Protein AF-U1QNV5-F1 (afdb_monomer_lite)

pLDDT: mean 89.45, std 16.33, range [24.88, 98.81]

Foldseek 3Di:
DDDDPPPPDPDDDDDDDDDDDDDDDDDDDDPDDDPDPDFDLLLLLLLLLLLLLLLLLCLLLLCLLLVNLVLSLVSLVVSVCLQPLFDDDRGNQVLLCVQDVVLNVQLVVLSVQLSVCSVVSNSVSNVVSSVSNSVSSLVSSCSSHNPLLSLLLVLLSLLLQLQLLLLCLLSLVLVVSLVSLVVSLVVCVVSVVLVLLCVQPVPLSVLLNVLSVQLSVCSVVSNSVRNNVSSLSNSLSSLVSSPRRDDQLSSLLNLLSSLLNLLSSLLSSLQPQFAAVLLLLLLLLLLLLLLLVLLLVLLVLPCLVVSLVSLVVSLVVLVPDPSLVLLCVQPVPLNVQLNVLSVQLSVCSVVSPNVSNVVSSVSNNVSSLSSSCRSRPLLSLLSLLLSLLLLLVVLVLCLVVVNLVVSLVSLVVSVVCLVVCRSVNVVLLCVLDVVLNCQQPVVASVQCSVCSVVSPVVSVVVSSVSNNVSSLVSLLSGDLNSNLSSLLSNLLSLLSSLLSCLVSPNLVVSLVSLVVSLVCLVVCSSVNLVLLCLLPVVLSVQLNVLSVVLSVCSVVSHNSVVSSVSNNVSSSVSNVSSNQLGPPLVSSLVSLVSSVVSCVVDPSLVLLCVLDVVLSVQLNVLSVVCSVCSVSSHSARSQLNSLSSSLSSSSSSNHNVSRGDSCSRRPDDDDDDPDPDPADWAPQKDFADDPQAPEEWEDEALATVVQEEEEEAFHKYKYFDAYDAWWWKAWDQVFDDPPDQGDITNPDRHRVVVLVQVVSRYSIRGHRGIMGMDTHNDAAKIKIATNVNVVVVHIGIYGYD

Sequence (801 aa):
MAHSRRRLLQTTGTVLASAALAGCSGSTTQTDNSDEASIAAADLGVVAEWNAIRTRLRDPVILGHAEEYAAGASVVGDIFERFESVSGDNNAHERLEATDEEHYEGFETALSDLRSTLENDDLDGAHDAMKDADKHLRGAQTQLTSEETVKQLTALVMGVHIKDVDVLLATDALDDATFEYNQIGTKFQDKGLYDMIADADTEAADSVIDALDRAATAAEAGDKSKASDAGAEAFGAATQGLHAVAGANVAGAAHMAALQGLGWDAAALSTVGGPSTDYAHAAALNLYRARAYDAHWVAANGDSDTAATMASDVFAHFEGARAHEALEGADNEAYETFESGLGSLQTQIESGNASGIDDAVATIDENLRSGIDILAGGNAPLLQSGFFRARFEDAYERYQQGEAGAAATIAEGLFGRFEANELDFHETLEDTSESLYETFEEEHLGALITAYENDDTEAVDTHHQGVLGALLAFEAEHSAALAGGAEACYMAARGFDAAGVATLGNADRASTILSDAFAHFEAGAAGYHEAIEAADAERYESFEAALGTVQTAADDGGDVYAEAKPFNDEAVASMYAIAEAGGASDPAAAMMSDAFAHFEQAEVHEALEEADHDTYEGFESALESYQSGLESGSSDGPERYAAMARTGGFAVAGAADAAPSVDAAAADGDGEDTEETAYEGGPNIVEGVPDDADHVVEAQAVVFEPDELTVQQGDTVAWEYAAGDAHNVVAYEDEIPDDAEYWASGGFDSEAAAREGWENGKGALHRSDQVYVHTFETTGTHEYLCVPHEAAGMVGKIIVE

Radius of gyration: 32.43 Å; chains: 1; bounding box: 69×81×107 Å

Secondary structure (DSSP, 8-state):
-------SS----------------------------PPPHHHHHHHHHHHHHHHHTTHHHHHHHTT-HHHHHHHHHHHHHHHHH--STT-HHHHHHHH-HHHHHHHHHHHHHHHHHHHTT-HHHHHHHHHHHHHHHHHHHHHHS-HHHHHHHHHHHHHHHHHHHHHHHHTT-HHHHHHHHHHHHHHHHHTTHHHHHHTT-HHHHHHHHHHHHHHHHHHHTT-HHHHHHHHHHHHHHHHHHHHHHS-HHHHHHHHHHHHHHHHHHHHHHHTTTS--HHHHHHHHHHHHHHHHHHHHHHHHTT-HHHHHHHHHHHHHHHHTSTHHHHHHHH-HHHHHHHHHHHHHHHHHHHTT-HHHHHHHHHHHHHHHHHHHHHHHGGGHHHHHHHHHHHHHHHHHHHHHTT-HHHHHHHHHHHHHHHHTTGGGHHHHHHHH-HHHHIIIIIIIIHHHHHHHHHT-HHHHHHHHHHHHHHHHHHHTTS-HHHHHHHHHHHHHHHHHHHHHHHHTT-HHHHHHHHHHHHHHHHTTGGGHHHHHHHH-HHHHHHHHHHHHHHHHHHHHT--HHHHHHHHHHHHHHHHHHHHHT-S-HHHHHHHHHHHHHHHTTSHHHHHHHHH-HHHHHHHHHHHHHHHHHHHTT----HHHHHHHHHHHHHHHHT-GGGSPPSTTS---SS-------S-B--TTEEES--TT-SEEEEEETTEEESSEEEE-TT-EEEEEEEESS-B--EE-TTSS-TTSPP-BTT--SSHHHHHHHHHTTBS-B-STTEEEEEE--S-EEEEEE-TTTTTTT-EEEEEE-

Structure (mmCIF, N/CA/C/O backbone):
data_AF-U1QNV5-F1
#
_entry.id   AF-U1QNV5-F1
#
loop_
_atom_site.group_PDB
_atom_site.id
_atom_site.type_symbol
_atom_site.label_atom_id
_atom_site.label_alt_id
_atom_site.label_comp_id
_atom_site.label_asym_id
_atom_site.label_entity_id
_atom_site.label_seq_id
_atom_site.pdbx_PDB_ins_code
_atom_site.Cartn_x
_atom_site.Cartn_y
_atom_site.Cartn_z
_atom_site.occupancy
_atom_site.B_iso_or_equiv
_atom_site.auth_seq_id
_atom_site.auth_comp_id
_atom_site.auth_asym_id
_atom_site.auth_atom_id
_atom_site.pdbx_PDB_model_num
ATOM 1 N N . MET A 1 1 ? -18.152 13.795 -38.776 1.00 39.59 1 MET A N 1
ATOM 2 C CA . MET A 1 1 ? -18.161 13.291 -40.173 1.00 39.59 1 MET A CA 1
ATOM 3 C C . MET A 1 1 ? -17.185 14.109 -41.007 1.00 39.59 1 MET A C 1
ATOM 5 O O . MET A 1 1 ? -17.560 15.136 -41.563 1.00 39.59 1 MET A O 1
ATOM 9 N N . ALA A 1 2 ? -15.923 13.689 -41.028 1.00 28.06 2 ALA A N 1
ATOM 10 C CA . ALA A 1 2 ? -14.829 14.370 -41.710 1.00 28.06 2 ALA A CA 1
ATOM 11 C C . ALA A 1 2 ? -14.011 13.345 -42.510 1.00 28.06 2 ALA A C 1
ATOM 13 O O . ALA A 1 2 ? -13.894 12.186 -42.127 1.00 28.06 2 ALA A O 1
ATOM 14 N N . HIS A 1 3 ? -13.550 13.779 -43.678 1.00 31.34 3 HIS A N 1
ATOM 15 C CA . HIS A 1 3 ? -12.973 12.976 -44.750 1.00 31.34 3 HIS A CA 1
ATOM 16 C C . HIS A 1 3 ? -11.532 12.524 -44.464 1.00 31.34 3 HIS A C 1
ATOM 18 O O . HIS A 1 3 ? -10.686 13.361 -44.156 1.00 31.34 3 HIS A O 1
ATOM 24 N N . SER A 1 4 ? -11.229 11.237 -44.680 1.00 34.03 4 SER A N 1
ATOM 25 C CA . SER A 1 4 ? -9.863 10.703 -44.607 1.00 34.03 4 SER A CA 1
ATOM 26 C C . SER A 1 4 ? -9.058 10.990 -45.885 1.00 34.03 4 SER A C 1
ATOM 28 O O . SER A 1 4 ? -9.539 10.867 -47.016 1.00 34.03 4 SER A O 1
ATOM 30 N N . ARG A 1 5 ? -7.797 11.389 -45.690 1.00 33.34 5 ARG A N 1
ATOM 31 C CA . ARG A 1 5 ? -6.802 11.756 -46.713 1.00 33.34 5 ARG A CA 1
ATOM 32 C C . ARG A 1 5 ? -6.014 10.556 -47.273 1.00 33.34 5 ARG A C 1
ATOM 34 O O . ARG A 1 5 ? -4.911 10.739 -47.767 1.00 33.34 5 ARG A O 1
ATOM 41 N N . ARG A 1 6 ? -6.546 9.328 -47.266 1.00 34.22 6 ARG A N 1
ATOM 42 C CA . ARG A 1 6 ? -5.774 8.114 -47.636 1.00 34.22 6 ARG A CA 1
ATOM 43 C C . ARG A 1 6 ? -6.007 7.613 -49.071 1.00 34.22 6 ARG A C 1
ATOM 45 O O . ARG A 1 6 ? -6.056 6.415 -49.326 1.00 34.22 6 ARG A O 1
ATOM 52 N N . ARG A 1 7 ? -6.184 8.518 -50.045 1.00 32.69 7 ARG A N 1
ATOM 53 C CA . ARG A 1 7 ? -6.413 8.123 -51.452 1.00 32.69 7 ARG A CA 1
ATOM 54 C C . ARG A 1 7 ? -5.764 9.051 -52.471 1.00 32.69 7 ARG A C 1
ATOM 56 O O . ARG A 1 7 ? -6.436 9.607 -53.334 1.00 32.69 7 ARG A O 1
ATOM 63 N N . LEU A 1 8 ? -4.448 9.202 -52.392 1.00 30.19 8 LEU A N 1
ATOM 64 C CA . LEU A 1 8 ? -3.661 9.750 -53.491 1.00 30.19 8 LEU A CA 1
ATOM 65 C C . LEU A 1 8 ? -2.218 9.259 -53.345 1.00 30.19 8 LEU A C 1
ATOM 67 O O . LEU A 1 8 ? -1.449 9.928 -52.680 1.00 30.19 8 LEU A O 1
ATOM 71 N N . LEU A 1 9 ? -1.900 8.071 -53.886 1.00 33.03 9 LEU A N 1
ATOM 72 C CA . LEU A 1 9 ? -0.548 7.661 -54.341 1.00 33.03 9 LEU A CA 1
ATOM 73 C C . LEU A 1 9 ? -0.452 6.213 -54.882 1.00 33.03 9 LEU A C 1
ATOM 75 O O . LEU A 1 9 ? 0.622 5.785 -55.282 1.00 33.03 9 LEU A O 1
ATOM 79 N N . GLN A 1 10 ? -1.552 5.469 -55.037 1.00 33.34 10 GLN A N 1
ATOM 80 C CA . GLN A 1 10 ? -1.553 4.239 -55.843 1.00 33.34 10 GLN A CA 1
ATOM 81 C C . GLN A 1 10 ? -2.022 4.516 -57.275 1.00 33.34 10 GLN A C 1
ATOM 83 O O . GLN A 1 10 ? -3.200 4.364 -57.568 1.00 33.34 10 GLN A O 1
ATOM 88 N N . THR A 1 11 ? -1.111 4.910 -58.170 1.00 29.59 11 THR A N 1
ATOM 89 C CA . THR A 1 11 ? -1.211 4.636 -59.621 1.00 29.59 11 THR A CA 1
ATOM 90 C C . THR A 1 11 ? 0.048 5.118 -60.341 1.00 29.59 11 THR A C 1
ATOM 92 O O . THR A 1 11 ? 0.121 6.293 -60.684 1.00 29.59 11 THR A O 1
ATOM 95 N N . THR A 1 12 ? 1.015 4.237 -60.619 1.00 31.38 12 THR A N 1
ATOM 96 C CA . THR A 1 12 ? 1.603 3.979 -61.960 1.00 31.38 12 THR A CA 1
ATOM 97 C C . THR A 1 12 ? 2.830 3.068 -61.847 1.00 31.38 12 THR A C 1
ATOM 99 O O . THR A 1 12 ? 3.818 3.438 -61.230 1.00 31.38 12 THR A O 1
ATOM 102 N N . GLY A 1 13 ? 2.793 1.892 -62.485 1.00 27.22 13 GLY A N 1
ATOM 103 C CA . GLY A 1 13 ? 3.961 1.005 -62.554 1.00 27.22 13 GLY A CA 1
ATOM 104 C C . GLY A 1 13 ? 3.668 -0.417 -63.034 1.00 27.22 13 GLY A C 1
ATOM 105 O O . GLY A 1 13 ? 3.910 -1.381 -62.327 1.00 27.22 13 GLY A O 1
ATOM 106 N N . THR A 1 14 ? 3.090 -0.554 -64.223 1.00 28.70 14 THR A N 1
ATOM 107 C CA . THR A 1 14 ? 2.742 -1.821 -64.890 1.00 28.70 14 THR A CA 1
ATOM 108 C C . THR A 1 14 ? 3.924 -2.783 -65.109 1.00 28.70 14 THR A C 1
ATOM 110 O O . THR A 1 14 ? 4.886 -2.428 -65.780 1.00 28.70 14 THR A O 1
ATOM 113 N N . VAL A 1 15 ? 3.745 -4.024 -64.639 1.00 28.78 15 VAL A N 1
ATOM 114 C CA . VAL A 1 15 ? 3.948 -5.338 -65.298 1.00 28.78 15 VAL A CA 1
ATOM 115 C C . VAL A 1 15 ? 5.112 -5.499 -66.291 1.00 28.78 15 VAL A C 1
ATOM 117 O O . VAL A 1 15 ? 5.040 -5.034 -67.427 1.00 28.78 15 VAL A O 1
ATOM 120 N N . LEU A 1 16 ? 6.042 -6.399 -65.947 1.00 26.66 16 LEU A N 1
ATOM 121 C CA . LEU A 1 16 ? 6.635 -7.361 -66.886 1.00 26.66 16 LEU A CA 1
ATOM 122 C C . LEU A 1 16 ? 6.853 -8.705 -66.176 1.00 26.66 16 LEU A C 1
ATOM 124 O O . LEU A 1 16 ? 7.702 -8.845 -65.304 1.00 26.66 16 LEU A O 1
ATOM 128 N N . ALA A 1 17 ? 6.038 -9.686 -66.559 1.00 28.31 17 ALA A N 1
ATOM 129 C CA . ALA A 1 17 ? 6.127 -11.069 -66.123 1.00 28.31 17 ALA A CA 1
ATOM 130 C C . ALA A 1 17 ? 7.140 -11.849 -66.973 1.00 28.31 17 ALA A C 1
ATOM 132 O O . ALA A 1 17 ? 7.100 -11.770 -68.203 1.00 28.31 17 ALA A O 1
ATOM 133 N N . SER A 1 18 ? 7.944 -12.702 -66.335 1.00 27.25 18 SER A N 1
ATOM 134 C CA . SER A 1 18 ? 8.514 -13.883 -66.992 1.00 27.25 18 SER A CA 1
ATOM 135 C C . SER A 1 18 ? 8.925 -14.970 -65.992 1.00 27.25 18 SER A C 1
ATOM 137 O O . SER A 1 18 ? 9.951 -14.863 -65.338 1.00 27.25 18 SER A O 1
ATOM 139 N N . ALA A 1 19 ? 8.090 -16.014 -65.969 1.00 29.19 19 ALA A N 1
ATOM 140 C CA . ALA A 1 19 ? 8.393 -17.449 -65.935 1.00 29.19 19 ALA A CA 1
ATOM 141 C C . ALA A 1 19 ? 9.308 -18.044 -64.842 1.00 29.19 19 ALA A C 1
ATOM 143 O O . ALA A 1 19 ? 10.521 -17.867 -64.829 1.00 29.19 19 ALA A O 1
ATOM 144 N N . ALA A 1 20 ? 8.689 -18.928 -64.055 1.00 30.17 20 ALA A N 1
ATOM 145 C CA . ALA A 1 20 ? 9.311 -19.971 -63.252 1.00 30.17 20 ALA A CA 1
ATOM 146 C C . ALA A 1 20 ? 10.158 -20.949 -64.087 1.00 30.17 20 ALA A C 1
ATOM 148 O O . ALA A 1 20 ? 9.698 -21.433 -65.123 1.00 30.17 20 ALA A O 1
ATOM 149 N N . LEU A 1 21 ? 11.331 -21.324 -63.566 1.00 29.11 21 LEU A N 1
ATOM 150 C CA . LEU A 1 21 ? 12.020 -22.581 -63.867 1.00 29.11 21 LEU A CA 1
ATOM 151 C C . LEU A 1 21 ? 12.776 -23.059 -62.620 1.00 29.11 21 LEU A C 1
ATOM 153 O O . LEU A 1 21 ? 13.619 -22.354 -62.075 1.00 29.11 21 LEU A O 1
ATOM 157 N N . ALA A 1 22 ? 12.454 -24.277 -62.193 1.00 33.47 22 ALA A N 1
ATOM 158 C CA . ALA A 1 22 ? 13.129 -25.008 -61.135 1.00 33.47 22 ALA A CA 1
ATOM 159 C C . ALA A 1 22 ? 14.475 -25.594 -61.606 1.00 33.47 22 ALA A C 1
ATOM 161 O O . ALA A 1 22 ? 14.575 -26.085 -62.730 1.00 33.47 22 ALA A O 1
ATOM 162 N N . GLY A 1 23 ? 15.442 -25.643 -60.682 1.00 25.42 23 GLY A N 1
ATOM 163 C CA . GLY A 1 23 ? 16.469 -26.688 -60.590 1.00 25.42 23 GLY A CA 1
ATOM 164 C C . GLY A 1 23 ? 17.769 -26.494 -61.380 1.00 25.4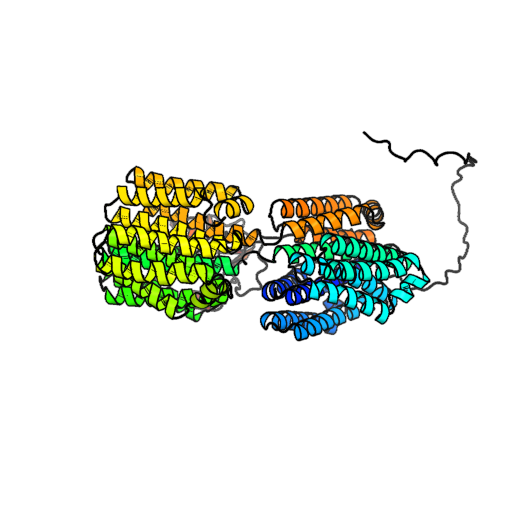2 23 GLY A C 1
ATOM 165 O O . GLY A 1 23 ? 17.804 -26.725 -62.584 1.00 25.42 23 GLY A O 1
ATOM 166 N N . CYS A 1 24 ? 18.860 -26.172 -60.668 1.00 25.83 24 CYS A N 1
ATOM 167 C CA . CYS A 1 24 ? 20.070 -27.008 -60.508 1.00 25.83 24 CYS A CA 1
ATOM 168 C C . CYS A 1 24 ? 21.326 -26.172 -60.181 1.00 25.83 24 CYS A C 1
ATOM 170 O O . CYS A 1 24 ? 21.776 -25.368 -60.989 1.00 25.83 24 CYS A O 1
ATOM 172 N N . SER A 1 25 ? 21.906 -26.458 -59.008 1.00 35.78 25 SER A N 1
ATOM 173 C CA . SER A 1 25 ? 23.334 -26.425 -58.634 1.00 35.78 25 SER A CA 1
ATOM 174 C C . SER A 1 25 ? 24.289 -25.524 -59.437 1.00 35.78 25 SER A C 1
ATOM 176 O O . SER A 1 25 ? 24.734 -25.886 -60.529 1.00 35.78 25 SER A O 1
ATOM 178 N N . GLY A 1 26 ? 24.741 -24.440 -58.806 1.00 24.88 26 GLY A N 1
ATOM 179 C CA . GLY A 1 26 ? 25.875 -23.641 -59.261 1.00 24.88 26 GLY A CA 1
ATOM 180 C C . GLY A 1 26 ? 26.571 -22.976 -58.081 1.00 24.88 26 GLY A C 1
ATOM 181 O O . GLY A 1 26 ? 26.124 -21.941 -57.604 1.00 24.88 26 GLY A O 1
ATOM 182 N N . SER A 1 27 ? 27.656 -23.597 -57.613 1.00 37.56 27 SER A N 1
ATOM 183 C CA . SER A 1 27 ? 28.615 -23.005 -56.680 1.00 37.56 27 SER A CA 1
ATOM 184 C C . SER A 1 27 ? 29.068 -21.644 -57.209 1.00 37.56 27 SER A C 1
ATOM 186 O O . SER A 1 27 ? 29.694 -21.567 -58.268 1.00 37.56 27 SER A O 1
ATOM 188 N N . THR A 1 28 ? 28.741 -20.589 -56.467 1.00 27.66 28 THR A N 1
ATOM 189 C CA . THR A 1 28 ? 29.336 -19.267 -56.642 1.00 27.66 28 THR A CA 1
ATOM 190 C C . THR A 1 28 ? 29.795 -18.825 -55.268 1.00 27.66 28 THR A C 1
ATOM 192 O O . THR A 1 28 ? 28.992 -18.606 -54.372 1.00 27.66 28 THR A O 1
ATOM 195 N N . THR A 1 29 ? 31.109 -18.820 -55.093 1.00 31.22 29 THR A N 1
ATOM 196 C CA . THR A 1 29 ? 31.810 -18.371 -53.898 1.00 31.22 29 THR A CA 1
ATOM 197 C C . THR A 1 29 ? 31.520 -16.887 -53.703 1.00 31.22 29 THR A C 1
ATOM 199 O O . THR A 1 29 ? 32.059 -16.050 -54.427 1.00 31.22 29 THR A O 1
ATOM 202 N N . GLN A 1 30 ? 30.628 -16.587 -52.765 1.00 28.48 30 GLN A N 1
ATOM 203 C CA . GLN A 1 30 ? 30.485 -15.267 -52.180 1.00 28.48 30 GLN A CA 1
ATOM 204 C C . GLN A 1 30 ? 31.603 -15.163 -51.141 1.00 28.48 30 GLN A C 1
ATOM 206 O O . GLN A 1 30 ? 31.724 -15.998 -50.250 1.00 28.48 30 GLN A O 1
ATOM 211 N N . THR A 1 31 ? 32.526 -14.236 -51.358 1.00 28.55 31 THR A N 1
ATOM 212 C CA . THR A 1 31 ? 33.455 -13.798 -50.319 1.00 28.55 31 THR A CA 1
ATOM 213 C C . THR A 1 31 ? 32.639 -13.030 -49.291 1.00 28.55 31 THR A C 1
ATOM 215 O O . THR A 1 31 ? 32.458 -11.824 -49.455 1.00 28.55 31 THR A O 1
ATOM 218 N N . ASP A 1 32 ? 32.126 -13.752 -48.296 1.00 27.73 32 ASP A N 1
ATOM 219 C CA . ASP A 1 32 ? 31.738 -13.183 -47.011 1.00 27.73 32 ASP A CA 1
ATOM 220 C C . ASP A 1 32 ? 33.002 -12.659 -46.346 1.00 27.73 32 ASP A C 1
ATOM 222 O O . ASP A 1 32 ? 34.001 -13.365 -46.196 1.00 27.73 32 ASP A O 1
ATOM 226 N N . ASN A 1 33 ? 32.981 -11.367 -46.065 1.00 33.25 33 ASN A N 1
ATOM 227 C CA . ASN A 1 33 ? 34.022 -10.683 -45.331 1.00 33.25 33 ASN A CA 1
ATOM 228 C C . ASN A 1 33 ? 33.323 -9.589 -44.517 1.00 33.25 33 ASN A C 1
ATOM 230 O O . ASN A 1 33 ? 33.370 -8.412 -44.869 1.00 33.25 33 ASN A O 1
ATOM 234 N N . SER A 1 34 ? 32.625 -10.035 -43.476 1.00 33.06 34 SER A N 1
ATOM 235 C CA . SER A 1 34 ? 32.180 -9.261 -42.317 1.00 33.06 34 SER A CA 1
ATOM 236 C C . SER A 1 34 ? 31.992 -10.260 -41.172 1.00 33.06 34 SER A C 1
ATOM 238 O O . SER A 1 34 ? 30.887 -10.721 -40.907 1.00 33.06 34 SER A O 1
ATOM 240 N N . ASP A 1 35 ? 33.109 -10.674 -40.571 1.00 34.19 35 ASP A N 1
ATOM 241 C CA . ASP A 1 35 ? 33.116 -11.375 -39.283 1.00 34.19 35 ASP A CA 1
ATOM 242 C C . ASP A 1 35 ? 32.802 -10.339 -38.187 1.00 34.19 35 ASP A C 1
ATOM 244 O O . ASP A 1 35 ? 33.703 -9.848 -37.508 1.00 34.19 35 ASP A O 1
ATOM 248 N N . GLU A 1 36 ? 31.533 -9.956 -38.069 1.00 41.53 36 GLU A N 1
ATOM 249 C CA . GLU A 1 36 ? 30.982 -9.340 -36.862 1.00 41.53 36 GLU A CA 1
ATOM 250 C C . GLU A 1 36 ? 30.257 -10.475 -36.135 1.00 41.53 36 GLU A C 1
ATOM 252 O O . GLU A 1 36 ? 29.405 -11.144 -36.723 1.00 41.53 36 GLU A O 1
ATOM 257 N N . ALA A 1 37 ? 30.685 -10.808 -34.918 1.00 44.69 37 ALA A N 1
ATOM 258 C CA . ALA A 1 37 ? 30.078 -11.901 -34.169 1.00 44.69 37 ALA A CA 1
ATOM 259 C C . ALA A 1 37 ? 28.624 -11.520 -33.848 1.00 44.69 37 ALA A C 1
ATOM 261 O O . ALA A 1 37 ? 28.385 -10.654 -33.015 1.00 44.69 37 ALA A O 1
ATOM 262 N N . SER A 1 38 ? 27.658 -12.127 -34.540 1.00 67.62 38 SER A N 1
ATOM 263 C CA . SER A 1 38 ? 26.240 -11.921 -34.254 1.00 67.62 38 SER A CA 1
ATOM 264 C C . SER A 1 38 ? 25.901 -12.558 -32.907 1.00 67.62 38 SER A C 1
ATOM 266 O O . SER A 1 38 ? 26.145 -13.755 -32.729 1.00 67.62 38 SER A O 1
ATOM 268 N N . ILE A 1 39 ? 25.326 -11.776 -31.995 1.00 85.50 39 ILE A N 1
ATOM 269 C CA . ILE A 1 39 ? 24.719 -12.258 -30.750 1.00 85.50 39 ILE A CA 1
ATOM 270 C C . ILE A 1 39 ? 23.723 -13.395 -31.032 1.00 85.50 39 ILE A C 1
ATOM 272 O O . ILE A 1 39 ? 23.010 -13.363 -32.041 1.00 85.50 39 ILE A O 1
ATOM 276 N N . ALA A 1 40 ? 23.684 -14.423 -30.180 1.00 93.12 40 ALA A N 1
ATOM 277 C CA . ALA A 1 40 ? 22.666 -15.462 -30.297 1.00 93.12 40 ALA A CA 1
ATOM 278 C C . ALA A 1 40 ? 21.287 -14.884 -29.946 1.00 93.12 40 ALA A C 1
ATOM 280 O O . ALA A 1 40 ? 21.167 -14.053 -29.057 1.00 93.12 40 ALA A O 1
ATOM 281 N N . ALA A 1 41 ? 20.234 -15.333 -30.629 1.00 94.94 41 ALA A N 1
ATOM 282 C CA . ALA A 1 41 ? 18.893 -14.767 -30.462 1.00 94.94 41 ALA A CA 1
ATOM 283 C C . ALA A 1 41 ? 18.364 -14.884 -29.015 1.00 94.94 41 ALA A C 1
ATOM 285 O O . ALA A 1 41 ? 17.810 -13.926 -28.492 1.00 94.94 41 ALA A O 1
ATOM 286 N N . ALA A 1 42 ? 18.607 -16.015 -28.344 1.00 95.44 42 ALA A N 1
ATOM 287 C CA . ALA A 1 42 ? 18.259 -16.194 -26.932 1.00 95.44 42 ALA A CA 1
ATOM 288 C C . ALA A 1 42 ? 19.075 -15.266 -26.011 1.00 95.44 42 ALA A C 1
ATOM 290 O O . ALA A 1 42 ? 18.509 -14.633 -25.126 1.00 95.44 42 ALA A O 1
ATOM 291 N N . ASP A 1 43 ? 20.379 -15.105 -26.274 1.00 96.38 43 ASP A N 1
ATOM 292 C CA . ASP A 1 43 ? 21.230 -14.170 -25.523 1.00 96.38 43 ASP A CA 1
ATOM 293 C C . ASP A 1 43 ? 20.774 -12.717 -25.711 1.00 96.38 43 ASP A C 1
ATOM 295 O O . ASP A 1 43 ? 20.874 -11.920 -24.785 1.00 96.38 43 ASP A O 1
ATOM 299 N N . LEU A 1 44 ? 20.241 -12.362 -26.886 1.00 97.06 44 LEU A N 1
ATOM 300 C CA . LEU A 1 44 ? 19.655 -11.043 -27.124 1.00 97.06 44 LEU A CA 1
ATOM 301 C C . LEU A 1 44 ? 18.375 -10.821 -26.313 1.00 97.06 44 LEU A C 1
ATOM 303 O O . LEU A 1 44 ? 18.198 -9.724 -25.791 1.00 97.06 44 LEU A O 1
ATOM 307 N N . GLY A 1 45 ? 17.523 -11.842 -26.179 1.00 96.94 45 GLY A N 1
ATOM 308 C CA . GLY A 1 45 ? 16.350 -11.796 -25.299 1.00 96.94 45 GLY A CA 1
ATOM 309 C C . GLY A 1 45 ? 16.738 -11.540 -23.840 1.00 96.94 45 GLY A C 1
ATOM 310 O O . GLY A 1 45 ? 16.224 -10.615 -23.220 1.00 96.94 45 GLY A O 1
ATOM 311 N N . VAL A 1 46 ? 17.736 -12.268 -23.330 1.00 97.19 46 VAL A N 1
ATOM 312 C CA . VAL A 1 46 ? 18.284 -12.075 -21.971 1.00 97.19 46 VAL A CA 1
ATOM 313 C C . VAL A 1 46 ? 18.886 -10.678 -21.794 1.00 97.19 46 VAL A C 1
ATOM 315 O O . VAL A 1 46 ? 18.638 -9.998 -20.804 1.00 97.19 46 VAL A O 1
ATOM 318 N N . VAL A 1 47 ? 19.671 -10.216 -22.768 1.00 97.62 47 VAL A N 1
ATOM 319 C CA . VAL A 1 47 ? 20.291 -8.884 -22.731 1.00 97.62 47 VAL A CA 1
ATOM 320 C C . VAL A 1 47 ? 19.245 -7.772 -22.745 1.00 97.62 47 VAL A C 1
ATOM 322 O O . VAL A 1 47 ? 19.470 -6.739 -22.109 1.00 97.62 47 VAL A O 1
ATOM 325 N N . ALA A 1 48 ? 18.138 -7.967 -23.465 1.00 97.38 48 ALA A N 1
ATOM 326 C CA . ALA A 1 48 ? 17.003 -7.056 -23.463 1.00 97.38 48 ALA A CA 1
ATOM 327 C C . ALA A 1 48 ? 16.303 -7.045 -22.097 1.00 97.38 48 ALA A C 1
ATOM 329 O O . ALA A 1 48 ? 16.066 -5.960 -21.581 1.00 97.38 48 ALA A O 1
ATOM 330 N N . GLU A 1 49 ? 16.092 -8.201 -21.464 1.00 97.06 49 GLU A N 1
ATOM 331 C CA . GLU A 1 49 ? 15.528 -8.278 -20.107 1.00 97.06 49 GLU A CA 1
ATOM 332 C C . GLU A 1 49 ? 16.414 -7.564 -19.075 1.00 97.06 49 GLU A C 1
ATOM 334 O O . GLU A 1 49 ? 15.945 -6.699 -18.339 1.00 97.06 49 GLU A O 1
ATOM 339 N N . TRP A 1 50 ? 17.733 -7.795 -19.090 1.00 97.94 50 TRP A N 1
ATOM 340 C CA . TRP A 1 50 ? 18.652 -6.998 -18.266 1.00 97.94 50 TRP A CA 1
ATOM 341 C C . TRP A 1 50 ? 18.586 -5.510 -18.600 1.00 97.94 50 TRP A C 1
ATOM 343 O O . TRP A 1 50 ? 18.849 -4.675 -17.740 1.00 97.94 50 TRP A O 1
ATOM 353 N N . ASN A 1 51 ? 18.261 -5.143 -19.841 1.00 97.31 51 ASN A N 1
ATOM 354 C CA . ASN A 1 51 ? 18.079 -3.745 -20.201 1.00 97.31 51 ASN A CA 1
ATOM 355 C C . ASN A 1 51 ? 16.778 -3.159 -19.643 1.00 97.31 51 ASN A C 1
ATOM 357 O O . ASN A 1 51 ? 16.800 -1.982 -19.302 1.00 97.31 51 ASN A O 1
ATOM 361 N N . ALA A 1 52 ? 15.707 -3.950 -19.523 1.00 97.56 52 ALA A N 1
ATOM 362 C CA . ALA A 1 52 ? 14.481 -3.559 -18.830 1.00 97.56 52 ALA A CA 1
ATOM 363 C C . ALA A 1 52 ? 14.774 -3.335 -17.340 1.00 97.56 52 ALA A C 1
ATOM 365 O O . ALA A 1 52 ? 14.475 -2.277 -16.800 1.00 97.56 52 ALA A O 1
ATOM 366 N N . ILE A 1 53 ? 15.469 -4.268 -16.677 1.00 97.50 53 ILE A N 1
ATOM 367 C CA . ILE A 1 53 ? 15.856 -4.107 -15.262 1.00 97.50 53 ILE A CA 1
ATOM 368 C C . ILE A 1 53 ? 16.703 -2.837 -15.079 1.00 97.50 53 ILE A C 1
ATOM 370 O O . ILE A 1 53 ? 16.508 -2.074 -14.138 1.00 97.50 53 ILE A O 1
ATOM 374 N N . ARG A 1 54 ? 17.606 -2.540 -16.025 1.00 97.56 54 ARG A N 1
ATOM 375 C CA . ARG A 1 54 ? 18.385 -1.290 -16.014 1.00 97.56 54 ARG A CA 1
ATOM 376 C C . ARG A 1 54 ? 17.535 -0.022 -16.118 1.00 97.56 54 ARG A C 1
ATOM 378 O O . ARG A 1 54 ? 18.010 1.007 -15.645 1.00 97.56 54 ARG A O 1
ATOM 385 N N . THR A 1 55 ? 16.356 -0.052 -16.744 1.00 95.62 55 THR A N 1
ATOM 386 C CA . THR A 1 55 ? 15.442 1.104 -16.712 1.00 95.62 55 THR A CA 1
ATOM 387 C C . THR A 1 55 ? 14.815 1.226 -15.330 1.00 95.62 55 THR A C 1
ATOM 389 O O . THR A 1 55 ? 14.972 2.264 -14.698 1.00 95.62 55 THR A O 1
ATOM 392 N N . ARG A 1 56 ? 14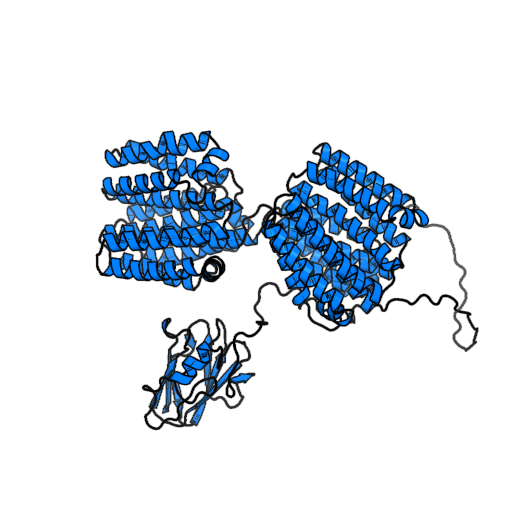.279 0.113 -14.818 1.00 95.62 56 ARG A N 1
ATOM 393 C CA . ARG A 1 56 ? 13.588 0.001 -13.526 1.00 95.62 56 ARG A CA 1
ATOM 394 C C . ARG A 1 56 ? 14.424 0.411 -12.312 1.00 95.62 56 ARG A C 1
ATOM 396 O O . ARG A 1 56 ? 13.884 0.896 -11.328 1.00 95.62 56 ARG A O 1
ATOM 403 N N . LEU A 1 57 ? 15.752 0.262 -12.368 1.00 97.25 57 LEU A N 1
ATOM 404 C CA . LEU A 1 57 ? 16.649 0.702 -11.287 1.00 97.25 57 LEU A CA 1
ATOM 405 C C . LEU A 1 57 ? 16.506 2.198 -10.942 1.00 97.25 57 LEU A C 1
ATOM 407 O O . LEU A 1 57 ? 16.902 2.603 -9.850 1.00 97.25 57 LEU A O 1
ATOM 411 N N . ARG A 1 58 ? 15.996 3.030 -11.860 1.00 95.62 58 ARG A N 1
ATOM 412 C CA . ARG A 1 58 ? 15.855 4.478 -11.652 1.00 95.62 58 ARG A CA 1
ATOM 413 C C . ARG A 1 58 ? 14.611 4.850 -10.854 1.00 95.62 58 ARG A C 1
ATOM 415 O O . ARG A 1 58 ? 14.650 5.867 -10.163 1.00 95.62 58 ARG A O 1
ATOM 422 N N . ASP A 1 59 ? 13.575 4.028 -10.894 1.00 95.56 59 ASP A N 1
ATOM 423 C CA . ASP A 1 59 ? 12.274 4.313 -10.291 1.00 95.56 59 ASP A CA 1
ATOM 424 C C . ASP A 1 59 ? 12.362 4.525 -8.771 1.00 95.56 59 ASP A C 1
ATOM 426 O O . ASP A 1 59 ? 11.858 5.550 -8.315 1.00 95.56 59 ASP A O 1
ATOM 430 N N . PRO A 1 60 ? 13.092 3.698 -7.981 1.00 95.50 60 PRO A N 1
ATOM 431 C CA . PRO A 1 60 ? 13.302 3.966 -6.554 1.00 95.50 60 PRO A CA 1
ATOM 432 C C . PRO A 1 60 ? 13.894 5.347 -6.267 1.00 95.50 60 PRO A C 1
ATOM 434 O O . PRO A 1 60 ? 13.534 6.022 -5.307 1.00 95.50 60 PRO A O 1
ATOM 437 N N . VAL A 1 61 ? 14.824 5.782 -7.116 1.00 96.69 61 VAL A N 1
ATOM 438 C CA . VAL A 1 61 ? 15.534 7.052 -6.955 1.00 96.69 61 VAL A CA 1
ATOM 439 C C . VAL A 1 61 ? 14.653 8.230 -7.369 1.00 96.69 61 VAL A C 1
ATOM 441 O O . VAL A 1 61 ? 14.754 9.309 -6.792 1.00 96.69 61 VAL A O 1
ATOM 444 N N . ILE A 1 62 ? 13.793 8.042 -8.370 1.00 95.75 62 ILE A N 1
ATOM 445 C CA . ILE A 1 62 ? 12.789 9.031 -8.768 1.00 95.75 62 ILE A CA 1
ATOM 446 C C . ILE A 1 62 ? 11.718 9.188 -7.688 1.00 95.75 62 ILE A C 1
ATOM 448 O O . ILE A 1 62 ? 11.361 10.319 -7.371 1.00 95.75 62 ILE A O 1
ATOM 452 N N . LEU A 1 63 ? 11.289 8.094 -7.061 1.00 92.44 63 LEU A N 1
ATOM 453 C CA . LEU A 1 63 ? 10.420 8.137 -5.886 1.00 92.44 63 LEU A CA 1
ATOM 454 C C . LEU A 1 63 ? 11.094 8.875 -4.721 1.00 92.44 63 LEU A C 1
ATOM 456 O O . LEU A 1 63 ? 10.493 9.772 -4.144 1.00 92.44 63 LEU A O 1
ATOM 460 N N . GLY A 1 64 ? 12.380 8.624 -4.457 1.00 93.31 64 GLY A N 1
ATOM 461 C CA . GLY A 1 64 ? 13.137 9.385 -3.455 1.00 93.31 64 GLY A CA 1
ATOM 462 C C . GLY A 1 64 ? 13.243 10.892 -3.752 1.00 93.31 64 GLY A C 1
ATOM 463 O O . GLY A 1 64 ? 13.207 11.702 -2.830 1.00 93.31 64 GLY A O 1
ATOM 464 N N . HIS A 1 65 ? 13.316 11.303 -5.025 1.00 93.88 65 HIS A N 1
ATOM 465 C CA . HIS A 1 65 ? 13.215 12.726 -5.407 1.00 93.88 65 HIS A CA 1
ATOM 466 C C . HIS A 1 65 ? 11.826 13.318 -5.141 1.00 93.88 65 HIS A C 1
ATOM 468 O O . HIS A 1 65 ? 11.725 14.512 -4.885 1.00 93.88 65 HIS A O 1
ATOM 474 N N . ALA A 1 66 ? 10.772 12.502 -5.195 1.00 88.62 66 ALA A N 1
ATOM 475 C CA . ALA A 1 66 ? 9.420 12.888 -4.798 1.00 88.62 66 ALA A CA 1
ATOM 476 C C . ALA A 1 66 ? 9.184 12.803 -3.276 1.00 88.62 66 ALA A C 1
ATOM 478 O O . ALA A 1 66 ? 8.055 12.994 -2.844 1.00 88.62 66 ALA A O 1
ATOM 479 N N . GLU A 1 67 ? 10.223 12.516 -2.482 1.00 87.31 67 GLU A N 1
ATOM 480 C CA . GLU A 1 67 ? 10.145 12.250 -1.036 1.00 87.31 67 GLU A CA 1
ATOM 481 C C . GLU A 1 67 ? 9.342 10.977 -0.670 1.00 87.31 67 GLU A C 1
ATOM 483 O O . GLU A 1 67 ? 9.039 10.735 0.494 1.00 87.31 67 GLU A O 1
ATOM 488 N N . GLU A 1 68 ? 9.095 10.094 -1.644 1.00 83.25 68 GLU A N 1
ATOM 489 C CA . GLU A 1 68 ? 8.389 8.811 -1.501 1.00 83.25 68 GLU A CA 1
ATOM 490 C C . GLU A 1 68 ? 9.375 7.660 -1.199 1.00 83.25 68 GLU A C 1
ATOM 492 O O . GLU A 1 68 ? 9.463 6.663 -1.923 1.00 83.25 68 GLU A O 1
ATOM 497 N N . TYR A 1 69 ? 10.185 7.803 -0.144 1.00 82.81 69 TYR A N 1
ATOM 498 C CA . TYR A 1 69 ? 11.286 6.875 0.169 1.00 82.81 69 TYR A CA 1
ATOM 499 C C . TYR A 1 69 ? 10.825 5.444 0.475 1.00 82.81 69 TYR A C 1
ATOM 501 O O . TYR A 1 69 ? 11.451 4.490 0.010 1.00 82.81 69 TYR A O 1
ATOM 509 N N . ALA A 1 70 ? 9.711 5.283 1.196 1.00 76.19 70 ALA A N 1
ATOM 510 C CA . ALA A 1 70 ? 9.143 3.971 1.514 1.00 76.19 70 ALA A CA 1
ATOM 511 C C . ALA A 1 70 ? 8.653 3.241 0.252 1.00 76.19 70 ALA A C 1
ATOM 513 O O . ALA A 1 70 ? 8.990 2.075 0.042 1.00 76.19 70 ALA A O 1
ATOM 514 N N . ALA A 1 71 ? 7.945 3.949 -0.637 1.00 79.00 71 ALA A N 1
ATOM 515 C CA . ALA A 1 71 ? 7.560 3.414 -1.942 1.00 79.00 71 ALA A CA 1
ATOM 516 C C . ALA A 1 71 ? 8.804 3.041 -2.764 1.00 79.00 71 ALA A C 1
ATOM 518 O O . ALA A 1 71 ? 8.857 1.974 -3.373 1.00 79.00 71 ALA A O 1
ATOM 519 N N . GLY A 1 72 ? 9.847 3.877 -2.721 1.00 86.62 72 GLY A N 1
ATOM 520 C CA . GLY A 1 72 ? 11.133 3.582 -3.344 1.00 86.62 72 GLY A CA 1
ATOM 521 C C . GLY A 1 72 ? 11.770 2.290 -2.822 1.00 86.62 72 GLY A C 1
ATOM 522 O O . GLY A 1 72 ? 12.203 1.464 -3.623 1.00 86.62 72 GLY A O 1
ATOM 523 N N . ALA A 1 73 ? 11.812 2.085 -1.503 1.00 81.88 73 ALA A N 1
ATOM 524 C CA . ALA A 1 73 ? 12.348 0.871 -0.888 1.00 81.88 73 ALA A CA 1
ATOM 525 C C . ALA A 1 73 ? 11.530 -0.380 -1.258 1.00 81.88 73 ALA A C 1
ATOM 527 O O . ALA A 1 73 ? 12.124 -1.412 -1.579 1.00 81.88 73 ALA A O 1
ATOM 528 N N . SER A 1 74 ? 10.196 -0.265 -1.294 1.00 78.81 74 SER A N 1
ATOM 529 C CA . SER A 1 74 ? 9.295 -1.328 -1.766 1.00 78.81 74 SER A CA 1
ATOM 530 C C . SER A 1 74 ? 9.628 -1.734 -3.197 1.00 78.81 74 SER A C 1
ATOM 532 O O . SER A 1 74 ? 9.862 -2.907 -3.462 1.00 78.81 74 SER A O 1
ATOM 534 N N . VAL A 1 75 ? 9.787 -0.760 -4.100 1.00 87.12 75 VAL A N 1
ATOM 535 C CA . VAL A 1 75 ? 10.159 -1.027 -5.495 1.00 87.12 75 VAL A CA 1
ATOM 536 C C . VAL A 1 75 ? 11.477 -1.803 -5.608 1.00 87.12 75 VAL A C 1
ATOM 538 O O . VAL A 1 75 ? 11.624 -2.640 -6.497 1.00 87.12 75 VAL A O 1
ATOM 541 N N . VAL A 1 76 ? 12.458 -1.547 -4.736 1.00 90.38 76 VAL A N 1
ATOM 542 C CA . VAL A 1 76 ? 13.708 -2.330 -4.728 1.00 90.38 76 VAL A CA 1
ATOM 543 C C . VAL A 1 76 ? 13.452 -3.779 -4.314 1.00 90.38 76 VAL A C 1
ATOM 545 O O . VAL A 1 76 ? 14.065 -4.681 -4.886 1.00 90.38 76 VAL A O 1
ATOM 548 N N . GLY A 1 77 ? 12.544 -3.995 -3.356 1.00 77.88 77 GLY A N 1
ATOM 549 C CA . GLY A 1 77 ? 12.022 -5.316 -3.007 1.00 77.88 77 GLY A CA 1
ATOM 550 C C . GLY A 1 77 ? 11.449 -6.032 -4.229 1.00 77.88 77 GLY A C 1
ATOM 551 O O . GLY A 1 77 ? 11.935 -7.109 -4.563 1.00 77.88 77 GLY A O 1
ATOM 552 N N . ASP A 1 78 ? 10.547 -5.381 -4.967 1.00 83.31 78 ASP A N 1
ATOM 553 C CA . ASP A 1 78 ? 9.930 -5.953 -6.173 1.00 83.31 78 ASP A CA 1
ATOM 554 C C . ASP A 1 78 ? 10.967 -6.306 -7.249 1.00 83.31 78 ASP A C 1
ATOM 556 O O . ASP A 1 78 ? 10.836 -7.304 -7.959 1.00 83.31 78 ASP A O 1
ATOM 560 N N . ILE A 1 79 ? 12.006 -5.473 -7.416 1.00 89.62 79 ILE A N 1
ATOM 561 C CA . ILE A 1 79 ? 13.097 -5.747 -8.364 1.00 89.62 79 ILE A CA 1
ATOM 562 C C . ILE A 1 79 ? 13.813 -7.037 -7.977 1.00 89.62 79 ILE A C 1
ATOM 564 O O . ILE A 1 79 ? 14.105 -7.844 -8.858 1.00 89.62 79 ILE A O 1
ATOM 568 N N . PHE A 1 80 ? 14.116 -7.210 -6.689 1.00 81.88 80 PHE A N 1
ATOM 569 C CA . PHE A 1 80 ? 14.789 -8.400 -6.184 1.00 81.88 80 PHE A CA 1
ATOM 570 C C . PHE A 1 80 ? 13.897 -9.633 -6.335 1.00 81.88 80 PHE A C 1
ATOM 572 O O . PHE A 1 80 ? 14.293 -10.593 -6.985 1.00 81.88 80 PHE A O 1
ATOM 579 N N . GLU A 1 81 ? 12.665 -9.575 -5.837 1.00 79.25 81 GLU A N 1
ATOM 580 C CA . GLU A 1 81 ? 11.720 -10.690 -5.894 1.00 79.25 81 GLU A CA 1
ATOM 581 C C . GLU A 1 81 ? 11.471 -11.165 -7.329 1.00 79.25 81 GLU A C 1
ATOM 583 O O . GLU A 1 81 ? 11.592 -12.353 -7.620 1.00 79.25 81 GLU A O 1
ATOM 588 N N . ARG A 1 82 ? 11.207 -10.245 -8.264 1.00 82.44 82 ARG A N 1
ATOM 589 C CA . ARG A 1 82 ? 11.006 -10.590 -9.683 1.00 82.44 82 ARG A CA 1
ATOM 590 C C . ARG A 1 82 ? 12.265 -11.128 -10.347 1.00 82.44 82 ARG A C 1
ATOM 592 O O . ARG A 1 82 ? 12.174 -11.890 -11.308 1.00 82.44 82 ARG A O 1
ATOM 599 N N . PHE A 1 83 ? 13.437 -10.686 -9.901 1.00 85.69 83 PHE A N 1
ATOM 600 C CA . PHE A 1 83 ? 14.694 -11.208 -10.412 1.00 85.69 83 PHE A CA 1
ATOM 601 C C . PHE A 1 83 ? 14.881 -12.669 -9.983 1.00 85.69 83 PHE A C 1
ATOM 603 O O . PHE A 1 83 ? 15.212 -13.489 -10.835 1.00 85.69 83 PHE A O 1
ATOM 610 N N . GLU A 1 84 ? 14.580 -12.996 -8.724 1.00 82.31 84 GLU A N 1
ATOM 611 C CA . GLU A 1 84 ? 14.701 -14.344 -8.151 1.00 82.31 84 GLU A CA 1
ATOM 612 C C . GLU A 1 84 ? 13.602 -15.321 -8.607 1.00 82.31 84 GLU A C 1
ATOM 614 O O . GLU A 1 84 ? 13.871 -16.499 -8.842 1.00 82.31 84 GLU A O 1
ATOM 619 N N . SER A 1 85 ? 12.355 -14.860 -8.747 1.00 76.69 85 SER A N 1
ATOM 620 C CA . SER A 1 85 ? 11.192 -15.743 -8.933 1.00 76.69 85 SER A CA 1
ATOM 621 C C . SER A 1 85 ? 11.055 -16.323 -10.344 1.00 76.69 85 SER A C 1
ATOM 623 O O . SER A 1 85 ? 10.470 -17.394 -10.540 1.00 76.69 85 SER A O 1
ATOM 625 N N . VAL A 1 86 ? 11.612 -15.658 -11.361 1.00 80.00 86 VAL A N 1
ATOM 626 C CA . VAL A 1 86 ? 11.493 -16.115 -12.751 1.00 80.00 86 VAL A CA 1
ATOM 627 C C . VAL A 1 86 ? 12.444 -17.284 -13.000 1.00 80.00 86 VAL A C 1
ATOM 629 O O . VAL A 1 86 ? 13.651 -17.106 -13.120 1.00 80.00 86 VAL A O 1
ATOM 632 N N . SER A 1 87 ? 11.890 -18.480 -13.193 1.00 74.81 87 SER A N 1
ATOM 633 C CA . SER A 1 87 ? 12.661 -19.710 -13.422 1.00 74.81 87 SER A CA 1
ATOM 634 C C . SER A 1 87 ? 12.835 -20.091 -14.907 1.00 74.81 87 SER A C 1
ATOM 636 O O . SER A 1 87 ? 12.086 -19.666 -15.794 1.00 74.81 87 SER A O 1
ATOM 638 N N . GLY A 1 88 ? 13.841 -20.932 -15.195 1.00 77.06 88 GLY A N 1
ATOM 639 C CA . GLY A 1 88 ? 14.070 -21.576 -16.500 1.00 77.06 88 GLY A CA 1
ATOM 640 C C . GLY A 1 88 ? 15.325 -21.104 -17.249 1.00 77.06 88 GLY A C 1
ATOM 641 O O . GLY A 1 88 ? 15.793 -19.995 -17.037 1.00 77.06 88 GLY A O 1
ATOM 642 N N . ASP A 1 89 ? 15.821 -21.917 -18.194 1.00 76.38 89 ASP A N 1
ATOM 643 C CA . ASP A 1 89 ? 17.176 -21.836 -18.791 1.00 76.38 89 ASP A CA 1
ATOM 644 C C . ASP A 1 89 ? 17.652 -20.456 -19.316 1.00 76.38 89 ASP A C 1
ATOM 646 O O . ASP A 1 89 ? 18.854 -20.266 -19.509 1.00 76.38 89 ASP A O 1
ATOM 650 N N . ASN A 1 90 ? 16.748 -19.512 -19.614 1.00 89.88 90 ASN A N 1
ATOM 651 C CA . ASN A 1 90 ? 17.076 -18.164 -20.108 1.00 89.88 90 ASN A CA 1
ATOM 652 C C . ASN A 1 90 ? 16.498 -17.032 -19.241 1.00 89.88 90 ASN A C 1
ATOM 654 O O . ASN A 1 90 ? 16.269 -15.936 -19.757 1.00 89.88 90 ASN A O 1
ATOM 658 N N . ASN A 1 91 ? 16.231 -17.269 -17.956 1.00 91.31 91 ASN A N 1
ATOM 659 C CA . ASN A 1 91 ? 15.818 -16.196 -17.055 1.00 91.31 91 ASN A CA 1
ATOM 660 C C . ASN A 1 91 ? 16.981 -15.244 -16.717 1.00 91.31 91 ASN A C 1
ATOM 662 O O . ASN A 1 91 ? 18.156 -15.572 -16.904 1.00 91.31 91 ASN A O 1
ATOM 666 N N . ALA A 1 92 ? 16.651 -14.029 -16.275 1.00 92.19 92 ALA A N 1
ATOM 667 C CA . ALA A 1 92 ? 17.633 -12.975 -16.044 1.00 92.19 92 ALA A CA 1
ATOM 668 C C . ALA A 1 92 ? 18.629 -13.318 -14.926 1.00 92.19 92 ALA A C 1
ATOM 670 O O . ALA A 1 92 ? 19.811 -12.999 -15.080 1.00 92.19 92 ALA A O 1
ATOM 671 N N . HIS A 1 93 ? 18.166 -13.971 -13.858 1.00 92.12 93 HIS A N 1
ATOM 672 C CA . HIS A 1 93 ? 18.967 -14.358 -12.700 1.00 92.12 93 HIS A CA 1
ATOM 673 C C . HIS A 1 93 ? 19.988 -15.436 -13.049 1.00 92.12 93 HIS A C 1
ATOM 675 O O . HIS A 1 93 ? 21.192 -15.171 -13.038 1.00 92.12 93 HIS A O 1
ATOM 681 N N . GLU A 1 94 ? 19.531 -16.614 -13.479 1.00 91.06 94 GLU A N 1
ATOM 682 C CA . GLU A 1 94 ? 20.404 -17.757 -13.768 1.00 91.06 94 GLU A CA 1
ATOM 683 C C . GLU A 1 94 ? 21.406 -17.405 -14.869 1.00 91.06 94 GLU A C 1
ATOM 685 O O . GLU A 1 94 ? 22.568 -17.819 -14.849 1.00 91.06 94 GLU A O 1
ATOM 690 N N . ARG A 1 95 ? 20.987 -16.603 -15.860 1.00 94.88 95 ARG A N 1
ATOM 691 C CA . ARG A 1 95 ? 21.902 -16.154 -16.911 1.00 94.88 95 ARG A CA 1
ATOM 692 C C . ARG A 1 95 ? 22.922 -15.153 -16.390 1.00 94.88 95 ARG A C 1
ATOM 694 O O . ARG A 1 95 ? 24.012 -15.126 -16.964 1.00 94.88 95 ARG A O 1
ATOM 701 N N . LEU A 1 96 ? 22.610 -14.335 -15.380 1.00 94.69 96 LEU A N 1
ATOM 702 C CA . LEU A 1 96 ? 23.554 -13.359 -14.831 1.00 94.69 96 LEU A CA 1
ATOM 703 C C . LEU A 1 96 ? 24.635 -14.102 -14.052 1.00 94.69 96 LEU A C 1
ATOM 705 O O . LEU A 1 96 ? 25.813 -13.956 -14.381 1.00 94.69 96 LEU A O 1
ATOM 709 N N . GLU A 1 97 ? 24.217 -14.981 -13.142 1.00 93.44 97 GLU A N 1
ATOM 710 C CA . GLU A 1 97 ? 25.096 -15.856 -12.363 1.00 93.44 97 GLU A CA 1
ATOM 711 C C . GLU A 1 97 ? 25.986 -16.712 -13.284 1.00 93.44 97 GLU A C 1
ATOM 713 O O . GLU A 1 97 ? 27.213 -16.726 -13.161 1.00 93.44 97 GLU A O 1
ATOM 718 N N . ALA A 1 98 ? 25.395 -17.361 -14.296 1.00 93.81 98 ALA A N 1
ATOM 719 C CA . ALA A 1 98 ? 26.139 -18.206 -15.230 1.00 93.81 98 ALA A CA 1
ATOM 720 C C . ALA A 1 98 ? 27.083 -17.424 -16.158 1.00 93.81 98 ALA A C 1
ATOM 722 O O . ALA A 1 98 ? 28.037 -18.002 -16.695 1.00 93.81 98 ALA A O 1
ATOM 723 N N . THR A 1 99 ? 26.802 -16.143 -16.411 1.00 94.19 99 THR A N 1
ATOM 724 C CA . THR A 1 99 ? 27.661 -15.287 -17.239 1.00 94.19 99 THR A CA 1
ATOM 725 C C . THR A 1 99 ? 28.857 -14.803 -16.434 1.00 94.19 99 THR A C 1
ATOM 727 O O . THR A 1 99 ? 29.986 -14.936 -16.910 1.00 94.19 99 THR A O 1
ATOM 730 N N . ASP A 1 100 ? 28.623 -14.260 -15.236 1.00 93.50 100 ASP A N 1
ATOM 731 C CA . ASP A 1 100 ? 29.674 -13.735 -14.370 1.00 93.50 100 ASP A CA 1
ATOM 732 C C . ASP A 1 100 ? 29.205 -13.589 -12.907 1.00 93.50 100 ASP A C 1
ATOM 734 O O . ASP A 1 100 ? 28.434 -12.690 -12.570 1.00 93.50 100 ASP A O 1
ATOM 738 N N . GLU A 1 101 ? 29.737 -14.450 -12.036 1.00 94.75 101 GLU A N 1
ATOM 739 C CA . GLU A 1 101 ? 29.461 -14.483 -10.589 1.00 94.75 101 GLU A CA 1
ATOM 740 C C . GLU A 1 101 ? 29.804 -13.148 -9.888 1.00 94.75 101 GLU A C 1
ATOM 742 O O . GLU A 1 101 ? 29.063 -12.712 -9.015 1.00 94.75 101 GLU A O 1
ATOM 747 N N . GLU A 1 102 ? 30.859 -12.427 -10.310 1.00 96.06 102 GLU A N 1
ATOM 748 C CA . GLU A 1 102 ? 31.215 -11.112 -9.735 1.00 96.06 102 GLU A CA 1
ATOM 749 C C . GLU A 1 102 ? 30.181 -10.040 -10.115 1.00 96.06 102 GLU A C 1
ATOM 751 O O . GLU A 1 102 ? 29.894 -9.122 -9.339 1.00 96.06 102 GLU A O 1
ATOM 756 N N . HIS A 1 103 ? 29.614 -10.124 -11.321 1.00 97.25 103 HIS A N 1
ATOM 757 C CA . HIS A 1 103 ? 28.528 -9.235 -11.712 1.00 97.25 103 HIS A CA 1
ATOM 758 C C . HIS A 1 103 ? 27.215 -9.554 -11.004 1.00 97.25 103 HIS A C 1
ATOM 760 O O . HIS A 1 103 ? 26.539 -8.607 -10.614 1.00 97.25 103 HIS A O 1
ATOM 766 N N . TYR A 1 104 ? 26.896 -10.828 -10.794 1.00 95.50 104 TYR A N 1
ATOM 767 C CA . TYR A 1 104 ? 25.728 -11.248 -10.022 1.00 95.50 104 TYR A CA 1
ATOM 768 C C . TYR A 1 104 ? 25.809 -10.799 -8.551 1.00 95.50 104 TYR A C 1
ATOM 770 O O . TYR A 1 104 ? 25.007 -9.963 -8.140 1.00 95.50 104 TYR A O 1
ATOM 778 N N . GLU A 1 105 ? 26.840 -11.212 -7.801 1.00 95.75 105 GLU A N 1
ATOM 779 C CA . GLU A 1 105 ? 26.997 -10.845 -6.379 1.00 95.75 105 GLU A CA 1
ATOM 780 C C . GLU A 1 105 ? 27.039 -9.317 -6.181 1.00 95.75 105 GLU A C 1
ATOM 782 O O . GLU A 1 105 ? 26.527 -8.762 -5.204 1.00 95.75 105 GLU A O 1
ATOM 787 N N . GLY A 1 106 ? 27.669 -8.605 -7.123 1.00 97.50 106 GLY A N 1
ATOM 788 C CA . GLY A 1 106 ? 27.751 -7.149 -7.084 1.00 97.50 106 GLY A CA 1
ATOM 789 C C . GLY A 1 106 ? 26.434 -6.442 -7.410 1.00 97.50 106 GLY A C 1
ATOM 790 O O . GLY A 1 106 ? 26.199 -5.351 -6.895 1.00 97.50 106 GLY A O 1
ATOM 791 N N . PHE A 1 107 ? 25.575 -7.043 -8.237 1.00 97.69 107 PHE A N 1
ATOM 792 C CA . PHE A 1 107 ? 24.230 -6.533 -8.497 1.00 97.69 107 PHE A CA 1
ATOM 793 C C . PHE A 1 107 ? 23.340 -6.679 -7.257 1.00 97.69 107 PHE A C 1
ATOM 795 O O . PHE A 1 107 ? 22.750 -5.689 -6.834 1.00 97.69 107 PHE A O 1
ATOM 802 N N . GLU A 1 108 ? 23.329 -7.853 -6.622 1.00 95.69 108 GLU A N 1
ATOM 803 C CA . GLU A 1 108 ? 22.567 -8.089 -5.386 1.00 95.69 108 GLU A CA 1
ATOM 804 C C . GLU A 1 108 ? 23.007 -7.170 -4.245 1.00 95.69 108 GLU A C 1
ATOM 806 O O . GLU A 1 108 ? 22.182 -6.533 -3.590 1.00 95.69 108 GLU A O 1
ATOM 811 N N . THR A 1 109 ? 24.323 -7.037 -4.045 1.00 97.00 109 THR A N 1
ATOM 812 C CA . THR A 1 109 ? 24.872 -6.126 -3.032 1.00 97.00 109 THR A CA 1
ATOM 813 C C . THR A 1 109 ? 24.402 -4.692 -3.283 1.00 97.00 109 THR A C 1
ATOM 815 O O . THR A 1 109 ? 23.978 -4.008 -2.356 1.00 97.00 109 THR A O 1
ATOM 818 N N . ALA A 1 110 ? 24.433 -4.242 -4.540 1.00 98.31 110 ALA A N 1
ATOM 819 C CA . ALA A 1 110 ? 24.005 -2.895 -4.895 1.00 98.31 110 ALA A CA 1
ATOM 820 C C . ALA A 1 110 ? 22.488 -2.683 -4.729 1.00 98.31 110 ALA A C 1
ATOM 822 O O . ALA A 1 110 ? 22.084 -1.579 -4.373 1.00 98.31 110 ALA A O 1
ATOM 823 N N . LEU A 1 111 ? 21.652 -3.708 -4.943 1.00 96.06 111 LEU A N 1
ATOM 824 C CA . LEU A 1 111 ? 20.217 -3.640 -4.634 1.00 96.06 111 LEU A CA 1
ATOM 825 C C . LEU A 1 111 ? 19.971 -3.540 -3.125 1.00 96.06 111 LEU A C 1
ATOM 827 O O . LEU A 1 111 ? 19.184 -2.702 -2.691 1.00 96.06 111 LEU A O 1
ATOM 831 N N . SER A 1 112 ? 20.684 -4.326 -2.315 1.00 92.94 112 SER A N 1
ATOM 832 C CA . SER A 1 112 ? 20.589 -4.233 -0.854 1.00 92.94 112 SER A CA 1
ATOM 833 C C . SER A 1 112 ? 21.019 -2.852 -0.340 1.00 92.94 112 SER A C 1
ATOM 835 O O . SER A 1 112 ? 20.321 -2.259 0.485 1.00 92.94 112 SER A O 1
ATOM 837 N N . ASP A 1 113 ? 22.106 -2.293 -0.881 1.00 97.19 113 ASP A N 1
ATOM 838 C CA . ASP A 1 113 ? 22.554 -0.931 -0.566 1.00 97.19 113 ASP A CA 1
ATOM 839 C C . ASP A 1 113 ? 21.527 0.127 -1.024 1.00 97.19 113 ASP A C 1
ATOM 841 O O . ASP A 1 113 ? 21.279 1.102 -0.311 1.00 97.19 113 ASP A O 1
ATOM 845 N N . LEU A 1 114 ? 20.895 -0.059 -2.190 1.00 97.56 114 LEU A N 1
ATOM 846 C CA . LEU A 1 114 ? 19.863 0.848 -2.7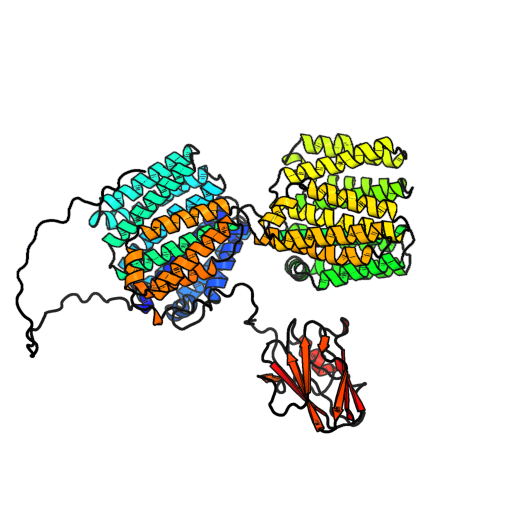02 1.00 97.56 114 LEU A CA 1
ATOM 847 C C . LEU A 1 114 ? 18.635 0.872 -1.785 1.00 97.56 114 LEU A C 1
ATOM 849 O O . LEU A 1 114 ? 18.182 1.950 -1.413 1.00 97.56 114 LEU A O 1
ATOM 853 N N . ARG A 1 115 ? 18.139 -0.295 -1.364 1.00 90.25 115 ARG A N 1
ATOM 854 C CA . ARG A 1 115 ? 17.025 -0.389 -0.410 1.00 90.25 115 ARG A CA 1
ATOM 855 C C . ARG A 1 115 ? 17.379 0.268 0.922 1.00 90.25 115 ARG A C 1
ATOM 857 O O . ARG A 1 115 ? 16.656 1.138 1.389 1.00 90.25 115 ARG A O 1
ATOM 864 N N . SER A 1 116 ? 18.538 -0.085 1.478 1.00 88.00 116 SER A N 1
ATOM 865 C CA . SER A 1 116 ? 19.017 0.446 2.758 1.00 88.00 116 SER A CA 1
ATOM 866 C C . SER A 1 116 ? 19.170 1.969 2.736 1.00 88.00 116 SER A C 1
ATOM 868 O O . SER A 1 116 ? 18.801 2.647 3.689 1.00 88.00 116 SER A O 1
ATOM 870 N N . THR A 1 117 ? 19.692 2.545 1.652 1.00 97.25 117 THR A N 1
ATOM 871 C CA . THR A 1 117 ? 19.822 4.009 1.538 1.00 97.25 117 THR A CA 1
ATOM 872 C C . THR A 1 117 ? 18.467 4.708 1.464 1.00 97.25 117 THR A C 1
ATOM 874 O O . THR A 1 117 ? 18.311 5.746 2.100 1.00 97.25 117 THR A O 1
ATOM 877 N N . LEU A 1 118 ? 17.477 4.125 0.783 1.00 87.81 118 LEU A N 1
ATOM 878 C CA . LEU A 1 118 ? 16.109 4.654 0.743 1.00 87.81 118 LEU A CA 1
ATOM 879 C C . LEU A 1 118 ? 15.407 4.554 2.102 1.00 87.81 118 LEU A C 1
ATOM 881 O O . LEU A 1 118 ? 14.839 5.540 2.542 1.00 87.81 118 LEU A O 1
ATOM 885 N N . GLU A 1 119 ? 15.536 3.435 2.819 1.00 80.06 119 GLU A N 1
ATOM 886 C CA . GLU A 1 119 ? 15.016 3.269 4.192 1.00 80.06 119 GLU A CA 1
ATOM 887 C C . GLU A 1 119 ? 15.629 4.263 5.203 1.00 80.06 119 GLU A C 1
ATOM 889 O O . GLU A 1 119 ? 15.111 4.442 6.303 1.00 80.06 119 GLU A O 1
ATOM 894 N N . ASN A 1 120 ? 16.752 4.898 4.851 1.00 84.44 120 ASN A N 1
ATOM 895 C CA . ASN A 1 120 ? 17.436 5.912 5.657 1.00 84.44 120 ASN A CA 1
ATOM 896 C C . ASN A 1 120 ? 17.307 7.339 5.083 1.00 84.44 120 ASN A C 1
ATOM 898 O O . ASN A 1 120 ? 18.070 8.219 5.497 1.00 84.44 120 ASN A O 1
ATOM 902 N N . ASP A 1 121 ? 16.410 7.565 4.119 1.00 91.19 121 ASP A N 1
ATOM 903 C CA . ASP A 1 121 ? 16.201 8.841 3.421 1.00 91.19 121 ASP A CA 1
ATOM 904 C C . ASP A 1 121 ? 17.488 9.430 2.784 1.00 91.19 121 ASP A C 1
ATOM 906 O O . ASP A 1 121 ? 17.666 10.646 2.658 1.00 91.19 121 ASP A O 1
ATOM 910 N N . ASP A 1 122 ? 18.441 8.575 2.388 1.00 96.69 122 ASP A N 1
ATOM 911 C CA . ASP A 1 122 ? 19.722 8.962 1.780 1.00 96.69 122 ASP A CA 1
ATOM 912 C C . ASP A 1 122 ? 19.652 8.905 0.249 1.00 96.69 122 ASP A C 1
ATOM 914 O O . ASP A 1 122 ? 20.121 7.961 -0.394 1.00 96.69 122 ASP A O 1
ATOM 918 N N . LEU A 1 123 ? 19.093 9.956 -0.358 1.00 96.12 123 LEU A N 1
ATOM 919 C CA . LEU A 1 123 ? 18.946 10.049 -1.814 1.00 96.12 123 LEU A CA 1
ATOM 920 C C . LEU A 1 123 ? 20.290 10.022 -2.567 1.00 96.12 123 LEU A C 1
ATOM 922 O O . LEU A 1 123 ? 20.393 9.420 -3.638 1.00 96.12 123 LEU A O 1
ATOM 926 N N . ASP A 1 124 ? 21.338 10.654 -2.027 1.00 97.69 124 ASP A N 1
ATOM 927 C CA . ASP A 1 124 ? 22.674 10.642 -2.642 1.00 97.69 124 ASP A CA 1
ATOM 928 C C . ASP A 1 124 ? 23.259 9.218 -2.638 1.00 97.69 124 ASP A C 1
ATOM 930 O O . ASP A 1 124 ? 23.809 8.769 -3.652 1.00 97.69 124 ASP A O 1
ATOM 934 N N . GLY A 1 125 ? 23.100 8.499 -1.520 1.00 98.25 125 GLY A N 1
ATOM 935 C CA . GLY A 1 125 ? 23.437 7.083 -1.392 1.00 98.25 125 GLY A CA 1
ATOM 936 C C . GLY A 1 125 ? 22.662 6.205 -2.375 1.00 98.25 125 GLY A C 1
ATOM 937 O O . GLY A 1 125 ? 23.276 5.406 -3.086 1.00 98.25 125 GLY A O 1
ATOM 938 N N . ALA A 1 126 ? 21.352 6.427 -2.506 1.00 98.12 126 ALA A N 1
ATOM 939 C CA . ALA A 1 126 ? 20.494 5.706 -3.444 1.00 98.12 126 ALA A CA 1
ATOM 940 C C . ALA A 1 126 ? 20.943 5.909 -4.903 1.00 98.12 126 ALA A C 1
ATOM 942 O O . ALA A 1 126 ? 21.087 4.952 -5.669 1.00 98.12 126 ALA A O 1
ATOM 943 N N . HIS A 1 127 ? 21.282 7.144 -5.296 1.00 97.75 127 HIS A N 1
ATOM 944 C CA . HIS A 1 127 ? 21.852 7.423 -6.621 1.00 97.75 127 HIS A CA 1
ATOM 945 C C . HIS A 1 127 ? 23.152 6.653 -6.879 1.00 97.75 127 HIS A C 1
ATOM 947 O O . HIS A 1 127 ? 23.416 6.273 -8.023 1.00 97.75 127 HIS A O 1
ATOM 953 N N . ASP A 1 128 ? 24.011 6.491 -5.876 1.00 98.44 128 ASP A N 1
ATOM 954 C CA . ASP A 1 128 ? 25.283 5.782 -6.026 1.00 98.44 128 ASP A CA 1
ATOM 955 C C . ASP A 1 128 ? 25.087 4.260 -6.089 1.00 98.44 128 ASP A C 1
ATOM 957 O O . ASP A 1 128 ? 25.620 3.635 -7.011 1.00 98.44 128 ASP A O 1
ATOM 961 N N . ALA A 1 129 ? 24.244 3.692 -5.224 1.00 98.50 129 ALA A N 1
ATOM 962 C CA . ALA A 1 129 ? 23.892 2.272 -5.241 1.00 98.50 129 ALA A CA 1
ATOM 963 C C . ALA A 1 129 ? 23.218 1.857 -6.563 1.00 98.50 129 ALA A C 1
ATOM 965 O O . ALA A 1 129 ? 23.649 0.904 -7.216 1.00 98.50 129 ALA A O 1
ATOM 966 N N . MET A 1 130 ? 22.257 2.648 -7.054 1.00 98.31 130 MET A N 1
ATOM 967 C CA . MET A 1 130 ? 21.631 2.448 -8.367 1.00 98.31 130 MET A CA 1
ATOM 968 C C . MET A 1 130 ? 22.666 2.412 -9.506 1.00 98.31 130 MET A C 1
ATOM 970 O O . MET A 1 130 ? 22.617 1.548 -10.388 1.00 98.31 130 MET A O 1
ATOM 974 N N . LYS A 1 131 ? 23.617 3.362 -9.529 1.00 98.00 131 LYS A N 1
ATOM 975 C CA . LYS A 1 131 ? 24.666 3.409 -10.569 1.00 98.00 131 LYS A CA 1
ATOM 976 C C . LYS A 1 131 ? 25.568 2.180 -10.514 1.00 98.00 131 LYS A C 1
ATOM 978 O O . LYS A 1 131 ? 26.043 1.743 -11.570 1.00 98.00 131 LYS A O 1
ATOM 983 N N . ASP A 1 132 ? 25.836 1.670 -9.316 1.00 98.50 132 ASP A N 1
ATOM 984 C CA . ASP A 1 132 ? 26.616 0.455 -9.125 1.00 98.50 132 ASP A CA 1
ATOM 985 C C . ASP A 1 132 ? 25.843 -0.778 -9.620 1.00 98.50 132 ASP A C 1
ATOM 987 O O . ASP A 1 132 ? 26.392 -1.514 -10.443 1.00 98.50 132 ASP A O 1
ATOM 991 N N . ALA A 1 133 ? 24.553 -0.930 -9.303 1.00 98.31 133 ALA A N 1
ATOM 992 C CA . ALA A 1 133 ? 23.707 -1.999 -9.850 1.00 98.31 133 ALA A CA 1
ATOM 993 C C . ALA A 1 133 ? 23.695 -2.001 -11.399 1.00 98.31 133 ALA A C 1
ATOM 995 O O . ALA A 1 133 ? 24.028 -2.997 -12.049 1.00 98.31 133 ALA A O 1
ATOM 996 N N . ASP A 1 134 ? 23.446 -0.845 -12.024 1.00 98.19 134 ASP A N 1
ATOM 997 C CA . ASP A 1 134 ? 23.445 -0.682 -13.489 1.00 98.19 134 ASP A CA 1
ATOM 998 C C . ASP A 1 134 ? 24.840 -0.922 -14.113 1.00 98.19 134 ASP A C 1
ATOM 1000 O O . ASP A 1 134 ? 24.974 -1.367 -15.258 1.00 98.19 134 ASP A O 1
ATOM 1004 N N . LYS A 1 135 ? 25.929 -0.675 -13.375 1.00 98.25 135 LYS A N 1
ATOM 1005 C CA . LYS A 1 135 ? 27.291 -1.029 -13.808 1.00 98.25 135 LYS A CA 1
ATOM 1006 C C . LYS A 1 135 ? 27.495 -2.544 -13.876 1.00 98.25 135 LYS A C 1
ATOM 1008 O O . LYS A 1 135 ? 28.143 -2.977 -14.833 1.00 98.25 135 LYS A O 1
ATOM 1013 N N . HIS A 1 136 ? 26.962 -3.320 -12.936 1.00 98.31 136 HIS A N 1
ATOM 1014 C CA . HIS A 1 136 ? 27.066 -4.780 -12.961 1.00 98.31 136 HIS A CA 1
ATOM 1015 C C . HIS A 1 136 ? 26.289 -5.379 -14.145 1.00 98.31 136 HIS A C 1
ATOM 1017 O O . HIS A 1 136 ? 26.873 -6.122 -14.939 1.00 98.31 136 HIS A O 1
ATOM 1023 N N . LEU A 1 137 ? 25.053 -4.925 -14.388 1.00 98.06 137 LEU A N 1
ATOM 1024 C CA . LEU A 1 137 ? 24.260 -5.370 -15.544 1.00 98.06 137 LEU A CA 1
ATOM 1025 C C . LEU A 1 137 ? 24.915 -5.011 -16.889 1.00 98.06 137 LEU A C 1
ATOM 1027 O O . LEU A 1 137 ? 24.997 -5.851 -17.784 1.00 98.06 137 LEU A O 1
ATOM 1031 N N . ARG A 1 138 ? 25.477 -3.803 -17.049 1.00 97.56 138 ARG A N 1
ATOM 1032 C CA . ARG A 1 138 ? 26.255 -3.461 -18.263 1.00 97.56 138 ARG A CA 1
ATOM 1033 C C . ARG A 1 138 ? 27.489 -4.336 -18.453 1.00 97.56 138 ARG A C 1
ATOM 1035 O O . ARG A 1 138 ? 27.864 -4.625 -19.595 1.00 97.56 138 ARG A O 1
ATOM 1042 N N . GLY A 1 139 ? 28.150 -4.694 -17.353 1.00 97.31 139 GLY A N 1
ATOM 1043 C CA . GLY A 1 139 ? 29.292 -5.600 -17.356 1.00 97.31 139 GLY A CA 1
ATOM 1044 C C . GLY A 1 139 ? 28.911 -6.938 -17.976 1.00 97.31 139 GLY A C 1
ATOM 1045 O O . GLY A 1 139 ? 29.504 -7.332 -18.982 1.00 97.31 139 GLY A O 1
ATOM 1046 N N . ALA A 1 140 ? 27.840 -7.551 -17.470 1.00 96.75 140 ALA A N 1
ATOM 1047 C CA . ALA A 1 140 ? 27.285 -8.796 -17.994 1.00 96.75 140 ALA A CA 1
ATOM 1048 C C . ALA A 1 140 ? 26.799 -8.677 -19.452 1.00 96.75 140 ALA A C 1
ATOM 1050 O O . ALA A 1 140 ? 27.175 -9.493 -20.297 1.00 96.75 140 ALA A O 1
ATOM 1051 N N . GLN A 1 141 ? 26.066 -7.610 -19.803 1.00 96.94 141 GLN A N 1
ATOM 1052 C CA . GLN A 1 141 ? 25.636 -7.359 -21.187 1.00 96.94 141 GLN A CA 1
ATOM 1053 C C . GLN A 1 141 ? 26.829 -7.286 -22.157 1.00 96.94 141 GLN A C 1
ATOM 1055 O O . GLN A 1 141 ? 26.744 -7.768 -23.287 1.00 96.94 141 GLN A O 1
ATOM 1060 N N . THR A 1 142 ? 27.964 -6.721 -21.734 1.00 96.12 142 THR A N 1
ATOM 1061 C CA . THR A 1 142 ? 29.172 -6.635 -22.574 1.00 96.12 142 THR A CA 1
ATOM 1062 C C . THR A 1 142 ? 29.776 -8.015 -22.856 1.00 96.12 142 THR A C 1
ATOM 1064 O O . THR A 1 142 ? 30.372 -8.204 -23.916 1.00 96.12 142 THR A O 1
ATOM 1067 N N . GLN A 1 143 ? 29.608 -8.989 -21.955 1.00 94.88 143 GLN A N 1
ATOM 1068 C CA . GLN A 1 143 ? 30.131 -10.348 -22.139 1.00 94.88 143 GLN A CA 1
ATOM 1069 C C . GLN A 1 143 ? 29.335 -11.160 -23.164 1.00 94.88 143 GLN A C 1
ATOM 1071 O O . GLN A 1 143 ? 29.929 -11.922 -23.929 1.00 94.88 143 GLN A O 1
ATOM 1076 N N . LEU A 1 144 ? 28.012 -10.976 -23.206 1.00 93.69 144 LEU A N 1
ATOM 1077 C CA . LEU A 1 144 ? 27.143 -11.631 -24.191 1.00 93.69 144 LEU A CA 1
ATOM 1078 C C . LEU A 1 144 ? 27.100 -10.887 -25.534 1.00 93.69 144 LEU A C 1
ATOM 1080 O O . LEU A 1 144 ? 26.721 -11.467 -26.552 1.00 93.69 144 LEU A O 1
ATOM 1084 N N . THR A 1 145 ? 27.478 -9.604 -25.549 1.00 94.31 145 THR A N 1
ATOM 1085 C CA . THR A 1 145 ? 27.333 -8.721 -26.718 1.00 94.31 145 THR A CA 1
ATOM 1086 C C . THR A 1 145 ? 28.638 -7.993 -27.076 1.00 94.31 145 THR A C 1
ATOM 1088 O O . THR A 1 145 ? 29.665 -8.618 -27.336 1.00 94.31 145 THR A O 1
ATOM 1091 N N . SER A 1 146 ? 28.602 -6.662 -27.161 1.00 94.75 146 SER A N 1
ATOM 1092 C CA . SER A 1 146 ? 29.726 -5.775 -27.415 1.00 94.75 146 SER A CA 1
ATOM 1093 C C . SER A 1 146 ? 29.524 -4.438 -26.695 1.00 94.75 146 SER A C 1
ATOM 1095 O O . SER A 1 146 ? 28.394 -4.031 -26.423 1.00 94.75 146 SER A O 1
ATOM 1097 N N . GLU A 1 147 ? 30.612 -3.703 -26.449 1.00 95.06 147 GLU A N 1
ATOM 1098 C CA . GLU A 1 147 ? 30.539 -2.339 -25.897 1.00 95.06 147 GLU A CA 1
ATOM 1099 C C . GLU A 1 147 ? 29.687 -1.399 -26.771 1.00 95.06 147 GLU A C 1
ATOM 1101 O O . GLU A 1 147 ? 29.025 -0.500 -26.255 1.00 95.06 147 GLU A O 1
ATOM 1106 N N . GLU A 1 148 ? 29.687 -1.606 -28.092 1.00 94.81 148 GLU A N 1
ATOM 1107 C CA . GLU A 1 148 ? 28.876 -0.831 -29.034 1.00 94.81 148 GLU A CA 1
ATOM 1108 C C . GLU A 1 148 ? 27.382 -1.094 -28.825 1.00 94.81 148 GLU A C 1
ATOM 1110 O O . GLU A 1 148 ? 26.616 -0.145 -28.656 1.00 94.81 148 GLU A O 1
ATOM 1115 N N . THR A 1 149 ? 26.984 -2.366 -28.738 1.00 95.69 149 THR A N 1
ATOM 1116 C CA . THR A 1 149 ? 25.601 -2.767 -28.447 1.00 95.69 149 THR A CA 1
ATOM 1117 C C . THR A 1 149 ? 25.146 -2.233 -27.092 1.00 95.69 149 THR A C 1
ATOM 1119 O O . THR A 1 149 ? 24.095 -1.610 -27.009 1.00 95.69 149 THR A O 1
ATOM 1122 N N . VAL A 1 150 ? 25.954 -2.363 -26.036 1.00 96.69 150 VAL A N 1
ATOM 1123 C CA . VAL A 1 150 ? 25.613 -1.813 -24.709 1.00 96.69 150 VAL A CA 1
ATOM 1124 C C . VAL A 1 150 ? 25.439 -0.292 -24.753 1.00 96.69 150 VAL A C 1
ATOM 1126 O O . VAL A 1 150 ? 24.551 0.258 -24.093 1.00 96.69 150 VAL A O 1
ATOM 1129 N N . LYS A 1 151 ? 26.242 0.412 -25.559 1.00 96.00 151 LYS A N 1
ATOM 1130 C CA . LYS A 1 151 ? 26.093 1.859 -25.748 1.00 96.00 151 LYS A CA 1
ATOM 1131 C C . LYS A 1 151 ? 24.789 2.208 -26.479 1.00 96.00 151 LYS A C 1
ATOM 1133 O O . LYS A 1 151 ? 24.144 3.178 -26.090 1.00 96.00 151 LYS A O 1
ATOM 1138 N N . GLN A 1 152 ? 24.391 1.423 -27.483 1.00 95.62 152 GLN A N 1
ATOM 1139 C CA . GLN A 1 152 ? 23.099 1.564 -28.171 1.00 95.62 152 GLN A CA 1
ATOM 1140 C C . GLN A 1 152 ? 21.933 1.332 -27.198 1.00 95.62 152 GLN A C 1
ATOM 1142 O O . GLN A 1 152 ? 21.064 2.187 -27.074 1.00 95.62 152 GLN A O 1
ATOM 1147 N N . LEU A 1 153 ? 21.965 0.241 -26.426 1.00 95.62 153 LEU A N 1
ATOM 1148 C CA . LEU A 1 153 ? 20.947 -0.079 -25.417 1.00 95.62 153 LEU A CA 1
ATOM 1149 C C . LEU A 1 153 ? 20.831 1.006 -24.334 1.00 95.62 153 LEU A C 1
ATOM 1151 O O . LEU A 1 153 ? 19.733 1.363 -23.914 1.00 95.62 153 LEU A O 1
ATOM 1155 N N . THR A 1 154 ? 21.959 1.600 -23.932 1.00 95.69 154 THR A N 1
ATOM 1156 C CA . THR A 1 154 ? 21.985 2.718 -22.975 1.00 95.69 154 THR A CA 1
ATOM 1157 C C . THR A 1 154 ? 21.254 3.958 -23.498 1.00 95.69 154 THR A C 1
ATOM 1159 O O . THR A 1 154 ? 20.707 4.707 -22.691 1.00 95.69 154 THR A O 1
ATOM 1162 N N . ALA A 1 155 ? 21.206 4.183 -24.817 1.00 90.69 155 ALA A N 1
ATOM 1163 C CA . ALA A 1 155 ? 20.417 5.279 -25.381 1.00 90.69 155 ALA A CA 1
ATOM 1164 C C . ALA A 1 155 ? 18.926 5.122 -25.082 1.00 90.69 155 ALA A C 1
ATOM 1166 O O . ALA A 1 155 ? 18.257 6.112 -24.796 1.00 90.69 155 ALA A O 1
ATOM 1167 N N . LEU A 1 156 ? 18.436 3.883 -25.085 1.00 90.25 156 LEU A N 1
ATOM 1168 C CA . LEU A 1 156 ? 17.046 3.591 -24.788 1.00 90.25 156 LEU A CA 1
ATOM 1169 C C . LEU A 1 156 ? 16.748 3.558 -23.289 1.00 90.25 156 LEU A C 1
ATOM 1171 O O . LEU A 1 156 ? 15.716 4.084 -22.897 1.00 90.25 156 LEU A O 1
ATOM 1175 N N . VAL A 1 157 ? 17.669 3.057 -22.452 1.00 95.12 157 VAL A N 1
ATOM 1176 C CA . VAL A 1 157 ? 17.552 3.193 -20.983 1.00 95.12 157 VAL A CA 1
ATOM 1177 C C . VAL A 1 157 ? 17.379 4.662 -20.601 1.00 95.12 157 VAL A C 1
ATOM 1179 O O . VAL A 1 157 ? 16.480 5.023 -19.856 1.00 95.12 157 VAL A O 1
ATOM 1182 N N . MET A 1 158 ? 18.192 5.540 -21.195 1.00 92.25 158 MET A N 1
ATOM 1183 C CA . MET A 1 158 ? 18.041 6.978 -20.993 1.00 92.25 158 MET A CA 1
ATOM 1184 C C . MET A 1 158 ? 16.757 7.555 -21.581 1.00 92.25 158 MET A C 1
ATOM 1186 O O . MET A 1 158 ? 16.315 8.578 -21.082 1.00 92.25 158 MET A O 1
ATOM 1190 N N . GLY A 1 159 ? 16.206 6.948 -22.633 1.00 91.38 159 GLY A N 1
ATOM 1191 C CA . GLY A 1 159 ? 14.910 7.319 -23.191 1.00 91.38 159 GLY A CA 1
ATOM 1192 C C . GLY A 1 159 ? 13.770 7.014 -22.224 1.00 91.38 159 GLY A C 1
ATOM 1193 O O . GLY A 1 159 ? 12.926 7.881 -22.034 1.00 91.38 159 GLY A O 1
ATOM 1194 N N . VAL A 1 160 ? 13.774 5.834 -21.592 1.00 94.81 160 VAL A N 1
ATOM 1195 C CA . VAL A 1 160 ? 12.793 5.482 -20.550 1.00 94.81 160 VAL A CA 1
ATOM 1196 C C . VAL A 1 160 ? 12.920 6.432 -19.367 1.00 94.81 160 VAL A C 1
ATOM 1198 O O . VAL A 1 160 ? 11.922 7.031 -19.008 1.00 94.81 160 VAL A O 1
ATOM 1201 N N . HIS A 1 161 ? 14.143 6.778 -18.942 1.00 95.19 161 HIS A N 1
ATOM 1202 C CA . HIS A 1 161 ? 14.339 7.777 -17.880 1.00 95.19 161 HIS A CA 1
ATOM 1203 C C . HIS A 1 161 ? 13.711 9.153 -18.129 1.00 95.19 161 HIS A C 1
ATOM 1205 O O . HIS A 1 161 ? 13.548 9.928 -17.191 1.00 95.19 161 HIS A O 1
ATOM 1211 N N . ILE A 1 162 ? 13.401 9.504 -19.382 1.00 95.25 162 ILE A N 1
ATOM 1212 C CA . ILE A 1 162 ? 12.656 10.731 -19.702 1.00 95.25 162 ILE A CA 1
ATOM 1213 C C . ILE A 1 162 ? 11.202 10.611 -19.237 1.00 95.25 162 ILE A C 1
ATOM 1215 O O . ILE A 1 162 ? 10.621 11.612 -18.824 1.00 95.25 162 ILE A O 1
ATOM 1219 N N . LYS A 1 163 ? 10.630 9.409 -19.327 1.00 95.12 163 LYS A N 1
ATOM 1220 C CA . LYS A 1 163 ? 9.276 9.074 -18.890 1.00 95.12 163 LYS A CA 1
ATOM 1221 C C . LYS A 1 163 ? 9.194 8.828 -17.385 1.00 95.12 163 LYS A C 1
ATOM 1223 O O . LYS A 1 163 ? 8.185 9.233 -16.829 1.00 95.12 163 LYS A O 1
ATOM 1228 N N . ASP A 1 164 ? 10.258 8.383 -16.706 1.00 94.38 164 ASP A N 1
ATOM 1229 C CA . ASP A 1 164 ? 10.270 8.334 -15.228 1.00 94.38 164 ASP A CA 1
ATOM 1230 C C . ASP A 1 164 ? 9.964 9.722 -14.613 1.00 94.38 164 ASP A C 1
ATOM 1232 O O . ASP A 1 164 ? 9.403 9.830 -13.528 1.00 94.38 164 ASP A O 1
ATOM 1236 N N . VAL A 1 165 ? 10.275 10.822 -15.319 1.00 96.12 165 VAL A N 1
ATOM 1237 C CA . VAL A 1 165 ? 9.948 12.190 -14.870 1.00 96.12 165 VAL A CA 1
ATOM 1238 C C . VAL A 1 165 ? 8.435 12.428 -14.755 1.00 96.12 165 VAL A C 1
ATOM 1240 O O . VAL A 1 165 ? 8.018 13.306 -14.001 1.00 96.12 165 VAL A O 1
ATOM 1243 N N . ASP A 1 166 ? 7.595 11.649 -15.441 1.00 93.81 166 ASP A N 1
ATOM 1244 C CA . ASP A 1 166 ? 6.141 11.733 -15.286 1.00 93.81 166 ASP A CA 1
ATOM 1245 C C . ASP A 1 166 ? 5.687 11.365 -13.865 1.00 93.81 166 ASP A C 1
ATOM 1247 O O . ASP A 1 166 ? 4.688 11.919 -13.408 1.00 93.81 166 ASP A O 1
ATOM 1251 N N . VAL A 1 167 ? 6.457 10.552 -13.127 1.00 90.81 167 VAL A N 1
ATOM 1252 C CA . VAL A 1 167 ? 6.231 10.302 -11.692 1.00 90.81 167 VAL A CA 1
ATOM 1253 C C . VAL A 1 167 ? 6.370 11.604 -10.899 1.00 90.81 167 VAL A C 1
ATOM 1255 O O . VAL A 1 167 ? 5.471 11.967 -10.148 1.00 90.81 167 VAL A O 1
ATOM 1258 N N . LEU A 1 168 ? 7.435 12.379 -11.143 1.00 94.12 168 LEU A N 1
ATOM 1259 C CA . LEU A 1 168 ? 7.654 13.683 -10.495 1.00 94.12 168 LEU A CA 1
ATOM 1260 C C . LEU A 1 168 ? 6.583 14.714 -10.881 1.00 94.12 168 LEU A C 1
ATOM 1262 O O . LEU A 1 168 ? 6.212 15.578 -10.089 1.00 94.12 168 LEU A O 1
ATOM 1266 N N . LEU A 1 169 ? 6.073 14.649 -12.115 1.00 93.25 169 LEU A N 1
ATOM 1267 C CA . LEU A 1 169 ? 4.946 15.486 -12.526 1.00 93.25 169 LEU A CA 1
ATOM 1268 C C . LEU A 1 169 ? 3.661 15.071 -11.795 1.00 93.25 169 LEU A C 1
ATOM 1270 O O . LEU A 1 169 ? 2.887 15.938 -11.380 1.00 93.25 169 LEU A O 1
ATOM 1274 N N . ALA A 1 170 ? 3.420 13.771 -11.635 1.00 88.12 170 ALA A N 1
ATOM 1275 C CA . ALA A 1 170 ? 2.252 13.248 -10.939 1.00 88.12 170 ALA A CA 1
ATOM 1276 C C . ALA A 1 170 ? 2.252 13.613 -9.444 1.00 88.12 170 ALA A C 1
ATOM 1278 O O . ALA A 1 170 ? 1.194 13.974 -8.933 1.00 88.12 170 ALA A O 1
ATOM 1279 N N . THR A 1 171 ? 3.423 13.647 -8.798 1.00 83.25 171 THR A N 1
ATOM 1280 C CA . THR A 1 171 ? 3.606 14.053 -7.389 1.00 83.25 171 THR A CA 1
ATOM 1281 C C . THR A 1 171 ? 3.769 15.556 -7.167 1.00 83.25 171 THR A C 1
ATOM 1283 O O . THR A 1 171 ? 4.033 15.997 -6.054 1.00 83.25 171 THR A O 1
ATOM 1286 N N . ASP A 1 172 ? 3.616 16.378 -8.212 1.00 87.19 172 ASP A N 1
ATOM 1287 C CA . ASP A 1 172 ? 3.813 17.834 -8.146 1.00 87.19 172 ASP A CA 1
ATOM 1288 C C . ASP A 1 172 ? 5.235 18.281 -7.711 1.00 87.19 172 ASP A C 1
ATOM 1290 O O . ASP A 1 172 ? 5.458 19.460 -7.412 1.00 87.19 172 ASP A O 1
ATOM 1294 N N . ALA A 1 173 ? 6.237 17.399 -7.811 1.00 90.62 173 ALA A N 1
ATOM 1295 C CA . ALA A 1 173 ? 7.663 17.682 -7.620 1.00 90.62 173 ALA A CA 1
ATOM 1296 C C . ALA A 1 173 ? 8.276 18.406 -8.844 1.00 90.62 173 ALA A C 1
ATOM 1298 O O . ALA A 1 173 ? 9.187 17.928 -9.525 1.00 90.62 173 ALA A O 1
ATOM 1299 N N . LEU A 1 174 ? 7.741 19.585 -9.182 1.00 94.31 174 LEU A N 1
ATOM 1300 C CA . LEU A 1 174 ? 8.031 20.289 -10.444 1.00 94.31 174 LEU A CA 1
ATOM 1301 C C . LEU A 1 174 ? 9.472 20.816 -10.569 1.00 94.31 174 LEU A C 1
ATOM 1303 O O . LEU A 1 174 ? 10.005 20.898 -11.684 1.00 94.31 174 LEU A O 1
ATOM 1307 N N . ASP A 1 175 ? 10.096 21.193 -9.451 1.00 96.62 175 ASP A N 1
ATOM 1308 C CA . ASP A 1 175 ? 11.491 21.647 -9.431 1.00 96.62 175 ASP A CA 1
ATOM 1309 C C . ASP A 1 175 ? 12.435 20.473 -9.746 1.00 96.62 175 ASP A C 1
ATOM 1311 O O . ASP A 1 175 ? 13.322 20.609 -10.600 1.00 96.62 175 ASP A O 1
ATOM 1315 N N . ASP A 1 176 ? 12.183 19.303 -9.155 1.00 96.75 176 ASP A N 1
ATOM 1316 C CA . ASP A 1 176 ? 12.924 18.069 -9.423 1.00 96.75 176 ASP A CA 1
ATOM 1317 C C . ASP A 1 176 ? 12.653 17.537 -10.831 1.00 96.75 176 ASP A C 1
ATOM 1319 O O . ASP A 1 176 ? 13.596 17.181 -11.539 1.00 96.75 176 ASP A O 1
ATOM 1323 N N . ALA A 1 177 ? 11.412 17.612 -11.324 1.00 97.44 177 ALA A N 1
ATOM 1324 C CA . ALA A 1 177 ? 11.089 17.280 -12.713 1.00 97.44 177 ALA A CA 1
ATOM 1325 C C . ALA A 1 177 ? 11.881 18.150 -13.707 1.00 97.44 177 ALA A C 1
ATOM 1327 O O . ALA A 1 177 ? 12.473 17.663 -14.677 1.00 97.44 177 ALA A O 1
ATOM 1328 N N . THR A 1 178 ? 11.952 19.460 -13.446 1.00 98.38 178 THR A N 1
ATOM 1329 C CA . THR A 1 178 ? 12.744 20.402 -14.250 1.00 98.38 178 THR A CA 1
ATOM 1330 C C . THR A 1 178 ? 14.233 20.064 -14.191 1.00 98.38 178 THR A C 1
ATOM 1332 O O . THR A 1 178 ? 14.929 20.098 -15.215 1.00 98.38 178 THR A O 1
ATOM 1335 N N . PHE A 1 179 ? 14.748 19.755 -13.001 1.00 97.25 179 PHE A N 1
ATOM 1336 C CA . PHE A 1 179 ? 16.135 19.352 -12.811 1.00 97.25 179 PHE A CA 1
ATOM 1337 C C . PHE A 1 179 ? 16.455 18.065 -13.581 1.00 97.25 179 PHE A C 1
ATOM 1339 O O . PHE A 1 179 ? 17.453 18.029 -14.308 1.00 97.25 179 PHE A O 1
ATOM 1346 N N . GLU A 1 180 ? 15.598 17.051 -13.495 1.00 97.00 180 GLU A N 1
ATOM 1347 C CA . GLU A 1 180 ? 15.813 15.749 -14.119 1.00 97.00 180 GLU A CA 1
ATOM 1348 C C . GLU A 1 180 ? 15.784 15.813 -15.649 1.00 97.00 180 GLU A C 1
ATOM 1350 O O . GLU A 1 180 ? 16.724 15.323 -16.281 1.00 97.00 180 GLU A O 1
ATOM 1355 N N . TYR A 1 181 ? 14.838 16.527 -16.275 1.00 98.00 181 TYR A N 1
ATOM 1356 C CA . TYR A 1 181 ? 14.869 16.727 -17.735 1.00 98.00 181 TYR A CA 1
ATOM 1357 C C . TYR A 1 181 ? 16.200 17.340 -18.214 1.00 98.00 181 TYR A C 1
ATOM 1359 O O . TYR A 1 181 ? 16.799 16.883 -19.195 1.00 98.00 181 TYR A O 1
ATOM 1367 N N . ASN A 1 182 ? 16.716 18.341 -17.492 1.00 97.56 182 ASN A N 1
ATOM 1368 C CA . ASN A 1 182 ? 18.001 18.974 -17.806 1.00 97.56 182 ASN A CA 1
ATOM 1369 C C . ASN A 1 182 ? 19.197 18.029 -17.589 1.00 97.56 182 ASN A C 1
ATOM 1371 O O . ASN A 1 182 ? 20.140 17.998 -18.395 1.00 97.56 182 ASN A O 1
ATOM 1375 N N . GLN A 1 183 ? 19.181 17.258 -16.499 1.00 95.94 183 GLN A N 1
ATOM 1376 C CA . GLN A 1 183 ? 20.224 16.280 -16.186 1.00 95.94 183 GLN A CA 1
ATOM 1377 C C . GLN A 1 183 ? 20.271 15.157 -17.217 1.00 95.94 183 GLN A C 1
ATOM 1379 O O . GLN A 1 183 ? 21.361 14.783 -17.661 1.00 95.94 183 GLN A O 1
ATOM 1384 N N . ILE A 1 184 ? 19.116 14.641 -17.636 1.00 96.00 184 ILE A N 1
ATOM 1385 C CA . ILE A 1 184 ? 19.020 13.598 -18.657 1.00 96.00 184 ILE A CA 1
ATOM 1386 C C . ILE A 1 184 ? 19.590 14.109 -19.981 1.00 96.00 184 ILE A C 1
ATOM 1388 O O . ILE A 1 184 ? 20.467 13.454 -20.549 1.00 96.00 184 ILE A O 1
ATOM 1392 N N . GLY A 1 185 ? 19.206 15.312 -20.423 1.00 95.50 185 GLY A N 1
ATOM 1393 C CA . GLY A 1 185 ? 19.754 15.923 -21.641 1.00 95.50 185 GLY A CA 1
ATOM 1394 C C . GLY A 1 185 ? 21.277 16.092 -21.596 1.00 95.50 185 GLY A C 1
ATOM 1395 O O . GLY A 1 185 ? 21.977 15.763 -22.557 1.00 95.50 185 GLY A O 1
ATOM 1396 N N . THR A 1 186 ? 21.813 16.519 -20.449 1.00 96.44 186 THR A N 1
ATOM 1397 C CA . THR A 1 186 ? 23.265 16.647 -20.235 1.00 96.44 186 THR A CA 1
ATOM 1398 C C . THR A 1 186 ? 23.961 15.287 -20.298 1.00 96.44 186 THR A C 1
ATOM 1400 O O . THR A 1 186 ? 24.920 15.109 -21.052 1.00 96.44 186 THR A O 1
ATOM 1403 N N . LYS A 1 187 ? 23.452 14.287 -19.567 1.00 95.00 187 LYS A N 1
ATOM 1404 C CA . LYS A 1 187 ? 24.000 12.922 -19.563 1.00 95.00 187 LYS A CA 1
ATOM 1405 C C . LYS A 1 187 ? 23.948 12.286 -20.957 1.00 95.00 187 LYS A C 1
ATOM 1407 O O . LYS A 1 187 ? 24.866 11.546 -21.313 1.00 95.00 187 LYS A O 1
ATOM 1412 N N . PHE A 1 188 ? 22.921 12.589 -21.753 1.00 94.62 188 PHE A N 1
ATOM 1413 C CA . PHE A 1 188 ? 22.753 12.055 -23.106 1.00 94.62 188 PHE A CA 1
ATOM 1414 C C . PHE A 1 188 ? 23.885 12.524 -24.031 1.00 94.62 188 PHE A C 1
ATOM 1416 O O . PHE A 1 188 ? 24.452 11.747 -24.808 1.00 94.62 188 PHE A O 1
ATOM 1423 N N . GLN A 1 189 ? 24.283 13.788 -23.887 1.00 95.19 189 GLN A N 1
ATOM 1424 C CA . GLN A 1 189 ? 25.431 14.361 -24.585 1.00 95.19 189 GLN A CA 1
ATOM 1425 C C . GLN A 1 189 ? 26.763 13.851 -24.018 1.00 95.19 189 GLN A C 1
ATOM 1427 O O . GLN A 1 189 ? 27.614 13.400 -24.783 1.00 95.19 189 GLN A O 1
ATOM 1432 N N . ASP A 1 190 ? 26.936 13.848 -22.693 1.00 96.50 190 ASP A N 1
ATOM 1433 C CA . ASP A 1 190 ? 28.192 13.457 -22.032 1.00 96.50 190 ASP A CA 1
ATOM 1434 C C . ASP A 1 190 ? 28.564 11.986 -22.270 1.00 96.50 190 ASP A C 1
ATOM 1436 O O . ASP A 1 190 ? 29.744 11.644 -22.395 1.00 96.50 190 ASP A O 1
ATOM 1440 N N . LYS A 1 191 ? 27.566 11.103 -22.391 1.00 94.31 191 LYS A N 1
ATOM 1441 C CA . LYS A 1 191 ? 27.762 9.693 -22.770 1.00 94.31 191 LYS A CA 1
ATOM 1442 C C . LYS A 1 191 ? 28.009 9.505 -24.275 1.00 94.31 191 LYS A C 1
ATOM 1444 O O . LYS A 1 191 ? 28.243 8.382 -24.730 1.00 94.31 191 LYS A O 1
ATOM 1449 N N . GLY A 1 192 ? 27.988 10.583 -25.062 1.00 96.56 192 GLY A N 1
ATOM 1450 C CA . GLY A 1 192 ? 28.187 10.568 -26.509 1.00 96.56 192 GLY A CA 1
ATOM 1451 C C . GLY A 1 192 ? 27.095 9.795 -27.247 1.00 96.56 192 GLY A C 1
ATOM 1452 O O . GLY A 1 192 ? 27.410 9.106 -28.222 1.00 96.56 192 GLY A O 1
ATOM 1453 N N . LEU A 1 193 ? 25.857 9.830 -26.739 1.00 96.25 193 LEU A N 1
ATOM 1454 C CA . LEU A 1 193 ? 24.689 9.205 -27.369 1.00 96.25 193 LEU A CA 1
ATOM 1455 C C . LEU A 1 193 ? 24.135 10.102 -28.473 1.00 96.25 193 LEU A C 1
ATOM 1457 O O . LEU A 1 193 ? 23.845 9.604 -29.556 1.00 96.25 193 LEU A O 1
ATOM 1461 N N . TYR A 1 194 ? 24.119 11.421 -28.239 1.00 97.00 194 TYR A N 1
ATOM 1462 C CA . TYR A 1 194 ? 23.798 12.406 -29.275 1.00 97.00 194 TYR A CA 1
ATOM 1463 C C . TYR A 1 194 ? 24.662 12.199 -30.522 1.00 97.00 194 TYR A C 1
ATOM 1465 O O . TYR A 1 194 ? 24.120 11.994 -31.597 1.00 97.00 194 TYR A O 1
ATOM 1473 N N . ASP A 1 195 ? 25.993 12.178 -30.379 1.00 97.62 195 ASP A N 1
ATOM 1474 C CA . ASP A 1 195 ? 26.898 12.022 -31.526 1.00 97.62 195 ASP A CA 1
ATOM 1475 C C . ASP A 1 195 ? 26.688 10.679 -32.248 1.00 97.62 195 ASP A C 1
ATOM 1477 O O . ASP A 1 195 ? 26.705 10.630 -33.475 1.00 97.62 195 ASP A O 1
ATOM 1481 N N . MET A 1 196 ? 26.450 9.595 -31.494 1.00 97.19 196 MET A N 1
ATOM 1482 C CA . MET A 1 196 ? 26.194 8.268 -32.068 1.00 97.19 196 MET A CA 1
ATOM 1483 C C . MET A 1 196 ? 24.943 8.269 -32.948 1.00 97.19 196 MET A C 1
ATOM 1485 O O . MET A 1 196 ? 24.980 7.756 -34.063 1.00 97.19 196 MET A O 1
ATOM 1489 N N . ILE A 1 197 ? 23.846 8.839 -32.446 1.00 97.31 197 ILE A N 1
ATOM 1490 C CA . ILE A 1 197 ? 22.585 8.900 -33.182 1.00 97.31 197 ILE A CA 1
ATOM 1491 C C . ILE A 1 197 ? 22.701 9.911 -34.315 1.00 97.31 197 ILE A C 1
ATOM 1493 O O . ILE A 1 197 ? 22.321 9.593 -35.431 1.00 97.31 197 ILE A O 1
ATOM 1497 N N . ALA A 1 198 ? 23.296 11.083 -34.088 1.00 97.69 198 ALA A N 1
ATOM 1498 C CA . ALA A 1 198 ? 23.399 12.142 -35.087 1.00 97.69 198 ALA A CA 1
ATOM 1499 C C . ALA A 1 198 ? 24.192 11.727 -36.336 1.00 97.69 198 ALA A C 1
ATOM 1501 O O . ALA A 1 198 ? 23.907 12.231 -37.428 1.00 97.69 198 ALA A O 1
ATOM 1502 N N . ASP A 1 199 ? 25.150 10.805 -36.188 1.00 97.56 199 ASP A N 1
ATOM 1503 C CA . ASP A 1 199 ? 25.896 10.204 -37.297 1.00 97.56 199 ASP A CA 1
ATOM 1504 C C . ASP A 1 199 ? 25.003 9.354 -38.231 1.00 97.56 199 ASP A C 1
ATOM 1506 O O . ASP A 1 199 ? 25.310 9.239 -39.424 1.00 97.56 199 ASP A O 1
ATOM 1510 N N . ALA A 1 200 ? 23.897 8.793 -37.724 1.00 97.38 200 ALA A N 1
ATOM 1511 C CA . ALA A 1 200 ? 22.932 7.986 -38.480 1.00 97.38 200 ALA A CA 1
ATOM 1512 C C . ALA A 1 200 ? 21.636 8.753 -38.821 1.00 97.38 200 ALA A C 1
ATOM 1514 O O . ALA A 1 200 ? 21.186 8.726 -39.969 1.00 97.38 200 ALA A O 1
ATOM 1515 N N . ASP A 1 201 ? 21.074 9.467 -37.847 1.00 98.00 201 ASP A N 1
ATOM 1516 C CA . ASP A 1 201 ? 19.848 10.258 -37.911 1.00 98.00 201 ASP A CA 1
ATOM 1517 C C . ASP A 1 201 ? 19.974 11.534 -37.051 1.00 98.00 201 ASP A C 1
ATOM 1519 O O . ASP A 1 201 ? 19.685 11.570 -35.853 1.00 98.00 201 ASP A O 1
ATOM 1523 N N . THR A 1 202 ? 20.422 12.622 -37.681 1.00 98.12 202 THR A N 1
ATOM 1524 C CA . THR A 1 202 ? 20.551 13.932 -37.022 1.00 98.12 202 THR A CA 1
ATOM 1525 C C . THR A 1 202 ? 19.205 14.508 -36.571 1.00 98.12 202 THR A C 1
ATOM 1527 O O . THR A 1 202 ? 19.167 15.223 -35.576 1.00 98.12 202 THR A O 1
ATOM 1530 N N . GLU A 1 203 ? 18.103 14.210 -37.271 1.00 98.25 203 GLU A N 1
ATOM 1531 C CA . GLU A 1 203 ? 16.780 14.739 -36.912 1.00 98.25 203 GLU A CA 1
ATOM 1532 C C . GLU A 1 203 ? 16.285 14.113 -35.607 1.00 98.25 203 GLU A C 1
ATOM 1534 O O . GLU A 1 203 ? 15.802 14.837 -34.735 1.00 98.25 203 GLU A O 1
ATOM 1539 N N . ALA A 1 204 ? 16.485 12.803 -35.432 1.00 97.12 204 ALA A N 1
ATOM 1540 C CA . ALA A 1 204 ? 16.199 12.116 -34.176 1.00 97.12 204 ALA A CA 1
ATOM 1541 C C . ALA A 1 204 ? 17.053 12.668 -33.019 1.00 97.12 204 ALA A C 1
ATOM 1543 O O . ALA A 1 204 ? 16.516 13.027 -31.972 1.00 97.12 204 ALA A O 1
ATOM 1544 N N . ALA A 1 205 ? 18.370 12.815 -33.215 1.00 97.31 205 ALA A N 1
ATOM 1545 C CA . ALA A 1 205 ? 19.272 13.324 -32.176 1.00 97.31 205 ALA A CA 1
ATOM 1546 C C . ALA A 1 205 ? 18.932 14.759 -31.726 1.00 97.31 205 ALA A C 1
ATOM 1548 O O . ALA A 1 205 ? 18.913 15.036 -30.525 1.00 97.31 205 ALA A O 1
ATOM 1549 N N . ASP A 1 206 ? 18.651 15.662 -32.672 1.00 98.31 206 ASP A N 1
ATOM 1550 C CA . ASP A 1 206 ? 18.234 17.038 -32.371 1.00 98.31 206 ASP A CA 1
ATOM 1551 C C . ASP A 1 206 ? 16.873 17.056 -31.658 1.00 98.31 206 ASP A C 1
ATOM 1553 O O . ASP A 1 206 ? 16.697 17.788 -30.683 1.00 98.31 206 ASP A O 1
ATOM 1557 N N . SER A 1 207 ? 15.936 16.202 -32.085 1.00 98.38 207 SER A N 1
ATOM 1558 C CA . SER A 1 207 ? 14.593 16.129 -31.499 1.00 98.38 207 SER A CA 1
ATOM 1559 C C . SER A 1 207 ? 14.606 15.695 -30.033 1.00 98.38 207 SER A C 1
ATOM 1561 O O . SER A 1 207 ? 13.834 16.252 -29.259 1.00 98.38 207 SER A O 1
ATOM 1563 N N . VAL A 1 208 ? 15.500 14.783 -29.621 1.00 97.56 208 VAL A N 1
ATOM 1564 C CA . VAL A 1 208 ? 15.655 14.410 -28.198 1.00 97.56 208 VAL A CA 1
ATOM 1565 C C . VAL A 1 208 ? 15.990 15.639 -27.347 1.00 97.56 208 VAL A C 1
ATOM 1567 O O . VAL A 1 208 ? 15.332 15.904 -26.344 1.00 97.56 208 VAL A O 1
ATOM 1570 N N . ILE A 1 209 ? 16.996 16.418 -27.753 1.00 97.88 209 ILE A N 1
ATOM 1571 C CA . ILE A 1 209 ? 17.470 17.573 -26.976 1.00 97.88 209 ILE A CA 1
ATOM 1572 C C . ILE A 1 209 ? 16.442 18.711 -26.988 1.00 97.88 209 ILE A C 1
ATOM 1574 O O . ILE A 1 209 ? 16.148 19.283 -25.938 1.00 97.88 209 ILE A O 1
ATOM 1578 N N . ASP A 1 210 ? 15.864 19.013 -28.151 1.00 98.44 210 ASP A N 1
ATOM 1579 C CA . ASP A 1 210 ? 14.856 20.069 -28.296 1.00 98.44 210 ASP A CA 1
ATOM 1580 C C . ASP A 1 210 ? 13.552 19.736 -27.547 1.00 98.44 210 ASP A C 1
ATOM 1582 O O . ASP A 1 210 ? 12.835 20.636 -27.100 1.00 98.44 210 ASP A O 1
ATOM 1586 N N . ALA A 1 211 ? 13.195 18.455 -27.432 1.00 98.69 211 ALA A N 1
ATOM 1587 C CA . ALA A 1 211 ? 12.040 18.012 -26.660 1.00 98.69 211 ALA A CA 1
ATOM 1588 C C . ALA A 1 211 ? 12.297 18.082 -25.147 1.00 98.69 211 ALA A C 1
ATOM 1590 O O . ALA A 1 211 ? 11.459 18.630 -24.434 1.00 98.69 211 ALA A O 1
ATOM 1591 N N . LEU A 1 212 ? 13.475 17.664 -24.672 1.00 98.50 212 LEU A N 1
ATOM 1592 C CA . LEU A 1 212 ? 13.865 17.790 -23.261 1.00 98.50 212 LEU A CA 1
ATOM 1593 C C . LEU A 1 212 ? 13.900 19.249 -22.774 1.00 98.50 212 LEU A C 1
ATOM 1595 O O . LEU A 1 212 ? 13.398 19.542 -21.692 1.00 98.50 212 LEU A O 1
ATOM 1599 N N . ASP A 1 213 ? 14.420 20.183 -23.580 1.00 98.44 213 ASP A N 1
ATOM 1600 C CA . ASP A 1 213 ? 14.418 21.622 -23.247 1.00 98.44 213 ASP A CA 1
ATOM 1601 C C . ASP A 1 213 ? 12.987 22.177 -23.112 1.00 98.44 213 ASP A C 1
ATOM 1603 O O . ASP A 1 213 ? 12.678 22.954 -22.201 1.00 98.44 213 ASP A O 1
ATOM 1607 N N . ARG A 1 214 ? 12.074 21.732 -23.987 1.00 98.62 214 ARG A N 1
ATOM 1608 C CA . ARG A 1 214 ? 10.652 22.088 -23.900 1.00 98.62 214 ARG A CA 1
ATOM 1609 C C . ARG A 1 214 ? 9.971 21.466 -22.690 1.00 98.62 214 ARG A C 1
ATOM 1611 O O . ARG A 1 214 ? 9.169 22.161 -22.069 1.00 98.62 214 ARG A O 1
ATOM 1618 N N . ALA A 1 215 ? 10.282 20.213 -22.367 1.00 98.50 215 ALA A N 1
ATOM 1619 C CA . ALA A 1 215 ? 9.735 19.518 -21.209 1.00 98.50 215 ALA A CA 1
ATOM 1620 C C . ALA A 1 215 ? 10.143 20.227 -19.910 1.00 98.50 215 ALA A C 1
ATOM 1622 O O . ALA A 1 215 ? 9.275 20.638 -19.142 1.00 98.50 215 ALA A O 1
ATOM 1623 N N . ALA A 1 216 ? 11.438 20.525 -19.744 1.00 98.62 216 ALA A N 1
ATOM 1624 C CA . ALA A 1 216 ? 11.954 21.301 -18.616 1.00 98.62 216 ALA A CA 1
ATOM 1625 C C . ALA A 1 216 ? 11.307 22.695 -18.518 1.00 98.62 216 ALA A C 1
ATOM 1627 O O . ALA A 1 216 ? 10.875 23.109 -17.447 1.00 98.62 216 ALA A O 1
ATOM 1628 N N . THR A 1 217 ? 11.172 23.405 -19.645 1.00 98.62 217 THR A N 1
ATOM 1629 C CA . THR A 1 217 ? 10.516 24.726 -19.681 1.00 98.62 217 THR A CA 1
ATOM 1630 C C . THR A 1 217 ? 9.036 24.650 -19.284 1.00 98.62 217 THR A C 1
ATOM 1632 O O . THR A 1 217 ? 8.505 25.582 -18.678 1.00 98.62 217 THR A O 1
ATOM 1635 N N . ALA A 1 218 ? 8.336 23.581 -19.669 1.00 98.50 218 ALA A N 1
ATOM 1636 C CA . ALA A 1 218 ? 6.933 23.379 -19.326 1.00 98.50 218 ALA A CA 1
ATOM 1637 C C . ALA A 1 218 ? 6.757 23.013 -17.844 1.00 98.50 218 ALA A C 1
ATOM 1639 O O . ALA A 1 218 ? 5.872 23.580 -17.202 1.00 98.50 218 ALA A O 1
ATOM 1640 N N . ALA A 1 219 ? 7.627 22.155 -17.301 1.00 97.75 219 ALA A N 1
ATOM 1641 C CA . ALA A 1 219 ? 7.661 21.808 -15.881 1.00 97.75 219 ALA A CA 1
ATOM 1642 C C . ALA A 1 219 ? 7.931 23.048 -15.007 1.00 97.75 219 ALA A C 1
ATOM 1644 O O . ALA A 1 219 ? 7.129 23.349 -14.126 1.00 97.75 219 ALA A O 1
ATOM 1645 N N . GLU A 1 220 ? 8.943 23.863 -15.343 1.00 97.94 220 GLU A N 1
ATOM 1646 C CA . GLU A 1 220 ? 9.248 25.133 -14.651 1.00 97.94 220 GLU A CA 1
ATOM 1647 C C . GLU A 1 220 ? 8.059 26.116 -14.695 1.00 97.94 220 GLU A C 1
ATOM 1649 O O . GLU A 1 220 ? 7.855 26.938 -13.798 1.00 97.94 220 GLU A O 1
ATOM 1654 N N . ALA A 1 221 ? 7.243 26.046 -15.750 1.00 97.56 221 ALA A N 1
ATOM 1655 C CA . ALA A 1 221 ? 6.041 26.860 -15.904 1.00 97.56 221 ALA A CA 1
ATOM 1656 C C . ALA A 1 221 ? 4.793 26.285 -15.201 1.00 97.56 221 ALA A C 1
ATOM 1658 O O . ALA A 1 221 ? 3.743 26.937 -15.241 1.00 97.56 221 ALA A O 1
ATOM 1659 N N . GLY A 1 222 ? 4.883 25.100 -14.589 1.00 95.12 222 GLY A N 1
ATOM 1660 C CA . GLY A 1 222 ? 3.769 24.386 -13.957 1.00 95.12 222 GLY A CA 1
ATOM 1661 C C . GLY A 1 222 ? 2.761 23.777 -14.936 1.00 95.12 222 GLY A C 1
ATOM 1662 O O . GLY A 1 222 ? 1.601 23.574 -14.581 1.00 95.12 222 GLY A O 1
ATOM 1663 N N . ASP A 1 223 ? 3.158 23.523 -16.186 1.00 96.94 223 ASP A N 1
ATOM 1664 C CA . ASP A 1 223 ? 2.301 22.940 -17.224 1.00 96.94 223 ASP A CA 1
ATOM 1665 C C . ASP A 1 223 ? 2.615 21.447 -17.418 1.00 96.94 223 ASP A C 1
ATOM 1667 O O . ASP A 1 223 ? 3.280 21.055 -18.379 1.00 96.94 223 ASP A O 1
ATOM 1671 N N . LYS A 1 224 ? 2.130 20.621 -16.477 1.00 94.69 224 LYS A N 1
ATOM 1672 C CA . LYS A 1 224 ? 2.398 19.171 -16.398 1.00 94.69 224 LYS A CA 1
ATOM 1673 C C . LYS A 1 224 ? 2.083 18.424 -17.693 1.00 94.69 224 LYS A C 1
ATOM 1675 O O . LYS A 1 224 ? 2.913 17.679 -18.196 1.00 94.69 224 LYS A O 1
ATOM 1680 N N . SER A 1 225 ? 0.917 18.692 -18.284 1.00 93.62 225 SER A N 1
ATOM 1681 C CA . SER A 1 225 ? 0.497 18.055 -19.539 1.00 93.62 225 SER A CA 1
ATOM 1682 C C . SER A 1 225 ? 1.459 18.367 -20.686 1.00 93.62 225 SER A C 1
ATOM 1684 O O . SER A 1 225 ? 1.850 17.459 -21.408 1.00 93.62 225 SER A O 1
ATOM 1686 N N . LYS A 1 226 ? 1.908 19.622 -20.838 1.00 97.38 226 LYS A N 1
ATOM 1687 C CA . LYS A 1 226 ? 2.900 19.947 -21.876 1.00 97.38 226 LYS A CA 1
ATOM 1688 C C . LYS A 1 226 ? 4.283 19.380 -21.589 1.00 97.38 226 LYS A C 1
ATOM 1690 O O . LYS A 1 226 ? 5.020 19.129 -22.542 1.00 97.38 226 LYS A O 1
ATOM 1695 N N . ALA A 1 227 ? 4.658 19.272 -20.316 1.00 98.00 227 ALA A N 1
ATOM 1696 C CA . ALA A 1 227 ? 5.919 18.663 -19.924 1.00 98.00 227 ALA A CA 1
ATOM 1697 C C . ALA A 1 227 ? 5.930 17.181 -20.314 1.00 98.00 227 ALA A C 1
ATOM 1699 O O . ALA A 1 227 ? 6.821 16.770 -21.054 1.00 98.00 227 ALA A O 1
ATOM 1700 N N . SER A 1 228 ? 4.875 16.450 -19.947 1.00 95.75 228 SER A N 1
ATOM 1701 C CA . SER A 1 228 ? 4.698 15.039 -20.292 1.00 95.75 228 SER A CA 1
ATOM 1702 C C . SER A 1 228 ? 4.616 14.807 -21.808 1.00 95.75 228 SER A C 1
ATOM 1704 O O . SER A 1 228 ? 5.369 13.991 -22.342 1.00 95.75 228 SER A O 1
ATOM 1706 N N . ASP A 1 229 ? 3.832 15.614 -22.544 1.00 97.06 229 ASP A N 1
ATOM 1707 C CA . ASP A 1 229 ? 3.763 15.562 -24.018 1.00 97.06 229 ASP A CA 1
ATOM 1708 C C . ASP A 1 229 ? 5.160 15.716 -24.655 1.00 97.06 229 ASP A C 1
ATOM 1710 O O . ASP A 1 229 ? 5.540 14.984 -25.571 1.00 97.06 229 ASP A O 1
ATOM 1714 N N . ALA A 1 230 ? 5.952 16.684 -24.176 1.00 98.31 230 ALA A N 1
ATOM 1715 C CA . ALA A 1 230 ? 7.306 16.909 -24.672 1.00 98.31 230 ALA A CA 1
ATOM 1716 C C . ALA A 1 230 ? 8.270 15.783 -24.258 1.00 98.31 230 ALA A C 1
ATOM 1718 O O . ALA A 1 230 ? 9.131 15.409 -25.054 1.00 98.31 230 ALA A O 1
ATOM 1719 N N . GLY A 1 231 ? 8.112 15.208 -23.063 1.00 97.50 231 GLY A N 1
ATOM 1720 C CA . GLY A 1 231 ? 8.837 14.013 -22.631 1.00 97.50 231 GLY A CA 1
ATOM 1721 C C . GLY A 1 231 ? 8.567 12.812 -23.542 1.00 97.50 231 GLY A C 1
ATOM 1722 O O . GLY A 1 231 ? 9.509 12.176 -24.019 1.00 97.50 231 GLY A O 1
ATOM 1723 N N . ALA A 1 232 ? 7.299 12.564 -23.885 1.00 96.69 232 ALA A N 1
ATOM 1724 C CA . ALA A 1 232 ? 6.890 11.518 -24.824 1.00 96.69 232 ALA A CA 1
ATOM 1725 C C . ALA A 1 232 ? 7.483 11.727 -26.228 1.00 96.69 232 ALA A C 1
ATOM 1727 O O . ALA A 1 232 ? 7.979 10.783 -26.845 1.00 96.69 232 ALA A O 1
ATOM 1728 N N . GLU A 1 233 ? 7.516 12.970 -26.722 1.00 97.81 233 GLU A N 1
ATOM 1729 C CA . GLU A 1 233 ? 8.194 13.298 -27.983 1.00 97.81 233 GLU A CA 1
ATOM 1730 C C . GLU A 1 233 ? 9.703 12.989 -27.930 1.00 97.81 233 GLU A C 1
ATOM 1732 O O . GLU A 1 233 ? 10.266 12.482 -28.905 1.00 97.81 233 GLU A O 1
ATOM 1737 N N . ALA A 1 234 ? 10.365 13.256 -26.800 1.00 97.81 234 ALA A N 1
ATOM 1738 C CA . ALA A 1 234 ? 11.781 12.948 -26.613 1.00 97.81 234 ALA A CA 1
ATOM 1739 C C . ALA A 1 234 ? 12.043 11.430 -26.572 1.00 97.81 234 ALA A C 1
ATOM 1741 O O . ALA A 1 234 ? 12.988 10.954 -27.206 1.00 97.81 234 ALA A O 1
ATOM 1742 N N . PHE A 1 235 ? 11.190 10.662 -25.888 1.00 97.38 235 PHE A N 1
ATOM 1743 C CA . PHE A 1 235 ? 11.245 9.198 -25.875 1.00 97.38 235 PHE A CA 1
ATOM 1744 C C . PHE A 1 235 ? 11.035 8.598 -27.278 1.00 97.38 235 PHE A C 1
ATOM 1746 O O . PHE A 1 235 ? 11.799 7.730 -27.719 1.00 97.38 235 PHE A O 1
ATOM 1753 N N . GLY A 1 236 ? 10.067 9.122 -28.037 1.00 97.00 236 GLY A N 1
ATOM 1754 C CA . GLY A 1 236 ? 9.851 8.764 -29.442 1.00 97.00 236 GLY A CA 1
ATOM 1755 C C . GLY A 1 236 ? 11.076 9.037 -30.324 1.00 97.00 236 GLY A C 1
ATOM 1756 O O . GLY A 1 236 ? 11.471 8.205 -31.140 1.00 97.00 236 GLY A O 1
ATOM 1757 N N . ALA A 1 237 ? 11.747 10.171 -30.122 1.00 97.12 237 ALA A N 1
ATOM 1758 C CA . ALA A 1 237 ? 12.978 10.488 -30.841 1.00 97.12 237 ALA A CA 1
ATOM 1759 C C . ALA A 1 237 ? 14.156 9.575 -30.439 1.00 97.12 237 ALA A C 1
ATOM 1761 O O . ALA A 1 237 ? 14.958 9.191 -31.293 1.00 97.12 237 ALA A O 1
ATOM 1762 N N . ALA A 1 238 ? 14.257 9.184 -29.164 1.00 96.75 238 ALA A N 1
ATOM 1763 C CA . ALA A 1 238 ? 15.288 8.263 -28.685 1.00 96.75 238 ALA A CA 1
ATOM 1764 C C . ALA A 1 238 ? 15.113 6.847 -29.265 1.00 96.75 238 ALA A C 1
ATOM 1766 O O . ALA A 1 238 ? 16.089 6.244 -29.718 1.00 96.75 238 ALA A O 1
ATOM 1767 N N . THR A 1 239 ? 13.875 6.341 -29.320 1.00 96.25 239 THR A N 1
ATOM 1768 C CA . THR A 1 239 ? 13.545 5.050 -29.957 1.00 96.25 239 THR A CA 1
ATOM 1769 C C . THR A 1 239 ? 13.811 5.076 -31.464 1.00 96.25 239 THR A C 1
ATOM 1771 O O . THR A 1 239 ? 14.491 4.185 -31.974 1.00 96.25 239 THR A O 1
ATOM 1774 N N . GLN A 1 240 ? 13.410 6.137 -32.176 1.00 96.19 240 GLN A N 1
ATOM 1775 C CA . GLN A 1 240 ? 13.786 6.333 -33.586 1.00 96.19 240 GLN A CA 1
ATOM 1776 C C . GLN A 1 240 ? 15.313 6.320 -33.772 1.00 96.19 240 GLN A C 1
ATOM 1778 O O . GLN A 1 240 ? 15.836 5.654 -34.668 1.00 96.19 240 GLN A O 1
ATOM 1783 N N . GLY A 1 241 ? 16.037 7.036 -32.909 1.00 96.19 241 GLY A N 1
ATOM 1784 C CA . GLY A 1 241 ? 17.494 7.083 -32.932 1.00 96.19 241 GLY A CA 1
ATOM 1785 C C . GLY A 1 241 ? 18.131 5.704 -32.759 1.00 96.19 241 GLY A C 1
ATOM 1786 O O . GLY A 1 241 ? 19.069 5.378 -33.485 1.00 96.19 241 GLY A O 1
ATOM 1787 N N . LEU A 1 242 ? 17.591 4.869 -31.863 1.00 95.38 242 LEU A N 1
ATOM 1788 C CA . LEU A 1 242 ? 18.034 3.486 -31.682 1.00 95.38 242 LEU A CA 1
ATOM 1789 C C . LEU A 1 242 ? 17.860 2.657 -32.962 1.00 95.38 242 LEU A C 1
ATOM 1791 O O . LEU A 1 242 ? 18.806 1.993 -33.386 1.00 95.38 242 LEU A O 1
ATOM 1795 N N . HIS A 1 243 ? 16.686 2.723 -33.594 1.00 95.88 243 HIS A N 1
ATOM 1796 C CA . HIS A 1 243 ? 16.402 2.016 -34.849 1.00 95.88 243 HIS A CA 1
ATOM 1797 C C . HIS A 1 243 ? 17.323 2.456 -36.001 1.00 95.88 243 HIS A C 1
ATOM 1799 O O . HIS A 1 243 ? 17.608 1.672 -36.907 1.00 95.88 243 HIS A O 1
ATOM 1805 N N . ALA A 1 244 ? 17.847 3.685 -35.954 1.00 96.38 244 ALA A N 1
ATOM 1806 C CA . ALA A 1 244 ? 18.819 4.172 -36.928 1.00 96.38 244 ALA A CA 1
ATOM 1807 C C . ALA A 1 244 ? 20.247 3.633 -36.705 1.00 96.38 244 ALA A C 1
ATOM 1809 O O . ALA A 1 244 ? 21.001 3.502 -37.674 1.00 96.38 244 ALA A O 1
ATOM 1810 N N . VAL A 1 245 ? 20.637 3.339 -35.456 1.00 95.88 245 VAL A N 1
ATOM 1811 C CA . VAL A 1 245 ? 22.019 2.947 -35.106 1.00 95.88 245 VAL A CA 1
ATOM 1812 C C . VAL A 1 245 ? 22.206 1.451 -34.857 1.00 95.88 245 VAL A C 1
ATOM 1814 O O . VAL A 1 245 ? 23.323 0.961 -35.014 1.00 95.88 245 VAL A O 1
ATOM 1817 N N . ALA A 1 246 ? 21.155 0.723 -34.478 1.00 95.44 246 ALA A N 1
ATOM 1818 C CA . ALA A 1 246 ? 21.213 -0.696 -34.136 1.00 95.44 246 ALA A CA 1
ATOM 1819 C C . ALA A 1 246 ? 20.618 -1.591 -35.238 1.00 95.44 246 ALA A C 1
ATOM 1821 O O . ALA A 1 246 ? 19.832 -1.164 -36.082 1.00 95.44 246 ALA A O 1
ATOM 1822 N N . GLY A 1 247 ? 20.993 -2.874 -35.237 1.00 94.69 247 GLY A N 1
ATOM 1823 C CA . GLY A 1 247 ? 20.342 -3.869 -36.094 1.00 94.69 247 GLY A CA 1
ATOM 1824 C C . GLY A 1 247 ? 18.886 -4.096 -35.676 1.00 94.69 247 GLY A C 1
ATOM 1825 O O . GLY A 1 247 ? 18.583 -4.025 -34.489 1.00 94.69 247 GLY A O 1
ATOM 1826 N N . ALA A 1 248 ? 18.006 -4.428 -36.628 1.00 95.00 248 ALA A N 1
ATOM 1827 C CA . ALA A 1 248 ? 16.555 -4.521 -36.405 1.00 95.00 248 ALA A CA 1
ATOM 1828 C C . ALA A 1 248 ? 16.158 -5.366 -35.178 1.00 95.00 248 ALA A C 1
ATOM 1830 O O . ALA A 1 248 ? 15.373 -4.906 -34.359 1.00 95.00 248 ALA A O 1
ATOM 1831 N N . ASN A 1 249 ? 16.754 -6.552 -34.997 1.00 95.81 249 ASN A N 1
ATOM 1832 C CA . ASN A 1 249 ? 16.461 -7.408 -33.840 1.00 95.81 249 ASN A CA 1
ATOM 1833 C C . ASN A 1 249 ? 16.916 -6.775 -32.516 1.00 95.81 249 ASN A C 1
ATOM 1835 O O . ASN A 1 249 ? 16.223 -6.899 -31.516 1.00 95.81 249 ASN A O 1
ATOM 1839 N N . VAL A 1 250 ? 18.072 -6.096 -32.501 1.00 96.38 250 VAL A N 1
ATOM 1840 C CA . VAL A 1 250 ? 18.587 -5.417 -31.298 1.00 96.38 250 VAL A CA 1
ATOM 1841 C C . VAL A 1 250 ? 17.699 -4.232 -30.947 1.00 96.38 250 VAL A C 1
ATOM 1843 O O . VAL A 1 250 ? 17.312 -4.091 -29.793 1.00 96.38 250 VAL A O 1
ATOM 1846 N N . ALA A 1 251 ? 17.356 -3.408 -31.941 1.00 96.62 251 ALA A N 1
ATOM 1847 C CA . ALA A 1 251 ? 16.475 -2.264 -31.757 1.00 96.62 251 ALA A CA 1
ATOM 1848 C C . ALA A 1 251 ? 15.094 -2.703 -31.252 1.00 96.62 251 ALA A C 1
ATOM 1850 O O . ALA A 1 251 ? 14.626 -2.184 -30.247 1.00 96.62 251 ALA A O 1
ATOM 1851 N N . GLY A 1 252 ? 14.495 -3.716 -31.884 1.00 97.56 252 GLY A N 1
ATOM 1852 C CA . GLY A 1 252 ? 13.174 -4.210 -31.513 1.00 97.56 252 GLY A CA 1
ATOM 1853 C C . GLY A 1 252 ? 13.131 -4.911 -30.151 1.00 97.56 252 GLY A C 1
ATOM 1854 O O . GLY A 1 252 ? 12.251 -4.606 -29.353 1.00 97.56 252 GLY A O 1
ATOM 1855 N N . ALA A 1 253 ? 14.100 -5.778 -29.827 1.00 97.62 253 ALA A N 1
ATOM 1856 C CA . ALA A 1 253 ? 14.161 -6.413 -28.506 1.00 97.62 253 ALA A CA 1
ATOM 1857 C C . ALA A 1 253 ? 14.362 -5.375 -27.388 1.00 97.62 253 ALA A C 1
ATOM 1859 O O . ALA A 1 253 ? 13.708 -5.435 -26.351 1.00 97.62 253 ALA A O 1
ATOM 1860 N N . ALA A 1 254 ? 15.214 -4.374 -27.622 1.00 96.94 254 ALA A N 1
ATOM 1861 C CA . ALA A 1 254 ? 15.396 -3.273 -26.688 1.00 96.94 254 ALA A CA 1
ATOM 1862 C C . ALA A 1 254 ? 14.131 -2.410 -26.557 1.00 96.94 254 ALA A C 1
ATOM 1864 O O . ALA A 1 254 ? 13.789 -2.016 -25.449 1.00 96.94 254 ALA A O 1
ATOM 1865 N N . HIS A 1 255 ? 13.418 -2.133 -27.655 1.00 97.94 255 HIS A N 1
ATOM 1866 C CA . HIS A 1 255 ? 12.154 -1.387 -27.624 1.00 97.94 255 HIS A CA 1
ATOM 1867 C C . HIS A 1 255 ? 11.103 -2.119 -26.781 1.00 97.94 255 HIS A C 1
ATOM 1869 O O . HIS A 1 255 ? 10.466 -1.482 -25.948 1.00 97.94 255 HIS A O 1
ATOM 1875 N N . MET A 1 256 ? 10.988 -3.447 -26.898 1.00 98.19 256 MET A N 1
ATOM 1876 C CA . MET A 1 256 ? 10.131 -4.237 -25.999 1.00 98.19 256 MET A CA 1
ATOM 1877 C C . MET A 1 256 ? 10.545 -4.095 -24.529 1.00 98.19 256 MET A C 1
ATOM 1879 O O . MET A 1 256 ? 9.688 -3.859 -23.684 1.00 98.19 256 MET A O 1
ATOM 1883 N N . ALA A 1 257 ? 11.847 -4.131 -24.230 1.00 97.81 257 ALA A N 1
ATOM 1884 C CA . ALA A 1 257 ? 12.356 -3.890 -22.877 1.00 97.81 257 ALA A CA 1
ATOM 1885 C C . ALA A 1 257 ? 12.043 -2.474 -22.353 1.00 97.81 257 ALA A C 1
ATOM 1887 O O . ALA A 1 257 ? 11.822 -2.289 -21.162 1.00 97.81 257 ALA A O 1
ATOM 1888 N N . ALA A 1 258 ? 11.988 -1.463 -23.225 1.00 97.62 258 ALA A N 1
ATOM 1889 C CA . ALA A 1 258 ? 11.556 -0.125 -22.829 1.00 97.62 258 ALA A CA 1
ATOM 1890 C C . ALA A 1 258 ? 10.056 -0.047 -22.539 1.00 97.62 258 ALA A C 1
ATOM 1892 O O . ALA A 1 258 ? 9.667 0.627 -21.595 1.00 97.62 258 ALA A O 1
ATOM 1893 N N . LEU A 1 259 ? 9.220 -0.737 -23.322 1.00 97.88 259 LEU A N 1
ATOM 1894 C CA . LEU A 1 259 ? 7.783 -0.834 -23.046 1.00 97.88 259 LEU A CA 1
ATOM 1895 C C . LEU A 1 259 ? 7.527 -1.550 -21.715 1.00 97.88 259 LEU A C 1
ATOM 1897 O O . LEU A 1 259 ? 6.672 -1.112 -20.953 1.00 97.88 259 LEU A O 1
ATOM 1901 N N . GLN A 1 260 ? 8.290 -2.604 -21.421 1.00 97.50 260 GLN A N 1
ATOM 1902 C CA . GLN A 1 260 ? 8.279 -3.276 -20.120 1.00 97.50 260 GLN A CA 1
ATOM 1903 C C . GLN A 1 260 ? 8.599 -2.301 -18.983 1.00 97.50 260 GLN A C 1
ATOM 1905 O O . GLN A 1 260 ? 7.830 -2.230 -18.031 1.00 97.50 260 GLN A O 1
ATOM 1910 N N . GLY A 1 261 ? 9.662 -1.499 -19.143 1.00 96.00 261 GLY A N 1
ATOM 1911 C CA . GLY A 1 261 ? 10.006 -0.399 -18.238 1.00 96.00 261 GLY A CA 1
ATOM 1912 C C . GLY A 1 261 ? 8.823 0.529 -17.971 1.00 96.00 261 GLY A C 1
ATOM 1913 O O . GLY A 1 261 ? 8.388 0.619 -16.837 1.00 96.00 261 GLY A O 1
ATOM 1914 N N . LEU A 1 262 ? 8.196 1.079 -19.018 1.00 96.00 262 LEU A N 1
ATOM 1915 C CA . LEU A 1 262 ? 7.040 1.977 -18.858 1.00 96.00 262 LEU A CA 1
ATOM 1916 C C . LEU A 1 262 ? 5.870 1.362 -18.070 1.00 96.00 262 LEU A C 1
ATOM 1918 O O . LEU A 1 262 ? 5.151 2.081 -17.383 1.00 96.00 262 LEU A O 1
ATOM 1922 N N . GLY A 1 263 ? 5.653 0.047 -18.164 1.00 95.50 263 GLY A N 1
ATOM 1923 C CA . GLY A 1 263 ? 4.633 -0.614 -17.343 1.00 95.50 263 GLY A CA 1
ATOM 1924 C C . GLY A 1 263 ? 5.020 -0.728 -15.874 1.00 95.50 263 GLY A C 1
ATOM 1925 O O . GLY A 1 263 ? 4.153 -0.662 -15.003 1.00 95.50 263 GLY A O 1
ATOM 1926 N N . TRP A 1 264 ? 6.314 -0.864 -15.596 1.00 94.38 264 TRP A N 1
ATOM 1927 C CA . TRP A 1 264 ? 6.836 -0.850 -14.240 1.00 94.38 264 TRP A CA 1
ATOM 1928 C C . TRP A 1 264 ? 6.870 0.543 -13.630 1.00 94.38 264 TRP A C 1
ATOM 1930 O O . TRP A 1 264 ? 6.530 0.646 -12.456 1.00 94.38 264 TRP A O 1
ATOM 1940 N N . ASP A 1 265 ? 7.186 1.602 -14.382 1.00 93.44 265 ASP A N 1
ATOM 1941 C CA . ASP A 1 265 ? 7.081 2.952 -13.818 1.00 93.44 265 ASP A CA 1
ATOM 1942 C C . ASP A 1 265 ? 5.604 3.332 -13.572 1.00 93.44 265 ASP A C 1
ATOM 1944 O O . ASP A 1 265 ? 5.311 4.000 -12.582 1.00 93.44 265 ASP A O 1
ATOM 1948 N N . ALA A 1 266 ? 4.650 2.815 -14.365 1.00 91.75 266 ALA A N 1
ATOM 1949 C CA . ALA A 1 266 ? 3.220 2.922 -14.048 1.00 91.75 266 ALA A CA 1
ATOM 1950 C C . ALA A 1 266 ? 2.851 2.183 -12.745 1.00 91.75 266 ALA A C 1
ATOM 1952 O O . ALA A 1 266 ? 2.106 2.731 -11.937 1.00 91.75 266 ALA A O 1
ATOM 1953 N N . ALA A 1 267 ? 3.423 0.997 -12.501 1.00 87.19 267 ALA A N 1
ATOM 1954 C CA . ALA A 1 267 ? 3.224 0.253 -11.251 1.00 87.19 267 ALA A CA 1
ATOM 1955 C C . ALA A 1 267 ? 3.879 0.965 -10.054 1.00 87.19 267 ALA A C 1
ATOM 1957 O O . ALA A 1 267 ? 3.333 0.999 -8.960 1.00 87.19 267 ALA A O 1
ATOM 1958 N N . ALA A 1 268 ? 5.046 1.581 -10.262 1.00 86.50 268 ALA A N 1
ATOM 1959 C CA . ALA A 1 268 ? 5.692 2.431 -9.264 1.00 86.50 268 ALA A CA 1
ATOM 1960 C C . ALA A 1 268 ? 4.823 3.642 -8.925 1.00 86.50 268 ALA A C 1
ATOM 1962 O O . ALA A 1 268 ? 4.786 4.083 -7.788 1.00 86.50 268 ALA A O 1
ATOM 1963 N N . LEU A 1 269 ? 4.144 4.205 -9.922 1.00 85.31 269 LEU A N 1
ATOM 1964 C CA . LEU A 1 269 ? 3.289 5.362 -9.730 1.00 85.31 269 LEU A CA 1
ATOM 1965 C C . LEU A 1 269 ? 1.982 4.995 -9.018 1.00 85.31 269 LEU A C 1
ATOM 1967 O O . LEU A 1 269 ? 1.510 5.782 -8.206 1.00 85.31 269 LEU A O 1
ATOM 1971 N N . SER A 1 270 ? 1.421 3.805 -9.251 1.00 78.25 270 SER A N 1
ATOM 1972 C CA . SER A 1 270 ? 0.229 3.348 -8.523 1.00 78.25 270 SER A CA 1
ATOM 1973 C C . SER A 1 270 ? 0.482 3.089 -7.036 1.00 78.25 270 SER A C 1
ATOM 1975 O O . SER A 1 270 ? -0.472 2.999 -6.275 1.00 78.25 270 SER A O 1
ATOM 1977 N N . THR A 1 271 ? 1.733 3.010 -6.572 1.00 69.75 271 THR A N 1
ATOM 1978 C CA . THR A 1 271 ? 2.026 2.933 -5.127 1.00 69.75 271 THR A CA 1
ATOM 1979 C C . THR A 1 271 ? 2.111 4.307 -4.456 1.00 69.75 271 THR A C 1
ATOM 1981 O O . THR A 1 271 ? 2.158 4.397 -3.232 1.00 69.75 271 THR A O 1
ATOM 1984 N N . VAL A 1 272 ? 2.084 5.397 -5.228 1.00 71.88 272 VAL A N 1
ATOM 1985 C CA . VAL A 1 272 ? 2.283 6.761 -4.727 1.00 71.88 272 VAL A CA 1
ATOM 1986 C C . VAL A 1 272 ? 0.967 7.398 -4.273 1.00 71.88 272 VAL A C 1
ATOM 1988 O O . VAL A 1 272 ? 0.023 7.550 -5.052 1.00 71.88 272 VAL A O 1
ATOM 1991 N N . GLY A 1 273 ? 0.916 7.842 -3.014 1.00 61.00 273 GLY A N 1
ATOM 1992 C CA . GLY A 1 273 ? -0.197 8.621 -2.450 1.00 61.00 273 GLY A CA 1
ATOM 1993 C C . GLY A 1 273 ? -1.407 7.817 -1.943 1.00 61.00 273 GLY A C 1
ATOM 1994 O O . GLY A 1 273 ? -2.409 8.424 -1.550 1.00 61.00 273 GLY A O 1
ATOM 1995 N N . GLY A 1 274 ? -1.334 6.481 -1.940 1.00 68.50 274 GLY A N 1
ATOM 1996 C CA . GLY A 1 274 ? -2.303 5.579 -1.300 1.00 68.50 274 GLY A CA 1
ATOM 1997 C C . GLY A 1 274 ? -1.758 4.983 0.010 1.00 68.50 274 GLY A C 1
ATOM 1998 O O . GLY A 1 274 ? -0.547 5.016 0.231 1.00 68.50 274 GLY A O 1
ATOM 1999 N N . PRO A 1 275 ? -2.617 4.466 0.907 1.00 75.81 275 PRO A N 1
ATOM 2000 C CA . PRO A 1 275 ? -2.173 3.723 2.084 1.00 75.81 275 PRO A CA 1
ATOM 2001 C C . PRO A 1 275 ? -1.436 2.438 1.682 1.00 75.81 275 PRO A C 1
ATOM 2003 O O . PRO A 1 275 ? -1.872 1.735 0.778 1.00 75.81 275 PRO A O 1
ATOM 2006 N N . SER A 1 276 ? -0.342 2.112 2.373 1.00 78.44 276 SER A N 1
ATOM 2007 C CA . SER A 1 276 ? 0.379 0.846 2.190 1.00 78.44 276 SER A CA 1
ATOM 2008 C C . SER A 1 276 ? -0.324 -0.327 2.885 1.00 78.44 276 SER A C 1
ATOM 2010 O O . SER A 1 276 ? -1.171 -0.138 3.763 1.00 78.44 276 SER A O 1
ATOM 2012 N N . THR A 1 277 ? 0.081 -1.559 2.569 1.00 83.44 277 THR A N 1
ATOM 2013 C CA . THR A 1 277 ? -0.340 -2.746 3.331 1.00 83.44 277 THR A CA 1
ATOM 2014 C C . THR A 1 277 ? 0.056 -2.636 4.810 1.00 83.44 277 THR A C 1
ATOM 2016 O O . THR A 1 277 ? -0.756 -2.954 5.676 1.00 83.44 277 THR A O 1
ATOM 2019 N N . ASP A 1 278 ? 1.232 -2.076 5.121 1.00 81.06 278 ASP A N 1
ATOM 2020 C CA . ASP A 1 278 ? 1.648 -1.777 6.503 1.00 81.06 278 ASP A CA 1
ATOM 2021 C C . ASP A 1 278 ? 0.694 -0.799 7.198 1.00 81.06 278 ASP A C 1
ATOM 2023 O O . ASP A 1 278 ? 0.331 -0.987 8.362 1.00 81.06 278 ASP A O 1
ATOM 2027 N N . TYR A 1 279 ? 0.193 0.203 6.474 1.00 88.94 279 TYR A N 1
ATOM 2028 C CA . TYR A 1 279 ? -0.842 1.087 6.996 1.00 88.94 279 TYR A CA 1
ATOM 2029 C C . TYR A 1 279 ? -2.150 0.334 7.287 1.00 88.94 279 TYR A C 1
ATOM 2031 O O . TYR A 1 279 ? -2.768 0.569 8.327 1.00 88.94 279 TYR A O 1
ATOM 2039 N N . ALA A 1 280 ? -2.563 -0.602 6.425 1.00 93.75 280 ALA A N 1
ATOM 2040 C CA . ALA A 1 280 ? -3.730 -1.451 6.679 1.00 93.75 280 ALA A CA 1
ATOM 2041 C C . ALA A 1 280 ? -3.521 -2.378 7.892 1.00 93.75 280 ALA A C 1
ATOM 2043 O O . ALA A 1 280 ? -4.428 -2.515 8.720 1.00 93.75 280 ALA A O 1
ATOM 2044 N N . HIS A 1 281 ? -2.319 -2.944 8.066 1.00 95.25 281 HIS A N 1
ATOM 2045 C CA . HIS A 1 281 ? -1.947 -3.677 9.279 1.00 95.25 281 HIS A CA 1
ATOM 2046 C C . HIS A 1 281 ? -2.099 -2.787 10.515 1.00 95.25 281 HIS A C 1
ATOM 2048 O O . HIS A 1 281 ? -2.798 -3.157 11.459 1.00 95.25 281 HIS A O 1
ATOM 2054 N N . ALA A 1 282 ? -1.529 -1.581 10.490 1.00 97.38 282 ALA A N 1
ATOM 2055 C CA . ALA A 1 282 ? -1.635 -0.619 11.580 1.00 97.38 282 ALA A CA 1
ATOM 2056 C C . ALA A 1 282 ? -3.091 -0.212 11.874 1.00 97.38 282 ALA A C 1
ATOM 2058 O O . ALA A 1 282 ? -3.477 -0.099 13.041 1.00 97.38 282 ALA A O 1
ATOM 2059 N N . ALA A 1 283 ? -3.930 -0.037 10.849 1.00 97.88 283 ALA A N 1
ATOM 2060 C CA . ALA A 1 283 ? -5.353 0.255 11.013 1.00 97.88 283 ALA A CA 1
ATOM 2061 C C . ALA A 1 283 ? -6.097 -0.893 11.721 1.00 97.88 283 ALA A C 1
ATOM 2063 O O . ALA A 1 283 ? -6.890 -0.647 12.637 1.00 97.88 283 ALA A O 1
ATOM 2064 N N . ALA A 1 284 ? -5.778 -2.146 11.383 1.00 98.25 284 ALA A N 1
ATOM 2065 C CA . ALA A 1 284 ? -6.305 -3.318 12.079 1.00 98.25 284 ALA A CA 1
ATOM 2066 C C . ALA A 1 284 ? -5.806 -3.400 13.537 1.00 98.25 284 ALA A C 1
ATOM 2068 O O . ALA A 1 284 ? -6.605 -3.644 14.445 1.00 98.25 284 ALA A O 1
ATOM 2069 N N . LEU A 1 285 ? -4.520 -3.114 13.799 1.00 98.50 285 LEU A N 1
ATOM 2070 C CA . LEU A 1 285 ? -3.984 -3.002 15.168 1.00 98.50 285 LEU A CA 1
ATOM 2071 C C . LEU A 1 285 ? -4.745 -1.954 15.985 1.00 98.50 285 LEU A C 1
ATOM 2073 O O . LEU A 1 285 ? -5.055 -2.157 17.162 1.00 98.50 285 LEU A O 1
ATOM 2077 N N . ASN A 1 286 ? -5.101 -0.844 15.347 1.00 97.88 286 ASN A N 1
ATOM 2078 C CA . ASN A 1 286 ? -5.840 0.234 15.976 1.00 97.88 286 ASN A CA 1
ATOM 2079 C C . ASN A 1 286 ? -7.260 -0.178 16.400 1.00 97.88 286 ASN A C 1
ATOM 2081 O O . ASN A 1 286 ? -7.727 0.212 17.474 1.00 97.88 286 ASN A O 1
ATOM 2085 N N . LEU A 1 287 ? -7.914 -1.038 15.616 1.00 98.06 287 LEU A N 1
ATOM 2086 C CA . LEU A 1 287 ? -9.203 -1.628 15.971 1.00 98.06 287 LEU A CA 1
ATOM 2087 C C . LEU A 1 287 ? -9.100 -2.554 17.193 1.00 98.06 287 LEU A C 1
ATOM 2089 O O . LEU A 1 287 ? -9.961 -2.507 18.074 1.00 98.06 287 LEU A O 1
ATOM 2093 N N . TYR A 1 288 ? -8.033 -3.349 17.321 1.00 98.25 288 TYR A N 1
ATOM 2094 C CA . TYR A 1 288 ? -7.832 -4.176 18.520 1.00 98.25 288 TYR A CA 1
ATOM 2095 C C . TYR A 1 288 ? -7.632 -3.341 19.786 1.00 98.25 288 TYR A C 1
ATOM 2097 O O . TYR A 1 288 ? -8.120 -3.730 20.852 1.00 98.25 288 TYR A O 1
ATOM 2105 N N . ARG A 1 289 ? -6.999 -2.161 19.677 1.00 97.38 289 ARG A N 1
ATOM 2106 C CA . ARG A 1 289 ? -6.922 -1.201 20.791 1.00 97.38 289 ARG A CA 1
ATOM 2107 C C . ARG A 1 289 ? -8.322 -0.797 21.243 1.00 97.38 289 ARG A C 1
ATOM 2109 O O . ARG A 1 289 ? -8.612 -0.878 22.435 1.00 97.38 289 ARG A O 1
ATOM 2116 N N . ALA A 1 290 ? -9.194 -0.395 20.314 1.00 97.94 290 ALA A N 1
ATOM 2117 C CA . ALA A 1 290 ? -10.571 -0.006 20.630 1.00 97.94 290 ALA A CA 1
ATOM 2118 C C . ALA A 1 290 ? -11.350 -1.162 21.288 1.00 97.94 290 ALA A C 1
ATOM 2120 O O . ALA A 1 290 ? -11.863 -1.011 22.395 1.00 97.94 290 ALA A O 1
ATOM 2121 N N . ARG A 1 291 ? -11.303 -2.363 20.700 1.00 97.62 291 ARG A N 1
ATOM 2122 C CA . ARG A 1 291 ? -12.008 -3.550 21.218 1.00 97.62 291 ARG A CA 1
ATOM 2123 C C . ARG A 1 291 ? -11.557 -3.984 22.619 1.00 97.62 291 ARG A C 1
ATOM 2125 O O . ARG A 1 291 ? -12.366 -4.486 23.403 1.00 97.62 291 ARG A O 1
ATOM 2132 N N . ALA A 1 292 ? -10.284 -3.787 22.971 1.00 97.88 292 ALA A N 1
ATOM 2133 C CA . ALA A 1 292 ? -9.802 -4.033 24.333 1.00 97.88 292 ALA A CA 1
ATOM 2134 C C . ALA A 1 292 ? -10.452 -3.076 25.352 1.00 97.88 292 ALA A C 1
ATOM 2136 O O . ALA A 1 292 ? -10.784 -3.483 26.472 1.00 97.88 292 ALA A O 1
ATOM 2137 N N . TYR A 1 293 ? -10.683 -1.820 24.961 1.00 97.50 293 TYR A N 1
ATOM 2138 C CA . TYR A 1 293 ? -11.433 -0.863 25.771 1.00 97.50 293 TYR A CA 1
ATOM 2139 C C . TYR A 1 293 ? -12.937 -1.171 25.817 1.00 97.50 293 TYR A C 1
ATOM 2141 O O . TYR A 1 293 ? -13.547 -0.942 26.865 1.00 97.50 293 TYR A O 1
ATOM 2149 N N . ASP A 1 294 ? -13.516 -1.765 24.771 1.00 96.00 294 ASP A N 1
ATOM 2150 C CA . ASP A 1 294 ? -14.912 -2.226 24.792 1.00 96.00 294 ASP A CA 1
ATOM 2151 C C . ASP A 1 294 ? -15.134 -3.290 25.873 1.00 96.00 294 ASP A C 1
ATOM 2153 O O . ASP A 1 294 ? -16.024 -3.183 26.724 1.00 96.00 294 ASP A O 1
ATOM 2157 N N . ALA A 1 295 ? -14.249 -4.293 25.914 1.00 96.62 295 ALA A N 1
ATOM 2158 C CA . ALA A 1 295 ? -14.256 -5.312 26.960 1.00 96.62 295 ALA A CA 1
ATOM 2159 C C . ALA A 1 295 ? -14.107 -4.689 28.362 1.00 96.62 295 ALA A C 1
ATOM 2161 O O . ALA A 1 295 ? -14.797 -5.082 29.309 1.00 96.62 295 ALA A O 1
ATOM 2162 N N . HIS A 1 296 ? -13.239 -3.681 28.504 1.00 96.00 296 HIS A N 1
ATOM 2163 C CA . HIS A 1 296 ? -13.022 -2.972 29.768 1.00 96.00 296 HIS A CA 1
ATOM 2164 C C . HIS A 1 296 ? -14.296 -2.321 30.299 1.00 96.00 296 HIS A C 1
ATOM 2166 O O . HIS A 1 296 ? -14.664 -2.532 31.462 1.00 96.00 296 HIS A O 1
ATOM 2172 N N . TRP A 1 297 ? -14.995 -1.550 29.468 1.00 93.44 297 TRP A N 1
ATOM 2173 C CA . TRP A 1 297 ? -16.124 -0.768 29.953 1.00 93.44 297 TRP A CA 1
ATOM 2174 C C . TRP A 1 297 ? -17.387 -1.622 30.152 1.00 93.44 297 TRP A C 1
ATOM 2176 O O . TRP A 1 297 ? -18.179 -1.335 31.060 1.00 93.44 297 TRP A O 1
ATOM 2186 N N . VAL A 1 298 ? -17.538 -2.727 29.410 1.00 94.44 298 VAL A N 1
ATOM 2187 C CA . VAL A 1 298 ? -18.554 -3.762 29.678 1.00 94.44 298 VAL A CA 1
ATOM 2188 C C . VAL A 1 298 ? -18.283 -4.459 31.020 1.00 94.44 298 VAL A C 1
ATOM 2190 O O . VAL A 1 298 ? -19.199 -4.597 31.840 1.00 94.44 298 VAL A O 1
ATOM 2193 N N . ALA A 1 299 ? -17.022 -4.805 31.321 1.00 94.81 299 ALA A N 1
ATOM 2194 C CA . ALA A 1 299 ? -16.646 -5.370 32.621 1.00 94.81 299 ALA A CA 1
ATOM 2195 C C . ALA A 1 299 ? -16.927 -4.391 33.772 1.00 94.81 299 ALA A C 1
ATOM 2197 O O . ALA A 1 299 ? -17.461 -4.786 34.815 1.00 94.81 299 ALA A O 1
ATOM 2198 N N . ALA A 1 300 ? -16.618 -3.104 33.580 1.00 91.75 300 ALA A N 1
ATOM 2199 C CA . ALA A 1 300 ? -16.883 -2.050 34.558 1.00 91.75 300 ALA A CA 1
ATOM 2200 C C . ALA A 1 300 ? -18.386 -1.880 34.861 1.00 91.75 300 ALA A C 1
ATOM 2202 O O . ALA A 1 300 ? -18.749 -1.522 35.985 1.00 91.75 300 ALA A O 1
ATOM 2203 N N . ASN A 1 301 ? -19.256 -2.211 33.900 1.00 89.38 301 ASN A N 1
ATOM 2204 C CA . ASN A 1 301 ? -20.714 -2.223 34.052 1.00 89.38 301 ASN A CA 1
ATOM 2205 C C . ASN A 1 301 ? -21.294 -3.536 34.605 1.00 89.38 301 ASN A C 1
ATOM 2207 O O . ASN A 1 301 ? -22.508 -3.659 34.785 1.00 89.38 301 ASN A O 1
ATOM 2211 N N . GLY A 1 302 ? -20.434 -4.486 34.980 1.00 86.00 302 GLY A N 1
ATOM 2212 C CA . GLY A 1 302 ? -20.808 -5.664 35.757 1.00 86.00 302 GLY A CA 1
ATOM 2213 C C . GLY A 1 302 ? -21.167 -6.905 34.944 1.00 86.00 302 GLY A C 1
ATOM 2214 O O . GLY A 1 302 ? -21.666 -7.860 35.544 1.00 86.00 302 GLY A O 1
ATOM 2215 N N . ASP A 1 303 ? -20.895 -6.920 33.636 1.00 92.94 303 ASP A N 1
ATOM 2216 C CA . ASP A 1 303 ? -21.021 -8.111 32.787 1.00 92.94 303 ASP A CA 1
ATOM 2217 C C . ASP A 1 303 ? -19.641 -8.709 32.469 1.00 92.94 303 ASP A C 1
ATOM 2219 O O . ASP A 1 303 ? -19.092 -8.577 31.376 1.00 92.94 303 ASP A O 1
ATOM 2223 N N . SER A 1 304 ? -19.035 -9.335 33.481 1.00 94.00 304 SER A N 1
ATOM 2224 C CA . SER A 1 304 ? -17.696 -9.925 33.365 1.00 94.00 304 SER A CA 1
ATOM 2225 C C . SER A 1 304 ? -17.649 -11.130 32.422 1.00 94.00 304 SER A C 1
ATOM 2227 O O . SER A 1 304 ? -16.613 -11.357 31.810 1.00 94.00 304 SER A O 1
ATOM 2229 N N . ASP A 1 305 ? -18.742 -11.888 32.285 1.00 93.19 305 ASP A N 1
ATOM 2230 C CA . ASP A 1 305 ? -18.777 -13.069 31.411 1.00 93.19 305 ASP A CA 1
ATOM 2231 C C . ASP A 1 305 ? -18.698 -12.643 29.934 1.00 93.19 305 ASP A C 1
ATOM 2233 O O . ASP A 1 305 ? -17.899 -13.185 29.164 1.00 93.19 305 ASP A O 1
ATOM 2237 N N . THR A 1 306 ? -19.472 -11.622 29.546 1.00 93.62 306 THR A N 1
ATOM 2238 C CA . THR A 1 306 ? -19.419 -11.083 28.181 1.00 93.62 306 THR A CA 1
ATOM 2239 C C . THR A 1 306 ? -18.096 -10.377 27.925 1.00 93.62 306 THR A C 1
ATOM 2241 O O . THR A 1 306 ? -17.456 -10.638 26.914 1.00 93.62 306 THR A O 1
ATOM 2244 N N . ALA A 1 307 ? -17.622 -9.555 28.863 1.00 96.06 307 ALA A N 1
ATOM 2245 C CA . ALA A 1 307 ? -16.343 -8.869 28.714 1.00 96.06 307 ALA A CA 1
ATOM 2246 C C . ALA A 1 307 ? -15.144 -9.830 28.584 1.00 96.06 307 ALA A C 1
ATOM 2248 O O . ALA A 1 307 ? -14.238 -9.579 27.793 1.00 96.06 307 ALA A O 1
ATOM 2249 N N . ALA A 1 308 ? -15.138 -10.949 29.318 1.00 96.06 308 ALA A N 1
ATOM 2250 C CA . ALA A 1 308 ? -14.098 -11.970 29.182 1.00 96.06 308 ALA A CA 1
ATOM 2251 C C . ALA A 1 308 ? -14.161 -12.652 27.808 1.00 96.06 308 ALA A C 1
ATOM 2253 O O . ALA A 1 308 ? -13.123 -12.892 27.196 1.00 96.06 308 ALA A O 1
ATOM 2254 N N . THR A 1 309 ? -15.375 -12.897 27.300 1.00 95.44 309 THR A N 1
ATOM 2255 C CA . THR A 1 309 ? -15.586 -13.400 25.933 1.00 95.44 309 THR A CA 1
ATOM 2256 C C . THR A 1 309 ? -15.065 -12.400 24.901 1.00 95.44 309 THR A C 1
ATOM 2258 O O . THR A 1 309 ? -14.346 -12.792 23.994 1.00 95.44 309 THR A O 1
ATOM 2261 N N . MET A 1 310 ? -15.329 -11.102 25.083 1.00 96.00 310 MET A N 1
ATOM 2262 C CA . MET A 1 310 ? -14.820 -10.048 24.200 1.00 96.00 310 MET A CA 1
ATOM 2263 C C . MET A 1 310 ? -13.292 -10.006 24.154 1.00 96.00 310 MET A C 1
ATOM 2265 O O . MET A 1 310 ? -12.729 -9.918 23.066 1.00 96.00 310 MET A O 1
ATOM 2269 N N . ALA A 1 311 ? -12.623 -10.117 25.305 1.00 96.12 311 ALA A N 1
ATOM 2270 C CA . ALA A 1 311 ? -11.163 -10.184 25.363 1.00 96.12 311 ALA A CA 1
ATOM 2271 C C . ALA A 1 311 ? -10.614 -11.447 24.667 1.00 96.12 311 ALA A C 1
ATOM 2273 O O . ALA A 1 311 ? -9.652 -11.358 23.907 1.00 96.12 311 ALA A O 1
ATOM 2274 N N . SER A 1 312 ? -11.257 -12.602 24.871 1.00 96.50 312 SER A N 1
ATOM 2275 C CA . SER A 1 312 ? -10.890 -13.861 24.206 1.00 96.50 312 SER A CA 1
ATOM 2276 C C . SER A 1 312 ? -11.093 -13.805 22.686 1.00 96.50 312 SER A C 1
ATOM 2278 O O . SER A 1 312 ? -10.265 -14.321 21.942 1.00 96.50 312 SER A O 1
ATOM 2280 N N . ASP A 1 313 ? -12.169 -13.175 22.213 1.00 96.62 313 ASP A N 1
ATOM 2281 C CA . ASP A 1 313 ? -12.482 -13.044 20.785 1.00 96.62 313 ASP A CA 1
ATOM 2282 C C . ASP A 1 313 ? -11.579 -12.003 20.090 1.00 96.62 313 ASP A C 1
ATOM 2284 O O . ASP A 1 313 ? -11.406 -12.057 18.874 1.00 96.62 313 ASP A O 1
ATOM 2288 N N . VAL A 1 314 ? -10.999 -11.040 20.823 1.00 96.62 314 VAL A N 1
ATOM 2289 C CA . VAL A 1 314 ? -9.929 -10.170 20.291 1.00 96.62 314 VAL A CA 1
ATOM 2290 C C . VAL A 1 314 ? -8.681 -10.997 20.010 1.00 96.62 314 VAL A C 1
ATOM 2292 O O . VAL A 1 314 ? -8.146 -10.903 18.911 1.00 96.62 314 VAL A O 1
ATOM 2295 N N . PHE A 1 315 ? -8.268 -11.836 20.965 1.00 92.81 315 PHE A N 1
ATOM 2296 C CA . PHE A 1 315 ? -7.123 -12.729 20.790 1.00 92.81 315 PHE A CA 1
ATOM 2297 C C . PHE A 1 315 ? -7.332 -13.682 19.609 1.00 92.81 315 PHE A C 1
ATOM 2299 O O . PHE A 1 315 ? -6.544 -13.679 18.674 1.00 92.81 315 PHE A O 1
ATOM 2306 N N . ALA A 1 316 ? -8.453 -14.409 19.586 1.00 94.38 316 ALA A N 1
ATOM 2307 C CA . ALA A 1 316 ? -8.739 -15.371 18.523 1.00 94.38 316 ALA A CA 1
ATOM 2308 C C . ALA A 1 316 ? -8.799 -14.738 17.121 1.00 94.38 316 ALA A C 1
ATOM 2310 O O . ALA A 1 316 ? -8.383 -15.363 16.152 1.00 94.38 316 ALA A O 1
ATOM 2311 N N . HIS A 1 317 ? -9.319 -13.511 17.002 1.00 96.31 317 HIS A N 1
ATOM 2312 C CA . HIS A 1 317 ? -9.338 -12.813 15.718 1.00 96.31 317 HIS A CA 1
ATOM 2313 C C . HIS A 1 317 ? -7.940 -12.316 15.320 1.00 96.31 317 HIS A C 1
ATOM 2315 O O . HIS A 1 317 ? -7.593 -12.379 14.146 1.00 96.31 317 HIS A O 1
ATOM 2321 N N . PHE A 1 318 ? -7.138 -11.826 16.272 1.00 96.06 318 PHE A N 1
ATOM 2322 C CA . PHE A 1 318 ? -5.769 -11.386 15.998 1.00 96.06 318 PHE A CA 1
ATOM 2323 C C . PHE A 1 318 ? -4.888 -12.529 15.483 1.00 96.06 318 PHE A C 1
ATOM 2325 O O . PHE A 1 318 ? -4.198 -12.332 14.493 1.00 96.06 318 PHE A O 1
ATOM 2332 N N . GLU A 1 319 ? -4.970 -13.719 16.082 1.00 92.31 319 GLU A N 1
ATOM 2333 C CA . GLU A 1 319 ? -4.188 -14.897 15.668 1.00 92.31 319 GLU A CA 1
ATOM 2334 C C . GLU A 1 319 ? -4.415 -15.307 14.205 1.00 92.31 319 GLU A C 1
ATOM 2336 O O . GLU A 1 319 ? -3.517 -15.842 13.573 1.00 92.31 319 GLU A O 1
ATOM 2341 N N . GLY A 1 320 ? -5.602 -15.045 13.649 1.00 88.25 320 GLY A N 1
ATOM 2342 C CA . GLY A 1 320 ? -5.909 -15.323 12.242 1.00 88.25 320 GLY A CA 1
ATOM 2343 C C . GLY A 1 320 ? -5.755 -14.120 11.307 1.00 88.25 320 GLY A C 1
ATOM 2344 O O . GLY A 1 320 ? -6.142 -14.207 10.143 1.00 88.25 320 GLY A O 1
ATOM 2345 N N . ALA A 1 321 ? -5.285 -12.972 11.802 1.00 91.31 321 ALA A N 1
ATOM 2346 C CA . ALA A 1 321 ? -5.237 -11.739 11.028 1.00 91.31 321 ALA A CA 1
ATOM 2347 C C . ALA A 1 321 ? -3.854 -11.503 10.418 1.00 91.31 321 ALA A C 1
ATOM 2349 O O . ALA A 1 321 ? -2.843 -11.631 11.094 1.00 91.31 321 ALA A O 1
ATOM 2350 N N . ARG A 1 322 ? -3.818 -10.973 9.188 1.00 92.75 322 ARG A N 1
ATOM 2351 C CA . ARG A 1 322 ? -2.576 -10.536 8.513 1.00 92.75 322 ARG A CA 1
ATOM 2352 C C . ARG A 1 322 ? -1.736 -9.549 9.345 1.00 92.75 322 ARG A C 1
ATOM 2354 O O . ARG A 1 322 ? -0.531 -9.456 9.175 1.00 92.75 322 ARG A O 1
ATOM 2361 N N . ALA A 1 323 ? -2.369 -8.803 10.255 1.00 92.06 323 ALA A N 1
ATOM 2362 C CA . ALA A 1 323 ? -1.682 -7.879 11.157 1.00 92.06 323 ALA A CA 1
ATOM 2363 C C . ALA A 1 323 ? -0.853 -8.579 12.257 1.00 92.06 323 ALA A C 1
ATOM 2365 O O . ALA A 1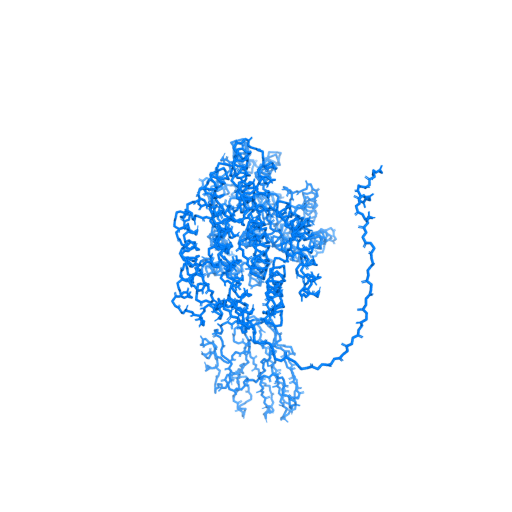 323 ? -0.084 -7.902 12.936 1.00 92.06 323 ALA A O 1
ATOM 2366 N N . HIS A 1 324 ? -1.015 -9.894 12.449 1.00 93.88 324 HIS A N 1
ATOM 2367 C CA . HIS A 1 324 ? -0.225 -10.690 13.387 1.00 93.88 324 HIS A CA 1
ATOM 2368 C C . HIS A 1 324 ? 1.243 -10.713 12.980 1.00 93.88 324 HIS A C 1
ATOM 2370 O O . HIS A 1 324 ? 2.084 -10.158 13.685 1.00 93.88 324 HIS A O 1
ATOM 2376 N N . GLU A 1 325 ? 1.525 -11.292 11.813 1.00 83.12 325 GLU A N 1
ATOM 2377 C CA . GLU A 1 325 ? 2.879 -11.415 11.268 1.00 83.12 325 GLU A CA 1
ATOM 2378 C C . GLU A 1 325 ? 3.521 -10.037 11.084 1.00 83.12 325 GLU A C 1
ATOM 2380 O O . GLU A 1 325 ? 4.701 -9.849 11.369 1.00 83.12 325 GLU A O 1
ATOM 2385 N N . ALA A 1 326 ? 2.725 -9.038 10.689 1.00 78.50 326 ALA A N 1
ATOM 2386 C CA . ALA A 1 326 ? 3.195 -7.665 10.559 1.00 78.50 326 ALA A CA 1
ATOM 2387 C C . ALA A 1 326 ? 3.653 -7.065 11.899 1.00 78.50 326 ALA A C 1
ATOM 2389 O O . ALA A 1 326 ? 4.702 -6.424 11.955 1.00 78.50 326 ALA A O 1
ATOM 2390 N N . LEU A 1 327 ? 2.902 -7.271 12.990 1.00 92.69 327 LEU A N 1
ATOM 2391 C CA . LEU A 1 327 ? 3.308 -6.800 14.317 1.00 92.69 327 LEU A CA 1
ATOM 2392 C C . LEU A 1 327 ? 4.539 -7.557 14.822 1.00 92.69 327 LEU A C 1
ATOM 2394 O O . LEU A 1 327 ? 5.451 -6.926 15.349 1.00 92.69 327 LEU A O 1
ATOM 2398 N N . GLU A 1 328 ? 4.573 -8.880 14.666 1.00 90.25 328 GLU A N 1
ATOM 2399 C CA . GLU A 1 328 ? 5.713 -9.706 15.076 1.00 90.25 328 GLU A CA 1
ATOM 2400 C C . GLU A 1 328 ? 6.991 -9.303 14.322 1.00 90.25 328 GLU A C 1
ATOM 2402 O O . GLU A 1 328 ? 8.044 -9.097 14.934 1.00 90.25 328 GLU A O 1
ATOM 2407 N N . GLY A 1 329 ? 6.883 -9.112 13.005 1.00 78.88 329 GLY A N 1
ATOM 2408 C CA . GLY A 1 329 ? 7.977 -8.674 12.145 1.00 78.88 329 GLY A CA 1
ATOM 2409 C C . GLY A 1 329 ? 8.454 -7.252 12.448 1.00 78.88 329 GLY A C 1
ATOM 2410 O O . GLY A 1 329 ? 9.660 -6.994 12.428 1.00 78.88 329 GLY A O 1
ATOM 2411 N N . ALA A 1 330 ? 7.535 -6.336 12.769 1.00 76.56 330 ALA A N 1
ATOM 2412 C CA . ALA A 1 330 ? 7.860 -4.956 13.122 1.00 76.56 330 ALA A CA 1
ATOM 2413 C C . ALA A 1 330 ? 8.478 -4.832 14.526 1.00 76.56 330 ALA A C 1
ATOM 2415 O O . ALA A 1 330 ? 9.477 -4.131 14.706 1.00 76.56 330 ALA A O 1
ATOM 2416 N N . ASP A 1 331 ? 7.890 -5.497 15.525 1.00 87.88 331 ASP A N 1
ATOM 2417 C CA . ASP A 1 331 ? 8.300 -5.440 16.929 1.00 87.88 331 ASP A CA 1
ATOM 2418 C C . ASP A 1 331 ? 7.853 -6.698 17.703 1.00 87.88 331 ASP A C 1
ATOM 2420 O O . ASP A 1 331 ? 6.819 -6.729 18.376 1.00 87.88 331 ASP A O 1
ATOM 2424 N N . ASN A 1 332 ? 8.685 -7.743 17.655 1.00 92.12 332 ASN A N 1
ATOM 2425 C CA . ASN A 1 332 ? 8.447 -9.004 18.364 1.00 92.12 332 ASN A CA 1
ATOM 2426 C C . ASN A 1 332 ? 8.255 -8.826 19.887 1.00 92.12 332 ASN A C 1
ATOM 2428 O O . ASN A 1 332 ? 7.501 -9.575 20.503 1.00 92.12 332 ASN A O 1
ATOM 2432 N N . GLU A 1 333 ? 8.931 -7.862 20.531 1.00 95.00 333 GLU A N 1
ATOM 2433 C CA . GLU A 1 333 ? 8.747 -7.623 21.975 1.00 95.00 333 GLU A CA 1
ATOM 2434 C C . GLU A 1 333 ? 7.362 -7.023 22.256 1.00 95.00 333 GLU A C 1
ATOM 2436 O O . GLU A 1 333 ? 6.705 -7.410 23.233 1.00 95.00 333 GLU A O 1
ATOM 2441 N N . ALA A 1 334 ? 6.895 -6.121 21.387 1.00 94.81 334 ALA A N 1
ATOM 2442 C CA . ALA A 1 334 ? 5.542 -5.590 21.461 1.00 94.81 334 ALA A CA 1
ATOM 2443 C C . ALA A 1 334 ? 4.489 -6.677 21.229 1.00 94.81 334 ALA A C 1
ATOM 2445 O O . ALA A 1 334 ? 3.534 -6.743 22.004 1.00 94.81 334 ALA A O 1
ATOM 2446 N N . TYR A 1 335 ? 4.675 -7.556 20.238 1.00 95.06 335 TYR A N 1
ATOM 2447 C CA . TYR A 1 335 ? 3.795 -8.706 19.998 1.00 95.06 335 TYR A CA 1
ATOM 2448 C C . TYR A 1 335 ? 3.655 -9.598 21.247 1.00 95.06 335 TYR A C 1
ATOM 2450 O O . TYR A 1 335 ? 2.551 -9.734 21.780 1.00 95.06 335 TYR A O 1
ATOM 2458 N N . GLU A 1 336 ? 4.765 -10.119 21.788 1.00 96.19 336 GLU A N 1
ATOM 2459 C CA . GLU A 1 336 ? 4.742 -11.016 22.959 1.00 96.19 336 GLU A CA 1
ATOM 2460 C C . GLU A 1 336 ? 4.084 -10.346 24.183 1.00 96.19 336 GLU A C 1
ATOM 2462 O O . GLU A 1 336 ? 3.371 -10.968 24.983 1.00 96.19 336 GLU A O 1
ATOM 2467 N N . THR A 1 337 ? 4.321 -9.042 24.358 1.00 97.25 337 THR A N 1
ATOM 2468 C CA . THR A 1 337 ? 3.761 -8.283 25.482 1.00 97.25 337 THR A CA 1
ATOM 2469 C C . THR A 1 337 ? 2.275 -7.982 25.281 1.00 97.25 337 THR A C 1
ATOM 2471 O O . THR A 1 337 ? 1.509 -8.023 26.250 1.00 97.25 337 THR A O 1
ATOM 2474 N N . PHE A 1 338 ? 1.846 -7.719 24.046 1.00 96.69 338 PHE A N 1
ATOM 2475 C CA . PHE A 1 338 ? 0.444 -7.564 23.670 1.00 96.69 338 PHE A CA 1
ATOM 2476 C C . PHE A 1 338 ? -0.348 -8.857 23.908 1.00 96.69 338 PHE A C 1
ATOM 2478 O O . PHE A 1 338 ? -1.378 -8.814 24.588 1.00 96.69 338 PHE A O 1
ATOM 2485 N N . GLU A 1 339 ? 0.163 -10.002 23.449 1.00 95.00 339 GLU A N 1
ATOM 2486 C CA . GLU A 1 339 ? -0.446 -11.321 23.665 1.00 95.00 339 GLU A CA 1
ATOM 2487 C C . GLU A 1 339 ? -0.624 -11.605 25.168 1.00 95.00 339 GLU A C 1
ATOM 2489 O O . GLU A 1 339 ? -1.723 -11.897 25.658 1.00 95.00 339 GLU A O 1
ATOM 2494 N N . SER A 1 340 ? 0.450 -11.428 25.942 1.00 95.06 340 SER A N 1
ATOM 2495 C CA . SER A 1 340 ? 0.421 -11.551 27.404 1.00 95.06 340 SER A CA 1
ATOM 2496 C C . SER A 1 340 ? -0.584 -10.582 28.047 1.00 95.06 340 SER A C 1
ATOM 2498 O O . SER A 1 340 ? -1.276 -10.923 29.016 1.00 95.06 340 SER A O 1
ATOM 2500 N N . GLY A 1 341 ? -0.709 -9.377 27.486 1.00 97.12 341 GLY A N 1
ATOM 2501 C CA . GLY A 1 341 ? -1.693 -8.368 27.861 1.00 97.12 341 GLY A CA 1
ATOM 2502 C C . GLY A 1 341 ? -3.135 -8.849 27.692 1.00 97.12 341 GLY A C 1
ATOM 2503 O O . GLY A 1 341 ? -3.926 -8.702 28.627 1.00 97.12 341 GLY A O 1
ATOM 2504 N N . LEU A 1 342 ? -3.473 -9.483 26.565 1.00 94.88 342 LEU A N 1
ATOM 2505 C CA . LEU A 1 342 ? -4.804 -10.051 26.306 1.00 94.88 342 LEU A CA 1
ATOM 2506 C C . LEU A 1 342 ? -5.148 -11.188 27.276 1.00 94.88 342 LEU A C 1
ATOM 2508 O O . LEU A 1 342 ? -6.218 -11.173 27.897 1.00 94.88 342 LEU A O 1
ATOM 2512 N N . GLY A 1 343 ? -4.217 -12.120 27.500 1.00 94.19 343 GLY A N 1
ATOM 2513 C CA . GLY A 1 343 ? -4.400 -13.190 28.488 1.00 94.19 343 GLY A CA 1
ATOM 2514 C C . GLY A 1 343 ? -4.564 -12.652 29.917 1.00 94.19 343 GLY A C 1
ATOM 2515 O O . GLY A 1 343 ? -5.384 -13.143 30.709 1.00 94.19 343 GLY A O 1
ATOM 2516 N N . SER A 1 344 ? -3.824 -11.588 30.253 1.00 97.62 344 SER A N 1
ATOM 2517 C CA . SER A 1 344 ? -3.995 -10.863 31.512 1.00 97.62 344 SER A CA 1
ATOM 2518 C C . SER A 1 344 ? -5.381 -10.224 31.590 1.00 97.62 344 SER A C 1
ATOM 2520 O O . SER A 1 344 ? -6.074 -10.440 32.584 1.00 97.62 344 SER A O 1
ATOM 2522 N N . LEU A 1 345 ? -5.826 -9.509 30.552 1.00 97.88 345 LEU A N 1
ATOM 2523 C CA . LEU A 1 345 ? -7.121 -8.828 30.512 1.00 97.88 345 LEU A CA 1
ATOM 2524 C C . LEU A 1 345 ? -8.267 -9.794 30.823 1.00 97.88 345 LEU A C 1
ATOM 2526 O O . LEU A 1 345 ? -9.029 -9.550 31.763 1.00 97.88 345 LEU A O 1
ATOM 2530 N N . GLN A 1 346 ? -8.326 -10.928 30.123 1.00 96.94 346 GLN A N 1
ATOM 2531 C CA . GLN A 1 346 ? -9.324 -11.967 30.378 1.00 96.94 346 GLN A CA 1
ATOM 2532 C C . GLN A 1 346 ? -9.283 -12.442 31.842 1.00 96.94 346 GLN A C 1
ATOM 2534 O O . GLN A 1 346 ? -10.298 -12.428 32.542 1.00 96.94 346 GLN A O 1
ATOM 2539 N N . THR A 1 347 ? -8.093 -12.776 32.352 1.00 97.19 347 THR A N 1
ATOM 2540 C CA . THR A 1 347 ? -7.905 -13.242 33.738 1.00 97.19 347 THR A CA 1
ATOM 2541 C C . THR A 1 347 ? -8.360 -12.201 34.772 1.00 97.19 347 THR A C 1
ATOM 2543 O O . THR A 1 347 ? -8.961 -12.528 35.807 1.00 97.19 347 THR A O 1
ATOM 2546 N N . GLN A 1 348 ? -8.059 -10.921 34.539 1.00 98.00 348 GLN A N 1
ATOM 2547 C CA . GLN A 1 348 ? -8.440 -9.846 35.456 1.00 98.00 348 GLN A CA 1
ATOM 2548 C C . GLN A 1 348 ? -9.950 -9.580 35.422 1.00 98.00 348 GLN A C 1
ATOM 2550 O O . GLN A 1 348 ? -10.533 -9.335 36.484 1.00 98.00 348 GLN A O 1
ATOM 2555 N N . ILE A 1 349 ? -10.592 -9.707 34.255 1.00 97.31 349 ILE A N 1
ATOM 2556 C CA . ILE A 1 349 ? -12.051 -9.624 34.113 1.00 97.31 349 ILE A CA 1
ATOM 2557 C C . ILE A 1 349 ? -12.731 -10.762 34.885 1.00 97.31 349 ILE A C 1
ATOM 2559 O O . ILE A 1 349 ? -13.574 -10.494 35.743 1.00 97.31 349 ILE A O 1
ATOM 2563 N N . GLU A 1 350 ? -12.320 -12.014 34.673 1.00 95.56 350 GLU A N 1
ATOM 2564 C CA . GLU A 1 350 ? -12.897 -13.191 35.347 1.00 95.56 350 GLU A CA 1
ATOM 2565 C C . GLU A 1 350 ? -12.738 -13.139 36.875 1.00 95.56 350 GLU A C 1
ATOM 2567 O O . GLU A 1 350 ? -13.591 -13.603 37.639 1.00 95.56 350 GLU A O 1
ATOM 2572 N N . SER A 1 351 ? -11.637 -12.550 37.348 1.00 94.75 351 SER A N 1
ATOM 2573 C CA . SER A 1 351 ? -11.378 -12.369 38.779 1.00 94.75 351 SER A CA 1
ATOM 2574 C C . SER A 1 351 ? -12.041 -11.122 39.381 1.00 94.75 351 SER A C 1
ATOM 2576 O O . SER A 1 351 ? -12.022 -10.959 40.608 1.00 94.75 351 SER A O 1
ATOM 2578 N N . GLY A 1 352 ? -12.644 -10.259 38.556 1.00 93.75 352 GLY A N 1
ATOM 2579 C CA . GLY A 1 352 ? -13.253 -8.994 38.970 1.00 93.75 352 GLY A CA 1
ATOM 2580 C C . GLY A 1 352 ? -12.244 -7.989 39.539 1.00 93.75 352 GLY A C 1
ATOM 2581 O O . GLY A 1 352 ? -12.590 -7.193 40.420 1.00 93.75 352 GLY A O 1
ATOM 2582 N N . ASN A 1 353 ? -10.982 -8.049 39.104 1.00 95.44 353 ASN A N 1
ATOM 2583 C CA . ASN A 1 353 ? -9.908 -7.184 39.585 1.00 95.44 353 ASN A CA 1
ATOM 2584 C C . ASN A 1 353 ? -9.804 -5.900 38.750 1.00 95.44 353 ASN A C 1
ATOM 2586 O O . ASN A 1 353 ? -8.954 -5.802 37.874 1.00 95.44 353 ASN A O 1
ATOM 2590 N N . ALA A 1 354 ? -10.621 -4.893 39.072 1.00 93.69 354 ALA A N 1
ATOM 2591 C CA . ALA A 1 354 ? -10.695 -3.636 38.317 1.00 93.69 354 ALA A CA 1
ATOM 2592 C C . ALA A 1 354 ? -9.328 -2.986 38.011 1.00 93.69 354 ALA A C 1
ATOM 2594 O O . ALA A 1 354 ? -9.059 -2.677 36.860 1.00 93.69 354 ALA A O 1
ATOM 2595 N N . SER A 1 355 ? -8.426 -2.859 38.997 1.00 95.19 355 SER A N 1
ATOM 2596 C CA . SER A 1 355 ? -7.098 -2.272 38.741 1.00 95.19 355 SER A CA 1
ATOM 2597 C C . SER A 1 355 ? -6.223 -3.146 37.843 1.00 95.19 355 SER A C 1
ATOM 2599 O O . SER A 1 355 ? -5.379 -2.632 37.130 1.00 95.19 355 SER A O 1
ATOM 2601 N N . GLY A 1 356 ? -6.410 -4.468 37.886 1.00 96.88 356 GLY A N 1
ATOM 2602 C CA . GLY A 1 356 ? -5.721 -5.368 36.965 1.00 96.88 356 GLY A CA 1
ATOM 2603 C C . GLY A 1 356 ? -6.243 -5.246 35.533 1.00 96.88 356 GLY A C 1
ATOM 2604 O O . GLY A 1 356 ? -5.456 -5.373 34.606 1.00 96.88 356 GLY A O 1
ATOM 2605 N N . ILE A 1 357 ? -7.544 -4.992 35.351 1.00 97.62 357 ILE A N 1
ATOM 2606 C CA . ILE A 1 357 ? -8.130 -4.730 34.027 1.00 97.62 357 ILE A CA 1
ATOM 2607 C C . ILE A 1 357 ? -7.532 -3.431 33.463 1.00 97.62 357 ILE A C 1
ATOM 2609 O O . ILE A 1 357 ? -7.088 -3.430 32.321 1.00 97.62 357 ILE A O 1
ATOM 2613 N N . ASP A 1 358 ? -7.442 -2.367 34.274 1.00 96.62 358 ASP A N 1
ATOM 2614 C CA . ASP A 1 358 ? -6.790 -1.106 33.878 1.00 96.62 358 ASP A CA 1
ATOM 2615 C C . ASP A 1 358 ? -5.332 -1.337 33.434 1.00 96.62 358 ASP A C 1
ATOM 2617 O O . ASP A 1 358 ? -4.932 -0.879 32.364 1.00 96.62 358 ASP A O 1
ATOM 2621 N N . ASP A 1 359 ? -4.553 -2.085 34.228 1.00 97.94 359 ASP A N 1
ATOM 2622 C CA . ASP A 1 359 ? -3.153 -2.404 33.916 1.00 97.94 359 ASP A CA 1
ATOM 2623 C C . ASP A 1 359 ? -3.030 -3.242 32.624 1.00 97.94 359 ASP A C 1
ATOM 2625 O O . ASP A 1 359 ? -2.130 -3.011 31.813 1.00 97.94 359 ASP A O 1
ATOM 2629 N N . ALA A 1 360 ? -3.934 -4.204 32.404 1.00 98.25 360 ALA A N 1
ATOM 2630 C CA . ALA A 1 360 ? -3.908 -5.072 31.227 1.00 98.25 360 ALA A CA 1
ATOM 2631 C C . ALA A 1 360 ? -4.242 -4.307 29.938 1.00 98.25 360 ALA A C 1
ATOM 2633 O O . ALA A 1 360 ? -3.540 -4.459 28.942 1.00 98.25 360 ALA A O 1
ATOM 2634 N N . VAL A 1 361 ? -5.253 -3.433 29.966 1.00 98.12 361 VAL A N 1
ATOM 2635 C CA . VAL A 1 361 ? -5.606 -2.598 28.807 1.00 98.12 361 VAL A CA 1
ATOM 2636 C C . VAL A 1 361 ? -4.511 -1.586 28.493 1.00 98.12 361 VAL A C 1
ATOM 2638 O O . VAL A 1 361 ? -4.179 -1.408 27.327 1.00 98.12 361 VAL A O 1
ATOM 2641 N N . ALA A 1 362 ? -3.904 -0.964 29.509 1.00 97.56 362 ALA A N 1
ATOM 2642 C CA . ALA A 1 362 ? -2.752 -0.088 29.298 1.00 97.56 362 ALA A CA 1
ATOM 2643 C C . ALA A 1 362 ? -1.575 -0.836 28.645 1.00 97.56 362 ALA A C 1
ATOM 2645 O O . ALA A 1 362 ? -0.934 -0.295 27.750 1.00 97.56 362 ALA A O 1
ATOM 2646 N N . THR A 1 363 ? -1.336 -2.090 29.049 1.00 98.25 363 THR A N 1
ATOM 2647 C CA . THR A 1 363 ? -0.318 -2.948 28.420 1.00 98.25 363 THR A CA 1
ATOM 2648 C C . THR A 1 363 ? -0.642 -3.201 26.946 1.00 98.25 363 THR A C 1
ATOM 2650 O O . THR A 1 363 ? 0.227 -3.044 26.097 1.00 98.25 363 THR A O 1
ATOM 2653 N N . ILE A 1 364 ? -1.889 -3.549 26.624 1.00 98.50 364 ILE A N 1
ATOM 2654 C CA . ILE A 1 364 ? -2.325 -3.780 25.239 1.00 98.50 364 ILE A CA 1
ATOM 2655 C C . ILE A 1 364 ? -2.164 -2.509 24.389 1.00 98.50 364 ILE A C 1
ATOM 2657 O O . ILE A 1 364 ? -1.551 -2.560 23.326 1.00 98.50 364 ILE A O 1
ATOM 2661 N N . ASP A 1 365 ? -2.670 -1.367 24.868 1.00 98.12 365 ASP A N 1
ATOM 2662 C CA . ASP A 1 365 ? -2.620 -0.089 24.144 1.00 98.12 365 ASP A CA 1
ATOM 2663 C C . ASP A 1 365 ? -1.182 0.366 23.866 1.00 98.12 365 ASP A C 1
ATOM 2665 O O . ASP A 1 365 ? -0.882 0.781 22.751 1.00 98.12 365 ASP A O 1
ATOM 2669 N N . GLU A 1 366 ? -0.279 0.260 24.846 1.00 97.75 366 GLU A N 1
ATOM 2670 C CA . GLU A 1 366 ? 1.118 0.674 24.686 1.00 97.75 366 GLU A CA 1
ATOM 2671 C C . GLU A 1 366 ? 1.845 -0.126 23.597 1.00 97.75 366 GLU A C 1
ATOM 2673 O O . GLU A 1 366 ? 2.555 0.468 22.785 1.00 97.75 366 GLU A O 1
ATOM 2678 N N . ASN A 1 367 ? 1.642 -1.444 23.556 1.00 98.06 367 ASN A N 1
ATOM 2679 C CA . ASN A 1 367 ? 2.354 -2.324 22.629 1.00 98.06 367 ASN A CA 1
ATOM 2680 C C . ASN A 1 367 ? 1.776 -2.269 21.213 1.00 98.06 367 ASN A C 1
ATOM 2682 O O . ASN A 1 367 ? 2.532 -2.146 20.253 1.00 98.06 367 ASN A O 1
ATOM 2686 N N . LEU A 1 368 ? 0.448 -2.240 21.070 1.00 98.25 368 LEU A N 1
ATOM 2687 C CA . LEU A 1 368 ? -0.169 -2.020 19.760 1.00 98.25 368 LEU A CA 1
ATOM 2688 C C . LEU A 1 368 ? 0.199 -0.644 19.194 1.00 98.25 368 LEU A C 1
ATOM 2690 O O . LEU A 1 368 ? 0.429 -0.518 17.997 1.00 98.25 368 LEU A O 1
ATOM 2694 N N . ARG A 1 369 ? 0.322 0.383 20.045 1.00 97.62 369 ARG A N 1
ATOM 2695 C CA . ARG A 1 369 ? 0.807 1.703 19.624 1.00 97.62 369 ARG A CA 1
ATOM 2696 C C . ARG A 1 369 ? 2.256 1.660 19.122 1.00 97.62 369 ARG A C 1
ATOM 2698 O O . ARG A 1 369 ? 2.550 2.389 18.186 1.00 97.62 369 ARG A O 1
ATOM 2705 N N . SER A 1 370 ? 3.131 0.831 19.704 1.00 94.88 370 SER A N 1
ATOM 2706 C CA . SER A 1 370 ? 4.504 0.622 19.198 1.00 94.88 370 SER A CA 1
ATOM 2707 C C . SER A 1 370 ? 4.482 0.094 17.761 1.00 94.88 370 SER A C 1
ATOM 2709 O O . SER A 1 370 ? 5.084 0.689 16.874 1.00 94.88 370 SER A O 1
ATOM 2711 N N . GLY A 1 371 ? 3.695 -0.958 17.507 1.00 93.69 371 GLY A N 1
ATOM 2712 C CA . GLY A 1 371 ? 3.531 -1.510 16.160 1.00 93.69 371 GLY A CA 1
ATOM 2713 C C . GLY A 1 371 ? 2.919 -0.517 15.171 1.00 93.69 371 GLY A C 1
ATOM 2714 O O . GLY A 1 371 ? 3.399 -0.398 14.051 1.00 93.69 371 GLY A O 1
ATOM 2715 N N . ILE A 1 372 ? 1.902 0.246 15.590 1.00 97.75 372 ILE A N 1
ATOM 2716 C CA . ILE A 1 372 ? 1.281 1.286 14.752 1.00 97.75 372 ILE A CA 1
ATOM 2717 C C . ILE A 1 372 ? 2.289 2.376 14.370 1.00 97.75 372 ILE A C 1
ATOM 2719 O O . ILE A 1 372 ? 2.287 2.802 13.221 1.00 97.75 372 ILE A O 1
ATOM 2723 N N . ASP A 1 373 ? 3.141 2.816 15.298 1.00 91.62 373 ASP A N 1
ATOM 2724 C CA . ASP A 1 373 ? 4.174 3.832 15.036 1.00 91.62 373 ASP A CA 1
ATOM 2725 C C . ASP A 1 373 ? 5.149 3.370 13.941 1.00 91.62 373 ASP A C 1
ATOM 2727 O O . ASP A 1 373 ? 5.477 4.127 13.031 1.00 91.62 373 ASP A O 1
ATOM 2731 N N . ILE A 1 374 ? 5.552 2.096 13.989 1.00 79.88 374 ILE A N 1
ATOM 2732 C CA . ILE A 1 374 ? 6.471 1.496 13.013 1.00 79.88 374 ILE A CA 1
ATOM 2733 C C . ILE A 1 374 ? 5.786 1.296 11.656 1.00 79.88 374 ILE A C 1
ATOM 2735 O O . ILE A 1 374 ? 6.334 1.692 10.632 1.00 79.88 374 ILE A O 1
ATOM 2739 N N . LEU A 1 375 ? 4.594 0.694 11.647 1.00 80.25 375 LEU A N 1
ATOM 2740 C CA . LEU A 1 375 ? 3.909 0.262 10.426 1.00 80.25 375 LEU A CA 1
ATOM 2741 C C . LEU A 1 375 ? 3.227 1.420 9.678 1.00 80.25 375 LEU A C 1
ATOM 2743 O O . LEU A 1 375 ? 3.278 1.490 8.454 1.00 80.25 375 LEU A O 1
ATOM 2747 N N . ALA A 1 376 ? 2.588 2.352 10.391 1.00 81.94 376 ALA A N 1
ATOM 2748 C CA . ALA A 1 376 ? 1.927 3.494 9.754 1.00 81.94 376 ALA A CA 1
ATOM 2749 C C . ALA A 1 376 ? 2.879 4.673 9.496 1.00 81.94 376 ALA A C 1
ATOM 2751 O O . ALA A 1 376 ? 2.558 5.538 8.674 1.00 81.94 376 ALA A O 1
ATOM 2752 N N . GLY A 1 377 ? 4.012 4.742 10.205 1.00 84.00 377 GLY A N 1
ATOM 2753 C CA . GLY A 1 377 ? 4.974 5.837 10.106 1.00 84.00 377 GLY A CA 1
ATOM 2754 C C . GLY A 1 377 ? 4.306 7.207 10.255 1.00 84.00 377 GLY A C 1
ATOM 2755 O O . GLY A 1 377 ? 3.504 7.434 11.162 1.00 84.00 377 GLY A O 1
ATOM 2756 N N . GLY A 1 378 ? 4.573 8.116 9.311 1.00 76.75 378 GLY A N 1
ATOM 2757 C CA . GLY A 1 378 ? 3.991 9.466 9.296 1.00 76.75 378 GLY A CA 1
ATOM 2758 C C . GLY A 1 378 ? 2.458 9.522 9.206 1.00 76.75 378 GLY A C 1
ATOM 2759 O O . GLY A 1 378 ? 1.879 10.572 9.462 1.00 76.75 378 GLY A O 1
ATOM 2760 N N . ASN A 1 379 ? 1.784 8.410 8.890 1.00 86.69 379 ASN A N 1
ATOM 2761 C CA . ASN A 1 379 ? 0.321 8.332 8.841 1.00 86.69 379 ASN A CA 1
ATOM 2762 C C . ASN A 1 379 ? -0.311 7.845 10.164 1.00 86.69 379 ASN A C 1
ATOM 2764 O O . ASN A 1 379 ? -1.540 7.808 10.282 1.00 86.69 379 ASN A O 1
ATOM 2768 N N . ALA A 1 380 ? 0.490 7.497 11.180 1.00 93.25 380 ALA A N 1
ATOM 2769 C CA . ALA A 1 380 ? 0.002 7.104 12.505 1.00 93.25 380 ALA A CA 1
ATOM 2770 C C . ALA A 1 380 ? -0.946 8.132 13.183 1.00 93.25 380 ALA A C 1
ATOM 2772 O O . ALA A 1 380 ? -1.917 7.693 13.815 1.00 93.25 380 ALA A O 1
ATOM 2773 N N . PRO A 1 381 ? -0.771 9.465 13.019 1.00 95.75 381 PRO A N 1
ATOM 2774 C CA . PRO A 1 381 ? -1.720 10.473 13.500 1.00 95.75 381 PRO A CA 1
ATOM 2775 C C . PRO A 1 381 ? -3.177 10.258 13.055 1.00 95.75 381 PRO A C 1
ATOM 2777 O O . PRO A 1 381 ? -4.092 10.477 13.851 1.00 95.75 381 PRO A O 1
ATOM 2780 N N . LEU A 1 382 ? -3.414 9.798 11.817 1.00 94.69 382 LEU A N 1
ATOM 2781 C CA . LEU A 1 382 ? -4.770 9.533 11.305 1.00 94.69 382 LEU A CA 1
ATOM 2782 C C . LEU A 1 382 ? -5.412 8.348 12.024 1.00 94.69 382 LEU A C 1
ATOM 2784 O O . LEU A 1 382 ? -6.575 8.386 12.412 1.00 94.69 382 LEU A O 1
ATOM 2788 N N . LEU A 1 383 ? -4.653 7.277 12.250 1.00 98.31 383 LEU A N 1
ATOM 2789 C CA . LEU A 1 383 ? -5.175 6.140 13.005 1.00 98.31 383 LEU A CA 1
ATOM 2790 C C . LEU A 1 383 ? -5.458 6.549 14.456 1.00 98.31 383 LEU A C 1
ATOM 2792 O O . LEU A 1 383 ? -6.482 6.171 15.033 1.00 98.31 383 LEU A O 1
ATOM 2796 N N . GLN A 1 384 ? -4.609 7.396 15.040 1.00 98.44 384 GLN A N 1
ATOM 2797 C CA . GLN A 1 384 ? -4.835 7.922 16.380 1.00 98.44 384 GLN A CA 1
ATOM 2798 C C . GLN A 1 384 ? -6.119 8.769 16.469 1.00 98.44 384 GLN A C 1
ATOM 2800 O O . GLN A 1 384 ? -6.831 8.650 17.470 1.00 98.44 384 GLN A O 1
ATOM 2805 N N . SER A 1 385 ? -6.478 9.554 15.444 1.00 98.44 385 SER A N 1
ATOM 2806 C CA . SER A 1 385 ? -7.753 10.291 15.425 1.00 98.44 385 SER A CA 1
ATOM 2807 C C . SER A 1 385 ? -8.963 9.352 15.394 1.00 98.44 385 SER A C 1
ATOM 2809 O O . SER A 1 385 ? -9.883 9.531 16.200 1.00 98.44 385 SER A O 1
ATOM 2811 N N . GLY A 1 386 ? -8.922 8.290 14.581 1.00 98.31 386 GLY A N 1
ATOM 2812 C CA . GLY A 1 386 ? -9.970 7.262 14.544 1.00 98.31 386 GLY A CA 1
ATOM 2813 C C . GLY A 1 386 ? -10.143 6.553 15.893 1.00 98.31 386 GLY A C 1
ATOM 2814 O O . GLY A 1 386 ? -11.262 6.390 16.390 1.00 98.31 386 GLY A O 1
ATOM 2815 N N . PHE A 1 387 ? -9.028 6.230 16.559 1.00 98.69 387 PHE A N 1
ATOM 2816 C CA . PHE A 1 387 ? -9.037 5.678 17.917 1.00 98.69 387 PHE A CA 1
ATOM 2817 C C . PHE A 1 387 ? -9.641 6.661 18.932 1.00 98.69 387 PHE A C 1
ATOM 2819 O O . PHE A 1 387 ? -10.460 6.277 19.769 1.00 98.69 387 PHE A O 1
ATOM 2826 N N . PHE A 1 388 ? -9.279 7.945 18.863 1.00 98.75 388 PHE A N 1
ATOM 2827 C CA . PHE A 1 388 ? -9.853 8.982 19.724 1.00 98.75 388 PHE A CA 1
ATOM 2828 C C . PHE A 1 388 ? -11.366 9.094 19.539 1.00 98.75 388 PHE A C 1
ATOM 2830 O O . PHE A 1 388 ? -12.090 9.171 20.533 1.00 98.75 388 PHE A O 1
ATOM 2837 N N . ARG A 1 389 ? -11.856 9.064 18.294 1.00 98.62 389 ARG A N 1
ATOM 2838 C CA . ARG A 1 389 ? -13.294 9.080 17.996 1.00 98.62 389 ARG A CA 1
ATOM 2839 C C . ARG A 1 389 ? -14.014 7.896 18.637 1.00 98.62 389 ARG A C 1
ATOM 2841 O O . ARG A 1 389 ? -15.001 8.123 19.334 1.00 98.62 389 ARG A O 1
ATOM 2848 N N . ALA A 1 390 ? -13.493 6.676 18.485 1.00 98.50 390 ALA A N 1
ATOM 2849 C CA . ALA A 1 390 ? -14.048 5.486 19.140 1.00 98.50 390 ALA A CA 1
ATOM 2850 C C . ALA A 1 390 ? -14.095 5.649 20.674 1.00 98.50 390 ALA A C 1
ATOM 2852 O O . ALA A 1 390 ? -15.130 5.470 21.306 1.00 98.50 390 ALA A O 1
ATOM 2853 N N . ARG A 1 391 ? -13.014 6.138 21.290 1.00 98.50 391 ARG A N 1
ATOM 2854 C CA . ARG A 1 391 ? -12.968 6.336 22.749 1.00 98.50 391 ARG A CA 1
ATOM 2855 C C . ARG A 1 391 ? -13.852 7.482 23.258 1.00 98.50 391 ARG A C 1
ATOM 2857 O O . ARG A 1 391 ? -14.297 7.451 24.408 1.00 98.50 391 ARG A O 1
ATOM 2864 N N . PHE A 1 392 ? -14.118 8.512 22.453 1.00 98.75 392 PHE A N 1
ATOM 2865 C CA . PHE A 1 392 ? -15.107 9.535 22.810 1.00 98.75 392 PHE A CA 1
ATOM 2866 C C . PHE A 1 392 ? -16.535 8.991 22.765 1.00 98.75 392 PHE A C 1
ATOM 2868 O O . PHE A 1 392 ? -17.360 9.421 23.577 1.00 98.75 392 PHE A O 1
ATOM 2875 N N . GLU A 1 393 ? -16.821 8.058 21.859 1.00 98.38 393 GLU A N 1
ATOM 2876 C CA . GLU A 1 393 ? -18.093 7.332 21.801 1.00 98.38 393 GLU A CA 1
ATOM 2877 C C . GLU A 1 393 ? -18.275 6.433 23.025 1.00 98.38 393 GLU A C 1
ATOM 2879 O O . GLU A 1 393 ? -19.307 6.527 23.690 1.00 98.38 393 GLU A O 1
ATOM 2884 N N . ASP A 1 394 ? -17.234 5.708 23.443 1.00 97.62 394 ASP A N 1
ATOM 2885 C CA . ASP A 1 394 ? -17.236 4.973 24.714 1.00 97.62 394 ASP A CA 1
ATOM 2886 C C . ASP A 1 394 ? -17.583 5.877 25.904 1.00 97.62 394 ASP A C 1
ATOM 2888 O O . ASP A 1 394 ? -18.415 5.549 26.758 1.00 97.62 394 ASP A O 1
ATOM 2892 N N . ALA A 1 395 ? -16.952 7.056 25.978 1.00 98.25 395 ALA A N 1
ATOM 2893 C CA . ALA A 1 395 ? -17.241 8.034 27.023 1.00 98.25 395 ALA A CA 1
ATOM 2894 C C . ALA A 1 395 ? -18.710 8.485 26.980 1.00 98.25 395 ALA A C 1
ATOM 2896 O O . ALA A 1 395 ? -19.346 8.617 28.031 1.00 98.25 395 ALA A O 1
ATOM 2897 N N . TYR A 1 396 ? -19.260 8.685 25.782 1.00 98.00 396 TYR A N 1
ATOM 2898 C CA . TYR A 1 396 ? -20.657 9.057 25.602 1.00 98.00 396 TYR A CA 1
ATOM 2899 C C . TYR A 1 396 ? -21.598 7.929 26.034 1.00 98.00 396 TYR A C 1
ATOM 2901 O O . TYR A 1 396 ? -22.533 8.182 26.794 1.00 98.00 396 TYR A O 1
ATOM 2909 N N . GLU A 1 397 ? -21.325 6.669 25.690 1.00 95.81 397 GLU A N 1
ATOM 2910 C CA . GLU A 1 397 ? -22.156 5.544 26.136 1.00 95.81 397 GLU A CA 1
ATOM 2911 C C . GLU A 1 397 ? -22.109 5.339 27.654 1.00 95.81 397 GLU A C 1
ATOM 2913 O O . GLU A 1 397 ? -23.140 5.057 28.277 1.00 95.81 397 GLU A O 1
ATOM 2918 N N . ARG A 1 398 ? -20.952 5.559 28.288 1.00 95.06 398 ARG A N 1
ATOM 2919 C CA . ARG A 1 398 ? -20.826 5.574 29.758 1.00 95.06 398 ARG A CA 1
ATOM 2920 C C . ARG A 1 398 ? -21.653 6.710 30.368 1.00 95.06 398 ARG A C 1
ATOM 2922 O O . ARG A 1 398 ? -22.361 6.510 31.360 1.00 95.06 398 ARG A O 1
ATOM 2929 N N . TYR A 1 399 ? -21.645 7.896 29.758 1.00 97.06 399 TYR A N 1
ATOM 2930 C CA . TYR A 1 399 ? -22.493 9.012 30.184 1.00 97.06 399 TYR A CA 1
ATOM 2931 C C . TYR A 1 399 ? -23.988 8.679 30.085 1.00 97.06 399 TYR A C 1
ATOM 2933 O O . TYR A 1 399 ? -24.724 8.882 31.055 1.00 97.06 399 TYR A O 1
ATOM 2941 N N . GLN A 1 400 ? -24.428 8.082 28.975 1.00 93.81 400 GLN A N 1
ATOM 2942 C CA . GLN A 1 400 ? -25.823 7.678 28.755 1.00 93.81 400 GLN A CA 1
ATOM 2943 C C . GLN A 1 400 ? -26.307 6.626 29.769 1.00 93.81 400 GLN A C 1
ATOM 2945 O O . GLN A 1 400 ? -27.503 6.540 30.064 1.00 93.81 400 GLN A O 1
ATOM 2950 N N . GLN A 1 401 ? -25.385 5.866 30.365 1.00 90.69 401 GLN A N 1
ATOM 2951 C CA . GLN A 1 401 ? -25.650 4.909 31.446 1.00 90.69 401 GLN A CA 1
ATOM 2952 C C . GLN A 1 401 ? -25.657 5.552 32.848 1.00 90.69 401 GLN A C 1
ATOM 2954 O O . GLN A 1 401 ? -25.891 4.879 33.855 1.00 90.69 401 GLN A O 1
ATOM 2959 N N . GLY A 1 402 ? -25.480 6.873 32.930 1.00 94.00 402 GLY A N 1
ATOM 2960 C CA . GLY A 1 402 ? -25.477 7.642 34.173 1.00 94.00 402 GLY A CA 1
ATOM 2961 C C . GLY A 1 402 ? -24.120 7.672 34.877 1.00 94.00 402 GLY A C 1
ATOM 2962 O O . GLY A 1 402 ? -24.055 7.989 36.068 1.00 94.00 402 GLY A O 1
ATOM 2963 N N . GLU A 1 403 ? -23.036 7.353 34.169 1.00 95.56 403 GLU A N 1
ATOM 2964 C CA . GLU A 1 403 ? -21.680 7.280 34.712 1.00 95.56 403 GLU A CA 1
ATOM 2965 C C . GLU A 1 403 ? -20.830 8.485 34.294 1.00 95.56 403 GLU A C 1
ATOM 2967 O O . GLU A 1 403 ? -19.701 8.349 33.824 1.00 95.56 403 GLU A O 1
ATOM 2972 N N . ALA A 1 404 ? -21.351 9.692 34.520 1.00 97.88 404 ALA A N 1
ATOM 2973 C CA . ALA A 1 404 ? -20.714 10.940 34.095 1.00 97.88 404 ALA A CA 1
ATOM 2974 C C . ALA A 1 404 ? -19.258 11.103 34.579 1.00 97.88 404 ALA A C 1
ATOM 2976 O O . ALA A 1 404 ? -18.412 11.623 33.860 1.00 97.88 404 ALA A O 1
ATOM 2977 N N . GLY A 1 405 ? -18.929 10.589 35.770 1.00 97.88 405 GLY A N 1
ATOM 2978 C CA . GLY A 1 405 ? -17.549 10.584 36.265 1.00 97.88 405 GLY A CA 1
ATOM 2979 C C . GLY A 1 405 ? -16.609 9.668 35.472 1.00 97.88 405 GLY A C 1
ATOM 2980 O O . GLY A 1 405 ? -15.455 10.027 35.276 1.00 97.88 405 GLY A O 1
ATOM 2981 N N . ALA A 1 406 ? -17.090 8.515 34.995 1.00 96.31 406 ALA A N 1
ATOM 2982 C CA . ALA A 1 406 ? -16.289 7.620 34.160 1.00 96.31 406 ALA A CA 1
ATOM 2983 C C . ALA A 1 406 ? -16.084 8.212 32.760 1.00 96.31 406 ALA A C 1
ATOM 2985 O O . ALA A 1 406 ? -14.972 8.174 32.244 1.00 96.31 406 ALA A O 1
ATOM 2986 N N . ALA A 1 407 ? -17.129 8.825 32.194 1.00 98.31 407 ALA A N 1
ATOM 2987 C CA . ALA A 1 407 ? -17.043 9.562 30.935 1.00 98.31 407 ALA A CA 1
ATOM 2988 C C . ALA A 1 407 ? -16.010 10.704 31.006 1.00 98.31 407 ALA A C 1
ATOM 2990 O O . ALA A 1 407 ? -15.158 10.823 30.127 1.00 98.31 407 ALA A O 1
ATOM 2991 N N . ALA A 1 408 ? -16.018 11.481 32.100 1.00 98.56 408 ALA A N 1
ATOM 2992 C CA . ALA A 1 408 ? -15.016 12.519 32.348 1.00 98.56 408 ALA A CA 1
ATOM 2993 C C . ALA A 1 408 ? -13.593 11.941 32.412 1.00 98.56 408 ALA A C 1
ATOM 2995 O O . ALA A 1 408 ? -12.699 12.477 31.769 1.00 98.56 408 ALA A O 1
ATOM 2996 N N . THR A 1 409 ? -13.381 10.822 33.118 1.00 98.06 409 THR A N 1
ATOM 2997 C CA . THR A 1 409 ? -12.060 10.171 33.203 1.00 98.06 409 THR A CA 1
ATOM 2998 C C . THR A 1 409 ? -11.545 9.697 31.842 1.00 98.06 409 THR A C 1
ATOM 3000 O O . THR A 1 409 ? -10.356 9.846 31.569 1.00 98.06 409 THR A O 1
ATOM 3003 N N . ILE A 1 410 ? -12.411 9.161 30.975 1.00 98.25 410 ILE A N 1
ATOM 3004 C CA . ILE A 1 410 ? -12.013 8.760 29.615 1.00 98.25 410 ILE A CA 1
ATOM 3005 C C . ILE A 1 410 ? -11.588 9.993 28.806 1.00 98.25 410 ILE A C 1
ATOM 3007 O O . ILE A 1 410 ? -10.495 10.001 28.243 1.00 98.25 410 ILE A O 1
ATOM 3011 N N . ALA A 1 411 ? -12.401 11.056 28.805 1.00 98.62 411 ALA A N 1
ATOM 3012 C CA . ALA A 1 411 ? -12.093 12.289 28.076 1.00 98.62 411 ALA A CA 1
ATOM 3013 C C . ALA A 1 411 ? -10.821 12.992 28.598 1.00 98.62 411 ALA A C 1
ATOM 3015 O O . ALA A 1 411 ? -10.017 13.474 27.804 1.00 98.62 411 ALA A O 1
ATOM 3016 N N . GLU A 1 412 ? -10.595 13.007 29.916 1.00 98.62 412 GLU A N 1
ATOM 3017 C CA . GLU A 1 412 ? -9.353 13.507 30.526 1.00 98.62 412 GLU A CA 1
ATOM 3018 C C . GLU A 1 412 ? -8.133 12.676 30.123 1.00 98.62 412 GLU A C 1
ATOM 3020 O O . GLU A 1 412 ? -7.065 13.234 29.870 1.00 98.62 412 GLU A O 1
ATOM 3025 N N . GLY A 1 413 ? -8.284 11.350 30.055 1.00 98.31 413 GLY A N 1
ATOM 3026 C CA . GLY A 1 413 ? -7.242 10.449 29.576 1.00 98.31 413 GLY A CA 1
ATOM 3027 C C . GLY A 1 413 ? -6.852 10.765 28.136 1.00 98.31 413 GLY A C 1
ATOM 3028 O O . GLY A 1 413 ? -5.676 10.976 27.862 1.00 98.31 413 GLY A O 1
ATOM 3029 N N . LEU A 1 414 ? -7.836 10.883 27.239 1.00 98.50 414 LEU A N 1
ATOM 3030 C CA . LEU A 1 414 ? -7.608 11.255 25.838 1.00 98.50 414 LEU A CA 1
ATOM 3031 C C . LEU A 1 414 ? -6.926 12.620 25.710 1.00 98.50 414 LEU A C 1
ATOM 3033 O O . LEU A 1 414 ? -5.952 12.741 24.973 1.00 98.50 414 LEU A O 1
ATOM 3037 N N . PHE A 1 415 ? -7.359 13.621 26.482 1.00 98.50 415 PHE A N 1
ATOM 3038 C CA . PHE A 1 415 ? -6.688 14.922 26.508 1.00 98.50 415 PHE A CA 1
ATOM 3039 C C . PHE A 1 415 ? -5.226 14.813 26.959 1.00 98.50 415 PHE A C 1
ATOM 3041 O O . PHE A 1 415 ? -4.346 15.388 26.332 1.00 98.50 415 PHE A O 1
ATOM 3048 N N . GLY A 1 416 ? -4.934 14.014 27.989 1.00 98.50 416 GLY A N 1
ATOM 3049 C CA . GLY A 1 416 ? -3.557 13.778 28.430 1.00 98.50 416 GLY A CA 1
ATOM 3050 C C . GLY A 1 416 ? -2.672 13.106 27.375 1.00 98.50 416 GLY A C 1
ATOM 3051 O O . GLY A 1 416 ? -1.488 13.425 27.293 1.00 98.50 416 GLY A O 1
ATOM 3052 N N . ARG A 1 417 ? -3.235 12.202 26.567 1.00 97.94 417 ARG A N 1
ATOM 3053 C CA . ARG A 1 417 ? -2.528 11.523 25.466 1.00 97.94 417 ARG A CA 1
ATOM 3054 C C . ARG A 1 417 ? -2.281 12.455 24.285 1.00 97.94 417 ARG A C 1
ATOM 3056 O O . ARG A 1 417 ? -1.200 12.430 23.707 1.00 97.94 417 ARG A O 1
ATOM 3063 N N . PHE A 1 418 ? -3.260 13.303 23.975 1.00 98.25 418 PHE A N 1
ATOM 3064 C CA . PHE A 1 418 ? -3.114 14.364 22.984 1.00 98.25 418 PHE A CA 1
ATOM 3065 C C . PHE A 1 418 ? -1.994 15.331 23.390 1.00 98.25 418 PHE A C 1
ATOM 3067 O O . PHE A 1 418 ? -1.053 15.526 22.638 1.00 98.25 418 PHE A O 1
ATOM 3074 N N . GLU A 1 419 ? -1.998 15.824 24.630 1.00 98.00 419 GLU A N 1
ATOM 3075 C CA . GLU A 1 419 ? -0.928 16.685 25.167 1.00 98.00 419 GLU A CA 1
ATOM 3076 C C . GLU A 1 419 ? 0.457 16.013 25.204 1.00 98.00 419 GLU A C 1
ATOM 3078 O O . GLU A 1 419 ? 1.487 16.688 25.206 1.00 98.00 419 GLU A O 1
ATOM 3083 N N . ALA A 1 420 ? 0.504 14.681 25.280 1.00 97.88 420 ALA A N 1
ATOM 3084 C CA . ALA A 1 420 ? 1.747 13.917 25.232 1.00 97.88 420 ALA A CA 1
ATOM 3085 C C . ALA A 1 420 ? 2.283 13.721 23.802 1.00 97.88 420 ALA A C 1
ATOM 3087 O O . ALA A 1 420 ? 3.363 13.147 23.655 1.00 97.88 420 ALA A O 1
ATOM 3088 N N . ASN A 1 421 ? 1.552 14.200 22.791 1.00 97.31 421 ASN A N 1
ATOM 3089 C CA . ASN A 1 421 ? 1.831 14.015 21.372 1.00 97.31 421 ASN A CA 1
ATOM 3090 C C . ASN A 1 421 ? 2.021 12.530 20.996 1.00 97.31 421 ASN A C 1
ATOM 3092 O O . ASN A 1 421 ? 2.972 12.146 20.317 1.00 97.31 421 ASN A O 1
ATOM 3096 N N . GLU A 1 422 ? 1.148 11.655 21.506 1.00 97.44 422 GLU A N 1
ATOM 3097 C CA . GLU A 1 422 ? 1.211 10.230 21.168 1.00 97.44 422 GLU A CA 1
ATOM 3098 C C . GLU A 1 422 ? 0.937 9.991 19.678 1.00 97.44 422 GLU A C 1
ATOM 3100 O O . GLU A 1 422 ? -0.068 10.481 19.161 1.00 97.44 422 GLU A O 1
ATOM 3105 N N . LEU A 1 423 ? 1.798 9.190 19.029 1.00 95.00 423 LEU A N 1
ATOM 3106 C CA . LEU A 1 423 ? 1.797 8.954 17.575 1.00 95.00 423 LEU A CA 1
ATOM 3107 C C . LEU A 1 423 ? 1.882 10.250 16.755 1.00 95.00 423 LEU A C 1
ATOM 3109 O O . LEU A 1 423 ? 1.294 10.335 15.686 1.00 95.00 423 LEU A O 1
ATOM 3113 N N . ASP A 1 424 ? 2.548 11.273 17.296 1.00 94.94 424 ASP A N 1
ATOM 3114 C CA . ASP A 1 424 ? 2.717 12.595 16.679 1.00 94.94 424 ASP A CA 1
ATOM 3115 C C . ASP A 1 424 ? 1.404 13.337 16.349 1.00 94.94 424 ASP A C 1
ATOM 3117 O O . ASP A 1 424 ? 1.345 14.247 15.518 1.00 94.94 424 ASP A O 1
ATOM 3121 N N . PHE A 1 425 ? 0.311 12.946 17.012 1.00 97.44 425 PHE A N 1
ATOM 3122 C CA . PHE A 1 425 ? -1.028 13.402 16.658 1.00 97.44 425 PHE A CA 1
ATOM 3123 C C . PHE A 1 425 ? -1.289 14.890 16.954 1.00 97.44 425 PHE A C 1
ATOM 3125 O O . PHE A 1 425 ? -1.997 15.551 16.196 1.00 97.44 425 PHE A O 1
ATOM 3132 N N . HIS A 1 426 ? -0.723 15.443 18.027 1.00 97.31 426 HIS A N 1
ATOM 3133 C CA . HIS A 1 426 ? -0.915 16.855 18.378 1.00 97.31 426 HIS A CA 1
ATOM 3134 C C . HIS A 1 426 ? -0.231 17.775 17.376 1.00 97.31 426 HIS A C 1
ATOM 3136 O O . HIS A 1 426 ? -0.872 18.685 16.850 1.00 97.31 426 HIS A O 1
ATOM 3142 N N . GLU A 1 427 ? 1.053 17.522 17.112 1.00 89.19 427 GLU A N 1
ATOM 3143 C CA . GLU A 1 427 ? 1.841 18.324 16.174 1.00 89.19 427 GLU A CA 1
ATOM 3144 C C . GLU A 1 427 ? 1.238 18.222 14.767 1.00 89.19 427 GLU A C 1
ATOM 3146 O O . GLU A 1 427 ? 0.988 19.246 14.133 1.00 89.19 427 GLU A O 1
ATOM 3151 N N . THR A 1 428 ? 0.849 17.017 14.335 1.00 89.81 428 THR A N 1
ATOM 3152 C CA . THR A 1 428 ? 0.219 16.817 13.022 1.00 89.81 428 THR A CA 1
ATOM 3153 C C . THR A 1 428 ? -1.128 17.532 12.891 1.00 89.81 428 THR A C 1
ATOM 3155 O O . THR A 1 428 ? -1.406 18.127 11.848 1.00 89.81 428 THR A O 1
ATOM 3158 N N . LEU A 1 429 ? -1.982 17.519 13.924 1.00 90.25 429 LEU A N 1
ATOM 3159 C CA . LEU A 1 429 ? -3.262 18.239 13.889 1.00 90.25 429 LEU A CA 1
ATOM 3160 C C . LEU A 1 429 ? -3.050 19.759 13.784 1.00 90.25 429 LEU A C 1
ATOM 3162 O O . LEU A 1 429 ? -3.732 20.418 12.994 1.00 90.25 429 LEU A O 1
ATOM 3166 N N . GLU A 1 430 ? -2.115 20.310 14.567 1.00 91.12 430 GLU A N 1
ATOM 3167 C CA . GLU A 1 430 ? -1.768 21.738 14.547 1.00 91.12 430 GLU A CA 1
ATOM 3168 C C . GLU A 1 430 ? -1.200 22.155 13.181 1.00 91.12 430 GLU A C 1
ATOM 3170 O O . GLU A 1 430 ? -1.658 23.148 12.602 1.00 91.12 430 GLU A O 1
ATOM 3175 N N . ASP A 1 431 ? -0.270 21.367 12.635 1.00 85.19 431 ASP A N 1
ATOM 3176 C CA . ASP A 1 431 ? 0.369 21.620 11.341 1.00 85.19 431 ASP A CA 1
ATOM 3177 C C . ASP A 1 431 ? -0.609 21.482 10.166 1.00 85.19 431 ASP A C 1
ATOM 3179 O O . ASP A 1 431 ? -0.552 22.269 9.215 1.00 85.19 431 ASP A O 1
ATOM 3183 N N . THR A 1 432 ? -1.554 20.539 10.249 1.00 83.00 432 THR A N 1
ATOM 3184 C CA . THR A 1 432 ? -2.616 20.371 9.246 1.00 83.00 432 THR A CA 1
ATOM 3185 C C . THR A 1 432 ? -3.536 21.590 9.225 1.00 83.00 432 THR A C 1
ATOM 3187 O O . THR A 1 432 ? -3.843 22.134 8.161 1.00 83.00 432 THR A O 1
ATOM 3190 N N . SER A 1 433 ? -3.995 22.053 10.396 1.00 90.69 433 SER A N 1
ATOM 3191 C CA . SER A 1 433 ? -4.855 23.234 10.489 1.00 90.69 433 SER A CA 1
ATOM 3192 C C . SER A 1 433 ? -4.946 23.791 11.908 1.00 90.69 433 SER A C 1
ATOM 3194 O O . SER A 1 433 ? -5.674 23.266 12.751 1.00 90.69 433 SER A O 1
ATOM 3196 N N . GLU A 1 434 ? -4.365 24.980 12.109 1.00 92.94 434 GLU A N 1
ATOM 3197 C CA . GLU A 1 434 ? -4.519 25.789 13.334 1.00 92.94 434 GLU A CA 1
ATOM 3198 C C . GLU A 1 434 ? -6.002 25.943 13.732 1.00 92.94 434 GLU A C 1
ATOM 3200 O O . GLU A 1 434 ? -6.353 25.891 14.906 1.00 92.94 434 GLU A O 1
ATOM 3205 N N . SER A 1 435 ? -6.910 26.060 12.754 1.00 95.12 435 SER A N 1
ATOM 3206 C CA . SER A 1 435 ? -8.345 26.191 13.035 1.00 95.12 435 SER A CA 1
ATOM 3207 C C . SER A 1 435 ? -9.022 24.891 13.482 1.00 95.12 435 SER A C 1
ATOM 3209 O O . SER A 1 435 ? -9.954 24.949 14.288 1.00 95.12 435 SER A O 1
ATOM 3211 N N . LEU A 1 436 ? -8.580 23.731 12.978 1.00 94.88 436 LEU A N 1
ATOM 3212 C CA . LEU A 1 436 ? -9.080 22.433 13.444 1.00 94.88 436 LEU A CA 1
ATOM 3213 C C . LEU A 1 436 ? -8.561 22.147 14.847 1.00 94.88 436 LEU A C 1
ATOM 3215 O O . LEU A 1 436 ? -9.344 21.735 15.696 1.00 94.88 436 LEU A O 1
ATOM 3219 N N . TYR A 1 437 ? -7.292 22.455 15.099 1.00 96.00 437 TYR A N 1
ATOM 3220 C CA . TYR A 1 437 ? -6.682 22.380 16.418 1.00 96.00 437 TYR A CA 1
ATOM 3221 C C . TYR A 1 437 ? -7.434 23.239 17.452 1.00 96.00 437 TYR A C 1
ATOM 3223 O O . TYR A 1 437 ? -7.909 22.705 18.456 1.00 96.00 437 TYR A O 1
ATOM 3231 N N . GLU A 1 438 ? -7.657 24.534 17.176 1.00 97.31 438 GLU A N 1
ATOM 3232 C CA . GLU A 1 438 ? -8.429 25.425 18.065 1.00 97.31 438 GLU A CA 1
ATOM 3233 C C . GLU A 1 438 ? -9.849 24.880 18.315 1.00 97.31 438 GLU A C 1
ATOM 3235 O O . GLU A 1 438 ? -10.339 24.866 19.447 1.00 97.31 438 GLU A O 1
ATOM 3240 N N . THR A 1 439 ? -10.513 24.384 17.267 1.00 98.06 439 THR A N 1
ATOM 3241 C CA . THR A 1 439 ? -11.865 23.814 17.376 1.00 98.06 439 THR A CA 1
ATOM 3242 C C . THR A 1 439 ? -11.868 22.547 18.237 1.00 98.06 439 THR A C 1
ATOM 3244 O O . THR A 1 439 ? -12.703 22.399 19.132 1.00 98.06 439 THR A O 1
ATOM 3247 N N . PHE A 1 440 ? -10.938 21.627 17.989 1.00 98.25 440 PHE A N 1
ATOM 3248 C CA . PHE A 1 440 ? -10.847 20.361 18.703 1.00 98.25 440 PHE A CA 1
ATOM 3249 C C . PHE A 1 440 ? -10.492 20.575 20.175 1.00 98.25 440 PHE A C 1
ATOM 3251 O O . PHE A 1 440 ? -11.261 20.173 21.050 1.00 98.25 440 PHE A O 1
ATOM 3258 N N . GLU A 1 441 ? -9.363 21.226 20.460 1.00 95.62 441 GLU A N 1
ATOM 3259 C CA . GLU A 1 441 ? -8.836 21.327 21.818 1.00 95.62 441 GLU A CA 1
ATOM 3260 C C . GLU A 1 441 ? -9.508 22.453 22.616 1.00 95.62 441 GLU A C 1
ATOM 3262 O O . GLU A 1 441 ? -10.086 22.209 23.685 1.00 95.62 441 GLU A O 1
ATOM 3267 N N . GLU A 1 442 ? -9.451 23.688 22.102 1.00 94.00 442 GLU A N 1
ATOM 3268 C CA . GLU A 1 442 ? -9.842 24.879 22.861 1.00 94.00 442 GLU A CA 1
ATOM 3269 C C . GLU A 1 442 ? -11.364 25.023 22.982 1.00 94.00 442 GLU A C 1
ATOM 3271 O O . GLU A 1 442 ? -11.871 25.408 24.044 1.00 94.00 442 GLU A O 1
ATOM 3276 N N . GLU A 1 443 ? -12.108 24.733 21.910 1.00 97.94 443 GLU A N 1
ATOM 3277 C CA . GLU A 1 443 ? -13.565 24.895 21.905 1.00 97.94 443 GLU A CA 1
ATOM 3278 C C . GLU A 1 443 ? -14.309 23.675 22.463 1.00 97.94 443 GLU A C 1
ATOM 3280 O O . GLU A 1 443 ? -15.313 23.840 23.174 1.00 97.94 443 GLU A O 1
ATOM 3285 N N . HIS A 1 444 ? -13.851 22.455 22.157 1.00 98.69 444 HIS A N 1
ATOM 3286 C CA . HIS A 1 444 ? -14.631 21.246 22.420 1.00 98.69 444 HIS A CA 1
ATOM 3287 C C . HIS A 1 444 ? -14.049 20.310 23.480 1.00 98.69 444 HIS A C 1
ATOM 3289 O O . HIS A 1 444 ? -14.771 20.009 24.429 1.00 98.69 444 HIS A O 1
ATOM 3295 N N . LEU A 1 445 ? -12.792 19.878 23.400 1.00 98.25 445 LEU A N 1
ATOM 3296 C CA . LEU A 1 445 ? -12.254 18.830 24.275 1.00 98.25 445 LEU A CA 1
ATOM 3297 C C . LEU A 1 445 ? -12.266 19.222 25.760 1.00 98.25 445 LEU A C 1
ATOM 3299 O O . LEU A 1 445 ? -12.871 18.534 26.589 1.00 98.25 445 LEU A O 1
ATOM 3303 N N . GLY A 1 446 ? -11.685 20.373 26.111 1.00 97.06 446 GLY A N 1
ATOM 3304 C CA . GLY A 1 446 ? -11.693 20.849 27.501 1.00 97.06 446 GLY A CA 1
ATOM 3305 C C . GLY A 1 446 ? -13.106 21.138 28.034 1.00 97.06 446 GLY A C 1
ATOM 3306 O O . GLY A 1 446 ? -13.414 20.929 29.217 1.00 97.06 446 GLY A O 1
ATOM 3307 N N . ALA A 1 447 ? -13.998 21.593 27.153 1.00 98.50 447 ALA A N 1
ATOM 3308 C CA . ALA A 1 447 ? -15.386 21.874 27.491 1.00 98.50 447 ALA A CA 1
ATOM 3309 C C . ALA A 1 447 ? -16.225 20.595 27.660 1.00 98.50 447 ALA A C 1
ATOM 3311 O O . ALA A 1 447 ? -17.089 20.562 28.537 1.00 98.50 447 ALA A O 1
ATOM 3312 N N . LEU A 1 448 ? -15.934 19.532 26.904 1.00 98.75 448 LEU A N 1
ATOM 3313 C CA . LEU A 1 448 ? -16.568 18.219 27.029 1.00 98.75 448 LEU A CA 1
ATOM 3314 C C . LEU A 1 448 ? -16.256 17.575 28.381 1.00 98.75 448 LEU A C 1
ATOM 3316 O O . LEU A 1 448 ? -17.172 17.118 29.063 1.00 98.75 448 LEU A O 1
ATOM 3320 N N . ILE A 1 449 ? -14.991 17.615 28.812 1.00 98.62 449 ILE A N 1
ATOM 3321 C CA . ILE A 1 449 ? -14.583 17.150 30.149 1.00 98.62 449 ILE A CA 1
ATOM 3322 C C . ILE A 1 449 ? -15.409 17.872 31.220 1.00 98.62 449 ILE A C 1
ATOM 3324 O O . ILE A 1 449 ? -16.071 17.244 32.047 1.00 98.62 449 ILE A O 1
ATOM 3328 N N . THR A 1 450 ? -15.453 19.205 31.139 1.00 98.50 450 THR A N 1
ATOM 3329 C CA . THR A 1 450 ? -16.229 20.037 32.069 1.00 98.50 450 THR A CA 1
ATOM 3330 C C . THR A 1 450 ? -17.727 19.705 32.018 1.00 98.50 450 THR A C 1
ATOM 3332 O O . THR A 1 450 ? -18.409 19.747 33.044 1.00 98.50 450 THR A O 1
ATOM 3335 N N . ALA A 1 451 ? -18.273 19.395 30.841 1.00 98.62 451 ALA A N 1
ATOM 3336 C CA . ALA A 1 451 ? -19.675 19.030 30.675 1.00 98.62 451 ALA A CA 1
ATOM 3337 C C . ALA A 1 451 ? -20.001 17.694 31.362 1.00 98.62 451 ALA A C 1
ATOM 3339 O O . ALA A 1 451 ? -20.988 17.624 32.100 1.00 98.62 451 ALA A O 1
ATOM 3340 N N . TYR A 1 452 ? -19.142 16.678 31.210 1.00 98.75 452 TYR A N 1
ATOM 3341 C CA . TYR A 1 452 ? -19.275 15.404 31.919 1.00 98.75 452 TYR A CA 1
ATOM 3342 C C . TYR A 1 452 ? -19.183 15.579 33.440 1.00 98.75 452 TYR A C 1
ATOM 3344 O O . TYR A 1 452 ? -20.055 15.099 34.164 1.00 98.75 452 TYR A O 1
ATOM 3352 N N . GLU A 1 453 ? -18.201 16.327 33.952 1.00 98.38 453 GLU A N 1
ATOM 3353 C CA . GLU A 1 453 ? -18.065 16.582 35.397 1.00 98.38 453 GLU A CA 1
ATOM 3354 C C . GLU A 1 453 ? -19.305 17.251 36.015 1.00 98.38 453 GLU A C 1
ATOM 3356 O O . GLU A 1 453 ? -19.644 17.017 37.181 1.00 98.38 453 GLU A O 1
ATOM 3361 N N . ASN A 1 454 ? -19.970 18.109 35.238 1.00 98.06 454 ASN A N 1
ATOM 3362 C CA . ASN A 1 454 ? -21.155 18.843 35.669 1.00 98.06 454 ASN A CA 1
ATOM 3363 C C . ASN A 1 454 ? -22.472 18.100 35.411 1.00 98.06 454 ASN A C 1
ATOM 3365 O O . ASN A 1 454 ? -23.512 18.597 35.853 1.00 98.06 454 ASN A O 1
ATOM 3369 N N . ASP A 1 455 ? -22.431 16.939 34.748 1.00 98.06 455 ASP A N 1
ATOM 3370 C CA . ASP A 1 455 ? -23.612 16.198 34.293 1.00 98.06 455 ASP A CA 1
ATOM 3371 C C . ASP A 1 455 ? -24.572 17.098 33.478 1.00 98.06 455 ASP A C 1
ATOM 3373 O O . ASP A 1 455 ? -25.783 17.148 33.712 1.00 98.06 455 ASP A O 1
ATOM 3377 N N . ASP A 1 456 ? -24.003 17.894 32.562 1.00 98.19 456 ASP A N 1
ATOM 3378 C CA . ASP A 1 456 ? -24.731 18.859 31.727 1.00 98.19 456 ASP A CA 1
ATOM 3379 C C . ASP A 1 456 ? -25.004 18.284 30.331 1.00 98.19 456 ASP A C 1
ATOM 3381 O O . ASP A 1 456 ? -24.221 18.479 29.405 1.00 98.19 456 ASP A O 1
ATOM 3385 N N . THR A 1 457 ? -26.132 17.586 30.178 1.00 97.94 457 THR A N 1
ATOM 3386 C CA . THR A 1 457 ? -26.497 16.869 28.942 1.00 97.94 457 THR A CA 1
ATOM 3387 C C . THR A 1 457 ? -26.453 17.741 27.681 1.00 97.94 457 THR A C 1
ATOM 3389 O O . THR A 1 457 ? -25.967 17.290 26.652 1.00 97.94 457 THR A O 1
ATOM 3392 N N . GLU A 1 458 ? -26.922 18.997 27.735 1.00 97.94 458 GLU A N 1
ATOM 3393 C CA . GLU A 1 458 ? -26.941 19.876 26.548 1.00 97.94 458 GLU A CA 1
ATOM 3394 C C . GLU A 1 458 ? -25.517 20.272 26.127 1.00 97.94 458 GLU A C 1
ATOM 3396 O O . GLU A 1 458 ? -25.207 20.344 24.933 1.00 97.94 458 GLU A O 1
ATOM 3401 N N . ALA A 1 459 ? -24.638 20.501 27.106 1.00 98.25 459 ALA A N 1
ATOM 3402 C CA . ALA A 1 459 ? -23.229 20.772 26.853 1.00 98.25 459 ALA A CA 1
ATOM 3403 C C . ALA A 1 459 ? -22.483 19.511 26.389 1.00 98.25 459 ALA A C 1
ATOM 3405 O O . ALA A 1 459 ? -21.678 19.606 25.465 1.00 98.25 459 ALA A O 1
ATOM 3406 N N . VAL A 1 460 ? -22.780 18.341 26.970 1.00 98.81 460 VAL A N 1
ATOM 3407 C CA . VAL A 1 460 ? -22.211 17.053 26.546 1.00 98.81 460 VAL A CA 1
ATOM 3408 C C . VAL A 1 460 ? -22.535 16.801 25.077 1.00 98.81 460 VAL A C 1
ATOM 3410 O O . VAL A 1 460 ? -21.606 16.645 24.297 1.00 98.81 460 VAL A O 1
ATOM 3413 N N . ASP A 1 461 ? -23.809 16.861 24.673 1.00 98.12 461 ASP A N 1
ATOM 3414 C CA . ASP A 1 461 ? -24.207 16.637 23.275 1.00 98.12 461 ASP A CA 1
ATOM 3415 C C . ASP A 1 461 ? -23.495 17.610 22.319 1.00 98.12 461 ASP A C 1
ATOM 3417 O O . ASP A 1 461 ? -23.024 17.220 21.253 1.00 98.12 461 ASP A O 1
ATOM 3421 N N . THR A 1 462 ? -23.373 18.883 22.714 1.00 98.56 462 THR A N 1
ATOM 3422 C CA . THR A 1 462 ? -22.719 19.917 21.897 1.00 98.56 462 THR A CA 1
ATOM 3423 C C . THR A 1 462 ? -21.228 19.647 21.715 1.00 98.56 462 THR A C 1
ATOM 3425 O O . THR A 1 462 ? -20.724 19.695 20.594 1.00 98.56 462 THR A O 1
ATOM 3428 N N . HIS A 1 463 ? -20.502 19.403 22.807 1.00 98.69 463 HIS A N 1
ATOM 3429 C CA . HIS A 1 463 ? -19.051 19.259 22.744 1.00 98.69 463 HIS A CA 1
ATOM 3430 C C . HIS A 1 463 ? -18.617 17.863 22.289 1.00 98.69 463 HIS A C 1
ATOM 3432 O O . HIS A 1 463 ? -17.581 17.759 21.645 1.00 98.69 463 HIS A O 1
ATOM 3438 N N . HIS A 1 464 ? -19.423 16.824 22.523 1.00 98.75 464 HIS A N 1
ATOM 3439 C CA . HIS A 1 464 ? -19.186 15.482 21.993 1.00 98.75 464 HIS A CA 1
ATOM 3440 C C . HIS A 1 464 ? -19.272 15.469 20.460 1.00 98.75 464 HIS A C 1
ATOM 3442 O O . HIS A 1 464 ? -18.340 15.038 19.789 1.00 98.75 464 HIS A O 1
ATOM 3448 N N . GLN A 1 465 ? -20.332 16.048 19.888 1.00 98.25 465 GLN A N 1
ATOM 3449 C CA . GLN A 1 465 ? -20.437 16.200 18.432 1.00 98.25 465 GLN A CA 1
ATOM 3450 C C . GLN A 1 465 ? -19.337 17.112 17.866 1.00 98.25 465 GLN A C 1
ATOM 3452 O O . GLN A 1 465 ? -18.860 16.894 16.757 1.00 98.25 465 GLN A O 1
ATOM 3457 N N . GLY A 1 466 ? -18.910 18.116 18.637 1.00 98.62 466 GLY A N 1
ATOM 3458 C CA . GLY A 1 466 ? -17.808 18.999 18.269 1.00 98.62 466 GLY A CA 1
ATOM 3459 C C . GLY A 1 466 ? -16.456 18.292 18.167 1.00 98.62 466 GLY A C 1
ATOM 3460 O O . GLY A 1 466 ? -15.772 18.469 17.162 1.00 98.62 466 GLY A O 1
ATOM 3461 N N . VAL A 1 467 ? -16.085 17.458 19.151 1.00 98.75 467 VAL A N 1
ATOM 3462 C CA . VAL A 1 467 ? -14.826 16.692 19.074 1.00 98.75 467 VAL A CA 1
ATOM 3463 C C . VAL A 1 467 ? -14.857 15.682 17.929 1.00 98.75 467 VAL A C 1
ATOM 3465 O O . VAL A 1 467 ? -13.902 15.628 17.164 1.00 98.75 467 VAL A O 1
ATOM 3468 N N . LEU A 1 468 ? -15.960 14.946 17.740 1.00 98.62 468 LEU A N 1
ATOM 3469 C CA . LEU A 1 468 ? -16.076 13.987 16.635 1.00 98.62 468 LEU A CA 1
ATOM 3470 C C . LEU A 1 468 ? -16.012 14.682 15.270 1.00 98.62 468 LEU A C 1
ATOM 3472 O O . LEU A 1 468 ? -15.303 14.224 14.382 1.00 98.62 468 LEU A O 1
ATOM 3476 N N . GLY A 1 469 ? -16.708 15.812 15.115 1.00 98.44 469 GLY A N 1
ATOM 3477 C CA . GLY A 1 469 ? -16.711 16.579 13.872 1.00 98.44 469 GLY A CA 1
ATOM 3478 C C . GLY A 1 469 ? -15.355 17.203 13.535 1.00 98.44 469 GLY A C 1
ATOM 3479 O O . GLY A 1 469 ? -14.994 17.250 12.363 1.00 98.44 469 GLY A O 1
ATOM 3480 N N . ALA A 1 470 ? -14.597 17.664 14.536 1.00 98.56 470 ALA A N 1
ATOM 3481 C CA . ALA A 1 470 ? -13.254 18.201 14.321 1.00 98.56 470 ALA A CA 1
ATOM 3482 C C . ALA A 1 470 ? -12.262 17.109 13.891 1.00 98.56 470 ALA A C 1
ATOM 3484 O O . ALA A 1 470 ? -11.479 17.332 12.972 1.00 98.56 470 ALA A O 1
ATOM 3485 N N . LEU A 1 471 ? -12.340 15.922 14.503 1.00 98.56 471 LEU A N 1
ATOM 3486 C CA . LEU A 1 471 ? -11.507 14.772 14.138 1.00 98.56 471 LEU A CA 1
ATOM 3487 C C . LEU A 1 471 ? -11.855 14.222 12.749 1.00 98.56 471 LEU A C 1
ATOM 3489 O O . LEU A 1 471 ? -10.957 13.995 11.948 1.00 98.56 471 LEU A O 1
ATOM 3493 N N . LEU A 1 472 ? -13.146 14.115 12.423 1.00 98.31 472 LEU A N 1
ATOM 3494 C CA . LEU A 1 472 ? -13.602 13.754 11.077 1.00 98.31 472 LEU A CA 1
ATOM 3495 C C . LEU A 1 472 ? -13.114 14.757 10.019 1.00 98.31 472 LEU A C 1
ATOM 3497 O O . LEU A 1 472 ? -12.755 14.380 8.908 1.00 98.31 472 LEU A O 1
ATOM 3501 N N . ALA A 1 473 ? -13.118 16.051 10.349 1.00 97.81 473 ALA A N 1
ATOM 3502 C CA . ALA A 1 473 ? -12.615 17.079 9.446 1.00 97.81 473 ALA A CA 1
ATOM 3503 C C . ALA A 1 473 ? -11.095 16.980 9.255 1.00 97.81 473 ALA A C 1
ATOM 3505 O O . ALA A 1 473 ? -10.637 17.170 8.138 1.00 97.81 473 ALA A O 1
ATOM 3506 N N . PHE A 1 474 ? -10.337 16.647 10.303 1.00 97.31 474 PHE A N 1
ATOM 3507 C CA . PHE A 1 474 ? -8.902 16.365 10.201 1.00 97.31 474 PHE A CA 1
ATOM 3508 C C . PHE A 1 474 ? -8.612 15.166 9.288 1.00 97.31 474 PHE A C 1
ATOM 3510 O O . PHE A 1 474 ? -7.771 15.262 8.396 1.00 97.31 474 PHE A O 1
ATOM 3517 N N . GLU A 1 475 ? -9.353 14.070 9.449 1.00 95.88 475 GLU A N 1
ATOM 3518 C CA . GLU A 1 475 ? -9.250 12.898 8.570 1.00 95.88 475 GLU A CA 1
ATOM 3519 C C . GLU A 1 475 ? -9.556 13.277 7.110 1.00 95.88 475 GLU A C 1
ATOM 3521 O O . GLU A 1 475 ? -8.819 12.901 6.204 1.00 95.88 475 GLU A O 1
ATOM 3526 N N . ALA A 1 476 ? -10.570 14.117 6.879 1.00 90.12 476 ALA A N 1
ATOM 3527 C CA . ALA A 1 476 ? -10.959 14.587 5.548 1.00 90.12 476 ALA A CA 1
ATOM 3528 C C . ALA A 1 476 ? -9.997 15.607 4.893 1.00 90.12 476 ALA A C 1
ATOM 3530 O O . ALA A 1 476 ? -10.176 15.918 3.714 1.00 90.12 476 ALA A O 1
ATOM 3531 N N . GLU A 1 477 ? -8.999 16.141 5.611 1.00 87.56 477 GLU A N 1
ATOM 3532 C CA . GLU A 1 477 ? -7.906 16.926 5.000 1.00 87.56 477 GLU A CA 1
ATOM 3533 C C . GLU A 1 477 ? -6.879 16.025 4.277 1.00 87.56 477 GLU A C 1
ATOM 3535 O O . GLU A 1 477 ? -6.011 16.528 3.564 1.00 87.56 477 GLU A O 1
ATOM 3540 N N . HIS A 1 478 ? -7.002 14.700 4.415 1.00 85.06 478 HIS A N 1
ATOM 3541 C CA . HIS A 1 478 ? -6.162 13.694 3.763 1.00 85.06 478 HIS A CA 1
ATOM 3542 C C . HIS A 1 478 ? -6.910 12.991 2.615 1.00 85.06 478 HIS A C 1
ATOM 3544 O O . HIS A 1 478 ? -8.064 13.301 2.309 1.00 85.06 478 HIS A O 1
ATOM 3550 N N . SER A 1 479 ? -6.250 12.054 1.922 1.00 82.81 479 SER A N 1
ATOM 3551 C CA . SER A 1 479 ? -6.919 11.268 0.878 1.00 82.81 479 SER A CA 1
ATOM 3552 C C . SER A 1 479 ? -7.987 10.354 1.489 1.00 82.81 479 SER A C 1
ATOM 3554 O O . SER A 1 479 ? -7.824 9.846 2.596 1.00 82.81 479 SER A O 1
ATOM 3556 N N . ALA A 1 480 ? -9.068 10.101 0.745 1.00 85.56 480 ALA A N 1
ATOM 3557 C CA . ALA A 1 480 ? -10.133 9.193 1.178 1.00 85.56 480 ALA A CA 1
ATOM 3558 C C . ALA A 1 480 ? -9.607 7.779 1.494 1.00 85.56 480 ALA A C 1
ATOM 3560 O O . ALA A 1 480 ? -10.114 7.114 2.393 1.00 85.56 480 ALA A O 1
ATOM 3561 N N . ALA A 1 481 ? -8.558 7.347 0.787 1.00 84.94 481 ALA A N 1
ATOM 3562 C CA . ALA A 1 481 ? -7.907 6.068 1.023 1.00 84.94 481 ALA A CA 1
ATOM 3563 C C . ALA A 1 481 ? -7.179 6.039 2.383 1.00 84.94 481 ALA A C 1
ATOM 3565 O O . ALA A 1 481 ? -7.400 5.125 3.173 1.00 84.94 481 ALA A O 1
ATOM 3566 N N . LEU A 1 482 ? -6.391 7.075 2.710 1.00 86.88 482 LEU A N 1
ATOM 3567 C CA . LEU A 1 482 ? -5.744 7.196 4.024 1.00 86.88 482 LEU A CA 1
ATOM 3568 C C . LEU A 1 482 ? -6.777 7.352 5.152 1.00 86.88 482 LEU A C 1
ATOM 3570 O O . LEU A 1 482 ? -6.710 6.646 6.153 1.00 86.88 482 LEU A O 1
ATOM 3574 N N . ALA A 1 483 ? -7.784 8.212 4.977 1.00 92.31 483 ALA A N 1
ATOM 3575 C CA . ALA A 1 483 ? -8.870 8.368 5.949 1.00 92.31 483 ALA A CA 1
ATOM 3576 C C . ALA A 1 483 ? -9.644 7.054 6.187 1.00 92.31 483 ALA A C 1
ATOM 3578 O O . ALA A 1 483 ? -10.132 6.809 7.293 1.00 92.31 483 ALA A O 1
ATOM 3579 N N . GLY A 1 484 ? -9.704 6.178 5.177 1.00 93.75 484 GLY A N 1
ATOM 3580 C CA . GLY A 1 484 ? -10.387 4.889 5.236 1.00 93.75 484 GLY A CA 1
ATOM 3581 C C . GLY A 1 484 ? -9.900 3.967 6.355 1.00 93.75 484 GLY A C 1
ATOM 3582 O O . GLY A 1 484 ? -10.722 3.287 6.964 1.00 93.75 484 GLY A O 1
ATOM 3583 N N . GLY A 1 485 ? -8.609 3.990 6.708 1.00 94.38 485 GLY A N 1
ATOM 3584 C CA . GLY A 1 485 ? -8.091 3.201 7.834 1.00 94.38 485 GLY A CA 1
ATOM 3585 C C . GLY A 1 485 ? -8.670 3.639 9.186 1.00 94.38 485 GLY A C 1
ATOM 3586 O O . GLY A 1 485 ? -9.093 2.807 9.996 1.00 94.38 485 GLY A O 1
ATOM 3587 N N . ALA A 1 486 ? -8.754 4.953 9.416 1.00 97.38 486 ALA A N 1
ATOM 3588 C CA . ALA A 1 486 ? -9.353 5.528 10.622 1.00 97.38 486 ALA A CA 1
ATOM 3589 C C . ALA A 1 486 ? -10.870 5.273 10.682 1.00 97.38 486 ALA A C 1
ATOM 3591 O O . ALA A 1 486 ? -11.403 4.903 11.732 1.00 97.38 486 ALA A O 1
ATOM 3592 N N . GLU A 1 487 ? -11.557 5.416 9.548 1.00 98.19 487 GLU A N 1
ATOM 3593 C CA . GLU A 1 487 ? -13.009 5.249 9.439 1.00 98.19 487 GLU A CA 1
ATOM 3594 C C . GLU A 1 487 ? -13.453 3.792 9.552 1.00 98.19 487 GLU A C 1
ATOM 3596 O O . GLU A 1 487 ? -14.422 3.507 10.253 1.00 98.19 487 GLU A O 1
ATOM 3601 N N . ALA A 1 488 ? -12.724 2.848 8.955 1.00 97.94 488 ALA A N 1
ATOM 3602 C CA . ALA A 1 488 ? -12.990 1.422 9.123 1.00 97.94 488 ALA A CA 1
ATOM 3603 C C . ALA A 1 488 ? -12.882 1.004 10.602 1.00 97.94 488 ALA A C 1
ATOM 3605 O O . ALA A 1 488 ? -13.769 0.322 11.125 1.00 97.94 488 ALA A O 1
ATOM 3606 N N . CYS A 1 489 ? -11.853 1.493 11.308 1.00 97.62 489 CYS A N 1
ATOM 3607 C CA . CYS A 1 489 ? -11.696 1.296 12.750 1.00 97.62 489 CYS A CA 1
ATOM 3608 C C . CYS A 1 489 ? -12.865 1.913 13.538 1.00 97.62 489 CYS A C 1
ATOM 3610 O O . CYS A 1 489 ? -13.450 1.243 14.392 1.00 97.62 489 CYS A O 1
ATOM 3612 N N . TYR A 1 490 ? -13.227 3.171 13.255 1.00 98.50 490 TYR A N 1
ATOM 3613 C CA . TYR A 1 490 ? -14.350 3.848 13.912 1.00 98.50 490 TYR A CA 1
ATOM 3614 C C . TYR A 1 490 ? -15.661 3.078 13.703 1.00 98.50 490 TYR A C 1
ATOM 3616 O O . TYR A 1 490 ? -16.365 2.786 14.667 1.00 98.50 490 TYR A O 1
ATOM 3624 N N . MET A 1 491 ? -15.967 2.685 12.467 1.00 98.44 491 MET A N 1
ATOM 3625 C CA . MET A 1 491 ? -17.190 1.964 12.115 1.00 98.44 491 MET A CA 1
ATOM 3626 C C . MET A 1 491 ? -17.293 0.614 12.831 1.00 98.44 491 MET A C 1
ATOM 3628 O O . MET A 1 491 ? -18.329 0.325 13.434 1.00 98.44 491 MET A O 1
ATOM 3632 N N . ALA A 1 492 ? -16.224 -0.187 12.826 1.00 98.25 492 ALA A N 1
ATOM 3633 C CA . ALA A 1 492 ? -16.193 -1.464 13.535 1.00 98.25 492 ALA A CA 1
ATOM 3634 C C . ALA A 1 492 ? -16.348 -1.288 15.056 1.00 98.25 492 ALA A C 1
ATOM 3636 O O . ALA A 1 492 ? -17.131 -2.013 15.676 1.00 98.25 492 ALA A O 1
ATOM 3637 N N . ALA A 1 493 ? -15.688 -0.283 15.647 1.00 98.19 493 ALA A N 1
ATOM 3638 C CA . ALA A 1 493 ? -15.843 0.048 17.064 1.00 98.19 493 ALA A CA 1
ATOM 3639 C C . ALA A 1 493 ? -17.303 0.390 17.414 1.00 98.19 493 ALA A C 1
ATOM 3641 O O . ALA A 1 493 ? -17.843 -0.146 18.377 1.00 98.19 493 ALA A O 1
ATOM 3642 N N . ARG A 1 494 ? -18.016 1.158 16.573 1.00 98.38 494 ARG A N 1
ATOM 3643 C CA . ARG A 1 494 ? -19.457 1.433 16.776 1.00 98.38 494 ARG A CA 1
ATOM 3644 C C . ARG A 1 494 ? -20.323 0.170 16.758 1.00 98.38 494 ARG A C 1
ATOM 3646 O O . ARG A 1 494 ? -21.329 0.102 17.469 1.00 98.38 494 ARG A O 1
ATOM 3653 N N . GLY A 1 495 ? -19.947 -0.837 15.969 1.00 98.12 495 GLY A N 1
ATOM 3654 C CA . GLY A 1 495 ? -20.591 -2.151 15.990 1.00 98.12 495 GLY A CA 1
ATOM 3655 C C . GLY A 1 495 ? -20.454 -2.842 17.352 1.00 98.12 495 GLY A C 1
ATOM 3656 O O . GLY A 1 495 ? -21.443 -3.341 17.902 1.00 98.12 495 GLY A O 1
ATOM 3657 N N . PHE A 1 496 ? -19.253 -2.817 17.934 1.00 97.94 496 PHE A N 1
ATOM 3658 C CA . PHE A 1 496 ? -18.991 -3.388 19.257 1.00 97.94 496 PHE A CA 1
ATOM 3659 C C . PHE A 1 496 ? -19.556 -2.547 20.409 1.00 97.94 496 PHE A C 1
ATOM 3661 O O . PHE A 1 496 ? -20.077 -3.134 21.362 1.00 97.94 496 PHE A O 1
ATOM 3668 N N . ASP A 1 497 ? -19.604 -1.219 20.288 1.00 97.62 497 ASP A N 1
ATOM 3669 C CA . ASP A 1 497 ? -20.335 -0.339 21.208 1.00 97.62 497 ASP A CA 1
ATOM 3670 C C . ASP A 1 497 ? -21.802 -0.757 21.309 1.00 97.62 497 ASP A C 1
ATOM 3672 O O . ASP A 1 497 ? -22.349 -0.957 22.399 1.00 97.62 497 ASP A O 1
ATOM 3676 N N . ALA A 1 498 ? -22.453 -0.937 20.154 1.00 97.94 498 ALA A N 1
ATOM 3677 C CA . ALA A 1 498 ? -23.838 -1.376 20.095 1.00 97.94 498 ALA A CA 1
ATOM 3678 C C . ALA A 1 498 ? -24.017 -2.758 20.734 1.00 97.94 498 ALA A C 1
ATOM 3680 O O . ALA A 1 498 ? -24.980 -2.969 21.477 1.00 97.94 498 ALA A O 1
ATOM 3681 N N . ALA A 1 499 ? -23.082 -3.683 20.506 1.00 96.75 499 ALA A N 1
ATOM 3682 C CA . ALA A 1 499 ? -23.099 -5.001 21.129 1.00 96.75 499 ALA A CA 1
ATOM 3683 C C . ALA A 1 499 ? -22.947 -4.937 22.661 1.00 96.75 499 ALA A C 1
ATOM 3685 O O . ALA A 1 499 ? -23.709 -5.589 23.388 1.00 96.75 499 ALA A O 1
ATOM 3686 N N . GLY A 1 500 ? -22.031 -4.109 23.171 1.00 95.25 500 GLY A N 1
ATOM 3687 C CA . GLY A 1 500 ? -21.848 -3.875 24.604 1.00 95.25 500 GLY A CA 1
ATOM 3688 C C . GLY A 1 500 ? -23.100 -3.271 25.245 1.00 95.25 500 GLY A C 1
ATOM 3689 O O . GLY A 1 500 ? -23.616 -3.775 26.246 1.00 95.25 500 GLY A O 1
ATOM 3690 N N . VAL A 1 501 ? -23.676 -2.243 24.618 1.00 95.50 501 VAL A N 1
ATOM 3691 C CA . VAL A 1 501 ? -24.911 -1.593 25.081 1.00 95.50 501 VAL A CA 1
ATOM 3692 C C . VAL A 1 501 ? -26.117 -2.545 25.039 1.00 95.50 501 VAL A C 1
ATOM 3694 O O . VAL A 1 501 ? -26.943 -2.546 25.963 1.00 95.50 501 VAL A O 1
ATOM 3697 N N . ALA A 1 502 ? -26.232 -3.381 24.002 1.00 95.12 502 ALA A N 1
ATOM 3698 C CA . ALA A 1 502 ? -27.284 -4.390 23.892 1.00 95.12 502 ALA A CA 1
ATOM 3699 C C . ALA A 1 502 ? -27.182 -5.433 25.015 1.00 95.12 502 ALA A C 1
ATOM 3701 O O . ALA A 1 502 ? -28.191 -5.738 25.660 1.00 95.12 502 ALA A O 1
ATOM 3702 N N . THR A 1 503 ? -25.966 -5.907 25.302 1.00 92.69 503 THR A N 1
ATOM 3703 C CA . THR A 1 503 ? -25.666 -6.857 26.389 1.00 92.69 503 THR A CA 1
ATOM 3704 C C . THR A 1 503 ? -26.092 -6.307 27.749 1.00 92.69 503 THR A C 1
ATOM 3706 O O . THR A 1 503 ? -26.743 -6.996 28.536 1.00 92.69 503 THR A O 1
ATOM 3709 N N . LEU A 1 504 ? -25.848 -5.018 27.994 1.00 92.12 504 LEU A N 1
ATOM 3710 C CA . LEU A 1 504 ? -26.269 -4.330 29.220 1.00 92.12 504 LEU A CA 1
ATOM 3711 C C . LEU A 1 504 ? -27.785 -4.053 29.286 1.00 92.12 504 LEU A C 1
ATOM 3713 O O . LEU A 1 504 ? -28.282 -3.425 30.226 1.00 92.12 504 LEU A O 1
ATOM 3717 N N . GLY A 1 505 ? -28.550 -4.565 28.318 1.00 91.31 505 GLY A N 1
ATOM 3718 C CA . GLY A 1 505 ? -30.007 -4.577 28.319 1.00 91.31 505 GLY A CA 1
ATOM 3719 C C . GLY A 1 505 ? -30.645 -3.344 27.688 1.00 91.31 505 GLY A C 1
ATOM 3720 O O . GLY A 1 505 ? -31.814 -3.067 27.972 1.00 91.31 505 GLY A O 1
ATOM 3721 N N . ASN A 1 506 ? -29.913 -2.604 26.850 1.00 93.25 506 ASN A N 1
ATOM 3722 C CA . ASN A 1 506 ? -30.388 -1.370 26.226 1.00 93.25 506 ASN A CA 1
ATOM 3723 C C . ASN A 1 506 ? -30.441 -1.466 24.688 1.00 93.25 506 ASN A C 1
ATOM 3725 O O . ASN A 1 506 ? -29.812 -0.688 23.975 1.00 93.25 506 ASN A O 1
ATOM 3729 N N . ALA A 1 507 ? -31.232 -2.416 24.176 1.00 92.75 507 ALA A N 1
ATOM 3730 C CA . ALA A 1 507 ? -31.385 -2.666 22.737 1.00 92.75 507 ALA A CA 1
ATOM 3731 C C . ALA A 1 507 ? -31.828 -1.426 21.928 1.00 92.75 507 ALA A C 1
ATOM 3733 O O . ALA A 1 507 ? -31.333 -1.210 20.827 1.00 92.75 507 ALA A O 1
ATOM 3734 N N . ASP A 1 508 ? -32.688 -0.562 22.486 1.00 95.12 508 ASP A N 1
ATOM 3735 C CA . ASP A 1 508 ? -33.119 0.679 21.816 1.00 95.12 508 ASP A CA 1
ATOM 3736 C C . ASP A 1 508 ? -31.932 1.640 21.576 1.00 95.12 508 ASP A C 1
ATOM 3738 O O . ASP A 1 508 ? -31.854 2.306 20.539 1.00 95.12 508 ASP A O 1
ATOM 3742 N N . ARG A 1 509 ? -30.989 1.722 22.530 1.00 95.75 509 ARG A N 1
ATOM 3743 C CA . ARG A 1 509 ? -29.763 2.515 22.363 1.00 95.75 509 ARG A CA 1
ATOM 3744 C C . ARG A 1 509 ? -28.801 1.848 21.382 1.00 95.75 509 ARG A C 1
ATOM 3746 O O . ARG A 1 509 ? -28.276 2.560 20.536 1.00 95.75 509 ARG A O 1
ATOM 3753 N N . ALA A 1 510 ? -28.641 0.524 21.430 1.00 97.31 510 ALA A N 1
ATOM 3754 C CA . ALA A 1 510 ? -27.836 -0.219 20.454 1.00 97.31 510 ALA A CA 1
ATOM 3755 C C . ALA A 1 510 ? -28.325 -0.001 19.006 1.00 97.31 510 ALA A C 1
ATOM 3757 O O . ALA A 1 510 ? -27.532 0.308 18.123 1.00 97.31 510 ALA A O 1
ATOM 3758 N N . SER A 1 511 ? -29.642 -0.051 18.781 1.00 97.69 511 SER A N 1
ATOM 3759 C CA . SER A 1 511 ? -30.267 0.278 17.489 1.00 97.69 511 SER A CA 1
ATOM 3760 C C . SER A 1 511 ? -29.988 1.726 17.057 1.00 97.69 511 SER A C 1
ATOM 3762 O O . SER A 1 511 ? -29.730 1.990 15.881 1.00 97.69 511 SER A O 1
ATOM 3764 N N . THR A 1 512 ? -29.972 2.672 18.005 1.00 97.75 512 THR A N 1
ATOM 3765 C CA . THR A 1 512 ? -29.617 4.075 17.726 1.00 97.75 512 THR A CA 1
ATOM 3766 C C . THR A 1 512 ? -28.160 4.198 17.272 1.00 97.75 512 THR A C 1
ATOM 3768 O O . THR A 1 512 ? -27.919 4.825 16.250 1.00 97.75 512 THR A O 1
ATOM 3771 N N . ILE A 1 513 ? -27.215 3.554 17.970 1.00 98.38 513 ILE A N 1
ATOM 3772 C CA . ILE A 1 513 ? -25.784 3.552 17.613 1.00 98.38 513 ILE A CA 1
ATOM 3773 C C . ILE A 1 513 ? -25.582 3.052 16.178 1.00 98.38 513 ILE A C 1
ATOM 3775 O O . ILE A 1 513 ? -24.937 3.722 15.377 1.00 98.38 513 ILE A O 1
ATOM 3779 N N . LEU A 1 514 ? -26.193 1.916 15.830 1.00 98.31 514 LEU A N 1
ATOM 3780 C CA . LEU A 1 514 ? -26.068 1.321 14.495 1.00 98.31 514 LEU A CA 1
ATOM 3781 C C . LEU A 1 514 ? -26.748 2.165 13.415 1.00 98.31 514 LEU A C 1
ATOM 3783 O O . LEU A 1 514 ? -26.241 2.273 12.304 1.00 98.31 514 LEU A O 1
ATOM 3787 N N . SER A 1 515 ? -27.871 2.807 13.743 1.00 98.19 515 SER A N 1
ATOM 3788 C CA . SER A 1 515 ? -28.542 3.734 12.826 1.00 98.19 515 SER A CA 1
ATOM 3789 C C . SER A 1 515 ? -27.705 4.988 12.560 1.00 98.19 515 SER A C 1
ATOM 3791 O O . SER A 1 515 ? -27.667 5.462 11.425 1.00 98.19 515 SER A O 1
ATOM 3793 N N . ASP A 1 516 ? -27.034 5.514 13.588 1.00 98.12 516 ASP A N 1
ATOM 3794 C CA . ASP A 1 516 ? -26.135 6.662 13.468 1.00 98.12 516 ASP A CA 1
ATOM 3795 C C . ASP A 1 516 ? -24.870 6.280 12.677 1.00 98.12 516 ASP A C 1
ATOM 3797 O O . ASP A 1 516 ? -24.464 7.034 11.796 1.00 98.12 516 ASP A O 1
ATOM 3801 N N . ALA A 1 517 ? -24.307 5.085 12.903 1.00 98.06 517 ALA A N 1
ATOM 3802 C CA . ALA A 1 517 ? -23.181 4.556 12.128 1.00 98.06 517 ALA A CA 1
ATOM 3803 C C . ALA A 1 517 ? -23.539 4.376 10.642 1.00 98.06 517 ALA A C 1
ATOM 3805 O O . ALA A 1 517 ? -22.798 4.824 9.770 1.00 98.06 517 ALA A O 1
ATOM 3806 N N . PHE A 1 518 ? -24.712 3.808 10.337 1.00 97.31 518 PHE A N 1
ATOM 3807 C CA . PHE A 1 518 ? -25.202 3.690 8.958 1.00 97.31 518 PHE A CA 1
ATOM 3808 C C . PHE A 1 518 ? -25.360 5.071 8.307 1.00 97.31 518 PHE A C 1
ATOM 3810 O O . PHE A 1 518 ? -24.934 5.289 7.177 1.00 97.31 518 PHE A O 1
ATOM 3817 N N . ALA A 1 519 ? -25.932 6.041 9.028 1.00 97.88 519 ALA A N 1
ATOM 3818 C CA . ALA A 1 519 ? -26.088 7.401 8.521 1.00 97.88 519 ALA A CA 1
ATOM 3819 C C . ALA A 1 519 ? -24.746 8.123 8.306 1.00 97.88 519 ALA A C 1
ATOM 3821 O O . ALA A 1 519 ? -24.649 8.932 7.384 1.00 97.88 519 ALA A O 1
ATOM 3822 N N . HIS A 1 520 ? -23.739 7.851 9.140 1.00 97.81 520 HIS A N 1
ATOM 3823 C CA . HIS A 1 520 ? -22.376 8.363 8.982 1.00 97.81 520 HIS A CA 1
ATOM 3824 C C . HIS A 1 520 ? -21.709 7.799 7.724 1.00 97.81 520 HIS A C 1
ATOM 3826 O O . HIS A 1 520 ? -21.201 8.573 6.913 1.00 97.81 520 HIS A O 1
ATOM 3832 N N . PHE A 1 521 ? -21.799 6.483 7.516 1.00 97.44 521 PHE A N 1
ATOM 3833 C CA . PHE A 1 521 ? -21.287 5.823 6.313 1.00 97.44 521 PHE A CA 1
ATOM 3834 C C . PHE A 1 521 ? -21.935 6.378 5.037 1.00 97.44 521 PHE A C 1
ATOM 3836 O O . PHE A 1 521 ? -21.240 6.815 4.129 1.00 97.44 521 PHE A O 1
ATOM 3843 N N . GLU A 1 522 ? -23.265 6.494 5.012 1.00 96.12 522 GLU A N 1
ATOM 3844 C CA . GLU A 1 522 ? -24.018 7.085 3.890 1.00 96.12 522 GLU A CA 1
ATOM 3845 C C . GLU A 1 522 ? -23.730 8.579 3.661 1.00 96.12 522 GLU A C 1
ATOM 3847 O O . GLU A 1 522 ? -24.023 9.129 2.597 1.00 96.12 522 GLU A O 1
ATOM 3852 N N . ALA A 1 523 ? -23.202 9.280 4.669 1.00 95.75 523 ALA A N 1
ATOM 3853 C CA . ALA A 1 523 ? -22.785 10.673 4.542 1.00 95.75 523 ALA A CA 1
ATOM 3854 C C . ALA A 1 523 ? -21.376 10.824 3.939 1.00 95.75 523 ALA A C 1
ATOM 3856 O O . ALA A 1 523 ? -20.917 11.957 3.773 1.00 95.75 523 ALA A O 1
ATOM 3857 N N . GLY A 1 524 ? -20.716 9.710 3.611 1.00 91.44 524 GLY A N 1
ATOM 3858 C CA . GLY A 1 524 ? -19.410 9.633 2.962 1.00 91.44 524 GLY A CA 1
ATOM 3859 C C . GLY A 1 524 ? -18.286 9.189 3.898 1.00 91.44 524 GLY A C 1
ATOM 3860 O O . GLY A 1 524 ? -17.315 8.620 3.418 1.00 91.44 524 GLY A O 1
ATOM 3861 N N . ALA A 1 525 ? -18.400 9.422 5.216 1.00 96.00 525 ALA A N 1
ATOM 3862 C CA . ALA A 1 525 ? -17.381 9.056 6.215 1.00 96.00 525 ALA A CA 1
ATOM 3863 C C . ALA A 1 525 ? -15.948 9.458 5.792 1.00 96.00 525 ALA A C 1
ATOM 3865 O O . ALA A 1 525 ? -15.121 8.610 5.491 1.00 96.00 525 ALA A O 1
ATOM 3866 N N . ALA A 1 526 ? -15.687 10.762 5.641 1.00 92.44 526 ALA A N 1
ATOM 3867 C CA . ALA A 1 526 ? -14.420 11.293 5.103 1.00 92.44 526 ALA A CA 1
ATOM 3868 C C . ALA A 1 526 ? -14.010 10.739 3.714 1.00 92.44 526 ALA A C 1
ATOM 3870 O O . ALA A 1 526 ? -12.844 10.787 3.337 1.00 92.44 526 ALA A O 1
ATOM 3871 N N . GLY A 1 527 ? -14.976 10.262 2.922 1.00 88.00 527 GLY A N 1
ATOM 3872 C CA . GLY A 1 527 ? -14.751 9.657 1.606 1.00 88.00 527 GLY A CA 1
ATOM 3873 C C . GLY A 1 527 ? -14.507 8.147 1.650 1.00 88.00 527 GLY A C 1
ATOM 3874 O O . GLY A 1 527 ? -14.334 7.539 0.597 1.00 88.00 527 GLY A O 1
ATOM 3875 N N . TYR A 1 528 ? -14.513 7.530 2.836 1.00 94.69 528 TYR A N 1
ATOM 3876 C CA . TYR A 1 528 ? -14.367 6.087 3.013 1.00 94.69 528 TYR A CA 1
ATOM 3877 C C . TYR A 1 528 ? -15.431 5.296 2.245 1.00 94.69 528 TYR A C 1
ATOM 3879 O O . TYR A 1 528 ? -15.105 4.283 1.639 1.00 94.69 528 TYR A O 1
ATOM 3887 N N . HIS A 1 529 ? -16.681 5.771 2.204 1.00 93.19 529 HIS A N 1
ATOM 3888 C CA . HIS A 1 529 ? -17.759 5.111 1.459 1.00 93.19 529 HIS A CA 1
ATOM 3889 C C . HIS A 1 529 ? -17.394 4.911 -0.016 1.00 93.19 529 HIS A C 1
ATOM 3891 O O . HIS A 1 529 ? -17.417 3.790 -0.525 1.00 93.19 529 HIS A O 1
ATOM 3897 N N . GLU A 1 530 ? -17.009 5.997 -0.686 1.00 83.88 530 GLU A N 1
ATOM 3898 C CA . GLU A 1 530 ? -16.589 5.961 -2.081 1.00 83.88 530 GLU A CA 1
ATOM 3899 C C . GLU A 1 530 ? -15.251 5.231 -2.266 1.00 83.88 530 GLU A C 1
ATOM 3901 O O . GLU A 1 530 ? -15.043 4.612 -3.306 1.00 83.88 530 GLU A O 1
ATOM 3906 N N . ALA A 1 531 ? -14.353 5.274 -1.275 1.00 85.81 531 ALA A N 1
ATOM 3907 C CA . ALA A 1 531 ? -13.064 4.588 -1.338 1.00 85.81 531 ALA A CA 1
ATOM 3908 C C . ALA A 1 531 ? -13.216 3.061 -1.371 1.00 85.81 531 ALA A C 1
ATOM 3910 O O . ALA A 1 531 ? -12.553 2.422 -2.182 1.00 85.81 531 ALA A O 1
ATOM 3911 N N . ILE A 1 532 ? -14.109 2.473 -0.561 1.00 90.94 532 ILE A N 1
ATOM 3912 C CA . ILE A 1 532 ? -14.373 1.025 -0.638 1.00 90.94 532 ILE A CA 1
ATOM 3913 C C . ILE A 1 532 ? -15.025 0.678 -1.978 1.00 90.94 532 ILE A C 1
ATOM 3915 O O . ILE A 1 532 ? -14.598 -0.274 -2.614 1.00 90.94 532 ILE A O 1
ATOM 3919 N N . GLU A 1 533 ? -16.036 1.441 -2.422 1.00 84.94 533 GLU A N 1
ATOM 3920 C CA . GLU A 1 533 ? -16.731 1.165 -3.694 1.00 84.94 533 GLU A CA 1
ATOM 3921 C C . GLU A 1 533 ? -15.762 1.197 -4.885 1.00 84.94 533 GLU A C 1
ATOM 3923 O O . GLU A 1 533 ? -15.878 0.380 -5.800 1.00 84.94 533 GLU A O 1
ATOM 3928 N N . ALA A 1 534 ? -14.807 2.132 -4.866 1.00 76.81 534 ALA A N 1
ATOM 3929 C CA . ALA A 1 534 ? -13.775 2.248 -5.886 1.00 76.81 534 ALA A CA 1
ATOM 3930 C C . ALA A 1 534 ? -12.727 1.130 -5.802 1.00 76.81 534 ALA A C 1
ATOM 3932 O O . ALA A 1 534 ? -12.296 0.648 -6.844 1.00 76.81 534 ALA A O 1
ATOM 3933 N N . ALA A 1 535 ? -12.329 0.729 -4.592 1.00 78.81 535 ALA A N 1
ATOM 3934 C CA . ALA A 1 535 ? -11.334 -0.317 -4.384 1.00 78.81 535 ALA A CA 1
ATOM 3935 C C . ALA A 1 535 ? -11.879 -1.713 -4.725 1.00 78.81 535 ALA A C 1
ATOM 3937 O O . ALA A 1 535 ? -11.246 -2.473 -5.452 1.00 78.81 535 ALA A O 1
ATOM 3938 N N . ASP A 1 536 ? -13.066 -2.049 -4.217 1.00 83.25 536 ASP A N 1
ATOM 3939 C CA . ASP A 1 536 ? -13.716 -3.340 -4.424 1.00 83.25 536 ASP A CA 1
ATOM 3940 C C . ASP A 1 536 ? -15.236 -3.215 -4.202 1.00 83.25 536 ASP A C 1
ATOM 3942 O O . ASP A 1 536 ? -15.744 -3.119 -3.079 1.00 83.25 536 ASP A O 1
ATOM 3946 N N . ALA A 1 537 ? -15.992 -3.258 -5.301 1.00 83.69 537 ALA A N 1
ATOM 3947 C CA . ALA A 1 537 ? -17.449 -3.165 -5.266 1.00 83.69 537 ALA A CA 1
ATOM 3948 C C . ALA A 1 537 ? -18.123 -4.357 -4.552 1.00 83.69 537 ALA A C 1
ATOM 3950 O O . ALA A 1 537 ? -19.178 -4.181 -3.941 1.00 83.69 537 ALA A O 1
ATOM 3951 N N . GLU A 1 538 ? -17.544 -5.564 -4.607 1.00 85.81 538 GLU A N 1
ATOM 3952 C CA . GLU A 1 538 ? -18.073 -6.732 -3.888 1.00 85.81 538 GLU A CA 1
ATOM 3953 C C . GLU A 1 538 ? -17.823 -6.595 -2.381 1.00 85.81 538 GLU A C 1
ATOM 3955 O O . GLU A 1 538 ? -18.713 -6.888 -1.570 1.00 85.81 538 GLU A O 1
ATOM 3960 N N . ARG A 1 539 ? -16.656 -6.063 -1.999 1.00 92.56 539 ARG A N 1
ATOM 3961 C CA . ARG A 1 539 ? -16.350 -5.710 -0.608 1.00 92.56 539 ARG A CA 1
ATOM 3962 C C . ARG A 1 539 ? -17.287 -4.636 -0.078 1.00 92.56 539 ARG A C 1
ATOM 3964 O O . ARG A 1 539 ? -17.800 -4.783 1.029 1.00 92.56 539 ARG A O 1
ATOM 3971 N N . TYR A 1 540 ? -17.548 -3.590 -0.860 1.00 93.19 540 TYR A N 1
ATOM 3972 C CA . TYR A 1 540 ? -18.502 -2.540 -0.504 1.00 93.19 540 TYR A CA 1
ATOM 3973 C C . TYR A 1 540 ? -19.892 -3.128 -0.204 1.00 93.19 540 TYR A C 1
ATOM 3975 O O . TYR A 1 540 ? -20.462 -2.870 0.860 1.00 93.19 540 TYR A O 1
ATOM 3983 N N . GLU A 1 541 ? -20.419 -3.972 -1.101 1.00 94.69 541 GLU A N 1
ATOM 3984 C CA . GLU A 1 541 ? -21.734 -4.601 -0.917 1.00 94.69 541 GLU A CA 1
ATOM 3985 C C . GLU A 1 541 ? -21.765 -5.511 0.326 1.00 94.69 541 GLU A C 1
ATOM 3987 O O . GLU A 1 541 ? -22.761 -5.530 1.058 1.00 94.69 541 GLU A O 1
ATOM 3992 N N . SER A 1 542 ? -20.676 -6.241 0.591 1.00 97.50 542 SER A N 1
ATOM 3993 C CA . SER A 1 542 ? -20.547 -7.134 1.751 1.00 97.50 542 SER A CA 1
ATOM 3994 C C . SER A 1 542 ? -20.474 -6.358 3.068 1.00 97.50 542 SER A C 1
ATOM 3996 O O . SER A 1 542 ? -21.189 -6.692 4.018 1.00 97.50 542 SER A O 1
ATOM 3998 N N . PHE A 1 543 ? -19.709 -5.265 3.103 1.00 98.00 543 PHE A N 1
ATOM 3999 C CA . PHE A 1 543 ? -19.619 -4.354 4.242 1.00 98.00 543 PHE A CA 1
ATOM 4000 C C . PHE A 1 543 ? -20.982 -3.731 4.586 1.00 98.00 543 PHE A C 1
ATOM 4002 O O . PHE A 1 543 ? -21.424 -3.799 5.738 1.00 98.00 543 PHE A O 1
ATOM 4009 N N . GLU A 1 544 ? -21.693 -3.176 3.595 1.00 97.62 544 GLU A N 1
ATOM 4010 C CA . GLU A 1 544 ? -23.020 -2.573 3.797 1.00 97.62 544 GLU A CA 1
ATOM 4011 C C . GLU A 1 544 ? -24.038 -3.621 4.290 1.00 97.62 544 GLU A C 1
ATOM 4013 O O . GLU A 1 544 ? -24.821 -3.374 5.217 1.00 97.62 544 GLU A O 1
ATOM 4018 N N . ALA A 1 545 ? -24.001 -4.829 3.716 1.00 98.12 545 ALA A N 1
ATOM 4019 C CA . ALA A 1 545 ? -24.867 -5.932 4.119 1.00 98.12 545 ALA A CA 1
ATOM 4020 C C . ALA A 1 545 ? -24.589 -6.409 5.554 1.00 98.12 545 ALA A C 1
ATOM 4022 O O . ALA A 1 545 ? -25.536 -6.676 6.308 1.00 98.12 545 ALA A O 1
ATOM 4023 N N . ALA A 1 546 ? -23.318 -6.502 5.950 1.00 98.44 546 ALA A N 1
ATOM 4024 C CA . ALA A 1 546 ? -22.927 -6.865 7.305 1.00 98.44 546 ALA A CA 1
ATOM 4025 C C . ALA A 1 546 ? -23.392 -5.801 8.311 1.00 98.44 546 ALA A C 1
ATOM 4027 O O . ALA A 1 546 ? -24.081 -6.147 9.272 1.00 98.44 546 ALA A O 1
ATOM 4028 N N . LEU A 1 547 ? -23.160 -4.510 8.039 1.00 97.81 547 LEU A N 1
ATOM 4029 C CA . LEU A 1 547 ? -23.645 -3.407 8.880 1.00 97.81 547 LEU A CA 1
ATOM 4030 C C . LEU A 1 547 ? -25.174 -3.446 9.059 1.00 97.81 547 LEU A C 1
ATOM 4032 O O . LEU A 1 547 ? -25.689 -3.337 10.177 1.00 97.81 547 LEU A O 1
ATOM 4036 N N . GLY A 1 548 ? -25.916 -3.675 7.970 1.00 97.88 548 GLY A N 1
ATOM 4037 C CA . GLY A 1 548 ? -27.372 -3.841 8.013 1.00 97.88 548 GLY A CA 1
ATOM 4038 C C . GLY A 1 548 ? -27.829 -5.077 8.803 1.00 97.88 548 GLY A C 1
ATOM 4039 O O . GLY A 1 548 ? -28.897 -5.063 9.430 1.00 97.88 548 GLY A O 1
ATOM 4040 N N . THR A 1 549 ? -27.021 -6.138 8.821 1.00 98.44 549 THR A N 1
ATOM 4041 C CA . THR A 1 549 ? -27.287 -7.353 9.606 1.00 98.44 549 THR A CA 1
ATOM 4042 C C . THR A 1 549 ? -27.135 -7.083 11.102 1.00 98.44 549 THR A C 1
ATOM 4044 O O . THR A 1 549 ? -28.045 -7.420 11.866 1.00 98.44 549 THR A O 1
ATOM 4047 N N . VAL A 1 550 ? -26.078 -6.374 11.519 1.00 97.75 550 VAL A N 1
ATOM 4048 C CA . VAL A 1 550 ? -25.908 -5.953 12.923 1.00 97.75 550 VAL A CA 1
ATOM 4049 C C . VAL A 1 550 ? -27.068 -5.058 13.370 1.00 97.75 550 VAL A C 1
ATOM 4051 O O . VAL A 1 550 ? -27.653 -5.281 14.434 1.00 97.75 550 VAL A O 1
ATOM 4054 N N . GLN A 1 551 ? -27.476 -4.091 12.537 1.00 97.19 551 GLN A N 1
ATOM 4055 C CA . GLN A 1 551 ? -28.631 -3.224 12.816 1.00 97.19 551 GLN A CA 1
ATOM 4056 C C . GLN A 1 551 ? -29.926 -4.027 12.991 1.00 97.19 551 GLN A C 1
ATOM 4058 O O . GLN A 1 551 ? -30.669 -3.811 13.951 1.00 97.19 551 GLN A O 1
ATOM 4063 N N . THR A 1 552 ? -30.173 -4.995 12.106 1.00 97.62 552 THR A N 1
ATOM 4064 C CA . THR A 1 552 ? -31.351 -5.870 12.187 1.00 97.62 552 THR A CA 1
ATOM 4065 C C . THR A 1 552 ? -31.352 -6.678 13.485 1.00 97.62 552 THR A C 1
ATOM 4067 O O . THR A 1 552 ? -32.395 -6.797 14.133 1.00 97.62 552 THR A O 1
ATOM 4070 N N . ALA A 1 553 ? -30.195 -7.197 13.909 1.00 97.44 553 ALA A N 1
ATOM 4071 C CA . ALA A 1 553 ? -30.079 -7.901 15.181 1.00 97.44 553 ALA A CA 1
ATOM 4072 C C . ALA A 1 553 ? -30.429 -6.994 16.369 1.00 97.44 553 ALA A C 1
ATOM 4074 O O . ALA A 1 553 ? -31.158 -7.428 17.261 1.00 97.44 553 ALA A O 1
ATOM 4075 N N . ALA A 1 554 ? -29.995 -5.733 16.374 1.00 96.25 554 ALA A N 1
ATOM 4076 C CA . ALA A 1 554 ? -30.353 -4.797 17.440 1.00 96.25 554 ALA A CA 1
ATOM 4077 C C . ALA A 1 554 ? -31.857 -4.466 17.453 1.00 96.25 554 ALA A C 1
ATOM 4079 O O . ALA A 1 554 ? -32.485 -4.512 18.515 1.00 96.25 554 ALA A O 1
ATOM 4080 N N . ASP A 1 555 ? -32.450 -4.202 16.286 1.00 95.62 555 ASP A N 1
ATOM 4081 C CA . ASP A 1 555 ? -33.874 -3.869 16.136 1.00 95.62 555 ASP A CA 1
ATOM 4082 C C . ASP A 1 555 ? -34.805 -5.009 16.577 1.00 95.62 555 ASP A C 1
ATOM 4084 O O . ASP A 1 555 ? -35.840 -4.779 17.217 1.00 95.62 555 ASP A O 1
ATOM 4088 N N . ASP A 1 556 ? -34.430 -6.249 16.261 1.00 95.56 556 ASP A N 1
ATOM 4089 C CA . ASP A 1 556 ? -35.212 -7.443 16.586 1.00 95.56 556 ASP A CA 1
ATOM 4090 C C . ASP A 1 556 ? -34.906 -8.003 17.991 1.00 95.56 556 ASP A C 1
ATOM 4092 O O . ASP A 1 556 ? -35.561 -8.955 18.439 1.00 95.56 556 ASP A O 1
ATOM 4096 N N . GLY A 1 557 ? -33.947 -7.410 18.714 1.00 90.88 557 GLY A N 1
ATOM 4097 C CA . GLY A 1 557 ? -33.475 -7.901 20.013 1.00 90.88 557 GLY A CA 1
ATOM 4098 C C . GLY A 1 557 ? -32.784 -9.267 19.920 1.00 90.88 557 GLY A C 1
ATOM 4099 O O . GLY A 1 557 ? -32.951 -10.107 20.810 1.00 90.88 557 GLY A O 1
ATOM 4100 N N . GLY A 1 558 ? -32.091 -9.505 18.807 1.00 93.69 558 GLY A N 1
ATOM 4101 C CA . GLY A 1 558 ? -31.220 -10.645 18.553 1.00 93.69 558 GLY A CA 1
ATOM 4102 C C . GLY A 1 558 ? -29.844 -10.505 19.208 1.00 93.69 558 GLY A C 1
ATOM 4103 O O . GLY A 1 558 ? -29.638 -9.696 20.113 1.00 93.69 558 GLY A O 1
ATOM 4104 N N . ASP A 1 559 ? -28.906 -11.337 18.761 1.00 95.06 559 ASP A N 1
ATOM 4105 C CA . ASP A 1 559 ? -27.534 -11.358 19.270 1.00 95.06 559 ASP A CA 1
ATOM 4106 C C . ASP A 1 559 ? -26.662 -10.369 18.486 1.00 95.06 559 ASP A C 1
ATOM 4108 O O . ASP A 1 559 ? -26.092 -10.702 17.452 1.00 95.06 559 ASP A O 1
ATOM 4112 N N . VAL A 1 560 ? -26.606 -9.124 18.963 1.00 97.62 560 VAL A N 1
ATOM 4113 C CA . VAL A 1 560 ? -25.841 -8.045 18.312 1.00 97.62 560 VAL A CA 1
ATOM 4114 C C . VAL A 1 560 ? -24.344 -8.356 18.296 1.00 97.62 560 VAL A C 1
ATOM 4116 O O . VAL A 1 560 ? -23.667 -8.032 17.328 1.00 97.62 560 VAL A O 1
ATOM 4119 N N . TYR A 1 561 ? -23.827 -9.009 19.341 1.00 96.56 561 TYR A N 1
ATOM 4120 C CA . TYR A 1 561 ? -22.408 -9.342 19.430 1.00 96.56 561 TYR A CA 1
ATOM 4121 C C . TYR A 1 561 ? -22.009 -10.403 18.403 1.00 96.56 561 TYR A C 1
ATOM 4123 O O . TYR A 1 561 ? -20.969 -10.274 17.764 1.00 96.56 561 TYR A O 1
ATOM 4131 N N . ALA A 1 562 ? -22.853 -11.419 18.198 1.00 97.12 562 ALA A N 1
ATOM 4132 C CA . ALA A 1 562 ? -22.611 -12.432 17.176 1.00 97.12 562 ALA A CA 1
ATOM 4133 C C . ALA A 1 562 ? -22.511 -11.834 15.764 1.00 97.12 562 ALA A C 1
ATOM 4135 O O . ALA A 1 562 ? -21.636 -12.251 15.011 1.00 97.12 562 ALA A O 1
ATOM 4136 N N . GLU A 1 563 ? -23.354 -10.852 15.430 1.00 98.19 563 GLU A N 1
ATOM 4137 C CA . GLU A 1 563 ? -23.339 -10.192 14.115 1.00 98.19 563 GLU A CA 1
ATOM 4138 C C . GLU A 1 563 ? -22.257 -9.101 13.998 1.00 98.19 563 GLU A C 1
ATOM 4140 O O . GLU A 1 563 ? -21.776 -8.826 12.901 1.00 98.19 563 GLU A O 1
ATOM 4145 N N . ALA A 1 564 ? -21.810 -8.501 15.107 1.00 98.00 564 ALA A N 1
ATOM 4146 C CA . ALA A 1 564 ? -20.709 -7.532 15.092 1.00 98.00 564 ALA A CA 1
ATOM 4147 C C . ALA A 1 564 ? -19.372 -8.155 14.645 1.00 98.00 564 ALA A C 1
ATOM 4149 O O . ALA A 1 564 ? -18.525 -7.452 14.103 1.00 98.00 564 ALA A O 1
ATOM 4150 N N . LYS A 1 565 ? -19.187 -9.470 14.829 1.00 97.75 565 LYS A N 1
ATOM 4151 C CA . LYS A 1 565 ? -17.971 -10.190 14.415 1.00 97.75 565 LYS A CA 1
ATOM 4152 C C . LYS A 1 565 ? -17.777 -10.265 12.895 1.00 97.75 565 LYS A C 1
ATOM 4154 O O . LYS A 1 565 ? -16.766 -9.748 12.442 1.00 97.75 565 LYS A O 1
ATOM 4159 N N . PRO A 1 566 ? -18.723 -10.786 12.090 1.00 97.81 566 PRO A N 1
ATOM 4160 C CA . PRO A 1 566 ? -18.577 -10.742 10.636 1.00 97.81 566 PRO A CA 1
ATOM 4161 C C . PRO A 1 566 ? -18.515 -9.305 10.096 1.00 97.81 566 PRO A C 1
ATOM 4163 O O . PRO A 1 566 ? -17.827 -9.054 9.118 1.00 97.81 566 PRO A O 1
ATOM 4166 N N . PHE A 1 567 ? -19.170 -8.332 10.743 1.00 98.38 567 PHE A N 1
ATOM 4167 C CA . PHE A 1 567 ? -19.003 -6.924 10.364 1.00 98.38 567 PHE A CA 1
ATOM 4168 C C . PHE A 1 567 ? -17.584 -6.395 10.627 1.00 98.38 567 PHE A C 1
ATOM 4170 O O . PHE A 1 567 ? -17.049 -5.644 9.816 1.00 98.38 567 PHE A O 1
ATOM 4177 N N . ASN A 1 568 ? -16.954 -6.806 11.729 1.00 98.00 568 ASN A N 1
ATOM 4178 C CA . ASN A 1 568 ? -15.543 -6.535 11.989 1.00 98.00 568 ASN A CA 1
ATOM 4179 C C . ASN A 1 568 ? -14.641 -7.145 10.906 1.00 98.00 568 ASN A C 1
ATOM 4181 O O . ASN A 1 568 ? -13.716 -6.469 10.467 1.00 98.00 568 ASN A O 1
ATOM 4185 N N . ASP A 1 569 ? -14.935 -8.359 10.441 1.00 97.81 569 ASP A N 1
ATOM 4186 C CA . ASP A 1 569 ? -14.160 -9.004 9.374 1.00 97.81 569 ASP A CA 1
ATOM 4187 C C . ASP A 1 569 ? -14.256 -8.199 8.065 1.00 97.81 569 ASP A C 1
ATOM 4189 O O . ASP A 1 569 ? -13.240 -7.936 7.423 1.00 97.81 569 ASP A O 1
ATOM 4193 N N . GLU A 1 570 ? -15.453 -7.714 7.710 1.00 98.25 570 GLU A N 1
ATOM 4194 C CA . GLU A 1 570 ? -15.640 -6.838 6.543 1.00 98.25 570 GLU A CA 1
ATOM 4195 C C . GLU A 1 570 ? -14.941 -5.482 6.694 1.00 98.25 570 GLU A C 1
ATOM 4197 O O . GLU A 1 570 ? -14.391 -4.963 5.724 1.00 98.25 570 GLU A O 1
ATOM 4202 N N . ALA A 1 571 ? -14.932 -4.906 7.900 1.00 98.12 571 ALA A N 1
ATOM 4203 C CA . ALA A 1 571 ? -14.238 -3.650 8.174 1.00 98.12 571 ALA A CA 1
ATOM 4204 C C . ALA A 1 571 ? -12.711 -3.793 8.126 1.00 98.12 571 ALA A C 1
ATOM 4206 O O . ALA A 1 571 ? -12.025 -2.880 7.685 1.00 98.12 571 ALA A O 1
ATOM 4207 N N . VAL A 1 572 ? -12.158 -4.923 8.568 1.00 98.19 572 VAL A N 1
ATOM 4208 C CA . VAL A 1 572 ? -10.723 -5.198 8.421 1.00 98.19 572 VAL A CA 1
ATOM 4209 C C . VAL A 1 572 ? -10.388 -5.438 6.952 1.00 98.19 572 VAL A C 1
ATOM 4211 O O . VAL A 1 572 ? -9.401 -4.912 6.445 1.00 98.19 572 VAL A O 1
ATOM 4214 N N . ALA A 1 573 ? -11.217 -6.191 6.236 1.00 96.62 573 ALA A N 1
ATOM 4215 C CA . ALA A 1 573 ? -10.961 -6.496 4.839 1.00 96.62 573 ALA A CA 1
ATOM 4216 C C . ALA A 1 573 ? -11.087 -5.275 3.913 1.00 96.62 573 ALA A C 1
ATOM 4218 O O . ALA A 1 573 ? -10.361 -5.193 2.926 1.00 96.62 573 ALA A O 1
ATOM 4219 N N . SER A 1 574 ? -11.941 -4.299 4.234 1.00 97.19 574 SER A N 1
ATOM 4220 C CA . SER A 1 574 ? -11.991 -3.035 3.493 1.00 97.19 574 SER A CA 1
ATOM 4221 C C . SER A 1 574 ? -10.723 -2.191 3.667 1.00 97.19 574 SER A C 1
ATOM 4223 O O . SER A 1 574 ? -10.323 -1.527 2.714 1.00 97.19 574 SER A O 1
ATOM 4225 N N . MET A 1 575 ? -10.055 -2.239 4.832 1.00 96.31 575 MET A N 1
ATOM 4226 C CA . MET A 1 575 ? -8.752 -1.579 5.029 1.00 96.31 575 MET A CA 1
ATOM 4227 C C . MET A 1 575 ? -7.719 -2.120 4.034 1.00 96.31 575 MET A C 1
ATOM 4229 O O . MET A 1 575 ? -7.000 -1.339 3.415 1.00 96.31 575 MET A O 1
ATOM 4233 N N . TYR A 1 576 ? -7.676 -3.445 3.858 1.00 92.31 576 TYR A N 1
ATOM 4234 C CA . TYR A 1 576 ? -6.768 -4.089 2.908 1.00 92.31 576 TYR A CA 1
ATOM 4235 C C . TYR A 1 576 ? -7.158 -3.822 1.461 1.00 92.31 576 TYR A C 1
ATOM 4237 O O . TYR A 1 576 ? -6.289 -3.440 0.694 1.00 92.31 576 TYR A O 1
ATOM 4245 N N . ALA A 1 577 ? -8.444 -3.910 1.108 1.00 88.38 577 ALA A N 1
ATOM 4246 C CA . ALA A 1 577 ? -8.894 -3.606 -0.251 1.00 88.38 577 ALA A CA 1
ATOM 4247 C C . ALA A 1 577 ? -8.495 -2.182 -0.678 1.00 88.38 577 ALA A C 1
ATOM 4249 O O . ALA A 1 577 ? -8.004 -1.976 -1.782 1.00 88.38 577 ALA A O 1
ATOM 4250 N N . ILE A 1 578 ? -8.648 -1.196 0.215 1.00 87.12 578 ILE A N 1
ATOM 4251 C CA . ILE A 1 578 ? -8.248 0.193 -0.054 1.00 87.12 578 ILE A CA 1
ATOM 4252 C C . ILE A 1 578 ? -6.725 0.332 -0.201 1.00 87.12 578 ILE A C 1
ATOM 4254 O O . ILE A 1 578 ? -6.273 1.089 -1.057 1.00 87.12 578 ILE A O 1
ATOM 4258 N N . ALA A 1 579 ? -5.935 -0.366 0.619 1.00 84.06 579 ALA A N 1
ATOM 4259 C CA . ALA A 1 579 ? -4.476 -0.356 0.496 1.00 84.06 579 ALA A CA 1
ATOM 4260 C C . ALA A 1 579 ? -3.993 -1.043 -0.790 1.00 84.06 579 ALA A C 1
ATOM 4262 O O . ALA A 1 579 ? -3.109 -0.535 -1.476 1.00 84.06 579 ALA A O 1
ATOM 4263 N N . GLU A 1 580 ? -4.614 -2.162 -1.154 1.00 77.94 580 GLU A N 1
ATOM 4264 C CA . GLU A 1 580 ? -4.276 -2.963 -2.333 1.00 77.94 580 GLU A CA 1
ATOM 4265 C C . GLU A 1 580 ? -4.690 -2.272 -3.640 1.00 77.94 580 GLU A C 1
ATOM 4267 O O . GLU A 1 580 ? -3.981 -2.379 -4.639 1.00 77.94 580 GLU A O 1
ATOM 4272 N N . ALA A 1 581 ? -5.768 -1.480 -3.630 1.00 71.25 581 ALA A N 1
ATOM 4273 C CA . ALA A 1 581 ? -6.175 -0.645 -4.765 1.00 71.25 581 ALA A CA 1
ATOM 4274 C C . ALA A 1 581 ? -5.168 0.482 -5.102 1.00 71.25 581 ALA A C 1
ATOM 4276 O O . ALA A 1 581 ? -5.184 1.021 -6.211 1.00 71.25 581 ALA A O 1
ATOM 4277 N N . GLY A 1 582 ? -4.257 0.818 -4.181 1.00 59.56 582 GLY A N 1
ATOM 4278 C CA . GLY A 1 582 ? -3.145 1.738 -4.419 1.00 59.56 582 GLY A CA 1
ATOM 4279 C C . GLY A 1 582 ? -3.513 3.227 -4.518 1.00 59.56 582 GLY A C 1
ATOM 4280 O O . GLY A 1 582 ? -4.660 3.658 -4.395 1.00 59.56 582 GLY A O 1
ATOM 4281 N N . GLY A 1 583 ? -2.476 4.047 -4.697 1.00 65.31 583 GLY A N 1
ATOM 4282 C CA . GLY A 1 583 ? -2.546 5.476 -5.004 1.00 65.31 583 GLY A CA 1
ATOM 4283 C C . GLY A 1 583 ? -2.493 5.766 -6.511 1.00 65.31 583 GLY A C 1
ATOM 4284 O O . GLY A 1 583 ? -2.736 4.878 -7.315 1.00 65.31 583 GLY A O 1
ATOM 4285 N N . ALA A 1 584 ? -2.219 7.031 -6.877 1.00 63.09 584 ALA A N 1
ATOM 4286 C CA . ALA A 1 584 ? -2.168 7.676 -8.211 1.00 63.09 584 ALA A CA 1
ATOM 4287 C C . ALA A 1 584 ? -2.510 6.841 -9.482 1.00 63.09 584 ALA A C 1
ATOM 4289 O O . ALA A 1 584 ? -1.820 6.921 -10.505 1.00 63.09 584 ALA A O 1
ATOM 4290 N N . SER A 1 585 ? -3.631 6.119 -9.469 1.00 69.94 585 SER A N 1
ATOM 4291 C CA . SER A 1 585 ? -4.045 5.185 -10.521 1.00 69.94 585 SER A CA 1
ATOM 4292 C C . SER A 1 585 ? -4.437 5.899 -11.814 1.00 69.94 585 SER A C 1
ATOM 4294 O O . SER A 1 585 ? -4.109 5.434 -12.901 1.00 69.94 585 SER A O 1
ATOM 4296 N N . ASP A 1 586 ? -5.024 7.094 -11.713 1.00 74.94 586 ASP A N 1
ATOM 4297 C CA . ASP A 1 586 ? -5.326 7.967 -12.854 1.00 74.94 586 ASP A CA 1
ATOM 4298 C C . ASP A 1 586 ? -4.047 8.371 -13.637 1.00 74.94 586 ASP A C 1
ATOM 4300 O O . ASP A 1 586 ? -3.992 8.174 -14.858 1.00 74.94 586 ASP A O 1
ATOM 4304 N N . PRO A 1 587 ? -2.993 8.927 -12.993 1.00 84.00 587 PRO A N 1
ATOM 4305 C CA . PRO A 1 587 ? -1.690 9.128 -13.630 1.00 84.00 587 PRO A CA 1
ATOM 4306 C C . PRO A 1 587 ? -1.046 7.855 -14.196 1.00 84.00 587 PRO A C 1
ATOM 4308 O O . PRO A 1 587 ? -0.526 7.896 -15.314 1.00 84.00 587 PRO A O 1
ATOM 4311 N N . ALA A 1 588 ? -1.105 6.731 -13.477 1.00 88.06 588 ALA A N 1
ATOM 4312 C CA . ALA A 1 588 ? -0.568 5.453 -13.949 1.00 88.06 588 ALA A CA 1
ATOM 4313 C C . ALA A 1 588 ? -1.309 4.945 -15.204 1.00 88.06 588 ALA A C 1
ATOM 4315 O O . ALA A 1 588 ? -0.684 4.558 -16.195 1.00 88.06 588 ALA A O 1
ATOM 4316 N N . ALA A 1 589 ? -2.641 5.037 -15.228 1.00 85.81 589 ALA A N 1
ATOM 4317 C CA . ALA A 1 589 ? -3.470 4.701 -16.383 1.00 85.81 589 ALA A CA 1
ATOM 4318 C C . ALA A 1 589 ? -3.149 5.590 -17.593 1.00 85.81 589 ALA A C 1
ATOM 4320 O O . ALA A 1 589 ? -3.050 5.103 -18.722 1.00 85.81 589 ALA A O 1
ATOM 4321 N N . ALA A 1 590 ? -2.937 6.894 -17.373 1.00 88.62 590 ALA A N 1
ATOM 4322 C CA . ALA A 1 590 ? -2.517 7.814 -18.427 1.00 88.62 590 ALA A CA 1
ATOM 4323 C C . ALA A 1 590 ? -1.149 7.422 -19.012 1.00 88.62 590 ALA A C 1
ATOM 4325 O O . ALA A 1 590 ? -0.975 7.438 -20.232 1.00 88.62 590 ALA A O 1
ATOM 4326 N N . MET A 1 591 ? -0.211 6.999 -18.162 1.00 91.88 591 MET A N 1
ATOM 4327 C CA . MET A 1 591 ? 1.097 6.507 -18.585 1.00 91.88 591 MET A CA 1
ATOM 4328 C C . MET A 1 591 ? 0.991 5.224 -19.426 1.00 91.88 591 MET A C 1
ATOM 4330 O O . MET A 1 591 ? 1.634 5.122 -20.475 1.00 91.88 591 MET A O 1
ATOM 4334 N N . MET A 1 592 ? 0.114 4.289 -19.048 1.00 94.69 592 MET A N 1
ATOM 4335 C CA . MET A 1 592 ? -0.157 3.089 -19.851 1.00 94.69 592 MET A CA 1
ATOM 4336 C C . MET A 1 592 ? -0.873 3.397 -21.170 1.00 94.69 592 MET A C 1
ATOM 4338 O O . MET A 1 592 ? -0.531 2.820 -22.204 1.00 94.69 592 MET A O 1
ATOM 4342 N N . SER A 1 593 ? -1.797 4.359 -21.181 1.00 93.00 593 SER A N 1
ATOM 4343 C CA . SER A 1 593 ? -2.424 4.856 -22.412 1.00 93.00 593 SER A CA 1
ATOM 4344 C C . SER A 1 593 ? -1.388 5.472 -23.367 1.00 93.00 593 SER A C 1
ATOM 4346 O O . SER A 1 593 ? -1.467 5.282 -24.585 1.00 93.00 593 SER A O 1
ATOM 4348 N N . ASP A 1 594 ? -0.403 6.202 -22.843 1.00 92.56 594 ASP A N 1
ATOM 4349 C CA . ASP A 1 594 ? 0.711 6.732 -23.633 1.00 92.56 594 ASP A CA 1
ATOM 4350 C C . ASP A 1 594 ? 1.604 5.610 -24.180 1.00 92.56 594 ASP A C 1
ATOM 4352 O O . ASP A 1 594 ? 1.982 5.643 -25.357 1.00 92.56 594 ASP A O 1
ATOM 4356 N N . ALA A 1 595 ? 1.907 4.593 -23.365 1.00 94.56 595 ALA A N 1
ATOM 4357 C CA . ALA A 1 595 ? 2.666 3.418 -23.790 1.00 94.56 595 ALA A CA 1
ATOM 4358 C C . ALA A 1 595 ? 1.948 2.657 -24.920 1.00 94.56 595 ALA A C 1
ATOM 4360 O O . ALA A 1 595 ? 2.582 2.314 -25.923 1.00 94.56 595 ALA A O 1
ATOM 4361 N N . PHE A 1 596 ? 0.624 2.483 -24.820 1.00 94.19 596 PHE A N 1
ATOM 4362 C CA . PHE A 1 596 ? -0.212 1.921 -25.886 1.00 94.19 596 PHE A CA 1
ATOM 4363 C C . PHE A 1 596 ? -0.110 2.745 -27.172 1.00 94.19 596 PHE A C 1
ATOM 4365 O O . PHE A 1 596 ? 0.204 2.227 -28.246 1.00 94.19 596 PHE A O 1
ATOM 4372 N N . ALA A 1 597 ? -0.329 4.060 -27.068 1.00 94.69 597 ALA A N 1
ATOM 4373 C CA . ALA A 1 597 ? -0.291 4.960 -28.214 1.00 94.69 597 ALA A CA 1
ATOM 4374 C C . ALA A 1 597 ? 1.089 4.996 -28.890 1.00 94.69 597 ALA A C 1
ATOM 4376 O O . ALA A 1 597 ? 1.168 5.175 -30.112 1.00 94.69 597 ALA A O 1
ATOM 4377 N N . HIS A 1 598 ? 2.165 4.838 -28.113 1.00 95.50 598 HIS A N 1
ATOM 4378 C CA . HIS A 1 598 ? 3.530 4.711 -28.615 1.00 95.50 598 HIS A CA 1
ATOM 4379 C C . HIS A 1 598 ? 3.750 3.378 -29.332 1.00 95.50 598 HIS A C 1
ATOM 4381 O O . HIS A 1 598 ? 4.232 3.383 -30.466 1.00 95.50 598 HIS A O 1
ATOM 4387 N N . PHE A 1 599 ? 3.362 2.255 -28.717 1.00 96.50 599 PHE A N 1
ATOM 4388 C CA . PHE A 1 599 ? 3.481 0.924 -29.316 1.00 96.50 599 PHE A CA 1
ATOM 4389 C C . PHE A 1 599 ? 2.776 0.856 -30.675 1.00 96.50 599 PHE A C 1
ATOM 4391 O O . PHE A 1 599 ? 3.416 0.512 -31.663 1.00 96.50 599 PHE A O 1
ATOM 4398 N N . GLU A 1 600 ? 1.526 1.316 -30.770 1.00 95.94 600 GLU A N 1
ATOM 4399 C CA . GLU A 1 600 ? 0.730 1.345 -32.012 1.00 95.94 600 GLU A CA 1
ATOM 4400 C C . GLU A 1 600 ? 1.393 2.088 -33.187 1.00 95.94 600 GLU A C 1
ATOM 4402 O O . GLU A 1 600 ? 1.044 1.897 -34.356 1.00 95.94 600 GLU A O 1
ATOM 4407 N N . GLN A 1 601 ? 2.323 2.997 -32.896 1.00 94.12 601 GLN A N 1
ATOM 4408 C CA . GLN A 1 601 ? 3.023 3.805 -33.897 1.00 94.12 601 GLN A CA 1
ATOM 4409 C C . GLN A 1 601 ? 4.465 3.347 -34.135 1.00 94.12 601 GLN A C 1
ATOM 4411 O O . GLN A 1 601 ? 5.111 3.841 -35.066 1.00 94.12 601 GLN A O 1
ATOM 4416 N N . ALA A 1 602 ? 4.974 2.433 -33.311 1.00 93.62 602 ALA A N 1
ATOM 4417 C CA . ALA A 1 602 ? 6.362 2.013 -33.309 1.00 93.62 602 ALA A CA 1
ATOM 4418 C C . ALA A 1 602 ? 6.658 0.937 -34.364 1.00 93.62 602 ALA A C 1
ATOM 4420 O O . ALA A 1 602 ? 5.831 0.084 -34.673 1.00 93.62 602 ALA A O 1
ATOM 4421 N N . GLU A 1 603 ? 7.899 0.913 -34.864 1.00 93.31 603 GLU A N 1
ATOM 4422 C CA . GLU A 1 603 ? 8.367 -0.158 -35.760 1.00 93.31 603 GLU A CA 1
ATOM 4423 C C . GLU A 1 603 ? 8.307 -1.545 -35.094 1.00 93.31 603 GLU A C 1
ATOM 4425 O O . GLU A 1 603 ? 8.141 -2.551 -35.783 1.00 93.31 603 GLU A O 1
ATOM 4430 N N . VAL A 1 604 ? 8.414 -1.605 -33.759 1.00 96.06 604 VAL A N 1
ATOM 4431 C CA . VAL A 1 604 ? 8.364 -2.862 -33.001 1.00 96.06 604 VAL A CA 1
ATOM 4432 C C . VAL A 1 604 ? 6.987 -3.535 -33.036 1.00 96.06 604 VAL A C 1
ATOM 4434 O O . VAL A 1 604 ? 6.928 -4.753 -32.922 1.00 96.06 604 VAL A O 1
ATOM 4437 N N . HIS A 1 605 ? 5.898 -2.793 -33.271 1.00 97.19 605 HIS A N 1
ATOM 4438 C CA . HIS A 1 605 ? 4.553 -3.366 -33.396 1.00 97.19 605 HIS A CA 1
ATOM 4439 C C . HIS A 1 605 ? 4.465 -4.323 -34.589 1.00 97.19 605 HIS A C 1
ATOM 4441 O O . HIS A 1 605 ? 4.142 -5.498 -34.424 1.00 97.19 605 HIS A O 1
ATOM 4447 N N . GLU A 1 606 ? 4.842 -3.856 -35.787 1.00 96.00 606 GLU A N 1
ATOM 4448 C CA . GLU A 1 606 ? 4.871 -4.709 -36.985 1.00 96.00 606 GLU A CA 1
ATOM 4449 C C . GLU A 1 606 ? 5.923 -5.827 -36.844 1.00 96.00 606 GLU A C 1
ATOM 4451 O O . GLU A 1 606 ? 5.707 -6.947 -37.310 1.00 96.00 606 GLU A O 1
ATOM 4456 N N . ALA A 1 607 ? 7.055 -5.547 -36.183 1.00 96.81 607 ALA A N 1
ATOM 4457 C CA . ALA A 1 607 ? 8.111 -6.536 -35.971 1.00 96.81 607 ALA A CA 1
ATOM 4458 C C . ALA A 1 607 ? 7.673 -7.686 -35.049 1.00 96.81 607 ALA A C 1
ATOM 4460 O O . ALA A 1 607 ? 8.013 -8.836 -35.324 1.00 96.81 607 ALA A O 1
ATOM 4461 N N . LEU A 1 608 ? 6.928 -7.390 -33.980 1.00 98.06 608 LEU A N 1
ATOM 4462 C CA . LEU A 1 608 ? 6.401 -8.394 -33.059 1.00 98.06 608 LEU A CA 1
ATOM 4463 C C . LEU A 1 608 ? 5.317 -9.240 -33.736 1.00 98.06 608 LEU A C 1
ATOM 4465 O O . LEU A 1 608 ? 5.398 -10.465 -33.678 1.00 98.06 608 LEU A O 1
ATOM 4469 N N . GLU A 1 609 ? 4.373 -8.609 -34.447 1.00 97.31 609 GLU A N 1
ATOM 4470 C CA . GLU A 1 609 ? 3.321 -9.319 -35.194 1.00 97.31 609 GLU A CA 1
ATOM 4471 C C . GLU A 1 609 ? 3.914 -10.284 -36.241 1.00 97.31 609 GLU A C 1
ATOM 4473 O O . GLU A 1 609 ? 3.427 -11.405 -36.410 1.00 97.31 609 GLU A O 1
ATOM 4478 N N . GLU A 1 610 ? 4.980 -9.877 -36.947 1.00 96.81 610 GLU A N 1
ATOM 4479 C CA . GLU A 1 610 ? 5.666 -10.738 -37.921 1.00 96.81 610 GLU A CA 1
ATOM 4480 C C . GLU A 1 610 ? 6.496 -11.847 -37.253 1.00 96.81 610 GLU A C 1
ATOM 4482 O O . GLU A 1 610 ? 6.593 -12.949 -37.804 1.00 96.81 610 GLU A O 1
ATOM 4487 N N . ALA A 1 611 ? 7.102 -11.566 -36.096 1.00 96.88 611 ALA A N 1
ATOM 4488 C CA . ALA A 1 611 ? 7.950 -12.514 -35.384 1.00 96.88 611 ALA A CA 1
ATOM 4489 C C . ALA A 1 611 ? 7.141 -13.645 -34.737 1.00 96.88 611 ALA A C 1
ATOM 4491 O O . ALA A 1 611 ? 7.481 -14.815 -34.935 1.00 96.88 611 ALA A O 1
ATOM 4492 N N . ASP A 1 612 ? 6.086 -13.302 -33.994 1.00 97.88 612 ASP A N 1
ATOM 4493 C CA . ASP A 1 612 ? 5.220 -14.255 -33.304 1.00 97.88 612 ASP A CA 1
ATOM 4494 C C . ASP A 1 612 ? 3.830 -13.647 -33.030 1.00 97.88 612 ASP A C 1
ATOM 4496 O O . ASP A 1 612 ? 3.653 -12.790 -32.164 1.00 97.88 612 ASP A O 1
ATOM 4500 N N . HIS A 1 613 ? 2.827 -14.092 -33.793 1.00 96.50 613 HIS A N 1
ATOM 4501 C CA . HIS A 1 613 ? 1.478 -13.522 -33.740 1.00 96.50 613 HIS A CA 1
ATOM 4502 C C . HIS A 1 613 ? 0.747 -13.809 -32.418 1.00 96.50 613 HIS A C 1
ATOM 4504 O O . HIS A 1 613 ? 0.001 -12.957 -31.946 1.00 96.50 613 HIS A O 1
ATOM 4510 N N . ASP A 1 614 ? 0.977 -14.976 -31.808 1.00 94.81 614 ASP A N 1
ATOM 4511 C CA . ASP A 1 614 ? 0.330 -15.348 -30.544 1.00 94.81 614 ASP A CA 1
ATOM 4512 C C . ASP A 1 614 ? 0.892 -14.489 -29.391 1.00 94.81 614 ASP A C 1
ATOM 4514 O O . ASP A 1 614 ? 0.145 -14.009 -28.537 1.00 94.81 614 ASP A O 1
ATOM 4518 N N . THR A 1 615 ? 2.202 -14.218 -29.406 1.00 96.50 615 THR A N 1
ATOM 4519 C CA . THR A 1 615 ? 2.865 -13.299 -28.466 1.00 96.50 615 THR A CA 1
ATOM 4520 C C . THR A 1 615 ? 2.383 -11.862 -28.647 1.00 96.50 615 THR A C 1
ATOM 4522 O O . THR A 1 615 ? 2.144 -11.176 -27.655 1.00 96.50 615 THR A O 1
ATOM 4525 N N . TYR A 1 616 ? 2.208 -11.413 -29.895 1.00 97.06 616 TYR A N 1
ATOM 4526 C CA . TYR A 1 616 ? 1.634 -10.103 -30.206 1.00 97.06 616 TYR A CA 1
ATOM 4527 C C . TYR A 1 616 ? 0.233 -9.942 -29.587 1.00 97.06 616 TYR A C 1
ATOM 4529 O O . TYR A 1 616 ? 0.017 -9.004 -28.820 1.00 97.06 616 TYR A O 1
ATOM 4537 N N . GLU A 1 617 ? -0.690 -10.880 -29.850 1.00 96.06 617 GLU A N 1
ATOM 4538 C CA . GLU A 1 617 ? -2.059 -10.815 -29.311 1.00 96.06 617 GLU A CA 1
ATOM 4539 C C . GLU A 1 617 ? -2.063 -10.872 -27.774 1.00 96.06 617 GLU A C 1
ATOM 4541 O O . GLU A 1 617 ? -2.832 -10.167 -27.119 1.00 96.06 617 GLU A O 1
ATOM 4546 N N . GLY A 1 618 ? -1.181 -11.683 -27.179 1.00 95.19 618 GLY A N 1
ATOM 4547 C CA . GLY A 1 618 ? -1.043 -11.769 -25.727 1.00 95.19 618 GLY A CA 1
ATOM 4548 C C . GLY A 1 618 ? -0.512 -10.480 -25.090 1.00 95.19 618 GLY A C 1
ATOM 4549 O O . GLY A 1 618 ? -0.993 -10.095 -24.025 1.00 95.19 618 GLY A O 1
ATOM 4550 N N . PHE A 1 619 ? 0.446 -9.802 -25.730 1.00 97.00 619 PHE A N 1
ATOM 4551 C CA . PHE A 1 619 ? 0.997 -8.536 -25.243 1.00 97.00 619 PHE A CA 1
ATOM 4552 C C . PHE A 1 619 ? -0.037 -7.411 -25.331 1.00 97.00 619 PHE A C 1
ATOM 4554 O O . PHE A 1 619 ? -0.240 -6.708 -24.344 1.00 97.00 619 PHE A O 1
ATOM 4561 N N . GLU A 1 620 ? -0.745 -7.293 -26.460 1.00 94.69 620 GLU A N 1
ATOM 4562 C CA . GLU A 1 620 ? -1.835 -6.321 -26.629 1.00 94.69 620 GLU A CA 1
ATOM 4563 C C . GLU A 1 620 ? -2.930 -6.546 -25.573 1.00 94.69 620 GLU A C 1
ATOM 4565 O O . GLU A 1 620 ? -3.328 -5.612 -24.880 1.00 94.69 620 GLU A O 1
ATOM 4570 N N . SER A 1 621 ? -3.336 -7.802 -25.354 1.00 93.06 621 SER A N 1
ATOM 4571 C CA . SER A 1 621 ? -4.328 -8.144 -24.330 1.00 93.06 621 SER A CA 1
ATOM 4572 C C . SER A 1 621 ? -3.861 -7.832 -22.905 1.00 93.06 621 SER A C 1
ATOM 4574 O O . SER A 1 621 ? -4.681 -7.408 -22.090 1.00 93.06 621 SER A O 1
ATOM 4576 N N . ALA A 1 622 ? -2.588 -8.076 -22.575 1.00 94.19 622 ALA A N 1
ATOM 4577 C CA . ALA A 1 622 ? -2.046 -7.774 -21.251 1.00 94.19 622 ALA A CA 1
ATOM 4578 C C . ALA A 1 622 ? -1.973 -6.260 -21.013 1.00 94.19 622 ALA A C 1
ATOM 4580 O O . ALA A 1 622 ? -2.343 -5.799 -19.938 1.00 94.19 622 ALA A O 1
ATOM 4581 N N . LEU A 1 623 ? -1.580 -5.492 -22.033 1.00 93.75 623 LEU A N 1
ATOM 4582 C CA . LEU A 1 623 ? -1.557 -4.033 -21.990 1.00 93.75 623 LEU A CA 1
ATOM 4583 C C . LEU A 1 623 ? -2.967 -3.464 -21.775 1.00 93.75 623 LEU A C 1
ATOM 4585 O O . LEU A 1 623 ? -3.178 -2.706 -20.832 1.00 93.75 623 LEU A O 1
ATOM 4589 N N . GLU A 1 624 ? -3.945 -3.864 -22.595 1.00 88.25 624 GLU A N 1
ATOM 4590 C CA . GLU A 1 624 ? -5.333 -3.394 -22.467 1.00 88.25 624 GLU A CA 1
ATOM 4591 C C . GLU A 1 624 ? -5.939 -3.734 -21.099 1.00 88.25 624 GLU A C 1
ATOM 4593 O O . GLU A 1 624 ? -6.662 -2.916 -20.524 1.00 88.25 624 GLU A O 1
ATOM 4598 N N . SER A 1 625 ? -5.645 -4.930 -20.576 1.00 83.12 625 SER A N 1
ATOM 4599 C CA . SER A 1 625 ? -6.137 -5.367 -19.264 1.00 83.12 625 SER A CA 1
ATOM 4600 C C . SER A 1 625 ? -5.519 -4.543 -18.144 1.00 83.12 625 SER A C 1
ATOM 4602 O O . SER A 1 625 ? -6.254 -4.057 -17.294 1.00 83.12 625 SER A O 1
ATOM 4604 N N . TYR A 1 626 ? -4.203 -4.326 -18.186 1.00 89.25 626 TYR A N 1
ATOM 4605 C CA . TYR A 1 626 ? -3.497 -3.535 -17.184 1.00 89.25 626 TYR A CA 1
ATOM 4606 C C . TYR A 1 626 ? -3.963 -2.070 -17.187 1.00 89.25 626 TYR A C 1
ATOM 4608 O O . TYR A 1 626 ? -4.323 -1.532 -16.145 1.00 89.25 626 TYR A O 1
ATOM 4616 N N . GLN A 1 627 ? -4.081 -1.442 -18.364 1.00 86.19 627 GLN A N 1
ATOM 4617 C CA . GLN A 1 627 ? -4.636 -0.089 -18.470 1.00 86.19 627 GLN A CA 1
ATOM 4618 C C . GLN A 1 627 ? -6.068 -0.019 -17.920 1.00 86.19 627 GLN A C 1
ATOM 4620 O O . GLN A 1 627 ? -6.391 0.896 -17.168 1.00 86.19 627 GLN A O 1
ATOM 4625 N N . SER A 1 628 ? -6.931 -0.966 -18.300 1.00 74.06 628 SER A N 1
ATOM 4626 C CA . SER A 1 628 ? -8.323 -0.980 -17.835 1.00 74.06 628 SER A CA 1
ATOM 4627 C C . SER A 1 628 ? -8.414 -1.201 -16.324 1.00 74.06 628 SER A C 1
ATOM 4629 O O . SER A 1 628 ? -9.272 -0.594 -15.691 1.00 74.06 628 SER A O 1
ATOM 4631 N N . GLY A 1 629 ? -7.531 -2.037 -15.764 1.00 69.81 629 GLY A N 1
ATOM 4632 C CA . GLY A 1 629 ? -7.375 -2.252 -14.327 1.00 69.81 629 GLY A CA 1
ATOM 4633 C C . GLY A 1 629 ? -7.078 -0.940 -13.614 1.00 69.81 629 GLY A C 1
ATOM 4634 O O . GLY A 1 629 ? -7.889 -0.511 -12.793 1.00 69.81 629 GLY A O 1
ATOM 4635 N N . LEU A 1 630 ? -6.030 -0.232 -14.044 1.00 77.19 630 LEU A N 1
ATOM 4636 C CA . LEU A 1 630 ? -5.654 1.076 -13.500 1.00 77.19 630 LEU A CA 1
ATOM 4637 C C . LEU A 1 630 ? -6.782 2.118 -13.627 1.00 77.19 630 LEU A C 1
ATOM 4639 O O . LEU A 1 630 ? -7.070 2.824 -12.666 1.00 77.19 630 LEU A O 1
ATOM 4643 N N . GLU A 1 631 ? -7.481 2.190 -14.770 1.00 71.06 631 GLU A N 1
ATOM 4644 C CA . GLU A 1 631 ? -8.646 3.082 -14.957 1.00 71.06 631 GLU A CA 1
ATOM 4645 C C . GLU A 1 631 ? -9.817 2.752 -14.014 1.00 71.06 631 GLU A C 1
ATOM 4647 O O . GLU A 1 631 ? -10.675 3.602 -13.760 1.00 71.06 631 GLU A O 1
ATOM 4652 N N . SER A 1 632 ? -9.878 1.511 -13.528 1.00 57.66 632 SER A N 1
ATOM 4653 C CA . SER A 1 632 ? -10.869 1.041 -12.559 1.00 57.66 632 SER A CA 1
ATOM 4654 C C . SER A 1 632 ? -10.371 1.018 -11.113 1.00 57.66 632 SER A C 1
ATOM 4656 O O . SER A 1 632 ? -11.154 0.651 -10.247 1.00 57.66 632 SER A O 1
ATOM 4658 N N . GLY A 1 633 ? -9.124 1.425 -10.848 1.00 52.84 633 GLY A N 1
ATOM 4659 C CA . GLY A 1 633 ? -8.529 1.417 -9.506 1.00 52.84 633 GLY A CA 1
ATOM 4660 C C . GLY A 1 633 ? -7.923 0.081 -9.062 1.00 52.84 633 GLY A C 1
ATOM 4661 O O . GLY A 1 633 ? -7.601 -0.063 -7.893 1.00 52.84 633 GLY A O 1
ATOM 4662 N N . SER A 1 634 ? -7.757 -0.888 -9.966 1.00 62.91 634 SER A N 1
ATOM 4663 C CA . SER A 1 634 ? -7.017 -2.130 -9.704 1.00 62.91 634 SER A CA 1
ATOM 4664 C C . SER A 1 634 ? -5.520 -1.920 -9.952 1.00 62.91 634 SER A C 1
ATOM 4666 O O . SER A 1 634 ? -5.129 -1.256 -10.918 1.00 62.91 634 SER A O 1
ATOM 4668 N N . SER A 1 635 ? -4.695 -2.508 -9.087 1.00 65.69 635 SER A N 1
ATOM 4669 C CA . SER A 1 635 ? -3.234 -2.571 -9.201 1.00 65.69 635 SER A CA 1
ATOM 4670 C C . SER A 1 635 ? -2.741 -3.830 -9.937 1.00 65.69 635 SER A C 1
ATOM 4672 O O . SER A 1 635 ? -1.543 -3.954 -10.191 1.00 65.69 635 SER A O 1
ATOM 4674 N N . ASP A 1 636 ? -3.652 -4.718 -10.354 1.00 70.00 636 ASP A N 1
ATOM 4675 C CA . ASP A 1 636 ? -3.333 -5.995 -10.995 1.00 70.00 636 ASP A CA 1
ATOM 4676 C C . ASP A 1 636 ? -2.822 -5.835 -12.433 1.00 70.00 636 ASP A C 1
ATOM 4678 O O . ASP A 1 636 ? -3.209 -4.938 -13.193 1.00 70.00 636 ASP A O 1
ATOM 4682 N N . GLY A 1 637 ? -2.017 -6.805 -12.876 1.00 81.25 637 GLY A N 1
ATOM 4683 C CA . GLY A 1 637 ? -1.579 -6.922 -14.267 1.00 81.25 637 GLY A CA 1
ATOM 4684 C C . GLY A 1 637 ? -0.164 -6.450 -14.638 1.00 81.25 637 GLY A C 1
ATOM 4685 O O . GLY A 1 637 ? 0.269 -6.880 -15.721 1.00 81.25 637 GLY A O 1
ATOM 4686 N N . PRO A 1 638 ? 0.600 -5.670 -13.835 1.00 86.88 638 PRO A N 1
ATOM 4687 C CA . PRO A 1 638 ? 1.991 -5.335 -14.148 1.00 86.88 638 PRO A CA 1
ATOM 4688 C C . PRO A 1 638 ? 2.858 -6.562 -14.469 1.00 86.88 638 PRO A C 1
ATOM 4690 O O . PRO A 1 638 ? 3.655 -6.534 -15.410 1.00 86.88 638 PRO A O 1
ATOM 4693 N N . GLU A 1 639 ? 2.677 -7.654 -13.731 1.00 85.00 639 GLU A N 1
ATOM 4694 C CA . GLU A 1 639 ? 3.415 -8.919 -13.809 1.00 85.00 639 GLU A CA 1
ATOM 4695 C C . GLU A 1 639 ? 3.189 -9.579 -15.168 1.00 85.00 639 GLU A C 1
ATOM 4697 O O . GLU A 1 639 ? 4.126 -9.855 -15.927 1.00 85.00 639 GLU A O 1
ATOM 4702 N N . ARG A 1 640 ? 1.914 -9.760 -15.531 1.00 90.25 640 ARG A N 1
ATOM 4703 C CA . ARG A 1 640 ? 1.519 -10.347 -16.813 1.00 90.25 640 ARG A CA 1
ATOM 4704 C C . ARG A 1 640 ? 1.954 -9.467 -17.982 1.00 90.25 640 ARG A C 1
ATOM 4706 O O . ARG A 1 640 ? 2.438 -9.994 -18.988 1.00 90.25 640 ARG A O 1
ATOM 4713 N N . TYR A 1 641 ? 1.801 -8.149 -17.863 1.00 95.50 641 TYR A N 1
ATOM 4714 C CA . TYR A 1 641 ? 2.271 -7.194 -18.864 1.00 95.50 641 TYR A CA 1
ATOM 4715 C C . TYR A 1 641 ? 3.783 -7.321 -19.081 1.00 95.50 641 TYR A C 1
ATOM 4717 O O . TYR A 1 641 ? 4.232 -7.494 -20.218 1.00 95.50 641 TYR A O 1
ATOM 4725 N N . ALA A 1 642 ? 4.566 -7.319 -18.002 1.00 94.81 642 ALA A N 1
ATOM 4726 C CA . ALA A 1 642 ? 6.016 -7.420 -18.063 1.00 94.81 642 ALA A CA 1
ATOM 4727 C C . ALA A 1 642 ? 6.483 -8.766 -18.632 1.00 94.81 642 ALA A C 1
ATOM 4729 O O . ALA A 1 642 ? 7.359 -8.808 -19.496 1.00 94.81 642 ALA A O 1
ATOM 4730 N N . ALA A 1 643 ? 5.849 -9.867 -18.226 1.00 93.56 643 ALA A N 1
ATOM 4731 C CA . ALA A 1 643 ? 6.138 -11.198 -18.747 1.00 93.56 643 ALA A CA 1
ATOM 4732 C C . ALA A 1 643 ? 5.855 -11.313 -20.256 1.00 93.56 643 ALA A C 1
ATOM 4734 O O . ALA A 1 643 ? 6.651 -11.898 -21.003 1.00 93.56 643 ALA A O 1
ATOM 4735 N N . MET A 1 644 ? 4.754 -10.722 -20.734 1.00 96.50 644 MET A N 1
ATOM 4736 C CA . MET A 1 644 ? 4.445 -10.668 -22.165 1.00 96.50 644 MET A CA 1
ATOM 4737 C C . MET A 1 644 ? 5.401 -9.744 -22.928 1.00 96.50 644 MET A C 1
ATOM 4739 O O . MET A 1 644 ? 5.826 -10.100 -24.028 1.00 96.50 644 MET A O 1
ATOM 4743 N N . ALA A 1 645 ? 5.794 -8.605 -22.352 1.00 97.69 645 ALA A N 1
ATOM 4744 C CA . ALA A 1 645 ? 6.775 -7.698 -22.947 1.00 97.69 645 ALA A CA 1
ATOM 4745 C C . ALA A 1 645 ? 8.143 -8.382 -23.119 1.00 97.69 645 ALA A C 1
ATOM 4747 O O . ALA A 1 645 ? 8.707 -8.370 -24.219 1.00 97.69 645 ALA A O 1
ATOM 4748 N N . ARG A 1 646 ? 8.619 -9.081 -22.077 1.00 96.69 646 ARG A N 1
ATOM 4749 C CA . ARG A 1 646 ? 9.820 -9.929 -22.112 1.00 96.69 646 ARG A CA 1
ATOM 4750 C C . ARG A 1 646 ? 9.721 -10.981 -23.210 1.00 96.69 646 ARG A C 1
ATOM 4752 O O . ARG A 1 646 ? 10.620 -11.098 -24.043 1.00 96.69 646 ARG A O 1
ATOM 4759 N N . THR A 1 647 ? 8.612 -11.720 -23.258 1.00 97.12 647 THR A N 1
ATOM 4760 C CA . THR A 1 647 ? 8.369 -12.744 -24.291 1.00 97.12 647 THR A CA 1
ATOM 4761 C C . THR A 1 647 ? 8.396 -12.135 -25.695 1.00 97.12 647 THR A C 1
ATOM 4763 O O . THR A 1 647 ? 9.022 -12.691 -26.601 1.00 97.12 647 THR A O 1
ATOM 4766 N N . GLY A 1 648 ? 7.827 -10.939 -25.871 1.00 98.00 648 GLY A N 1
ATOM 4767 C CA . GLY A 1 648 ? 7.924 -10.170 -27.110 1.00 98.00 648 GLY A CA 1
ATOM 4768 C C . GLY A 1 648 ? 9.362 -9.786 -27.472 1.00 98.00 648 GLY A C 1
ATOM 4769 O O . GLY A 1 648 ? 9.753 -9.893 -28.636 1.00 98.00 648 GLY A O 1
ATOM 4770 N N . GLY A 1 649 ? 10.190 -9.425 -26.488 1.00 97.81 649 GLY A N 1
ATOM 4771 C CA . GLY A 1 649 ? 11.624 -9.193 -26.676 1.00 97.81 649 GLY A CA 1
ATOM 4772 C C . GLY A 1 649 ? 12.358 -10.423 -27.225 1.00 97.81 649 GLY A C 1
ATOM 4773 O O . GLY A 1 649 ? 13.114 -10.316 -28.196 1.00 97.81 649 GLY A O 1
ATOM 4774 N N . PHE A 1 650 ? 12.078 -11.610 -26.677 1.00 97.88 650 PHE A N 1
ATOM 4775 C CA . PHE A 1 650 ? 12.593 -12.886 -27.195 1.00 97.88 650 PHE A CA 1
ATOM 4776 C C . PHE A 1 650 ? 12.062 -13.206 -28.599 1.00 97.88 650 PHE A C 1
ATOM 4778 O O . PHE A 1 650 ? 12.826 -13.660 -29.458 1.00 97.88 650 PHE A O 1
ATOM 4785 N N . ALA A 1 651 ? 10.782 -12.947 -28.871 1.00 97.94 651 ALA A N 1
ATOM 4786 C CA . ALA A 1 651 ? 10.182 -13.164 -30.184 1.00 97.94 651 ALA A CA 1
ATOM 4787 C C . ALA A 1 651 ? 10.860 -12.306 -31.261 1.00 97.94 651 ALA A C 1
ATOM 4789 O O . ALA A 1 651 ? 11.362 -12.845 -32.250 1.00 97.94 651 ALA A O 1
ATOM 4790 N N . VAL A 1 652 ? 10.990 -10.996 -31.030 1.00 97.75 652 VAL A N 1
ATOM 4791 C CA . VAL A 1 652 ? 11.642 -10.060 -31.964 1.00 97.75 652 VAL A CA 1
ATOM 4792 C C . VAL A 1 652 ? 13.140 -10.346 -32.117 1.00 97.75 652 VAL A C 1
ATOM 4794 O O . VAL A 1 652 ? 13.711 -10.163 -33.197 1.00 97.75 652 VAL A O 1
ATOM 4797 N N . ALA A 1 653 ? 13.793 -10.874 -31.078 1.00 96.81 653 ALA A N 1
ATOM 4798 C CA . ALA A 1 653 ? 15.161 -11.369 -31.192 1.00 96.81 653 ALA A CA 1
ATOM 4799 C C . ALA A 1 653 ? 15.283 -12.593 -32.128 1.00 96.81 653 ALA A C 1
ATOM 4801 O O . ALA A 1 653 ? 16.357 -12.829 -32.695 1.00 96.81 653 ALA A O 1
ATOM 4802 N N . GLY A 1 654 ? 14.189 -13.336 -32.332 1.00 96.38 654 GLY A N 1
ATOM 4803 C CA . GLY A 1 654 ? 14.101 -14.550 -33.145 1.00 96.38 654 GLY A CA 1
ATOM 4804 C C . GLY A 1 654 ? 14.164 -15.846 -32.329 1.00 96.38 654 GLY A C 1
ATOM 4805 O O . GLY A 1 654 ? 14.637 -16.861 -32.845 1.00 96.38 654 GLY A O 1
ATOM 4806 N N . ALA A 1 655 ? 13.758 -15.806 -31.056 1.00 95.88 655 ALA A N 1
ATOM 4807 C CA . ALA A 1 655 ? 13.899 -16.892 -30.087 1.00 95.88 655 ALA A CA 1
ATOM 4808 C C . ALA A 1 655 ? 12.689 -17.034 -29.142 1.00 95.88 655 ALA A C 1
ATOM 4810 O O . ALA A 1 655 ? 12.879 -17.287 -27.956 1.00 95.88 655 ALA A O 1
ATOM 4811 N N . ALA A 1 656 ? 11.461 -16.901 -29.655 1.00 93.69 656 ALA A N 1
ATOM 4812 C CA . ALA A 1 656 ? 10.232 -17.013 -28.855 1.00 93.69 656 ALA A CA 1
ATOM 4813 C C . ALA A 1 656 ? 10.188 -18.292 -27.986 1.00 93.69 656 ALA A C 1
ATOM 4815 O O . ALA A 1 656 ? 9.951 -18.210 -26.788 1.00 93.69 656 ALA A O 1
ATOM 4816 N N . ASP A 1 657 ? 10.551 -19.453 -28.552 1.00 91.88 657 ASP A N 1
ATOM 4817 C CA . ASP A 1 657 ? 10.581 -20.752 -27.847 1.00 91.88 657 ASP A CA 1
ATOM 4818 C C . ASP A 1 657 ? 11.595 -20.830 -26.682 1.00 91.88 657 ASP A C 1
ATOM 4820 O O . ASP A 1 657 ? 11.626 -21.820 -25.952 1.00 91.88 657 ASP A O 1
ATOM 4824 N N . ALA A 1 658 ? 12.485 -19.843 -26.553 1.00 94.50 658 ALA A N 1
ATOM 4825 C CA . ALA A 1 658 ? 13.490 -19.760 -25.497 1.00 94.50 658 ALA A CA 1
ATOM 4826 C C . ALA A 1 658 ? 13.112 -18.772 -24.381 1.00 94.50 658 ALA A C 1
ATOM 4828 O O . ALA A 1 658 ? 13.873 -18.667 -23.419 1.00 94.50 658 ALA A O 1
ATOM 4829 N N . ALA A 1 659 ? 11.983 -18.067 -24.496 1.00 93.50 659 ALA A N 1
ATOM 4830 C CA . ALA A 1 659 ? 11.498 -17.174 -23.452 1.00 93.50 659 ALA A CA 1
ATOM 4831 C C . ALA A 1 659 ? 11.116 -17.961 -22.180 1.00 93.50 659 ALA A C 1
ATOM 4833 O O . ALA A 1 659 ? 10.530 -19.044 -22.291 1.00 93.50 659 ALA A O 1
ATOM 4834 N N . PRO A 1 660 ? 11.405 -17.432 -20.976 1.00 91.31 660 PRO A N 1
ATOM 4835 C CA . PRO A 1 660 ? 10.835 -17.952 -19.733 1.00 91.31 660 PRO A CA 1
ATOM 4836 C C . PRO A 1 660 ? 9.302 -17.950 -19.771 1.00 91.31 660 PRO A C 1
ATOM 4838 O O . PRO A 1 660 ? 8.702 -17.092 -20.423 1.00 91.31 660 PRO A O 1
ATOM 4841 N N . SER A 1 661 ? 8.674 -18.886 -19.051 1.00 86.50 661 SER A N 1
ATOM 4842 C CA . SER A 1 661 ? 7.210 -19.008 -19.011 1.00 86.50 661 SER A CA 1
ATOM 4843 C C . SER A 1 661 ? 6.548 -17.700 -18.566 1.00 86.50 661 SER A C 1
ATOM 4845 O O . SER A 1 661 ? 7.043 -17.013 -17.671 1.00 86.50 661 SER A O 1
ATOM 4847 N N . VAL A 1 662 ? 5.415 -17.366 -19.186 1.00 80.56 662 VAL A N 1
ATOM 4848 C CA . VAL A 1 662 ? 4.580 -16.229 -18.774 1.00 80.56 662 VAL A CA 1
ATOM 4849 C C . VAL A 1 662 ? 3.890 -16.540 -17.448 1.00 80.56 662 VAL A C 1
ATOM 4851 O O . VAL A 1 662 ? 3.837 -15.677 -16.583 1.00 80.56 662 VAL A O 1
ATOM 4854 N N . ASP A 1 663 ? 3.448 -17.785 -17.255 1.00 67.62 663 ASP A N 1
ATOM 4855 C CA . ASP A 1 663 ? 2.731 -18.209 -16.046 1.00 67.62 663 ASP A CA 1
ATOM 4856 C C . ASP A 1 663 ? 3.655 -18.278 -14.818 1.00 67.62 663 ASP A C 1
ATOM 4858 O O . ASP A 1 663 ? 3.212 -18.030 -13.708 1.00 67.62 663 ASP A O 1
ATOM 4862 N N . ALA A 1 664 ? 4.959 -18.519 -15.016 1.00 54.62 664 ALA A N 1
ATOM 4863 C CA . ALA A 1 664 ? 5.951 -18.470 -13.933 1.00 54.62 664 ALA A CA 1
ATOM 4864 C C . ALA A 1 664 ? 6.278 -17.037 -13.470 1.00 54.62 664 ALA A C 1
ATOM 4866 O O . ALA A 1 664 ? 6.964 -16.865 -12.476 1.00 54.62 664 ALA A O 1
ATOM 4867 N N . ALA A 1 665 ? 5.844 -16.018 -14.219 1.00 43.97 665 ALA A N 1
ATOM 4868 C CA . ALA A 1 665 ? 6.107 -14.608 -13.938 1.00 43.97 665 ALA A CA 1
ATOM 4869 C C . ALA A 1 665 ? 4.825 -13.795 -13.687 1.00 43.97 665 ALA A C 1
ATOM 4871 O O . ALA A 1 665 ? 4.929 -12.598 -13.462 1.00 43.97 665 ALA A O 1
ATOM 4872 N N . ALA A 1 666 ? 3.648 -14.424 -13.791 1.00 37.88 666 ALA A N 1
ATOM 4873 C CA . ALA A 1 666 ? 2.320 -13.837 -13.584 1.00 37.88 666 ALA A CA 1
ATOM 4874 C C . ALA A 1 666 ? 1.555 -14.520 -12.436 1.00 37.88 666 ALA A C 1
ATOM 4876 O O . ALA A 1 666 ? 0.343 -14.346 -12.326 1.00 37.88 666 ALA A O 1
ATOM 4877 N N . ALA A 1 667 ? 2.247 -15.335 -11.637 1.00 32.69 667 ALA A N 1
ATOM 4878 C CA . ALA A 1 667 ? 1.721 -15.872 -10.395 1.00 32.69 667 ALA A CA 1
ATOM 4879 C C . ALA A 1 667 ? 1.733 -14.746 -9.356 1.00 32.69 667 ALA A C 1
ATOM 4881 O O . ALA A 1 667 ? 2.691 -14.596 -8.609 1.00 32.69 667 ALA A O 1
ATOM 4882 N N . ASP A 1 668 ? 0.687 -13.929 -9.383 1.00 31.58 668 ASP A N 1
ATOM 4883 C CA . ASP A 1 668 ? 0.292 -13.123 -8.241 1.00 31.58 668 ASP A CA 1
ATOM 4884 C C . ASP A 1 668 ? -0.788 -13.925 -7.494 1.00 31.58 668 ASP A C 1
ATOM 4886 O O . ASP A 1 668 ? -1.801 -14.312 -8.084 1.00 31.58 668 ASP A O 1
ATOM 4890 N N . GLY A 1 669 ? -0.519 -14.261 -6.232 1.00 31.25 669 GLY A N 1
ATOM 4891 C CA . GLY A 1 669 ? -1.553 -14.527 -5.227 1.00 31.25 669 GLY A CA 1
ATOM 4892 C C . GLY A 1 669 ? -2.421 -15.792 -5.299 1.00 31.25 669 GLY A C 1
ATOM 4893 O O . GLY A 1 669 ? -3.512 -15.763 -4.741 1.00 31.25 669 GLY A O 1
ATOM 4894 N N . ASP A 1 670 ? -1.986 -16.905 -5.893 1.00 26.33 670 ASP A N 1
ATOM 4895 C CA . ASP A 1 670 ? -2.549 -18.222 -5.539 1.00 26.33 670 ASP A CA 1
ATOM 4896 C C . ASP A 1 670 ? -1.382 -19.151 -5.192 1.00 26.33 670 ASP A C 1
ATOM 4898 O O . ASP A 1 670 ? -0.559 -19.490 -6.044 1.00 26.33 670 ASP A O 1
ATOM 4902 N N . GLY A 1 671 ? -1.263 -19.465 -3.901 1.00 32.16 671 GLY A N 1
ATOM 4903 C CA . GLY A 1 671 ? -0.127 -20.167 -3.318 1.00 32.16 671 GLY A CA 1
ATOM 4904 C C . GLY A 1 671 ? 0.140 -21.517 -3.982 1.00 32.16 671 GLY A C 1
ATOM 4905 O O . GLY A 1 671 ? -0.574 -22.490 -3.752 1.00 32.16 671 GLY A O 1
ATOM 4906 N N . GLU A 1 672 ? 1.221 -21.592 -4.753 1.00 27.98 672 GLU A N 1
ATOM 4907 C CA . GLU A 1 672 ? 1.967 -22.832 -4.937 1.00 27.98 672 GLU A CA 1
ATOM 4908 C C . GLU A 1 672 ? 3.370 -22.638 -4.354 1.00 27.98 672 GLU A C 1
ATOM 4910 O O . GLU A 1 672 ? 4.252 -22.021 -4.948 1.00 27.98 672 GLU A O 1
ATOM 4915 N N . ASP A 1 673 ? 3.509 -23.171 -3.141 1.00 33.97 673 ASP A N 1
ATOM 4916 C CA . ASP A 1 673 ? 4.680 -23.259 -2.275 1.00 33.97 673 ASP A CA 1
ATOM 4917 C C . ASP A 1 673 ? 6.033 -23.356 -3.000 1.00 33.97 673 ASP A C 1
ATOM 4919 O O . ASP A 1 673 ? 6.494 -24.436 -3.392 1.00 33.97 673 ASP A O 1
ATOM 4923 N N . THR A 1 674 ? 6.770 -22.249 -3.010 1.00 33.41 674 THR A N 1
ATOM 4924 C CA . THR A 1 674 ? 8.2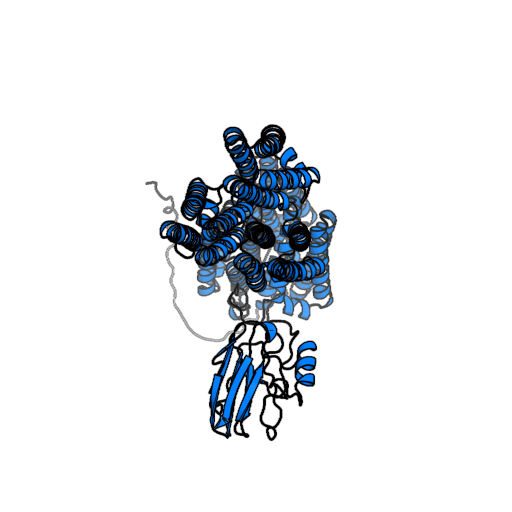37 -22.290 -2.969 1.00 33.41 674 THR A CA 1
ATOM 4925 C C . THR A 1 674 ? 8.750 -21.577 -1.727 1.00 33.41 674 THR A C 1
ATOM 4927 O O . THR A 1 674 ? 9.500 -20.613 -1.816 1.00 33.41 674 THR A O 1
ATOM 4930 N N . GLU A 1 675 ? 8.369 -22.079 -0.549 1.00 35.34 675 GLU A N 1
ATOM 4931 C CA . GLU A 1 675 ? 9.058 -21.724 0.690 1.00 35.34 675 GLU A CA 1
ATOM 4932 C C . GLU A 1 675 ? 10.462 -22.343 0.744 1.00 35.34 675 GLU A C 1
ATOM 4934 O O . GLU A 1 675 ? 10.662 -23.566 0.646 1.00 35.34 675 GLU A O 1
ATOM 4939 N N . GLU A 1 676 ? 11.445 -21.477 0.980 1.00 36.72 676 GLU A N 1
ATOM 4940 C CA . GLU A 1 676 ? 12.821 -21.816 1.321 1.00 36.72 676 GLU A CA 1
ATOM 4941 C C . GLU A 1 676 ? 12.887 -22.411 2.752 1.00 36.72 676 GLU A C 1
ATOM 4943 O O . GLU A 1 676 ? 13.213 -21.773 3.744 1.00 36.72 676 GLU A O 1
ATOM 4948 N N . THR A 1 677 ? 12.502 -23.684 2.843 1.00 46.81 677 THR A N 1
ATOM 4949 C CA . THR A 1 677 ? 12.603 -24.675 3.935 1.00 46.81 677 THR A CA 1
ATOM 4950 C C . THR A 1 677 ? 13.189 -24.255 5.299 1.00 46.81 677 THR A C 1
ATOM 4952 O O . THR A 1 677 ? 14.356 -24.539 5.592 1.00 46.81 677 THR A O 1
ATOM 4955 N N . ALA A 1 678 ? 12.331 -23.795 6.216 1.00 65.31 678 ALA A N 1
ATOM 4956 C CA . ALA A 1 678 ? 12.532 -23.997 7.660 1.00 65.31 678 ALA A CA 1
ATOM 4957 C C . ALA A 1 678 ? 12.143 -25.424 8.116 1.00 65.31 678 ALA A C 1
ATOM 4959 O O . ALA A 1 678 ? 12.587 -25.889 9.169 1.00 65.31 678 ALA A O 1
ATOM 4960 N N . TYR A 1 679 ? 11.359 -26.142 7.298 1.00 80.31 679 TYR A N 1
ATOM 4961 C CA . TYR A 1 679 ? 10.790 -27.448 7.625 1.00 80.31 679 TYR A CA 1
ATOM 4962 C C . TYR A 1 679 ? 11.297 -28.585 6.718 1.00 80.31 679 TYR A C 1
ATOM 4964 O O . TYR A 1 679 ? 11.301 -28.517 5.486 1.00 80.31 679 TYR A O 1
ATOM 4972 N N . GLU A 1 680 ? 11.708 -29.682 7.351 1.00 85.62 680 GLU A N 1
ATOM 4973 C CA . GLU A 1 680 ? 12.073 -30.962 6.757 1.00 85.62 680 GLU A CA 1
ATOM 4974 C C . GLU A 1 680 ? 11.010 -32.024 7.086 1.00 85.62 680 GLU A C 1
ATOM 4976 O O . GLU A 1 680 ? 10.654 -32.270 8.246 1.00 85.62 680 GLU A O 1
ATOM 4981 N N . GLY A 1 681 ? 10.571 -32.748 6.056 1.00 80.94 681 GLY A N 1
ATOM 4982 C CA . GLY A 1 681 ? 9.751 -33.941 6.235 1.00 80.94 681 GLY A CA 1
ATOM 4983 C C . GLY A 1 681 ? 10.511 -35.100 6.900 1.00 80.94 681 GLY A C 1
ATOM 4984 O O . GLY A 1 681 ? 11.740 -35.130 6.997 1.00 80.94 681 GLY A O 1
ATOM 4985 N N . GLY A 1 682 ? 9.763 -36.099 7.363 1.00 80.62 682 GLY A N 1
ATOM 4986 C CA . GLY A 1 682 ? 10.288 -37.324 7.965 1.00 80.62 682 GLY A CA 1
ATOM 4987 C C . GLY A 1 682 ? 10.601 -38.444 6.970 1.00 80.62 682 GLY A C 1
ATOM 4988 O O . GLY A 1 682 ? 10.062 -38.459 5.870 1.00 80.62 682 GLY A O 1
ATOM 4989 N N . PRO A 1 683 ? 11.360 -39.486 7.370 1.00 83.38 683 PRO A N 1
ATOM 4990 C CA . PRO A 1 683 ? 11.567 -40.693 6.560 1.00 83.38 683 PRO A CA 1
ATOM 4991 C C . PRO A 1 683 ? 10.277 -41.492 6.284 1.00 83.38 683 PRO A C 1
ATOM 4993 O O . PRO A 1 683 ? 10.311 -42.449 5.512 1.00 83.38 683 PRO A O 1
ATOM 4996 N N . ASN A 1 684 ? 9.174 -41.148 6.951 1.00 89.75 684 ASN A N 1
ATOM 4997 C CA . ASN A 1 684 ? 7.844 -41.737 6.810 1.00 89.75 684 ASN A CA 1
ATOM 4998 C C . ASN A 1 684 ? 6.802 -40.754 6.240 1.00 89.75 684 ASN A C 1
ATOM 5000 O O . ASN A 1 684 ? 5.609 -41.031 6.332 1.00 89.75 684 ASN A O 1
ATOM 5004 N N . ILE A 1 685 ? 7.256 -39.640 5.660 1.00 92.62 685 ILE A N 1
ATOM 5005 C CA . ILE A 1 685 ? 6.438 -38.720 4.867 1.00 92.62 685 ILE A CA 1
ATOM 5006 C C . ILE A 1 685 ? 6.751 -38.988 3.393 1.00 92.62 685 ILE A C 1
ATOM 5008 O O . ILE A 1 685 ? 7.919 -39.104 3.014 1.00 92.62 685 ILE A O 1
ATOM 5012 N N . VAL A 1 686 ? 5.713 -39.176 2.586 1.00 91.88 686 VAL A N 1
ATOM 5013 C CA . VAL A 1 686 ? 5.795 -39.556 1.171 1.00 91.88 686 VAL A CA 1
ATOM 5014 C C . VAL A 1 686 ? 5.056 -38.546 0.302 1.00 91.88 686 VAL A C 1
ATOM 5016 O O . VAL A 1 686 ? 4.201 -37.824 0.799 1.00 91.88 686 VAL A O 1
ATOM 5019 N N . GLU A 1 687 ? 5.388 -38.511 -0.988 1.00 89.94 687 GLU A N 1
ATOM 5020 C CA . GLU A 1 687 ? 4.688 -37.682 -1.974 1.00 89.94 687 GLU A CA 1
ATOM 5021 C C . GLU A 1 687 ? 3.467 -38.434 -2.532 1.00 89.94 687 GLU A C 1
ATOM 5023 O O . GLU A 1 687 ? 3.604 -39.515 -3.121 1.00 89.94 687 GLU A O 1
ATOM 5028 N N . GLY A 1 688 ? 2.286 -37.845 -2.353 1.00 88.69 688 GLY A N 1
ATOM 5029 C CA . GLY A 1 688 ? 0.983 -38.342 -2.773 1.00 88.69 688 GLY A CA 1
ATOM 5030 C C . GLY A 1 688 ? 0.418 -39.450 -1.882 1.00 88.69 688 GLY A C 1
ATOM 5031 O O . GLY A 1 688 ? 1.143 -40.288 -1.340 1.00 88.69 688 GLY A O 1
ATOM 5032 N N . VAL A 1 689 ? -0.913 -39.493 -1.771 1.00 89.50 689 VAL A N 1
ATOM 5033 C CA . VAL A 1 689 ? -1.621 -40.549 -1.032 1.00 89.50 689 VAL A CA 1
ATOM 5034 C C . VAL A 1 689 ? -1.341 -41.912 -1.687 1.00 89.50 689 VAL A C 1
ATOM 5036 O O . VAL A 1 689 ? -1.672 -42.102 -2.864 1.00 89.50 689 VAL A O 1
ATOM 5039 N N . PRO A 1 690 ? -0.747 -42.886 -0.969 1.00 86.81 690 PRO A N 1
ATOM 5040 C CA . PRO A 1 690 ? -0.462 -44.198 -1.541 1.00 86.81 690 PRO A CA 1
ATOM 5041 C C . PRO A 1 690 ? -1.729 -44.957 -1.958 1.00 86.81 690 PRO A C 1
ATOM 5043 O O . PRO A 1 690 ? -2.732 -44.949 -1.249 1.00 86.81 690 PRO A O 1
ATOM 5046 N N . ASP A 1 691 ? -1.659 -45.694 -3.075 1.00 86.12 691 ASP A N 1
ATOM 5047 C CA . ASP A 1 691 ? -2.761 -46.533 -3.592 1.00 86.12 691 ASP A CA 1
ATOM 5048 C C . ASP A 1 691 ? -3.268 -47.588 -2.580 1.00 86.12 691 ASP A C 1
ATOM 5050 O O . ASP A 1 691 ? -4.346 -48.160 -2.763 1.00 86.12 691 ASP A O 1
ATOM 5054 N N . ASP A 1 692 ? -2.456 -47.923 -1.574 1.00 86.44 692 ASP A N 1
ATOM 5055 C CA . ASP A 1 692 ? -2.742 -48.889 -0.515 1.00 86.44 692 ASP A CA 1
ATOM 5056 C C . ASP A 1 692 ? -3.170 -48.258 0.821 1.00 86.44 692 ASP A C 1
ATOM 5058 O O . ASP A 1 692 ? -3.363 -49.000 1.780 1.00 86.44 692 ASP A O 1
ATOM 5062 N N . ALA A 1 693 ? -3.377 -46.938 0.889 1.00 91.31 693 ALA A N 1
ATOM 5063 C CA . ALA A 1 693 ? -4.051 -46.310 2.022 1.00 91.31 693 ALA A CA 1
ATOM 5064 C C . ALA A 1 693 ? -5.547 -46.680 2.030 1.00 91.31 693 ALA A C 1
ATOM 5066 O O . ALA A 1 693 ? -6.248 -46.534 1.025 1.00 91.31 693 ALA A O 1
ATOM 5067 N N . ASP A 1 694 ? -6.050 -47.156 3.170 1.00 97.06 694 ASP A N 1
ATOM 5068 C CA . ASP A 1 694 ? -7.461 -47.518 3.336 1.00 97.06 694 ASP A CA 1
ATOM 5069 C C . ASP A 1 694 ? -8.327 -46.292 3.669 1.00 97.06 694 ASP A C 1
ATOM 5071 O O . ASP A 1 694 ? -9.506 -46.252 3.302 1.00 97.06 694 ASP A O 1
ATOM 5075 N N . HIS A 1 695 ? -7.740 -45.292 4.339 1.00 96.94 695 HIS A N 1
ATOM 5076 C CA . HIS A 1 695 ? -8.407 -44.061 4.772 1.00 96.94 695 HIS A CA 1
ATOM 5077 C C . HIS A 1 695 ? -7.485 -42.846 4.641 1.00 96.94 695 HIS A C 1
ATOM 5079 O O . HIS A 1 695 ? -6.267 -42.978 4.763 1.00 96.94 695 HIS A O 1
ATOM 5085 N N . VAL A 1 696 ? -8.085 -41.670 4.456 1.00 96.38 696 VAL A N 1
ATOM 5086 C CA . VAL A 1 696 ? -7.394 -40.374 4.415 1.00 96.38 696 VAL A CA 1
ATOM 5087 C C . VAL A 1 696 ? -7.980 -39.466 5.494 1.00 96.38 696 VAL A C 1
ATOM 5089 O O . VAL A 1 696 ? -9.196 -39.455 5.697 1.00 96.38 696 VAL A O 1
ATOM 5092 N N . VAL A 1 697 ? -7.099 -38.753 6.185 1.00 97.44 697 VAL A N 1
ATOM 5093 C CA . VAL A 1 697 ? -7.389 -37.649 7.095 1.00 97.44 697 VAL A CA 1
ATOM 5094 C C . VAL A 1 697 ? -6.700 -36.418 6.517 1.00 97.44 697 VAL A C 1
ATOM 5096 O O . VAL A 1 697 ? -5.492 -36.435 6.295 1.00 97.44 697 VAL A O 1
ATOM 5099 N N . GLU A 1 698 ? -7.453 -35.362 6.261 1.00 95.19 698 GLU A N 1
ATOM 5100 C CA . GLU A 1 698 ? -6.913 -34.096 5.769 1.00 95.19 698 GLU A CA 1
ATOM 5101 C C . GLU A 1 698 ? -6.443 -33.259 6.967 1.00 95.19 698 GLU A C 1
ATOM 5103 O O . GLU A 1 698 ? -7.174 -33.093 7.945 1.00 95.19 698 GLU A O 1
ATOM 5108 N N . ALA A 1 699 ? -5.209 -32.762 6.918 1.00 92.38 699 ALA A N 1
ATOM 5109 C CA . ALA A 1 699 ? -4.698 -31.754 7.838 1.00 92.38 699 ALA A CA 1
ATOM 5110 C C . ALA A 1 699 ? -4.866 -30.384 7.170 1.00 92.38 699 ALA A C 1
ATOM 5112 O O . ALA A 1 699 ? -4.162 -30.075 6.206 1.00 92.38 699 ALA A O 1
ATOM 5113 N N . GLN A 1 700 ? -5.837 -29.602 7.646 1.00 85.62 700 GLN A N 1
ATOM 5114 C CA . GLN A 1 700 ? -6.165 -28.290 7.088 1.00 85.62 700 GLN A CA 1
ATOM 5115 C C . GLN A 1 700 ? -6.384 -27.248 8.183 1.00 85.62 700 GLN A C 1
ATOM 5117 O O . GLN A 1 700 ? -7.063 -27.522 9.174 1.00 85.62 700 GLN A O 1
ATOM 5122 N N . ALA A 1 701 ? -5.850 -26.041 7.983 1.00 85.38 701 ALA A N 1
ATOM 5123 C CA . ALA A 1 701 ? -5.927 -24.935 8.940 1.00 85.38 701 ALA A CA 1
ATOM 5124 C C . ALA A 1 701 ? -5.444 -25.355 10.342 1.00 85.38 701 ALA A C 1
ATOM 5126 O O . ALA A 1 701 ? -4.251 -25.507 10.534 1.00 85.38 701 ALA A O 1
ATOM 5127 N N . VAL A 1 702 ? -6.342 -25.593 11.303 1.00 87.44 702 VAL A N 1
ATOM 5128 C CA . VAL A 1 702 ? -6.013 -26.091 12.657 1.00 87.44 702 VAL A CA 1
ATOM 5129 C C . VAL A 1 702 ? -6.855 -27.319 13.041 1.00 87.44 702 VAL A C 1
ATOM 5131 O O . VAL A 1 702 ? -7.204 -27.516 14.206 1.00 87.44 702 VAL A O 1
ATOM 5134 N N . VAL A 1 703 ? -7.246 -28.146 12.063 1.00 88.69 703 VAL A N 1
ATOM 5135 C CA . VAL A 1 703 ? -8.116 -29.314 12.282 1.00 88.69 703 VAL A CA 1
ATOM 5136 C C . VAL A 1 703 ? -7.688 -30.539 11.465 1.00 88.69 703 VAL A C 1
ATOM 5138 O O . VAL A 1 703 ? -7.205 -30.430 10.340 1.00 88.69 703 VAL A O 1
ATOM 5141 N N . PHE A 1 704 ? -7.890 -31.728 12.042 1.00 95.81 704 PHE A N 1
ATOM 5142 C CA . PHE A 1 704 ? -7.872 -32.993 11.306 1.00 95.81 704 PHE A CA 1
ATOM 5143 C C . PHE A 1 704 ? -9.287 -33.317 10.822 1.00 95.81 704 PHE A C 1
ATOM 5145 O O . PHE A 1 704 ? -10.210 -33.357 11.633 1.00 95.81 704 PHE A O 1
ATOM 5152 N N . GLU A 1 705 ? -9.472 -33.585 9.531 1.00 93.75 705 GLU A N 1
ATOM 5153 C CA . GLU A 1 705 ? -10.774 -33.931 8.957 1.00 93.75 705 GLU A CA 1
ATOM 5154 C C . GLU A 1 705 ? -10.754 -35.345 8.341 1.00 93.75 705 GLU A C 1
ATOM 5156 O O . GLU A 1 705 ? -10.101 -35.571 7.322 1.00 93.75 705 GLU A O 1
ATOM 5161 N N . PRO A 1 706 ? -11.479 -36.325 8.916 1.00 96.19 706 PRO A N 1
ATOM 5162 C CA . PRO A 1 706 ? -12.222 -36.256 10.178 1.00 96.19 706 PRO A CA 1
ATOM 5163 C C . PRO A 1 706 ? -11.310 -36.289 11.421 1.00 96.19 706 PRO A C 1
ATOM 5165 O O . PRO A 1 706 ? -10.265 -36.941 11.424 1.00 96.19 706 PRO A O 1
ATOM 5168 N N . ASP A 1 707 ? -11.769 -35.678 12.515 1.00 89.62 707 ASP A N 1
ATOM 5169 C CA . ASP A 1 707 ? -11.085 -35.642 13.819 1.00 89.62 707 ASP A CA 1
ATOM 5170 C C . ASP A 1 707 ? -11.243 -36.961 14.604 1.00 89.62 707 ASP A C 1
ATOM 5172 O O . ASP A 1 707 ? -10.388 -37.336 15.406 1.00 89.62 707 ASP A O 1
ATOM 5176 N N . GLU A 1 708 ? -12.304 -37.727 14.337 1.00 97.62 708 GLU A N 1
ATOM 5177 C CA . GLU A 1 708 ? -12.514 -39.087 14.835 1.00 97.62 708 GLU A CA 1
ATOM 5178 C C . GLU A 1 708 ? -12.760 -40.070 13.681 1.00 97.62 708 GLU A C 1
ATOM 5180 O O . GLU A 1 708 ? -13.751 -39.980 12.951 1.00 97.62 708 GLU A O 1
ATOM 5185 N N . LEU A 1 709 ? -11.894 -41.079 13.562 1.00 97.44 709 LEU A N 1
ATOM 5186 C CA . LEU A 1 709 ? -11.983 -42.113 12.530 1.00 97.44 709 LEU A CA 1
ATOM 5187 C C . LEU A 1 709 ? -11.993 -43.514 13.155 1.00 97.44 709 LEU A C 1
ATOM 5189 O O . LEU A 1 709 ? -11.158 -43.849 13.991 1.00 97.44 709 LEU A O 1
ATOM 5193 N N . THR A 1 710 ? -12.933 -44.368 12.738 1.00 97.88 710 THR A N 1
ATOM 5194 C CA . THR A 1 710 ? -12.958 -45.795 13.119 1.00 97.88 710 THR A CA 1
ATOM 5195 C C . THR A 1 710 ? -12.435 -46.654 11.969 1.00 97.88 710 THR A C 1
ATOM 5197 O O . THR A 1 710 ? -13.013 -46.632 10.881 1.00 97.88 710 THR A O 1
ATOM 5200 N N . VAL A 1 711 ? -11.397 -47.451 12.224 1.00 97.38 711 VAL A N 1
ATOM 5201 C CA . VAL A 1 711 ? -10.707 -48.309 11.242 1.00 97.38 711 VAL A CA 1
ATOM 5202 C C . VAL A 1 711 ? -10.652 -49.767 11.716 1.00 97.38 711 VAL A C 1
ATOM 5204 O O . VAL A 1 711 ? -10.900 -50.058 12.888 1.00 97.38 711 VAL A O 1
ATOM 5207 N N . GLN A 1 712 ? -10.359 -50.713 10.821 1.00 97.62 712 GLN A N 1
ATOM 5208 C CA . GLN A 1 712 ? -10.126 -52.113 11.198 1.00 97.62 712 GLN A CA 1
ATOM 5209 C C . GLN A 1 712 ? -8.657 -52.346 11.561 1.00 97.62 712 GLN A C 1
ATOM 5211 O O . GLN A 1 712 ? -7.761 -51.687 11.037 1.00 97.62 712 GLN A O 1
ATOM 5216 N N . GLN A 1 713 ? -8.390 -53.335 12.420 1.00 97.12 713 GLN A N 1
ATOM 5217 C CA . GLN A 1 713 ? -7.020 -53.813 12.624 1.00 97.12 713 GLN A CA 1
ATOM 5218 C C . GLN A 1 713 ? -6.350 -54.180 11.285 1.00 97.12 713 GLN A C 1
ATOM 5220 O O . GLN A 1 713 ? -6.800 -55.089 10.579 1.00 97.12 713 GLN A O 1
ATOM 5225 N N . GLY A 1 714 ? -5.221 -53.531 11.006 1.00 95.88 714 GLY A N 1
ATOM 5226 C CA . GLY A 1 714 ? -4.416 -53.696 9.800 1.00 95.88 714 GLY A CA 1
ATOM 5227 C C . GLY A 1 714 ? -4.684 -52.660 8.707 1.00 95.88 714 GLY A C 1
ATOM 5228 O O . GLY A 1 714 ? -3.995 -52.723 7.693 1.00 95.88 714 GLY A O 1
ATOM 5229 N N . ASP A 1 715 ? -5.634 -51.739 8.902 1.00 97.81 715 ASP A N 1
ATOM 5230 C CA . ASP A 1 715 ? -5.882 -50.639 7.966 1.00 97.81 715 ASP A CA 1
ATOM 5231 C C . ASP A 1 715 ? -4.741 -49.605 8.020 1.00 97.81 715 ASP A C 1
ATOM 5233 O O . ASP A 1 715 ? -4.193 -49.300 9.091 1.00 97.81 715 ASP A O 1
ATOM 5237 N N . THR A 1 716 ? -4.411 -49.036 6.861 1.00 97.25 716 THR A N 1
ATOM 5238 C CA . THR A 1 716 ? -3.473 -47.915 6.726 1.00 97.25 716 THR A CA 1
ATOM 5239 C C . THR A 1 716 ? -4.231 -46.589 6.636 1.00 97.25 716 THR A C 1
ATOM 5241 O O . THR A 1 716 ? -5.113 -46.428 5.793 1.00 97.25 716 THR A O 1
ATOM 5244 N N . VAL A 1 717 ? -3.866 -45.625 7.483 1.00 97.94 717 VAL A N 1
ATOM 5245 C CA . VAL A 1 717 ? -4.384 -44.250 7.455 1.00 97.94 717 VAL A CA 1
ATOM 5246 C C . VAL A 1 717 ? -3.303 -43.321 6.913 1.00 97.94 717 VAL A C 1
ATOM 5248 O O . VAL A 1 717 ? -2.140 -43.414 7.319 1.00 97.94 717 VAL A O 1
ATOM 5251 N N . ALA A 1 718 ? -3.698 -42.454 5.987 1.00 97.00 718 ALA A N 1
ATOM 5252 C CA . ALA A 1 718 ? -2.886 -41.394 5.414 1.00 97.00 718 ALA A CA 1
ATOM 5253 C C . ALA A 1 718 ? -3.338 -40.036 5.961 1.00 97.00 718 ALA A C 1
ATOM 5255 O O . ALA A 1 718 ? -4.522 -39.729 5.910 1.00 97.00 718 ALA A O 1
ATOM 5256 N N . TRP A 1 719 ? -2.404 -39.236 6.463 1.00 98.00 719 TRP A N 1
ATOM 5257 C CA . TRP A 1 719 ? -2.614 -37.835 6.804 1.00 98.00 719 TRP A CA 1
ATOM 5258 C C . TRP A 1 719 ? -2.021 -36.980 5.697 1.00 98.00 719 TRP A C 1
ATOM 5260 O O . TRP A 1 719 ? -0.802 -36.967 5.529 1.00 98.00 719 TRP A O 1
ATOM 5270 N N . GLU A 1 720 ? -2.885 -36.333 4.929 1.00 96.12 720 GLU A N 1
ATOM 5271 C CA . GLU A 1 720 ? -2.535 -35.490 3.788 1.00 96.12 720 GLU A CA 1
ATOM 5272 C C . GLU A 1 720 ? -2.500 -34.030 4.230 1.00 96.12 720 GLU A C 1
ATOM 5274 O O . GLU A 1 720 ? -3.422 -33.569 4.905 1.00 96.12 720 GLU A O 1
ATOM 5279 N N . TYR A 1 721 ? -1.438 -33.309 3.874 1.00 94.12 721 TYR A N 1
ATOM 5280 C CA . TYR A 1 721 ? -1.448 -31.858 4.001 1.00 94.12 721 TYR A CA 1
ATOM 5281 C C . TYR A 1 721 ? -2.417 -31.285 2.964 1.00 94.12 721 TYR A C 1
ATOM 5283 O O . TYR A 1 721 ? -2.221 -31.471 1.766 1.00 94.12 721 TYR A O 1
ATOM 5291 N N . ALA A 1 722 ? -3.465 -30.611 3.431 1.00 86.38 722 ALA A N 1
ATOM 5292 C CA . ALA A 1 722 ? -4.493 -30.046 2.567 1.00 86.38 722 ALA A CA 1
ATOM 5293 C C . ALA A 1 722 ? -4.383 -28.517 2.451 1.00 86.38 722 ALA A C 1
ATOM 5295 O O . ALA A 1 722 ? -4.508 -28.005 1.341 1.00 86.38 722 ALA A O 1
ATOM 5296 N N . ALA A 1 723 ? -4.152 -27.798 3.560 1.00 78.56 723 ALA A N 1
ATOM 5297 C CA . ALA A 1 723 ? -3.970 -26.337 3.576 1.00 78.56 723 ALA A CA 1
ATOM 5298 C C . ALA A 1 723 ? -3.463 -25.808 4.940 1.00 78.56 723 ALA A C 1
ATOM 5300 O O . ALA A 1 723 ? -3.670 -26.445 5.976 1.00 78.56 723 ALA A O 1
ATOM 5301 N N . GLY A 1 724 ? -2.928 -24.583 4.968 1.00 78.56 724 GLY A N 1
ATOM 5302 C CA . GLY A 1 724 ? -2.568 -23.847 6.194 1.00 78.56 724 GLY A CA 1
ATOM 5303 C C . GLY A 1 724 ? -1.116 -24.047 6.635 1.00 78.56 724 GLY A C 1
ATOM 5304 O O . GLY A 1 724 ? -0.292 -24.501 5.852 1.00 78.56 724 GLY A O 1
ATOM 5305 N N . ASP A 1 725 ? -0.780 -23.730 7.881 1.00 87.94 725 ASP A N 1
ATOM 5306 C CA . ASP A 1 725 ? 0.607 -23.839 8.355 1.00 87.94 725 ASP A CA 1
ATOM 5307 C C . ASP A 1 725 ? 1.127 -25.281 8.370 1.00 87.94 725 ASP A C 1
ATOM 5309 O O . ASP A 1 725 ? 0.375 -26.254 8.268 1.00 87.94 725 ASP A O 1
ATOM 5313 N N . ALA A 1 726 ? 2.443 -25.439 8.521 1.00 90.56 726 ALA A N 1
ATOM 5314 C CA . ALA A 1 726 ? 3.069 -26.748 8.619 1.00 90.56 726 ALA A CA 1
ATOM 5315 C C . ALA A 1 726 ? 2.447 -27.595 9.752 1.00 90.56 726 ALA A C 1
ATOM 5317 O O . ALA A 1 726 ? 2.348 -27.184 10.908 1.00 90.56 726 ALA A O 1
ATOM 5318 N N . HIS A 1 727 ? 2.080 -28.832 9.426 1.00 95.44 727 HIS A N 1
ATOM 5319 C CA . HIS A 1 727 ? 1.456 -29.786 10.340 1.00 95.44 727 HIS A CA 1
ATOM 5320 C C . HIS A 1 727 ? 2.425 -30.880 10.761 1.00 95.44 727 HIS A C 1
ATOM 5322 O O . HIS A 1 727 ? 3.418 -31.169 10.104 1.00 95.44 727 HIS A O 1
ATOM 5328 N N . ASN A 1 728 ? 2.110 -31.582 11.838 1.00 96.69 728 ASN A N 1
ATOM 5329 C CA . ASN A 1 728 ? 2.699 -32.883 12.125 1.00 96.69 728 ASN A CA 1
ATOM 5330 C C . ASN A 1 728 ? 1.648 -33.779 12.786 1.00 96.69 728 ASN A C 1
ATOM 5332 O O . ASN A 1 728 ? 0.575 -33.322 13.173 1.00 96.69 728 ASN A O 1
ATOM 5336 N N . VAL A 1 729 ? 1.940 -35.073 12.876 1.00 97.94 729 VAL A N 1
ATOM 5337 C CA . VAL A 1 729 ? 1.020 -36.057 13.448 1.00 97.94 729 VAL A CA 1
ATOM 5338 C C . VAL A 1 729 ? 1.768 -36.817 14.524 1.00 97.94 729 VAL A C 1
ATOM 5340 O O . VAL A 1 729 ? 2.697 -37.568 14.227 1.00 97.94 729 VAL A O 1
ATOM 5343 N N . VAL A 1 730 ? 1.391 -36.608 15.781 1.00 98.12 730 VAL A N 1
ATOM 5344 C CA . VAL A 1 730 ? 2.112 -37.137 16.942 1.00 98.12 730 VAL A CA 1
ATOM 5345 C C . VAL A 1 730 ? 1.134 -37.846 17.867 1.00 98.12 730 VAL A C 1
ATOM 5347 O O . VAL A 1 730 ? 0.206 -37.225 18.374 1.00 98.12 730 VAL A O 1
ATOM 5350 N N . ALA A 1 731 ? 1.328 -39.145 18.096 1.00 98.00 731 ALA A N 1
ATOM 5351 C CA . ALA A 1 731 ? 0.526 -39.881 19.067 1.00 98.00 731 ALA A CA 1
ATOM 5352 C C . ALA A 1 731 ? 0.805 -39.401 20.499 1.00 98.00 731 ALA A C 1
ATOM 5354 O O . ALA A 1 731 ? 1.960 -39.189 20.869 1.00 98.00 731 ALA A O 1
ATOM 5355 N N . TYR A 1 732 ? -0.230 -39.319 21.332 1.00 97.50 732 TYR A N 1
ATOM 5356 C CA . TYR A 1 732 ? -0.045 -39.166 22.774 1.00 97.50 732 TYR A CA 1
ATOM 5357 C C . TYR A 1 732 ? 0.503 -40.475 23.352 1.00 97.50 732 TYR A C 1
ATOM 5359 O O . TYR A 1 732 ? -0.181 -41.501 23.337 1.00 97.50 732 TYR A O 1
ATOM 5367 N N . GLU A 1 733 ? 1.728 -40.468 23.884 1.00 95.12 733 GLU A N 1
ATOM 5368 C CA . GLU A 1 733 ? 2.403 -41.702 24.330 1.00 95.12 733 GLU A CA 1
ATOM 5369 C C . GLU A 1 733 ? 1.619 -42.422 25.445 1.00 95.12 733 GLU A C 1
ATOM 5371 O O . GLU A 1 733 ? 1.603 -43.652 25.505 1.00 95.12 733 GLU A O 1
ATOM 5376 N N . ASP A 1 734 ? 0.921 -41.657 26.290 1.00 95.56 734 ASP A N 1
ATOM 5377 C CA . ASP A 1 734 ? 0.098 -42.161 27.396 1.00 95.56 734 ASP A CA 1
ATOM 5378 C C . ASP A 1 734 ? -1.365 -42.481 26.996 1.00 95.56 734 ASP A C 1
ATOM 5380 O O . ASP A 1 734 ? -2.116 -43.012 27.823 1.00 95.56 734 ASP A O 1
ATOM 5384 N N . GLU A 1 735 ? -1.786 -42.186 25.756 1.00 95.88 735 GLU A N 1
ATOM 5385 C CA . GLU A 1 735 ? -3.179 -42.343 25.284 1.00 95.88 735 GLU A CA 1
ATOM 5386 C C . GLU A 1 735 ? -3.332 -43.270 24.062 1.00 95.88 735 GLU A C 1
ATOM 5388 O O . GLU A 1 735 ? -4.385 -43.323 23.421 1.00 95.88 735 GLU A O 1
ATOM 5393 N N . ILE A 1 736 ? -2.305 -44.075 23.783 1.00 97.38 736 ILE A N 1
ATOM 5394 C CA . ILE A 1 736 ? -2.370 -45.237 22.885 1.00 97.38 736 ILE A CA 1
ATOM 5395 C C . ILE A 1 736 ? -2.427 -46.555 23.691 1.00 97.38 736 ILE A C 1
ATOM 5397 O O . ILE A 1 736 ? -2.089 -46.579 24.878 1.00 97.38 736 ILE A O 1
ATOM 5401 N N . PRO A 1 737 ? -2.859 -47.692 23.106 1.00 96.62 737 PRO A N 1
ATOM 5402 C CA . PRO A 1 737 ? -2.911 -48.970 23.820 1.00 96.62 737 PRO A CA 1
ATOM 5403 C C . PRO A 1 737 ? -1.530 -49.435 24.324 1.00 96.62 737 PRO A C 1
ATOM 5405 O O . PRO A 1 737 ? -0.547 -49.343 23.597 1.00 96.62 737 PRO A O 1
ATOM 5408 N N . ASP A 1 738 ? -1.467 -50.029 25.527 1.00 89.88 738 ASP A N 1
ATOM 5409 C CA . ASP A 1 738 ? -0.219 -50.481 26.192 1.00 89.88 738 ASP A CA 1
ATOM 5410 C C . ASP A 1 738 ? 0.691 -51.393 25.331 1.00 89.88 738 ASP A C 1
ATOM 5412 O O . ASP A 1 738 ? 1.882 -51.543 25.617 1.00 89.88 738 ASP A O 1
ATOM 5416 N N . ASP A 1 739 ? 0.124 -52.105 24.353 1.00 91.38 739 ASP A N 1
ATOM 5417 C CA . ASP A 1 739 ? 0.823 -53.018 23.446 1.00 91.38 739 ASP A CA 1
ATOM 5418 C C . ASP A 1 739 ? 1.034 -52.468 22.025 1.00 91.38 739 ASP A C 1
ATOM 5420 O O . ASP A 1 739 ? 1.595 -53.185 21.191 1.00 91.38 739 ASP A O 1
ATOM 5424 N N . ALA A 1 740 ? 0.647 -51.215 21.766 1.00 94.50 740 ALA A N 1
ATOM 5425 C CA . ALA A 1 740 ? 0.904 -50.522 20.510 1.00 94.50 740 ALA A CA 1
ATOM 5426 C C . ALA A 1 740 ? 2.368 -50.064 20.398 1.00 94.50 740 ALA A C 1
ATOM 5428 O O . ALA A 1 740 ? 3.027 -49.732 21.383 1.00 94.50 740 ALA A O 1
ATOM 5429 N N . GLU A 1 741 ? 2.890 -50.060 19.172 1.00 93.94 741 GLU A N 1
ATOM 5430 C CA . GLU A 1 741 ? 4.153 -49.393 18.851 1.00 93.94 741 GLU A CA 1
ATOM 5431 C C . GLU A 1 741 ? 3.904 -47.882 18.750 1.00 93.94 741 GLU A C 1
ATOM 5433 O O . GLU A 1 741 ? 2.875 -47.466 18.218 1.00 93.94 741 GLU A O 1
ATOM 5438 N N . TYR A 1 742 ? 4.824 -47.071 19.279 1.00 96.62 742 TYR A N 1
ATOM 5439 C CA . TYR A 1 742 ? 4.717 -45.615 19.207 1.00 96.62 742 TYR A CA 1
ATOM 5440 C C . TYR A 1 742 ? 4.832 -45.133 17.754 1.00 96.62 742 TYR A C 1
ATOM 5442 O O . TYR A 1 742 ? 5.592 -45.702 16.966 1.00 96.62 742 TYR A O 1
ATOM 5450 N N . TRP A 1 743 ? 4.092 -44.082 17.400 1.00 97.31 743 TRP A N 1
ATOM 5451 C CA . TRP A 1 743 ? 4.041 -43.568 16.038 1.00 97.31 743 TRP A CA 1
ATOM 5452 C C . TRP A 1 743 ? 3.957 -42.039 15.999 1.00 97.31 743 TRP A C 1
ATOM 5454 O O . TRP A 1 743 ? 3.284 -41.406 16.809 1.00 97.31 743 TRP A O 1
ATOM 5464 N N . ALA A 1 744 ? 4.686 -41.450 15.051 1.00 97.69 744 ALA A N 1
ATOM 5465 C CA . ALA A 1 744 ? 4.651 -40.028 14.733 1.00 97.69 744 ALA A CA 1
ATOM 5466 C C . ALA A 1 744 ? 5.177 -39.781 13.308 1.00 97.69 744 ALA A C 1
ATOM 5468 O O . ALA A 1 744 ? 6.023 -40.543 12.807 1.00 97.69 744 ALA A O 1
ATOM 5469 N N . SER A 1 745 ? 4.742 -38.699 12.665 1.00 96.31 745 SER A N 1
ATOM 5470 C CA . SER A 1 745 ? 5.418 -38.143 11.490 1.00 96.31 745 SER A CA 1
ATOM 5471 C C . SER A 1 745 ? 6.848 -37.732 11.873 1.00 96.31 745 SER A C 1
ATOM 5473 O O . SER A 1 745 ? 7.132 -37.410 13.025 1.00 96.31 745 SER A O 1
ATOM 5475 N N . GLY A 1 746 ? 7.811 -37.849 10.955 1.00 92.19 746 GLY A N 1
ATOM 5476 C CA . GLY A 1 746 ? 9.232 -37.661 11.303 1.00 92.19 746 GLY A CA 1
ATOM 5477 C C . GLY A 1 746 ? 9.970 -38.936 11.719 1.00 92.19 746 GLY A C 1
ATOM 5478 O O . GLY A 1 746 ? 11.198 -38.939 11.781 1.00 92.19 746 GLY A O 1
ATOM 5479 N N . GLY A 1 747 ? 9.253 -40.043 11.938 1.00 92.00 747 GLY A N 1
ATOM 5480 C CA . GLY A 1 747 ? 9.846 -41.337 12.290 1.00 92.00 747 GLY A CA 1
ATOM 5481 C C . GLY A 1 747 ? 10.472 -41.356 13.686 1.00 92.00 747 GLY A C 1
ATOM 5482 O O . GLY A 1 747 ? 11.481 -42.027 13.896 1.00 92.00 747 GLY A O 1
ATOM 5483 N N . PHE A 1 748 ? 9.908 -40.581 14.613 1.00 95.44 748 PHE A N 1
ATOM 5484 C CA . PHE A 1 748 ? 10.368 -40.491 15.995 1.00 95.44 748 PHE A CA 1
ATOM 5485 C C . PHE A 1 748 ? 9.845 -41.652 16.851 1.00 95.44 748 PHE A C 1
ATOM 5487 O O . PHE A 1 748 ? 8.717 -42.105 16.679 1.00 95.44 748 PHE A O 1
ATOM 5494 N N . ASP A 1 749 ? 10.662 -42.097 17.811 1.00 93.06 749 ASP A N 1
ATOM 5495 C CA . ASP A 1 749 ? 10.377 -43.267 18.659 1.00 93.06 749 ASP A CA 1
ATOM 5496 C C . ASP A 1 749 ? 9.618 -42.927 19.967 1.00 93.06 749 ASP A C 1
ATOM 5498 O O . ASP A 1 749 ? 9.340 -43.832 20.755 1.00 93.06 749 ASP A O 1
ATOM 5502 N N . SER A 1 750 ? 9.335 -41.646 20.248 1.00 96.31 750 SER A N 1
ATOM 5503 C CA . SER A 1 750 ? 8.571 -41.201 21.431 1.00 96.31 750 SER A CA 1
ATOM 5504 C C . SER A 1 750 ? 7.975 -39.798 21.247 1.00 96.31 750 SER A C 1
ATOM 5506 O O . SER A 1 750 ? 8.489 -39.013 20.445 1.00 96.31 750 SER A O 1
ATOM 5508 N N . GLU A 1 751 ? 6.981 -39.427 22.062 1.00 96.38 751 GLU A N 1
ATOM 5509 C CA . GLU A 1 751 ? 6.311 -38.112 21.991 1.00 96.38 751 GLU A CA 1
ATOM 5510 C C . GLU A 1 751 ? 7.281 -36.962 22.243 1.00 96.38 751 GLU A C 1
ATOM 5512 O O . GLU A 1 751 ? 7.350 -36.011 21.466 1.00 96.38 751 GLU A O 1
ATOM 5517 N N . ALA A 1 752 ? 8.137 -37.097 23.258 1.00 96.44 752 ALA A N 1
ATOM 5518 C CA . ALA A 1 752 ? 9.168 -36.102 23.545 1.00 96.44 752 ALA A CA 1
ATOM 5519 C C . ALA A 1 752 ? 10.122 -35.855 22.358 1.00 96.44 752 ALA A C 1
ATOM 5521 O O . ALA A 1 752 ? 10.535 -34.722 22.135 1.00 96.44 752 ALA A O 1
ATOM 5522 N N . ALA A 1 753 ? 10.460 -36.899 21.590 1.00 95.75 753 ALA A N 1
ATOM 5523 C CA . ALA A 1 753 ? 11.353 -36.782 20.440 1.00 95.75 753 ALA A CA 1
ATOM 5524 C C . ALA A 1 753 ? 10.646 -36.152 19.233 1.00 95.75 753 ALA A C 1
ATOM 5526 O O . ALA A 1 753 ? 11.287 -35.433 18.476 1.00 95.75 753 ALA A O 1
ATOM 5527 N N . ALA A 1 754 ? 9.343 -36.394 19.070 1.00 95.81 754 ALA A N 1
ATOM 5528 C CA . ALA A 1 754 ? 8.540 -35.754 18.034 1.00 95.81 754 ALA A CA 1
ATOM 5529 C C . ALA A 1 754 ? 8.335 -34.256 18.306 1.00 95.81 754 ALA A C 1
ATOM 5531 O O . ALA A 1 754 ? 8.472 -33.449 17.390 1.00 95.81 754 ALA A O 1
ATOM 5532 N N . ARG A 1 755 ? 8.103 -33.875 19.569 1.00 97.06 755 ARG A N 1
ATOM 5533 C CA . ARG A 1 755 ? 8.013 -32.466 19.991 1.00 97.06 755 ARG A CA 1
ATOM 5534 C C . ARG A 1 755 ? 9.350 -31.729 19.839 1.00 97.06 755 ARG A C 1
ATOM 5536 O O . ARG A 1 755 ? 9.379 -30.659 19.247 1.00 97.06 755 ARG A O 1
ATOM 5543 N N . GLU A 1 756 ? 10.467 -32.328 20.266 1.00 94.69 756 GLU A N 1
ATOM 5544 C CA . GLU A 1 756 ? 11.812 -31.776 20.001 1.00 94.69 756 GLU A CA 1
ATOM 5545 C C . GLU A 1 756 ? 12.109 -31.728 18.491 1.00 94.69 756 GLU A C 1
ATOM 5547 O O . GLU A 1 756 ? 12.738 -30.796 17.999 1.00 94.69 756 GLU A O 1
ATOM 5552 N N . GLY A 1 757 ? 11.655 -32.731 17.736 1.00 92.25 757 GLY A N 1
ATOM 5553 C CA . GLY A 1 757 ? 11.748 -32.765 16.281 1.00 92.25 757 GLY A CA 1
ATOM 5554 C C . GLY A 1 757 ? 11.093 -31.550 15.638 1.00 92.25 757 GLY A C 1
ATOM 5555 O O . GLY A 1 757 ? 11.741 -30.876 14.840 1.00 92.25 757 GLY A O 1
ATOM 5556 N N . TRP A 1 758 ? 9.865 -31.242 16.051 1.00 92.69 758 TRP A N 1
ATOM 5557 C CA . TRP A 1 758 ? 9.121 -30.066 15.610 1.00 92.69 758 TRP A CA 1
ATOM 5558 C C . TRP A 1 758 ? 9.864 -28.752 15.892 1.00 92.69 758 TRP A C 1
ATOM 5560 O O . TRP A 1 758 ? 10.053 -27.962 14.975 1.00 92.69 758 TRP A O 1
ATOM 5570 N N . GLU A 1 759 ? 10.393 -28.563 17.107 1.00 89.38 759 GLU A N 1
ATOM 5571 C CA . GLU A 1 759 ? 11.204 -27.381 17.470 1.00 89.38 759 GLU A CA 1
ATOM 5572 C C . GLU A 1 759 ? 12.460 -27.208 16.590 1.00 89.38 759 GLU A C 1
ATOM 5574 O O . GLU A 1 759 ? 13.019 -26.118 16.496 1.00 89.38 759 GLU A O 1
ATOM 5579 N N . ASN A 1 760 ? 12.930 -28.285 15.951 1.00 89.69 760 ASN A N 1
ATOM 5580 C CA . ASN A 1 760 ? 14.058 -28.278 15.017 1.00 89.69 760 ASN A CA 1
ATOM 5581 C C . ASN A 1 760 ? 13.614 -28.359 13.543 1.00 89.69 760 ASN A C 1
ATOM 5583 O O . ASN A 1 760 ? 14.426 -28.734 12.692 1.00 89.69 760 ASN A O 1
ATOM 5587 N N . GLY A 1 761 ? 12.340 -28.078 13.258 1.00 88.94 761 GLY A N 1
ATOM 5588 C CA . GLY A 1 761 ? 11.769 -28.076 11.916 1.00 88.94 761 GLY A CA 1
ATOM 5589 C C . GLY A 1 761 ? 11.664 -29.462 11.280 1.00 88.94 761 GLY A C 1
ATOM 5590 O O . GLY A 1 761 ? 11.808 -29.579 10.074 1.00 88.94 761 GLY A O 1
ATOM 5591 N N . LYS A 1 762 ? 11.488 -30.547 12.045 1.00 92.38 762 LYS A N 1
ATOM 5592 C CA . LYS A 1 762 ? 11.485 -31.927 11.516 1.00 92.38 762 LYS A CA 1
ATOM 5593 C C . LYS A 1 762 ? 10.170 -32.657 11.706 1.00 92.38 762 LYS A C 1
ATOM 5595 O O . LYS A 1 762 ? 9.536 -32.571 12.752 1.00 92.38 762 LYS A O 1
ATOM 5600 N N . GLY A 1 763 ? 9.852 -33.507 10.730 1.00 91.06 763 GLY A N 1
ATOM 5601 C CA . GLY A 1 763 ? 8.644 -34.334 10.747 1.00 91.06 763 GLY A CA 1
ATOM 5602 C C . GLY A 1 763 ? 7.386 -33.566 10.355 1.00 91.06 763 GLY A C 1
ATOM 5603 O O . GLY A 1 763 ? 6.290 -34.020 10.689 1.00 91.06 763 GLY A O 1
ATOM 5604 N N . ALA A 1 764 ? 7.569 -32.439 9.666 1.00 94.31 764 ALA A N 1
ATOM 5605 C CA . ALA A 1 764 ? 6.509 -31.569 9.193 1.00 94.31 764 ALA A CA 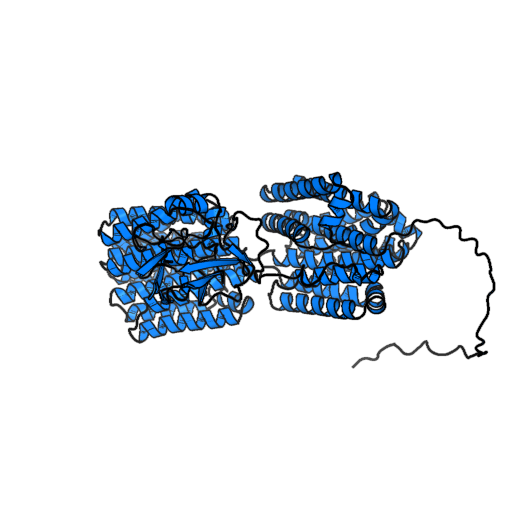1
ATOM 5606 C C . ALA A 1 764 ? 5.888 -32.072 7.878 1.00 94.31 764 ALA A C 1
ATOM 5608 O O . ALA A 1 764 ? 6.568 -32.676 7.045 1.00 94.31 764 ALA A O 1
ATOM 5609 N N . LEU A 1 765 ? 4.594 -31.816 7.744 1.00 91.25 765 LEU A N 1
ATOM 5610 C CA . LEU A 1 765 ? 3.762 -31.885 6.555 1.00 91.25 765 LEU A CA 1
ATOM 5611 C C . LEU A 1 765 ? 3.473 -30.431 6.167 1.00 91.25 765 LEU A C 1
ATOM 5613 O O . LEU A 1 765 ? 2.744 -29.759 6.887 1.00 91.25 765 LEU A O 1
ATOM 5617 N N . HIS A 1 766 ? 4.084 -29.926 5.105 1.00 89.19 766 HIS A N 1
ATOM 5618 C CA . HIS A 1 766 ? 4.096 -28.487 4.800 1.00 89.19 766 HIS A CA 1
ATOM 5619 C C . HIS A 1 766 ? 4.022 -28.182 3.303 1.00 89.19 766 HIS A C 1
ATOM 5621 O O . HIS A 1 766 ? 4.410 -27.105 2.875 1.00 89.19 766 HIS A O 1
ATOM 5627 N N . ARG A 1 767 ? 3.621 -29.166 2.494 1.00 84.38 767 ARG A N 1
ATOM 5628 C CA . ARG A 1 767 ? 3.420 -29.021 1.047 1.00 84.38 767 ARG A CA 1
ATOM 5629 C C . ARG A 1 767 ? 2.235 -29.864 0.613 1.00 84.38 767 ARG A C 1
ATOM 5631 O O . ARG A 1 767 ? 2.062 -30.968 1.133 1.00 84.38 767 ARG A O 1
ATOM 5638 N N . SER A 1 768 ? 1.488 -29.382 -0.378 1.00 77.81 768 SER A N 1
ATOM 5639 C CA . SER A 1 768 ? 0.270 -30.008 -0.934 1.00 77.81 768 SER A CA 1
ATOM 5640 C C . SER A 1 768 ? 0.420 -31.461 -1.401 1.00 77.81 768 SER A C 1
ATOM 5642 O O . SER A 1 768 ? -0.569 -32.181 -1.504 1.00 77.81 768 SER A O 1
ATOM 5644 N N . ASP A 1 769 ? 1.639 -31.936 -1.657 1.00 83.44 769 ASP A N 1
ATOM 5645 C CA . ASP A 1 769 ? 1.906 -33.317 -2.049 1.00 83.44 769 ASP A CA 1
ATOM 5646 C C . ASP A 1 769 ? 2.368 -34.219 -0.893 1.00 83.44 769 ASP A C 1
ATOM 5648 O O . ASP A 1 769 ? 2.535 -35.420 -1.099 1.00 83.44 769 ASP A O 1
ATOM 5652 N N . GLN A 1 770 ? 2.562 -33.705 0.323 1.00 92.19 770 GLN A N 1
ATOM 5653 C CA . GLN A 1 770 ? 3.107 -34.481 1.437 1.00 92.19 770 GLN A CA 1
ATOM 5654 C C . GLN A 1 770 ? 2.044 -35.238 2.231 1.00 92.19 770 GLN A C 1
ATOM 5656 O O . GLN A 1 770 ? 1.042 -34.693 2.691 1.00 92.19 770 GLN A O 1
ATOM 5661 N N . VAL A 1 771 ? 2.332 -36.518 2.475 1.00 94.56 771 VAL A N 1
ATOM 5662 C CA . VAL A 1 771 ? 1.448 -37.435 3.193 1.00 94.56 771 VAL A CA 1
ATOM 5663 C C . VAL A 1 771 ? 2.226 -38.241 4.230 1.00 94.56 771 VAL A C 1
ATOM 5665 O O . VAL A 1 771 ? 3.222 -38.895 3.916 1.00 94.56 771 VAL A O 1
ATOM 5668 N N . TYR A 1 772 ? 1.754 -38.256 5.475 1.00 96.69 772 TYR A N 1
ATOM 5669 C CA . TYR A 1 772 ? 2.225 -39.181 6.508 1.00 96.69 772 TYR A CA 1
ATOM 5670 C C . TYR A 1 772 ? 1.349 -40.435 6.524 1.00 96.69 772 TYR A C 1
ATOM 5672 O O . TYR A 1 772 ? 0.129 -40.332 6.500 1.00 96.69 772 TYR A O 1
ATOM 5680 N N . VAL A 1 773 ? 1.939 -41.632 6.602 1.00 95.44 773 VAL A N 1
ATOM 5681 C CA . VAL A 1 773 ? 1.171 -42.889 6.645 1.00 95.44 773 VAL A CA 1
ATOM 5682 C C . VAL A 1 773 ? 1.497 -43.745 7.865 1.00 95.44 773 VAL A C 1
ATOM 5684 O O . VAL A 1 773 ? 2.663 -43.936 8.226 1.00 95.44 773 VAL A O 1
ATOM 5687 N N . HIS A 1 774 ? 0.461 -44.334 8.466 1.00 96.50 774 HIS A N 1
ATOM 5688 C CA . HIS A 1 774 ? 0.594 -45.300 9.557 1.00 96.50 774 HIS A CA 1
ATOM 5689 C C . HIS A 1 774 ? -0.393 -46.466 9.410 1.00 96.50 774 HIS A C 1
ATOM 5691 O O . HIS A 1 774 ? -1.541 -46.279 9.022 1.00 96.50 774 HIS A O 1
ATOM 5697 N N . THR A 1 775 ? 0.054 -47.688 9.723 1.00 96.81 775 THR A N 1
ATOM 5698 C CA . THR A 1 775 ? -0.789 -48.899 9.703 1.00 96.81 775 THR A CA 1
ATOM 5699 C C . THR A 1 775 ? -1.085 -49.358 11.121 1.00 96.81 775 THR A C 1
ATOM 5701 O O . THR A 1 775 ? -0.166 -49.661 11.882 1.00 96.81 775 THR A O 1
ATOM 5704 N N . PHE A 1 776 ? -2.367 -49.458 11.463 1.00 97.38 776 PHE A N 1
ATOM 5705 C CA . PHE A 1 776 ? -2.799 -49.723 12.831 1.00 97.38 776 PHE A CA 1
ATOM 5706 C C . PHE A 1 776 ? -2.928 -51.219 13.129 1.00 97.38 776 PHE A C 1
ATOM 5708 O O . PHE A 1 776 ? -3.931 -51.859 12.824 1.00 97.38 776 PHE A O 1
ATOM 5715 N N . GLU A 1 777 ? -1.930 -51.789 13.801 1.00 95.75 777 GLU A N 1
ATOM 5716 C CA . GLU A 1 777 ? -1.895 -53.224 14.138 1.00 95.75 777 GLU A CA 1
ATOM 5717 C C . GLU A 1 777 ? -2.521 -53.561 15.504 1.00 95.75 777 GLU A C 1
ATOM 5719 O O . GLU A 1 777 ? -2.774 -54.731 15.802 1.00 95.75 777 GLU A O 1
ATOM 5724 N N . THR A 1 778 ? -2.785 -52.566 16.357 1.00 97.31 778 THR A N 1
ATOM 5725 C CA . THR A 1 778 ? -3.241 -52.781 17.743 1.00 97.31 778 THR A CA 1
ATOM 5726 C C . THR A 1 778 ? -4.628 -52.189 17.966 1.00 97.31 778 THR A C 1
ATOM 5728 O O . THR A 1 778 ? -4.825 -50.988 17.800 1.00 97.31 778 THR A O 1
ATOM 5731 N N . THR A 1 779 ? -5.585 -53.033 18.366 1.00 97.25 779 THR A N 1
ATOM 5732 C CA . THR A 1 779 ? -6.969 -52.622 18.657 1.00 97.25 779 THR A CA 1
ATOM 5733 C C . THR A 1 779 ? -7.034 -51.703 19.872 1.00 97.25 779 THR A C 1
ATOM 5735 O O . THR A 1 779 ? -6.398 -51.991 20.888 1.00 97.25 779 THR A O 1
ATOM 5738 N N . GLY A 1 780 ? -7.882 -50.683 19.820 1.00 96.31 780 GLY A N 1
ATOM 5739 C CA . GLY A 1 780 ? -8.036 -49.696 20.884 1.00 96.31 780 GLY A CA 1
ATOM 5740 C C . GLY A 1 780 ? -8.126 -48.278 20.335 1.00 96.31 780 GLY A C 1
ATOM 5741 O O . GLY A 1 780 ? -8.161 -48.072 19.124 1.00 96.31 780 GLY A O 1
ATOM 5742 N N . THR A 1 781 ? -8.198 -47.312 21.242 1.00 98.00 781 THR A N 1
ATOM 5743 C CA . THR A 1 781 ? -8.181 -45.889 20.900 1.00 98.00 781 THR A CA 1
ATOM 5744 C C . THR A 1 781 ? -6.739 -45.409 20.849 1.00 98.00 781 THR A C 1
ATOM 5746 O O . THR A 1 781 ? -5.992 -45.689 21.782 1.00 98.00 781 THR A O 1
ATOM 5749 N N . HIS A 1 782 ? -6.376 -44.710 19.777 1.00 98.25 782 HIS A N 1
ATOM 5750 C CA . HIS A 1 782 ? -5.106 -44.009 19.625 1.00 98.25 782 HIS A CA 1
ATOM 5751 C C . HIS A 1 782 ? -5.402 -42.516 19.463 1.00 98.25 782 HIS A C 1
ATOM 5753 O O . HIS A 1 782 ? -5.910 -42.108 18.415 1.00 98.25 782 HIS A O 1
ATOM 5759 N N . GLU A 1 783 ? -5.149 -41.724 20.504 1.00 98.06 783 GLU A N 1
ATOM 5760 C CA . GLU A 1 783 ? -5.283 -40.259 20.455 1.00 98.06 783 GLU A CA 1
ATOM 5761 C C . GLU A 1 783 ? -3.972 -39.631 19.957 1.00 98.06 783 GLU A C 1
ATOM 5763 O O . GLU A 1 783 ? -2.878 -40.125 20.249 1.00 98.06 783 GLU A O 1
ATOM 5768 N N . TYR A 1 784 ? -4.075 -38.574 19.154 1.00 98.44 784 TYR A N 1
ATOM 5769 C CA . TYR A 1 784 ? -2.937 -37.900 18.530 1.00 98.44 784 TYR A CA 1
ATOM 5770 C C . TYR A 1 784 ? -3.188 -36.397 18.393 1.00 98.44 784 TYR A C 1
ATOM 5772 O O . TYR A 1 784 ? -4.317 -35.929 18.532 1.00 98.44 784 TYR A O 1
ATOM 5780 N N . LEU A 1 785 ? -2.130 -35.642 18.120 1.00 98.00 785 LEU A N 1
ATOM 5781 C CA . LEU A 1 785 ? -2.144 -34.185 18.044 1.00 98.00 785 LEU A CA 1
ATOM 5782 C C . LEU A 1 785 ? -1.255 -33.665 16.910 1.00 98.00 785 LEU A C 1
ATOM 5784 O O . LEU A 1 785 ? -0.356 -34.368 16.435 1.00 98.00 785 LEU A O 1
ATOM 5788 N N . CYS A 1 786 ? -1.483 -32.408 16.539 1.00 97.25 786 CYS A N 1
ATOM 5789 C CA . CYS A 1 786 ? -0.520 -31.585 15.821 1.00 97.25 786 CYS A CA 1
ATOM 5790 C C . CYS A 1 786 ? 0.191 -30.659 16.816 1.00 97.25 786 CYS A C 1
ATOM 5792 O O . CYS A 1 786 ? -0.459 -29.890 17.512 1.00 97.25 786 CYS A O 1
ATOM 5794 N N . VAL A 1 787 ? 1.515 -30.773 16.952 1.00 95.44 787 VAL A N 1
ATOM 5795 C CA . VAL A 1 787 ? 2.322 -30.084 17.979 1.00 95.44 787 VAL A CA 1
ATOM 5796 C C . VAL A 1 787 ? 2.153 -28.562 17.961 1.00 95.44 787 VAL A C 1
ATOM 5798 O O . VAL A 1 787 ? 1.900 -28.027 19.040 1.00 95.44 787 VAL A O 1
ATOM 5801 N N . PRO A 1 788 ? 2.271 -27.856 16.818 1.00 88.25 788 PRO A N 1
ATOM 5802 C CA . PRO A 1 788 ? 2.055 -26.406 16.793 1.00 88.25 788 PRO A CA 1
ATOM 5803 C C . PRO A 1 788 ? 0.612 -26.020 17.136 1.00 88.25 788 PRO A C 1
ATOM 5805 O O . PRO A 1 788 ? 0.383 -25.027 17.816 1.00 88.25 788 PRO A O 1
ATOM 5808 N N . HIS A 1 789 ? -0.362 -26.843 16.743 1.00 89.19 789 HIS A N 1
ATOM 5809 C CA . HIS A 1 789 ? -1.786 -26.509 16.819 1.00 89.19 789 HIS A CA 1
ATOM 5810 C C . HIS A 1 789 ? -2.524 -27.211 17.974 1.00 89.19 789 HIS A C 1
ATOM 5812 O O . HIS A 1 789 ? -3.751 -27.159 18.067 1.00 89.19 789 HIS A O 1
ATOM 5818 N N . GLU A 1 790 ? -1.804 -27.856 18.898 1.00 91.25 790 GLU A N 1
ATOM 5819 C CA . GLU A 1 790 ? -2.396 -28.570 20.038 1.00 91.25 790 GLU A CA 1
ATOM 5820 C C . GLU A 1 790 ? -3.162 -27.606 20.951 1.00 91.25 790 GLU A C 1
ATOM 5822 O O . GLU A 1 790 ? -4.267 -27.915 21.397 1.00 91.25 790 GLU A O 1
ATOM 5827 N N . ALA A 1 791 ? -2.602 -26.414 21.190 1.00 76.81 791 ALA A N 1
ATOM 5828 C CA . ALA A 1 791 ? -3.243 -25.371 21.989 1.00 76.81 791 ALA A CA 1
ATOM 5829 C C . ALA A 1 791 ? -4.539 -24.850 21.340 1.00 76.81 791 ALA A C 1
ATOM 5831 O O . ALA A 1 791 ? -5.483 -24.518 22.058 1.00 76.81 791 ALA A O 1
ATOM 5832 N N . ALA A 1 792 ? -4.606 -24.860 20.002 1.00 71.94 792 ALA A N 1
ATOM 5833 C CA . ALA A 1 792 ? -5.797 -24.535 19.215 1.00 71.94 792 ALA A CA 1
ATOM 5834 C C . ALA A 1 792 ? -6.820 -25.689 19.155 1.00 71.94 792 ALA A C 1
ATOM 5836 O O . ALA A 1 792 ? -7.930 -25.518 18.656 1.00 71.94 792 ALA A O 1
ATOM 5837 N N . GLY A 1 793 ? -6.481 -26.860 19.705 1.00 85.75 793 GLY A N 1
ATOM 5838 C CA . GLY A 1 793 ? -7.363 -28.023 19.754 1.00 85.75 793 GLY A CA 1
ATOM 5839 C C . GLY A 1 793 ? -7.260 -28.951 18.545 1.00 85.75 793 GLY A C 1
ATOM 5840 O O . GLY A 1 793 ? -8.162 -29.767 18.359 1.00 85.75 793 GLY A O 1
ATOM 5841 N N . MET A 1 794 ? -6.178 -28.881 17.759 1.00 96.06 794 MET A N 1
ATOM 5842 C CA . MET A 1 794 ? -5.912 -29.804 16.648 1.00 96.06 794 MET A CA 1
ATOM 5843 C C . MET A 1 794 ? -5.487 -31.187 17.164 1.00 96.06 794 MET A C 1
ATOM 5845 O O . MET A 1 794 ? -4.324 -31.597 17.101 1.00 96.06 794 MET A O 1
ATOM 5849 N N . VAL A 1 795 ? -6.461 -31.904 17.714 1.00 96.75 795 VAL A N 1
ATOM 5850 C CA . VAL A 1 795 ? -6.334 -33.264 18.232 1.00 96.75 795 VAL A CA 1
ATOM 5851 C C . VAL A 1 795 ? -7.236 -34.197 17.441 1.00 96.75 795 VAL A C 1
ATOM 5853 O O . VAL A 1 795 ? -8.318 -33.816 17.000 1.00 96.75 795 VAL A O 1
ATOM 5856 N N . GLY A 1 796 ? -6.792 -35.433 17.262 1.00 97.38 796 GLY A N 1
ATOM 5857 C CA . GLY A 1 796 ? -7.536 -36.452 16.545 1.00 97.38 796 GLY A CA 1
ATOM 5858 C C . GLY A 1 796 ? -7.531 -37.790 17.269 1.00 97.38 796 GLY A C 1
ATOM 5859 O O . GLY A 1 796 ? -6.786 -38.030 18.222 1.00 97.38 796 GLY A O 1
ATOM 5860 N N . LYS A 1 797 ? -8.395 -38.694 16.811 1.00 97.69 797 LYS A N 1
ATOM 5861 C CA . LYS A 1 797 ? -8.591 -40.006 17.424 1.00 97.69 797 LYS A CA 1
ATOM 5862 C C . LYS A 1 797 ? -8.846 -41.090 16.392 1.00 97.69 797 LYS A C 1
ATOM 5864 O O . LYS A 1 797 ? -9.814 -41.027 15.636 1.00 97.69 797 LYS A O 1
ATOM 5869 N N . ILE A 1 798 ? -8.029 -42.140 16.432 1.00 98.31 798 ILE A N 1
ATOM 5870 C CA . ILE A 1 798 ? -8.242 -43.365 15.655 1.00 98.31 798 ILE A CA 1
ATOM 5871 C C . ILE A 1 798 ? -8.769 -44.469 16.575 1.00 98.31 798 ILE A C 1
ATOM 5873 O O . ILE A 1 798 ? -8.128 -44.853 17.553 1.00 98.31 798 ILE A O 1
ATOM 5877 N N . ILE A 1 799 ? -9.946 -45.007 16.261 1.00 98.12 799 ILE A N 1
ATOM 5878 C CA . ILE A 1 799 ? -10.552 -46.146 16.959 1.00 98.12 799 ILE A CA 1
ATOM 5879 C C . ILE A 1 799 ? -10.340 -47.398 16.108 1.00 98.12 799 ILE A C 1
ATOM 5881 O O . ILE A 1 799 ? -10.951 -47.547 15.053 1.00 98.12 799 ILE A O 1
ATOM 5885 N N . VAL A 1 800 ? -9.490 -48.311 16.574 1.00 98.00 800 VAL A N 1
ATOM 5886 C CA . VAL A 1 800 ? -9.140 -49.546 15.858 1.00 98.00 800 VAL A CA 1
ATOM 5887 C C . VAL A 1 800 ? -9.957 -50.717 16.411 1.00 98.00 800 VAL A C 1
ATOM 5889 O O . VAL A 1 800 ? -9.797 -51.081 17.585 1.00 98.00 800 VAL A O 1
ATOM 5892 N N . GLU A 1 801 ? -10.815 -51.315 15.576 1.00 94.88 801 GLU A N 1
ATOM 5893 C CA . GLU A 1 801 ? -11.701 -52.446 15.931 1.00 94.88 801 GLU A CA 1
ATOM 5894 C C . GLU A 1 801 ? -11.180 -53.841 15.549 1.00 94.88 801 GLU A C 1
ATOM 5896 O O . GLU A 1 801 ? -10.525 -53.998 14.489 1.00 94.88 801 GLU A O 1
#